Protein AF-A0A7D8YLC1-F1 (afdb_monomer)

Radius of gyration: 34.96 Å; Cα contacts (8 Å, |Δi|>4): 2905; chains: 1; bounding box: 106×107×85 Å

Solvent-accessible surface area (backbone atoms only — not comparable to full-atom values): 69244 Å² total; per-residue (Å²): 142,90,82,91,88,85,88,88,87,90,89,84,85,86,89,87,84,88,88,89,79,92,88,87,88,89,88,84,92,88,88,77,66,65,72,56,51,52,58,51,52,55,52,50,53,54,51,52,61,55,65,75,69,63,95,77,78,96,83,89,79,85,76,82,82,79,85,73,53,68,65,59,48,44,59,45,47,55,48,24,47,54,28,39,76,68,64,38,26,78,64,13,50,56,41,32,52,54,47,31,73,76,38,76,83,39,40,37,52,28,41,40,42,19,37,35,32,47,51,41,39,51,54,58,46,56,52,47,54,56,34,55,78,70,71,56,86,59,79,70,58,55,64,51,51,58,46,34,55,53,55,19,53,53,27,35,54,56,17,45,76,58,44,94,54,70,50,66,38,51,38,53,51,42,50,54,48,51,56,55,23,64,74,59,47,104,36,76,67,21,50,53,44,33,53,49,43,39,56,53,44,50,58,53,52,73,70,54,89,87,52,57,68,52,47,34,48,46,45,26,60,35,50,48,35,46,49,63,49,72,73,43,100,60,89,77,53,70,72,57,42,40,52,50,21,50,52,35,38,54,52,18,69,58,36,76,90,31,45,34,46,13,47,50,16,21,54,41,9,49,74,48,66,44,85,74,22,45,60,28,41,54,48,32,51,62,59,44,47,32,48,36,82,70,42,37,66,64,28,49,76,76,74,36,50,59,70,55,50,48,46,52,26,43,53,20,53,77,72,65,37,53,71,58,19,48,55,45,43,52,53,54,46,57,65,47,70,76,35,65,71,29,51,45,36,43,44,71,19,47,72,56,65,73,64,69,58,56,59,61,61,58,48,54,43,47,60,48,47,39,73,77,56,59,72,88,67,66,80,67,52,46,33,50,46,84,37,65,47,59,81,36,69,67,53,64,49,59,48,74,44,46,57,75,74,81,82,57,62,26,43,41,33,34,21,43,69,19,40,36,41,32,32,38,58,38,100,89,38,85,57,48,66,43,80,57,30,62,41,71,73,82,42,50,30,70,46,74,44,76,42,64,46,57,70,72,55,65,58,50,93,83,56,87,72,66,75,51,86,58,94,85,40,85,91,34,54,80,78,61,54,77,77,58,47,27,36,37,42,28,4,64,83,13,65,44,64,31,46,60,44,47,54,95,87,54,54,43,76,65,24,46,41,70,71,89,76,84,39,66,49,84,87,41,49,35,40,66,36,71,52,71,40,34,67,61,30,51,30,40,35,20,40,42,38,17,16,68,87,42,18,48,41,43,30,48,45,41,56,73,61,31,41,46,75,49,73,74,55,35,59,86,49,88,75,67,89,56,45,46,38,37,27,71,34,66,36,47,69,27,59,70,46,52,48,20,36,46,34,31,17,22,75,73,12,41,45,30,40,37,41,55,68,48,83,87,22,44,45,82,42,74,46,84,90,52,81,61,38,62,51,19,58,43,49,47,72,36,32,62,60,46,81,84,24,60,22,40,40,38,20,28,34,53,39,34,38,43,33,43,43,43,50,69,47,63,70,35,63,44,83,75,48,79,47,78,49,80,49,84,35,61,42,74,50,77,50,50,64,41,18,46,59,46,40,30,40,44,28,42,15,99,89,39,68,48,38,30,38,44,41,56,67,102,45,68,47,79,52,57,68,53,62,80,79,54,76,40,82,64,51,72,48,49,71,80,78,78,79,43,42,19,36,41,30,33,43,94,52,22,39,28,41,31,43,56,66,42,79,59,48,37,38,27,34,36,46,28,49,36,34,52,47,56,78,43,101,34,42,59,54,54,34,53,42,41,50,43,11,43,37,38,40,31,32,87,98,48,53,43,45,45,62,30,82,49,68,61,43,80,43,35,38,56,52,42,95,48,39,56,32,41,32,42,37,37,45,50,56,46,54,49,74,47,69,56,50,70,61,74,36,72,49,76,50,77,66,56,65,53,70,71,54,41,39,35,30,25,28,45,76,86,53,63,42,74,71,44,62,45,49,71,42,6,47,43,18,35,23,67,24,82,96,37,56,55,80,61,42,47,62,47,44,40,76,42,62,34,80,45,51,36,68,73,79,68,26,35,47,40,38,40,33,35,70,39,47,37,37,44,36,38,19,23,59,47,43,31,42,37,31,30,44,69,63,45,52,76,48,33,36,44,28,34,64,59,64,91,80,31,44,100,50,79,48,53,39,43,60,92,28,52,37,61,53,66,43,27,33,41,88,88,71,49,84,48,36,87,29,25,64,53,89,76,66,63,34,38,67,63,59,95,44,61,80,46,64,24,32,29,62,79,32,36,39,42,39,29,48,56,81,67,67,85,92,66,85,85,45,56,28,35,42,36,39,30,23,26,28,49,71,59,53,25,31,51,23,31,47,46,62,66,17,89,92,50,79,80,74,38,58,42,21,38,27,31,74,27,94,87,33,98,86,40,53,37,86,68,37,84,65,61,45,42,36,40,71,34,74,32,53,28,66,35,84,38,55,92,66,63,38,74,91,52,54,39,38,31,47,35,29,13,44,38,51,28,37,16,23,43,37,42,30,52,44,84,58,79,66,77,70,49,78,42,83,34,55,76,74,47,28,36,34,40,84,64,34,31,56,45,79,46,67,86,49,94,63,37,60,75,48,57,42,74,88,45,65,43,74,65,78,69,55,76,60,52,41,61,52,27,43,54,72,40,85,42,46,87,26,28,68,46,86,72,57,30,55,42,36,44,43,63,16,24,31,43,40,40,33,29,40,53,73,96,64,77,64,60,94,72,35,43,52,36,33,35,40,39,43,27,30,35,26,26,41,40,46,66,43,15,56,60,23,59,28,57,50,81,70,85,52,91,86,61,89,54,59,72,73,54,78,93,44,51,67,58,45,54,51,37,51,62,65,39,54,86,46,39,74,33,66,59,54,56,58,76,62,68,69,118

pLDDT: mean 82.77, std 16.19, range [24.94, 98.56]

Foldseek 3Di:
DDDDDDDDDDDDDDDDDDDDDDDDDDDDDDPDPPVVVVVVVVVVVVVVVVVVPDDDDDDDDDDDDDADDLVRLLVLVVVLLVCLLVLVLVVNLVSLVSNCSNVVLDLLSLLSNLLSLLSVLVVLLVVVVVCVVVVHDCPVSVVVNVVSLVSNLVSLVSNVVNDPDPLSSLLSNLSSLQSVLVVVPLDPSSLVSLVVLLVVLLVVLVVDDPDLLSLLQSVLSNVVSVVVVVPHPDDDDLVRLQVSLVSLLVSCVSNLLQLQSLLVSLQSCLVSLHLSSLVSLVSNLVNCLLVQLQVQVQVVVVPDGSVRLSVQLNVCSVVSVSVSNNVSSLSVCLSPCPAVSNVLSSCSSHPRSLLPNDCVSSVVSVVVVCVVPNFLDDQFAWEWDWFDDDFAFQWQFKDWWDALPQPFTWIWTAHQQQKIWTWDADPVGNSRIDTLAIDRQRHGFNDKDWAAQADPQLLDPPDDFFAQPDPVRPVHDSQDDDDGTWMWTADQQWIFIWDAHSPPPDHRHRRIGGDDDAQQRNPGGQWQDKDWDDQQQLAGIWIWTAHQQWGTWTWDRLNHNHTHTDCSSTSPPPPQPARAWQDWDWALQQAQQGIKIWTARQAFQWIWIFDRSHLSRTDIDTDPVADRAHRKRDKDWWDQAQQPHIWIWIYFQFKIKTWDWHRSDRSDIGTDDIDMDTDRAGDWDWDDFQLQQWIKIWGAHPVGIWIWTRYHDPDIDTHRYDDDHFPDWHDWDQNPLPQGTWTWTHHVRGIIIIHTPTNHQAWKEKEAEAQRNLLFLFRLHHHGRLARKWKWWAFDPGITIDGDHDRIDMHRHSHTQWTAWIWIQGSFFAIDIDGTDHISDYDYDYGGHFDDAKWKWWAQPPRTDTFGHDQQQFEFLWALASVHDRDHDQKDKAWFFLNRWDDPPFWIKMKIAFFGQKKWKFQAKWKKKKKFFPQKDWAFLQFHDDCVQRPTDIDIFGVVQWQFFPFKAWPVGDTPSVQAGDQDQSWDFRASRAPGFFFGPKIKMKTASDAFDPPLDQFWKKKKWKWEFSHDTSSNSHSQNSNPVHDRKQEKFKWEADPPDPVRIDTDGSHNGDHYHAIGMHIGTCNVPADNRGRIMMIMIRTRMITRHIIMGRGPDGGDMDMDIWDWPFKWKDQAAHFDWDDDDSRHHIDTDPVHGDSADRGAWAAEFFFDTTTCPVRHHDQDLRTHIDGHRMMMMIITGDDPDDHPVSIGMIMIMITGIHMAGLGSSRVSRRHCPDPDHDPADHPPGRSVCVVVSVVSCVSHVSGRDDGGDNCSNVVD

Mean predicted aligned error: 12.31 Å

Secondary structure (DSSP, 8-state):
-------------------------------SSHHHHHHHHHHHHHHHHHHTT----S----PPP-PPPHHHHHHHHHHHHHHHHTT-HHHHHHHHHHHHHH-TT-HHHHHHHHHHHHHHHHHHHHHHHHHHHTT---HHHHHHHHHHHHHHHHHHHHHHTT-S-HHHHHHHHHHHHHHHHHHT-SSHHHHHHHHHHHHHHHHHHHH-SS-HHHHHHHHHHHHHHHHHHHTSSSPPPHHHHHHHHHHHHHHHHHSTT-HHHHHHHHHHHHHTT-GGGHHHHHHHHHHGGGGHHHHHHHHHTTT--HHHHHHHHHHHHHTT-HHHHHHHHHHHHHHHTTSHHHHHHHHHHS--GGGG---HHHHHHHHHHHHHS------SPEEEEEE-----TTEEEEEEE-SSSSSPPEEEEEETTSEEEEEEEETTEEEEEEEEEEEE-SS--SEEEEE------TT-TTS--PPP--SS-TT--TT---PPPEEEEEETTEEEEEEE---TTS-TTTSEEPPSS--S-TT--SEEEEEEE-SSSSSS-EEEEEETTTEEEEEEE-SSS-EEE-GGG-TT-TT-S-SSEEEEEEE-SSSSSS-EEEEEETTT--EEEEEE-STT-EEEEE-TTS---TT--EEEEE-SSSSSS-EEEEE-SSEEEEEEEEEEETTEEEEEEEEEEE-S-SEEEEE-SSSSSSPEEEEEEBTEEEEEEE-SSS-EEEPPEE----SEEEEEE-SSSSSS-EEEEEETTEEEEEEE----SS-EEEEEEEPPPTTSTT-----TT-TT-EEEEEETTEEEEEE--SS-EEEE-TT-S-EEEEEEE-TTS-EEEEESPPSSSEEEEE------PPEEEEE-SSSEEEEEE--TT-BSS-EEETTEEPPP--EEEEEE-GGG---SSSEEEEEEE--SSB--EEEEEEEEEEEEETTEEEE----BS-TTTS-S--EEEEGGGEEEP-EEE-TTS-B-GGGSSS-SS--EE--S--SBTTEEEEEEEEEE--SPPTT-SS-EEEEEEEEEEPPP-HHHHHHHHH-TTSPP----EEEEE-TTSTTSEEEEES---B--SS-EEEEEE-TTT--TTS--EEEEEEE-EEEEEEEEEEESSPPP-EEEEEPEEEEEEEE--EEEEE-SSTTSPPEEEEEEEE-S--SPPPBS-EEPSEE-GGGSBS-SS--EE--TTEEEEEEEEPPSSPPPTTEEEEEEEEEEEEB-B--TTSTTTTBS-SPP-TT--SSSPPGGGHHHHHHHHHHTTTTEEE---HHHHH--

Sequence (1280 aa):
MPKRSGWPTPSKNRSTVLMFGVRRWKVGFEMKRLTLGIAIGTLVVLALLLVLRTPLGNGWHRFGLIPLSDLEKFELLQRALASTENLETESADRDWEVLYQHLPMDASVALNRALNRTLHLEQAIETAEVALAGGAPLDASAADRTRAVATARQAIEQYQALSHDPVTAAWLASRVDLLEAATLAETEAARAIREQVLERLAQQIDSMSDEPQGIRILAGPWLQAWEEIEASDVETTAAFQERSATTLSELSDRAPDNLYLALRAAKLGVAARSFQSDAPVVRTRELARAIEPTLRPLTEAIGLTPDELAQSIVDAIEERNWALASSQLNLWFNLLNGTDQVKTDRRRIQPHPLDRLSFVTLRELSAKLVKERPAAIGKAPLKFEHWAGGKVPDMVTAATIDIDLDLQPEVISVTSAGRLELWQAAANDPTEWRSVAQLDVGMPATGLLVADLFMVDASDPRRLQILARGEDDAHASASRHSTIPSLLVYGPEGIRLVAVDGRAGVPPEERLSLPDGETGLENVDQVITAAAGDLEGDGDLDLIISTRNHGLRLFINRGNRTFFELESIGPDDPASPLRNVSAIAIVDVDRDLDLDLMVVDGESGRVGWVENLLHLQFRVRELPELPAVRGANRIRVGDFDGNVSWDLLYGGPARVGLVHTQTPEAGRWEIETADEIEHGGTDFLVADWDNDSWQEMLVTSPRGALWQRLLGGTASEPIACELDPVRRLLEAVDFDADGRLDLLVAVEGGWAIRRNTTDPVGHHLGARFRGIDDNHPASGRINHYAVGSVLELRFGPHYRAEVISSPTTHFGLDGFEQASTLRAIFPNGLTQTIRNPPIDSIIEEEQTLKGSCPYLYAWDGEQYSFVTDCLWAAPLGLQVAQNVVAQDRPWEYLKVDGDLVRPRGDHYELRITEELWEIAYIDHVALTAVDHPADVEVWTHEKVGPAEIAGPELHAFLDSDVLPLYAAIDPAGEDVTHLLRDVDGNHYKGFRQRLRQGLCPPHWVDLDFGPWPDGRTENRVLLVLTGWILPTDSSLNIQIDQNPDLEKIEFPSVWVPDSEAPDGWKLAIPYMGFPGGKSKTIVVDVSDVIRRDDPRLRVRTSAEIYWDAAALVVQTRRPEIVTHELKLTAAELVYRGFSEKHRRSETSPEWYDYSQVSREPRWPPLGGKFSIFGDCLPLVRQWDDRMVVMGPGDELRLTFRTPLAAPPTGWKRDFVLHCVGWDKDADLNTLAGQSSEPLPFRSMRSYPPPPDQAEQLRRVEGLNAEQLRRRQSFRHFWSR

Structure (mmCIF, N/CA/C/O backbone):
data_AF-A0A7D8YLC1-F1
#
_entry.id   AF-A0A7D8YLC1-F1
#
loop_
_atom_site.group_PDB
_atom_site.id
_atom_site.type_symbol
_atom_site.label_atom_id
_atom_site.label_alt_id
_atom_site.label_comp_id
_atom_site.label_asym_id
_atom_site.label_entity_id
_atom_site.label_seq_id
_atom_site.pdbx_PDB_ins_code
_atom_site.Cartn_x
_atom_site.Cartn_y
_atom_site.Cartn_z
_atom_site.occupancy
_atom_site.B_iso_or_equiv
_atom_site.auth_seq_id
_atom_site.auth_comp_id
_atom_site.auth_asym_id
_atom_site.auth_atom_id
_atom_site.pdbx_PDB_model_num
ATOM 1 N N . MET A 1 1 ? -63.009 -6.672 4.108 1.00 24.94 1 MET A N 1
ATOM 2 C CA . MET A 1 1 ? -63.984 -7.662 3.566 1.00 24.94 1 MET A CA 1
ATOM 3 C C . MET A 1 1 ? -63.467 -8.182 2.209 1.00 24.94 1 MET A C 1
ATOM 5 O O . MET A 1 1 ? -62.556 -7.547 1.700 1.00 24.94 1 MET A O 1
ATOM 9 N N . PRO A 1 2 ? -63.892 -9.362 1.697 1.00 57.50 2 PRO A N 1
ATOM 10 C CA . PRO A 1 2 ? -62.949 -10.447 1.330 1.00 57.50 2 PRO A CA 1
ATOM 11 C C . PRO A 1 2 ? -63.037 -10.940 -0.145 1.00 57.50 2 PRO A C 1
ATOM 13 O O . PRO A 1 2 ? -63.900 -10.469 -0.880 1.00 57.50 2 PRO A O 1
ATOM 16 N N . LYS A 1 3 ? -62.193 -11.871 -0.648 1.00 31.47 3 LYS A N 1
ATOM 17 C CA . LYS A 1 3 ? -62.199 -13.372 -0.521 1.00 31.47 3 LYS A CA 1
ATOM 18 C C . LYS A 1 3 ? -60.891 -13.951 -1.149 1.00 31.47 3 LYS A C 1
ATOM 20 O O . LYS A 1 3 ? -60.430 -13.359 -2.110 1.00 31.47 3 LYS A O 1
ATOM 25 N N . ARG A 1 4 ? -60.169 -14.959 -0.600 1.00 39.94 4 ARG A N 1
ATOM 26 C CA . ARG A 1 4 ? -60.381 -16.452 -0.571 1.00 39.94 4 ARG A CA 1
ATOM 27 C C . ARG A 1 4 ? -60.561 -17.098 -1.970 1.00 39.94 4 ARG A C 1
ATOM 29 O O . ARG A 1 4 ? -61.335 -16.539 -2.732 1.00 39.94 4 ARG A O 1
ATOM 36 N N . SER A 1 5 ? -60.038 -18.281 -2.361 1.00 34.22 5 SER A N 1
ATOM 37 C CA . SER A 1 5 ? -59.167 -19.370 -1.794 1.00 34.22 5 SER A CA 1
ATOM 38 C C . SER A 1 5 ? -58.926 -20.446 -2.911 1.00 34.22 5 SER A C 1
ATOM 40 O O . SER A 1 5 ? -59.652 -20.376 -3.897 1.00 34.22 5 SER A O 1
ATOM 42 N N . GLY A 1 6 ? -58.055 -21.482 -2.885 1.00 26.47 6 GLY A N 1
ATOM 43 C CA . GLY A 1 6 ? -57.180 -22.120 -1.870 1.00 26.47 6 GLY A CA 1
ATOM 44 C C . GLY A 1 6 ? -56.484 -23.425 -2.395 1.00 26.47 6 GLY A C 1
ATOM 45 O O . GLY A 1 6 ? -56.501 -23.674 -3.594 1.00 26.47 6 GLY A O 1
ATOM 46 N N . TRP A 1 7 ? -55.891 -24.244 -1.504 1.00 27.66 7 TRP A N 1
ATOM 47 C CA . TRP A 1 7 ? -55.101 -25.502 -1.729 1.00 27.66 7 TRP A CA 1
ATOM 48 C C . TRP A 1 7 ? -55.982 -26.794 -1.856 1.00 27.66 7 TRP A C 1
ATOM 50 O O . TRP A 1 7 ? -57.145 -26.686 -1.452 1.00 27.66 7 TRP A O 1
ATOM 60 N N . PRO A 1 8 ? -55.535 -27.996 -2.366 1.00 44.44 8 PRO A N 1
ATOM 61 C CA . PRO A 1 8 ? -54.594 -28.915 -1.657 1.00 44.44 8 PRO A CA 1
ATOM 62 C C . PRO A 1 8 ? -53.726 -29.952 -2.453 1.00 44.44 8 PRO A C 1
ATOM 64 O O . PRO A 1 8 ? -53.896 -30.208 -3.641 1.00 44.44 8 PRO A O 1
ATOM 67 N N . THR A 1 9 ? -52.819 -30.597 -1.701 1.00 31.38 9 THR A N 1
ATOM 68 C CA . THR A 1 9 ? -51.998 -31.824 -1.938 1.00 31.38 9 THR A CA 1
ATOM 69 C C . THR A 1 9 ? -52.856 -33.132 -1.848 1.00 31.38 9 THR A C 1
ATOM 71 O O . THR A 1 9 ? -54.035 -32.973 -1.516 1.00 31.38 9 THR A O 1
ATOM 74 N N . PRO A 1 10 ? -52.407 -34.410 -2.118 1.00 42.06 10 PRO A N 1
ATOM 75 C CA . PRO A 1 10 ? -51.239 -35.113 -1.522 1.00 42.06 10 PRO A CA 1
ATOM 76 C C . PRO A 1 10 ? -50.566 -36.278 -2.324 1.00 42.06 10 PRO A C 1
ATOM 78 O O . PRO A 1 10 ? -50.807 -36.501 -3.505 1.00 42.06 10 PRO A O 1
ATOM 81 N N . SER A 1 11 ? -49.684 -37.026 -1.641 1.00 32.50 11 SER A N 1
ATOM 82 C CA . SER A 1 11 ? -48.800 -38.109 -2.123 1.00 32.50 11 SER A CA 1
ATOM 83 C C . SER A 1 11 ? -49.382 -39.542 -2.068 1.00 32.50 11 SER A C 1
ATOM 85 O O . SER A 1 11 ? -50.316 -39.784 -1.300 1.00 32.50 11 SER A O 1
ATOM 87 N N . LYS A 1 12 ? -48.766 -40.516 -2.791 1.00 28.59 12 LYS A N 1
ATOM 88 C CA . LYS A 1 12 ? -48.448 -41.898 -2.303 1.00 28.59 12 LYS A CA 1
ATOM 89 C C . LYS A 1 12 ? -47.763 -42.869 -3.307 1.00 28.59 12 LYS A C 1
ATOM 91 O O . LYS A 1 12 ? -48.260 -43.116 -4.393 1.00 28.59 12 LYS A O 1
ATOM 96 N N . ASN A 1 13 ? -46.679 -43.494 -2.828 1.00 28.50 13 ASN A N 1
ATOM 97 C CA . ASN A 1 13 ? -46.174 -44.880 -2.999 1.00 28.50 13 ASN A CA 1
ATOM 98 C C . ASN A 1 13 ? -46.452 -45.783 -4.238 1.00 28.50 13 ASN A C 1
ATOM 100 O O . ASN A 1 13 ? -47.558 -46.267 -4.431 1.00 28.50 13 ASN A O 1
ATOM 104 N N . ARG A 1 14 ? -45.327 -46.220 -4.844 1.00 29.75 14 ARG A N 1
ATOM 105 C CA . ARG A 1 14 ? -44.827 -47.605 -5.113 1.00 29.75 14 ARG A CA 1
ATOM 106 C C . ARG A 1 14 ? -45.717 -48.738 -5.688 1.00 29.75 14 ARG A C 1
ATOM 108 O O . ARG A 1 14 ? -46.764 -49.083 -5.157 1.00 29.75 14 ARG A O 1
ATOM 115 N N . SER A 1 15 ? -45.025 -49.525 -6.533 1.00 26.45 15 SER A N 1
ATOM 116 C CA . SER A 1 15 ? -45.199 -50.953 -6.905 1.00 26.45 15 SER A CA 1
ATOM 117 C C . SER A 1 15 ? -46.312 -51.318 -7.893 1.00 26.45 15 SER A C 1
ATOM 119 O O . SER A 1 15 ? -47.347 -50.673 -7.894 1.00 26.45 15 SER A O 1
ATOM 121 N N . THR A 1 16 ? -46.278 -52.383 -8.704 1.00 28.59 16 THR A N 1
ATOM 122 C CA . THR A 1 16 ? -45.305 -53.316 -9.342 1.00 28.59 16 THR A CA 1
ATOM 123 C C . THR A 1 16 ? -46.208 -54.363 -10.040 1.00 28.59 16 THR A C 1
ATOM 125 O O . THR A 1 16 ? -47.249 -54.677 -9.472 1.00 28.59 16 THR A O 1
ATOM 128 N N . VAL A 1 17 ? -45.823 -54.945 -11.193 1.00 26.72 17 VAL A N 1
ATOM 129 C CA . VAL A 1 17 ? -45.991 -56.380 -11.595 1.00 26.72 17 VAL A CA 1
ATOM 130 C C . VAL A 1 17 ? -46.135 -56.601 -13.119 1.00 26.72 17 VAL A C 1
ATOM 132 O O . VAL A 1 17 ? -46.810 -55.879 -13.838 1.00 26.72 17 VAL A O 1
ATOM 135 N N . LEU A 1 18 ? -45.447 -57.663 -13.551 1.00 28.11 18 LEU A N 1
ATOM 136 C CA . LEU A 1 18 ? -45.247 -58.293 -14.860 1.00 28.11 18 LEU A CA 1
ATOM 137 C C . LEU A 1 18 ? -46.494 -58.534 -15.751 1.00 28.11 18 LEU A C 1
ATOM 139 O O . LEU A 1 18 ? -47.548 -58.890 -15.233 1.00 28.11 18 LEU A O 1
ATOM 143 N N . MET A 1 19 ? -46.305 -58.635 -17.084 1.00 25.69 19 MET A N 1
ATOM 144 C CA . MET A 1 19 ? -46.083 -59.939 -17.770 1.00 25.69 19 MET A CA 1
ATOM 145 C C . MET A 1 19 ? -45.932 -59.885 -19.315 1.00 25.69 19 MET A C 1
ATOM 147 O O . MET A 1 19 ? -46.441 -58.992 -19.979 1.00 25.69 19 MET A O 1
ATOM 151 N N . PHE A 1 20 ? -45.335 -60.976 -19.832 1.00 27.05 20 PHE A N 1
ATOM 152 C CA . PHE A 1 20 ? -45.319 -61.527 -21.206 1.00 27.05 20 PHE A CA 1
ATOM 153 C C . PHE A 1 20 ? -44.189 -61.126 -22.177 1.00 27.05 20 PHE A C 1
ATOM 155 O O . PHE A 1 20 ? -43.693 -60.009 -22.195 1.00 27.05 20 PHE A O 1
ATOM 162 N N . GLY A 1 21 ? -43.752 -62.106 -22.983 1.00 25.94 21 GLY A N 1
ATOM 163 C CA . GLY A 1 21 ? -42.647 -62.004 -23.949 1.00 25.94 21 GLY A CA 1
ATOM 164 C C . GLY A 1 21 ? -42.678 -63.145 -24.981 1.00 25.94 21 GLY A C 1
ATOM 165 O O . GLY A 1 21 ? -43.710 -63.799 -25.096 1.00 25.94 21 GLY A O 1
ATOM 166 N N . VAL A 1 22 ? -41.530 -63.438 -25.636 1.00 27.84 22 VAL A N 1
ATOM 167 C CA . VAL A 1 22 ? -41.293 -64.558 -26.605 1.00 27.84 22 VAL A CA 1
ATOM 168 C C . VAL A 1 22 ? -42.003 -64.325 -27.964 1.00 27.84 22 VAL A C 1
ATOM 170 O O . VAL A 1 22 ? -43.208 -64.143 -27.981 1.00 27.84 22 VAL A O 1
ATOM 173 N N . ARG A 1 23 ? -41.420 -64.340 -29.182 1.00 30.28 23 ARG A N 1
ATOM 174 C CA . ARG A 1 23 ? -40.134 -64.713 -29.858 1.00 30.28 23 ARG A CA 1
ATOM 175 C C . ARG A 1 23 ? -40.095 -63.913 -31.200 1.00 30.28 23 ARG A C 1
ATOM 177 O O . ARG A 1 23 ? -41.116 -63.337 -31.542 1.00 30.28 23 ARG A O 1
ATOM 184 N N . ARG A 1 24 ? -39.081 -63.851 -32.082 1.00 27.80 24 ARG A N 1
ATOM 185 C CA . ARG A 1 24 ? -37.805 -64.560 -32.402 1.00 27.80 24 ARG A CA 1
ATOM 186 C C . ARG A 1 24 ? -36.911 -63.527 -33.152 1.00 27.80 24 ARG A C 1
ATOM 188 O O . ARG A 1 24 ? -37.446 -62.527 -33.603 1.00 27.80 24 ARG A O 1
ATOM 195 N N . TRP A 1 25 ? -35.591 -63.679 -33.283 1.00 25.84 25 TRP A N 1
ATOM 196 C CA . TRP A 1 25 ? -34.875 -64.403 -34.365 1.00 25.84 25 TRP A CA 1
ATOM 197 C C . TRP A 1 25 ? -33.457 -64.837 -33.875 1.00 25.84 25 TRP A C 1
ATOM 199 O O . TRP A 1 25 ? -33.009 -64.394 -32.823 1.00 25.84 25 TRP A O 1
ATOM 209 N N . LYS A 1 26 ? -32.774 -65.751 -34.590 1.00 33.28 26 LYS A N 1
ATOM 210 C CA . LYS A 1 26 ? -31.363 -66.198 -34.354 1.00 33.28 26 LYS A CA 1
ATOM 211 C C . LYS A 1 26 ? -30.425 -65.482 -35.371 1.00 33.28 26 LYS A C 1
ATOM 213 O O . LYS A 1 26 ? -30.982 -64.889 -36.284 1.00 33.28 26 LYS A O 1
ATOM 218 N N . VAL A 1 27 ? -29.077 -65.477 -35.384 1.00 30.66 27 VAL A N 1
ATOM 219 C CA . VAL A 1 27 ? -27.925 -66.332 -34.939 1.00 30.66 27 VAL A CA 1
ATOM 220 C C . VAL A 1 27 ? -26.703 -65.375 -34.732 1.00 30.66 27 VAL A C 1
ATOM 222 O O . VAL A 1 27 ? -26.751 -64.292 -35.297 1.00 30.66 27 VAL A O 1
ATOM 225 N N . GLY A 1 28 ? -25.581 -65.622 -34.026 1.00 31.12 28 GLY A N 1
ATOM 226 C CA . GLY A 1 28 ? -25.086 -66.726 -33.172 1.00 31.12 28 GLY A CA 1
ATOM 227 C C . GLY A 1 28 ? -23.595 -67.100 -33.439 1.00 31.12 28 GLY A C 1
ATOM 228 O O . GLY A 1 28 ? -23.120 -66.884 -34.542 1.00 31.12 28 GLY A O 1
ATOM 229 N N . PHE A 1 29 ? -22.913 -67.728 -32.458 1.00 31.33 29 PHE A N 1
ATOM 230 C CA . PHE A 1 29 ? -21.500 -68.221 -32.449 1.00 31.33 29 PHE A CA 1
ATOM 231 C C . PHE A 1 29 ? -20.328 -67.203 -32.384 1.00 31.33 29 PHE A C 1
ATOM 233 O O . PHE A 1 29 ? -19.845 -66.751 -33.409 1.00 31.33 29 PHE A O 1
ATOM 240 N N . GLU A 1 30 ? -19.798 -66.977 -31.168 1.00 32.53 30 GLU A N 1
ATOM 241 C CA . GLU A 1 30 ? -18.354 -66.891 -30.799 1.00 32.53 30 GLU A CA 1
ATOM 242 C C . GLU A 1 30 ? -18.261 -66.540 -29.292 1.00 32.53 30 GLU A C 1
ATOM 244 O O . GLU A 1 30 ? -18.123 -65.386 -28.902 1.00 32.53 30 GLU A O 1
ATOM 249 N N . MET A 1 31 ? -18.429 -67.523 -28.391 1.00 36.19 31 MET A N 1
ATOM 250 C CA . MET A 1 31 ? -18.437 -67.252 -26.936 1.00 36.19 31 MET A CA 1
ATOM 251 C C . MET A 1 31 ? -17.761 -68.358 -26.111 1.00 36.19 31 MET A C 1
ATOM 253 O O . MET A 1 31 ? -18.364 -68.986 -25.242 1.00 36.19 31 MET A O 1
ATOM 257 N N . LYS A 1 32 ? -16.478 -68.613 -26.409 1.00 38.72 32 LYS A N 1
ATOM 258 C CA . LYS A 1 32 ? -15.578 -69.439 -25.571 1.00 38.72 32 LYS A CA 1
ATOM 259 C C . LYS A 1 32 ? -14.169 -68.867 -25.347 1.00 38.72 32 LYS A C 1
ATOM 261 O O . LYS A 1 32 ? -13.399 -69.477 -24.615 1.00 38.72 32 LYS A O 1
ATOM 266 N N . ARG A 1 33 ? -13.829 -67.704 -25.921 1.00 39.41 33 ARG A N 1
ATOM 267 C CA . ARG A 1 33 ? -12.547 -67.012 -25.663 1.00 39.41 33 ARG A CA 1
ATOM 268 C C . ARG A 1 33 ? -12.635 -65.940 -24.568 1.00 39.41 33 ARG A C 1
ATOM 270 O O . ARG A 1 33 ? -11.682 -65.769 -23.817 1.00 39.41 33 ARG A O 1
ATOM 277 N N . LEU A 1 34 ? -13.789 -65.284 -24.416 1.00 44.25 34 LEU A N 1
ATOM 278 C CA . LEU A 1 34 ? -13.953 -64.151 -23.495 1.00 44.25 34 LEU A CA 1
ATOM 279 C C . LEU A 1 34 ? -13.884 -64.548 -22.005 1.00 44.25 34 LEU A C 1
ATOM 281 O O . LEU A 1 34 ? -13.279 -63.848 -21.199 1.00 44.25 34 LEU A O 1
ATOM 285 N N . THR A 1 35 ? -14.442 -65.704 -21.633 1.00 43.88 35 THR A N 1
ATOM 286 C CA . THR A 1 35 ? -14.512 -66.162 -20.233 1.00 43.88 35 THR A CA 1
ATOM 287 C C . THR A 1 35 ? -13.179 -66.630 -19.647 1.00 43.88 35 THR A C 1
ATOM 289 O O . THR A 1 35 ? -13.044 -66.646 -18.428 1.00 43.88 35 THR A O 1
ATOM 292 N N . LEU A 1 36 ? -12.190 -66.985 -20.478 1.00 43.03 36 LEU A N 1
ATOM 293 C CA . LEU A 1 36 ? -10.846 -67.328 -19.996 1.00 43.03 36 LEU A CA 1
ATOM 294 C C . LEU A 1 36 ? -9.981 -66.071 -19.792 1.00 43.03 36 LEU A C 1
ATOM 296 O O . LEU A 1 36 ? -9.227 -66.004 -18.827 1.00 43.03 36 LEU A O 1
ATOM 300 N N . GLY A 1 37 ? -10.139 -65.056 -20.651 1.00 48.31 37 GLY A N 1
ATOM 301 C CA . GLY A 1 37 ? -9.429 -63.778 -20.523 1.00 48.31 37 GLY A CA 1
ATOM 302 C C . GLY A 1 37 ? -9.806 -63.007 -19.255 1.00 48.31 37 GLY A C 1
ATOM 303 O O . GLY A 1 37 ? -8.924 -62.528 -18.549 1.00 48.31 37 GLY A O 1
ATOM 304 N N . ILE A 1 38 ? -11.100 -62.961 -18.915 1.00 57.75 38 ILE A N 1
ATOM 305 C CA . ILE A 1 38 ? -11.579 -62.264 -17.708 1.00 57.75 38 ILE A CA 1
ATOM 306 C C . ILE A 1 38 ? -11.024 -62.923 -16.432 1.00 57.75 38 ILE A C 1
ATOM 308 O O . ILE A 1 38 ? -10.520 -62.223 -15.560 1.00 57.75 38 ILE A O 1
ATOM 312 N N . ALA A 1 39 ? -11.026 -64.259 -16.347 1.00 49.78 39 ALA A N 1
ATOM 313 C CA . ALA A 1 39 ? -10.502 -64.977 -15.180 1.00 49.78 39 ALA A CA 1
ATOM 314 C C . ALA A 1 39 ? -8.987 -64.775 -14.968 1.00 49.78 39 ALA A C 1
ATOM 316 O O . ALA A 1 39 ? -8.534 -64.691 -13.828 1.00 49.78 39 ALA A O 1
ATOM 317 N N . ILE A 1 40 ? -8.208 -64.666 -16.053 1.00 57.16 40 ILE A N 1
ATOM 318 C CA . ILE A 1 40 ? -6.771 -64.359 -15.983 1.00 57.16 40 ILE A CA 1
ATOM 319 C C . ILE A 1 40 ? -6.557 -62.894 -15.574 1.00 57.16 40 ILE A C 1
ATOM 321 O O . ILE A 1 40 ? -5.746 -62.630 -14.690 1.00 57.16 40 ILE A O 1
ATOM 325 N N . GLY A 1 41 ? -7.323 -61.954 -16.140 1.00 58.16 41 GLY A N 1
ATOM 326 C CA . GLY A 1 41 ? -7.251 -60.534 -15.780 1.00 58.16 41 GLY A CA 1
ATOM 327 C C . GLY A 1 41 ? -7.514 -60.280 -14.292 1.00 58.16 41 GLY A C 1
ATOM 328 O O . GLY A 1 41 ? -6.733 -59.592 -13.638 1.00 58.16 41 GLY A O 1
ATOM 329 N N . THR A 1 42 ? -8.552 -60.897 -13.716 1.00 63.22 42 THR A N 1
ATOM 330 C CA . THR A 1 42 ? -8.857 -60.744 -12.282 1.00 63.22 42 THR A CA 1
ATOM 331 C C . THR A 1 42 ? -7.765 -61.335 -11.382 1.00 63.22 42 THR A C 1
ATOM 333 O O . THR A 1 42 ? -7.462 -60.755 -10.342 1.00 63.22 42 THR A O 1
ATOM 336 N N . LEU A 1 43 ? -7.129 -62.445 -11.782 1.00 53.75 43 LEU A N 1
ATOM 337 C CA . LEU A 1 43 ? -6.008 -63.041 -11.042 1.00 53.75 43 LEU A CA 1
ATOM 338 C C . LEU A 1 43 ? -4.733 -62.186 -11.094 1.00 53.75 43 LEU A C 1
ATOM 340 O O . LEU A 1 43 ? -4.043 -62.086 -10.083 1.00 53.75 43 LEU A O 1
ATOM 344 N N . VAL A 1 44 ? -4.439 -61.538 -12.226 1.00 63.69 44 VAL A N 1
ATOM 345 C CA . VAL A 1 44 ? -3.295 -60.615 -12.349 1.00 63.69 44 VAL A CA 1
ATOM 346 C C . VAL A 1 44 ? -3.497 -59.364 -11.488 1.00 63.69 44 VAL A C 1
ATOM 348 O O . VAL A 1 44 ? -2.573 -58.961 -10.786 1.00 63.69 44 VAL A O 1
ATOM 351 N N . VAL A 1 45 ? -4.706 -58.793 -11.460 1.00 63.84 45 VAL A N 1
ATOM 352 C CA . VAL A 1 45 ? -5.020 -57.628 -10.609 1.00 63.84 45 VAL A CA 1
ATOM 353 C C . VAL A 1 45 ? -4.939 -57.978 -9.116 1.00 63.84 45 VAL A C 1
ATOM 355 O O . VAL A 1 45 ? -4.353 -57.223 -8.343 1.00 63.84 45 VAL A O 1
ATOM 358 N N . LEU A 1 46 ? -5.446 -59.144 -8.699 1.00 55.56 46 LEU A N 1
ATOM 359 C CA . LEU A 1 46 ? -5.304 -59.619 -7.313 1.00 55.56 46 LEU A CA 1
ATOM 360 C C . LEU A 1 46 ? -3.850 -59.940 -6.934 1.00 55.56 46 LEU A C 1
ATOM 362 O O . LEU A 1 46 ? -3.469 -59.713 -5.788 1.00 55.56 46 LEU A O 1
ATOM 366 N N . ALA A 1 47 ? -3.030 -60.417 -7.875 1.00 50.53 47 ALA A N 1
ATOM 367 C CA . ALA A 1 47 ? -1.599 -60.608 -7.650 1.00 50.53 47 ALA A CA 1
ATOM 368 C C . ALA A 1 47 ? -0.857 -59.268 -7.488 1.00 50.53 47 ALA A C 1
ATOM 370 O O . ALA A 1 47 ? -0.078 -59.131 -6.547 1.00 50.53 47 ALA A O 1
ATOM 371 N N . LEU A 1 48 ? -1.143 -58.261 -8.328 1.00 50.47 48 LEU A N 1
ATOM 372 C CA . LEU A 1 48 ? -0.585 -56.907 -8.175 1.00 50.47 48 LEU A CA 1
ATOM 373 C C . LEU A 1 48 ? -0.947 -56.296 -6.813 1.00 50.47 48 LEU A C 1
ATOM 375 O O . LEU A 1 48 ? -0.078 -55.781 -6.114 1.00 50.47 48 LEU A O 1
ATOM 379 N N . LEU A 1 49 ? -2.215 -56.401 -6.406 1.00 47.12 49 LEU A N 1
ATOM 380 C CA . LEU A 1 49 ? -2.697 -55.856 -5.133 1.00 47.12 49 LEU A CA 1
ATOM 381 C C . LEU A 1 49 ? -2.141 -56.589 -3.898 1.00 47.12 49 LEU A C 1
ATOM 383 O O . LEU A 1 49 ? -2.082 -55.987 -2.827 1.00 47.12 49 LEU A O 1
ATOM 387 N N . LEU A 1 50 ? -1.709 -57.852 -4.024 1.00 40.44 50 LEU A N 1
ATOM 388 C CA . LEU A 1 50 ? -0.973 -58.542 -2.956 1.00 40.44 50 LEU A CA 1
ATOM 389 C C . LEU A 1 50 ? 0.507 -58.136 -2.895 1.00 40.44 50 LEU A C 1
ATOM 391 O O . LEU A 1 50 ? 1.054 -58.047 -1.799 1.00 40.44 50 LEU A O 1
ATOM 395 N N . VAL A 1 51 ? 1.147 -57.869 -4.039 1.00 44.16 51 VAL A N 1
ATOM 396 C CA . VAL A 1 51 ? 2.545 -57.395 -4.093 1.00 44.16 51 VAL A CA 1
ATOM 397 C C . VAL A 1 51 ? 2.673 -55.970 -3.538 1.00 44.16 51 VAL A C 1
ATOM 399 O O . VAL A 1 51 ? 3.647 -55.663 -2.859 1.00 44.16 51 VAL A O 1
ATOM 402 N N . LEU A 1 52 ? 1.655 -55.125 -3.726 1.00 43.28 52 LEU A N 1
ATOM 403 C CA . LEU A 1 52 ? 1.603 -53.748 -3.211 1.00 43.28 52 LEU A CA 1
ATOM 404 C C . LEU A 1 52 ? 1.320 -53.627 -1.695 1.00 43.28 52 LEU A C 1
ATOM 406 O O . LEU A 1 52 ? 1.108 -52.518 -1.209 1.00 43.28 52 LEU A O 1
ATOM 410 N N . ARG A 1 53 ? 1.274 -54.731 -0.929 1.00 35.53 53 ARG A N 1
ATOM 411 C CA . ARG A 1 53 ? 0.875 -54.705 0.498 1.00 35.53 53 ARG A CA 1
ATOM 412 C C . ARG A 1 53 ? 1.783 -55.445 1.486 1.00 35.53 53 ARG A C 1
ATOM 414 O O . ARG A 1 53 ? 1.384 -55.647 2.632 1.00 35.53 53 ARG A O 1
ATOM 421 N N . THR A 1 54 ? 3.005 -55.800 1.095 1.00 28.83 54 THR A N 1
ATOM 422 C CA . THR A 1 54 ? 4.024 -56.334 2.020 1.00 28.83 54 THR A CA 1
ATOM 423 C C . THR A 1 54 ? 5.150 -55.325 2.262 1.00 28.83 54 THR A C 1
ATOM 425 O O . THR A 1 54 ? 5.836 -54.981 1.299 1.00 28.83 54 THR A O 1
ATOM 428 N N . PRO A 1 55 ? 5.406 -54.886 3.511 1.00 39.78 55 PRO A N 1
ATOM 429 C CA . PRO A 1 55 ? 6.566 -54.058 3.817 1.00 39.78 55 PRO A CA 1
ATOM 430 C C . PRO A 1 55 ? 7.834 -54.919 3.757 1.00 39.78 55 PRO A C 1
ATOM 432 O O . PRO A 1 55 ? 8.006 -55.848 4.549 1.00 39.78 55 PRO A O 1
ATOM 435 N N . LEU A 1 56 ? 8.722 -54.620 2.809 1.00 34.38 56 LEU A N 1
ATOM 436 C CA . LEU A 1 56 ? 10.029 -55.264 2.669 1.00 34.38 56 LEU A CA 1
ATOM 437 C C . LEU A 1 56 ? 11.121 -54.202 2.793 1.00 34.38 56 LEU A C 1
ATOM 439 O O . LEU A 1 56 ? 11.231 -53.314 1.953 1.00 34.38 56 LEU A O 1
ATOM 443 N N . GLY A 1 57 ? 11.902 -54.289 3.869 1.00 29.39 57 GLY A N 1
ATOM 444 C CA . GLY A 1 57 ? 12.993 -53.358 4.143 1.00 29.39 57 GLY A CA 1
ATOM 445 C C . GLY A 1 57 ? 14.263 -53.641 3.335 1.00 29.39 57 GLY A C 1
ATOM 446 O O . GLY A 1 57 ? 14.472 -54.747 2.843 1.00 29.39 57 GLY A O 1
ATOM 447 N N . ASN A 1 58 ? 15.118 -52.617 3.267 1.00 37.97 58 ASN A N 1
ATOM 448 C CA . ASN A 1 58 ? 16.560 -52.636 2.986 1.00 37.97 58 ASN A CA 1
ATOM 449 C C . ASN A 1 58 ? 17.067 -53.732 2.029 1.00 37.97 58 ASN A C 1
ATOM 451 O O . ASN A 1 58 ? 17.609 -54.750 2.462 1.00 37.97 58 ASN A O 1
ATOM 455 N N . GLY A 1 59 ? 16.981 -53.480 0.718 1.00 33.00 59 GLY A N 1
ATOM 456 C CA . GLY A 1 59 ? 17.526 -54.406 -0.279 1.00 33.00 59 GLY A CA 1
ATOM 457 C C . GLY A 1 59 ? 17.371 -54.005 -1.747 1.00 33.00 59 GLY A C 1
ATOM 458 O O . GLY A 1 59 ? 17.006 -54.859 -2.549 1.00 33.00 59 GLY A O 1
ATOM 459 N N . TRP A 1 60 ? 17.647 -52.750 -2.124 1.00 32.41 60 TRP A N 1
ATOM 460 C CA . TRP A 1 60 ? 17.605 -52.319 -3.532 1.00 32.41 60 TRP A CA 1
ATOM 461 C C . TRP A 1 60 ? 18.990 -51.967 -4.083 1.00 32.41 60 TRP A C 1
ATOM 463 O O . TRP A 1 60 ? 19.512 -50.873 -3.889 1.00 32.41 60 TRP A O 1
ATOM 473 N N . HIS A 1 61 ? 19.555 -52.891 -4.860 1.00 33.88 61 HIS A N 1
ATOM 474 C CA . HIS A 1 61 ? 20.603 -52.588 -5.829 1.00 33.88 61 HIS A CA 1
ATOM 475 C C . HIS A 1 61 ? 20.254 -53.222 -7.181 1.00 33.88 61 HIS A C 1
ATOM 477 O O . HIS A 1 61 ? 20.116 -54.438 -7.284 1.00 33.88 61 HIS A O 1
ATOM 483 N N . ARG A 1 62 ? 20.218 -52.376 -8.221 1.00 37.81 62 ARG A N 1
ATOM 484 C CA . ARG A 1 62 ? 20.195 -52.723 -9.657 1.00 37.81 62 ARG A CA 1
ATOM 485 C C . ARG A 1 62 ? 18.935 -53.428 -10.188 1.00 37.81 62 ARG A C 1
ATOM 487 O O . ARG A 1 62 ? 18.998 -54.562 -10.654 1.00 37.81 62 ARG A O 1
ATOM 494 N N . PHE A 1 63 ? 17.852 -52.663 -10.304 1.00 41.38 63 PHE A N 1
ATOM 495 C CA . PHE A 1 63 ? 17.056 -52.685 -11.539 1.00 41.38 63 PHE A CA 1
ATOM 496 C C . PHE A 1 63 ? 17.452 -51.471 -12.392 1.00 41.38 63 PHE A C 1
ATOM 498 O O . PHE A 1 63 ? 17.856 -50.448 -11.844 1.00 41.38 63 PHE A O 1
ATOM 505 N N . GLY A 1 64 ? 17.423 -51.609 -13.720 1.00 46.47 64 GLY A N 1
ATOM 506 C CA . GLY A 1 64 ? 17.705 -50.490 -14.624 1.00 46.47 64 GLY A CA 1
ATOM 507 C C . GLY A 1 64 ? 16.567 -49.472 -14.593 1.00 46.47 64 GLY A C 1
ATOM 508 O O . GLY A 1 64 ? 15.404 -49.871 -14.534 1.00 46.47 64 GLY A O 1
ATOM 509 N N . LEU A 1 65 ? 16.911 -48.184 -14.631 1.00 62.72 65 LEU A N 1
ATOM 510 C CA . LEU A 1 65 ? 15.946 -47.086 -14.682 1.00 62.72 65 LEU A CA 1
ATOM 511 C C . LEU A 1 65 ? 15.055 -47.220 -15.925 1.00 62.72 65 LEU A C 1
ATOM 513 O O . LEU A 1 65 ? 15.546 -47.524 -17.016 1.00 62.72 65 LEU A O 1
ATOM 517 N N . ILE A 1 66 ? 13.749 -47.019 -15.750 1.00 75.94 66 ILE A N 1
ATOM 518 C CA . ILE A 1 66 ? 12.793 -46.959 -16.859 1.00 75.94 66 ILE A CA 1
ATOM 519 C C . ILE A 1 66 ? 12.931 -45.560 -17.468 1.00 75.94 66 ILE A C 1
ATOM 521 O O . ILE A 1 66 ? 12.647 -44.600 -16.762 1.00 75.94 66 ILE A O 1
ATOM 525 N N . PRO A 1 67 ? 13.370 -45.411 -18.730 1.00 79.75 67 PRO A N 1
ATOM 526 C CA . PRO A 1 67 ? 13.628 -44.094 -19.298 1.00 79.75 67 PRO A CA 1
ATOM 527 C C . PRO A 1 67 ? 12.332 -43.285 -19.414 1.00 79.75 67 PRO A C 1
ATOM 529 O O . PRO A 1 67 ? 11.419 -43.689 -20.133 1.00 79.75 67 PRO A O 1
ATOM 532 N N . LEU A 1 68 ? 12.290 -42.138 -18.736 1.00 87.88 68 LEU A N 1
ATOM 533 C CA . LEU A 1 68 ? 11.219 -41.148 -18.855 1.00 87.88 68 LEU A CA 1
ATOM 534 C C . LEU A 1 68 ? 11.306 -40.397 -20.192 1.00 87.88 68 LEU A C 1
ATOM 536 O O . LEU A 1 68 ? 12.398 -40.013 -20.634 1.00 87.88 68 LEU A O 1
ATOM 540 N N . SER A 1 69 ? 10.151 -40.142 -20.804 1.00 87.56 69 SER A N 1
ATOM 541 C CA . SER A 1 69 ? 9.995 -39.143 -21.865 1.00 87.56 69 SER A CA 1
ATOM 542 C C . SER A 1 69 ? 10.174 -37.723 -21.319 1.00 87.56 69 SER A C 1
ATOM 544 O O . SER A 1 69 ? 10.138 -37.498 -20.110 1.00 87.56 69 SER A O 1
ATOM 546 N N . ASP A 1 70 ? 10.370 -36.743 -22.200 1.00 81.88 70 ASP A N 1
ATOM 547 C CA . ASP A 1 70 ? 10.582 -35.359 -21.760 1.00 81.88 70 ASP A CA 1
ATOM 548 C C . ASP A 1 70 ? 9.311 -34.726 -21.166 1.00 81.88 70 ASP A C 1
ATOM 550 O O . ASP A 1 70 ? 9.421 -33.906 -20.261 1.00 81.88 70 ASP A O 1
ATOM 554 N N . LEU A 1 71 ? 8.118 -35.191 -21.566 1.00 79.94 71 LEU A N 1
ATOM 555 C CA . LEU A 1 71 ? 6.849 -34.796 -20.943 1.00 79.94 71 LEU A CA 1
ATOM 556 C C . LEU A 1 71 ? 6.741 -35.334 -19.510 1.00 79.94 71 LEU A C 1
ATOM 558 O O . LEU A 1 71 ? 6.429 -34.581 -18.597 1.00 79.94 71 LEU A O 1
ATOM 562 N N . GLU A 1 72 ? 7.073 -36.610 -19.293 1.00 85.06 72 GLU A N 1
ATOM 563 C CA . GLU A 1 72 ? 7.076 -37.203 -17.947 1.00 85.06 72 GLU A CA 1
ATOM 564 C C . GLU A 1 72 ? 8.121 -36.544 -17.031 1.00 85.06 72 GLU A C 1
ATOM 566 O O . GLU A 1 72 ? 7.886 -36.425 -15.832 1.00 85.06 72 GLU A O 1
ATOM 571 N N . LYS A 1 73 ? 9.261 -36.084 -17.573 1.00 88.94 73 LYS A N 1
ATOM 572 C CA . LYS A 1 73 ? 10.236 -35.279 -16.814 1.00 88.94 73 LYS A CA 1
ATOM 573 C C . LYS A 1 73 ? 9.687 -33.899 -16.472 1.00 88.94 73 LYS A C 1
ATOM 575 O O . LYS A 1 73 ? 9.887 -33.460 -15.350 1.00 88.94 73 LYS A O 1
ATOM 580 N N . PHE A 1 74 ? 9.016 -33.234 -17.410 1.00 79.69 74 PHE A N 1
ATOM 581 C CA . PHE A 1 74 ? 8.434 -31.908 -17.206 1.00 79.69 74 PHE A CA 1
ATOM 582 C C . PHE A 1 74 ? 7.321 -31.929 -16.148 1.00 79.69 74 PHE A C 1
ATOM 584 O O . PHE A 1 74 ? 7.395 -31.178 -15.180 1.00 79.69 74 PHE A O 1
ATOM 591 N N . GLU A 1 75 ? 6.362 -32.856 -16.253 1.00 77.38 75 GLU A N 1
ATOM 592 C CA . GLU A 1 75 ? 5.304 -33.052 -15.247 1.00 77.38 75 GLU A CA 1
ATOM 593 C C . GLU A 1 75 ? 5.886 -33.393 -13.860 1.00 77.38 75 GLU A C 1
ATOM 595 O O . GLU A 1 75 ? 5.412 -32.908 -12.831 1.00 77.38 75 GLU A O 1
ATOM 600 N N . LEU A 1 76 ? 6.942 -34.217 -13.818 1.00 85.88 76 LEU A N 1
ATOM 601 C CA . LEU A 1 76 ? 7.644 -34.559 -12.581 1.00 85.88 76 LEU A CA 1
ATOM 602 C C . LEU A 1 76 ? 8.410 -33.362 -11.996 1.00 85.88 76 LEU A C 1
ATOM 604 O O . LEU A 1 76 ? 8.429 -33.203 -10.780 1.00 85.88 76 LEU A O 1
ATOM 608 N N . LEU A 1 77 ? 9.011 -32.523 -12.842 1.00 81.62 77 LEU A N 1
ATOM 609 C CA . LEU A 1 77 ? 9.757 -31.328 -12.451 1.00 81.62 77 LEU A CA 1
ATOM 610 C C . LEU A 1 77 ? 8.834 -30.236 -11.905 1.00 81.62 77 LEU A C 1
ATOM 612 O O . LEU A 1 77 ? 9.123 -29.697 -10.841 1.00 81.62 77 LEU A O 1
ATOM 616 N N . GLN A 1 78 ? 7.695 -29.980 -12.560 1.00 74.75 78 GLN A N 1
ATOM 617 C CA . GLN A 1 78 ? 6.655 -29.086 -12.037 1.00 74.75 78 GLN A CA 1
ATOM 618 C C . GLN A 1 78 ? 6.163 -29.544 -10.660 1.00 74.75 78 GLN A C 1
ATOM 620 O O . GLN A 1 78 ? 6.051 -28.734 -9.745 1.00 74.75 78 GLN A O 1
ATOM 625 N N . ARG A 1 79 ? 5.919 -30.851 -10.478 1.00 80.69 79 ARG A N 1
ATOM 626 C CA . ARG A 1 79 ? 5.501 -31.397 -9.178 1.00 80.69 79 ARG A CA 1
ATOM 627 C C . ARG A 1 79 ? 6.600 -31.297 -8.116 1.00 80.69 79 ARG A C 1
ATOM 629 O O . ARG A 1 79 ? 6.298 -30.962 -6.975 1.00 80.69 79 ARG A O 1
ATOM 636 N N . ALA A 1 80 ? 7.852 -31.579 -8.476 1.00 79.00 80 ALA A N 1
ATOM 637 C CA . ALA A 1 80 ? 8.987 -31.510 -7.558 1.00 79.00 80 ALA A CA 1
ATOM 638 C C . ALA A 1 80 ? 9.247 -30.074 -7.078 1.00 79.00 80 ALA A C 1
ATOM 640 O O . ALA A 1 80 ? 9.456 -29.872 -5.882 1.00 79.00 80 ALA A O 1
ATOM 641 N N . LEU A 1 81 ? 9.171 -29.095 -7.991 1.00 74.94 81 LEU A N 1
ATOM 642 C CA . LEU A 1 81 ? 9.179 -27.668 -7.668 1.00 74.94 81 LEU A CA 1
ATOM 643 C C . LEU A 1 81 ? 8.014 -27.350 -6.729 1.00 74.94 81 LEU A C 1
ATOM 645 O O . LEU A 1 81 ? 8.267 -27.097 -5.558 1.00 74.94 81 LEU A O 1
ATOM 649 N N . ALA A 1 82 ? 6.762 -27.522 -7.162 1.00 63.75 82 ALA A N 1
ATOM 650 C CA . ALA A 1 82 ? 5.586 -27.174 -6.361 1.00 63.75 82 ALA A CA 1
ATOM 651 C C . ALA A 1 82 ? 5.586 -27.794 -4.945 1.00 63.75 82 ALA A C 1
ATOM 653 O O . ALA A 1 82 ? 5.236 -27.119 -3.978 1.00 63.75 82 ALA A O 1
ATOM 654 N N . SER A 1 83 ? 6.011 -29.054 -4.773 1.00 71.31 83 SER A N 1
ATOM 655 C CA . SER A 1 83 ? 6.148 -29.652 -3.434 1.00 71.31 83 SER A CA 1
ATOM 656 C C . SER A 1 83 ? 7.314 -29.056 -2.627 1.00 71.31 83 SER A C 1
ATOM 658 O O . SER A 1 83 ? 7.142 -28.830 -1.432 1.00 71.31 83 SER A O 1
ATOM 660 N N . THR A 1 84 ? 8.481 -28.757 -3.216 1.00 75.38 84 THR A N 1
ATOM 661 C CA . THR A 1 84 ? 9.559 -28.036 -2.500 1.00 75.38 84 THR A CA 1
ATOM 662 C C . THR A 1 84 ? 9.104 -26.634 -2.098 1.00 75.38 84 THR A C 1
ATOM 664 O O . THR A 1 84 ? 9.315 -26.220 -0.961 1.00 75.38 84 THR A O 1
ATOM 667 N N . GLU A 1 85 ? 8.426 -25.935 -3.001 1.00 60.06 85 GLU A N 1
ATOM 668 C CA . GLU A 1 85 ? 7.901 -24.583 -2.823 1.00 60.06 85 GLU A CA 1
ATOM 669 C C . GLU A 1 85 ? 6.815 -24.485 -1.747 1.00 60.06 85 GLU A C 1
ATOM 671 O O . GLU A 1 85 ? 6.757 -23.493 -1.022 1.00 60.06 85 GLU A O 1
ATOM 676 N N . ASN A 1 86 ? 6.009 -25.538 -1.593 1.00 60.09 86 ASN A N 1
ATOM 677 C CA . ASN A 1 86 ? 5.043 -25.706 -0.505 1.00 60.09 86 ASN A CA 1
ATOM 678 C C . ASN A 1 86 ? 5.666 -26.272 0.788 1.00 60.09 86 ASN A C 1
ATOM 680 O O . ASN A 1 86 ? 4.939 -26.622 1.718 1.00 60.09 86 ASN A O 1
ATOM 684 N N . LEU A 1 87 ? 6.999 -26.378 0.861 1.00 68.38 87 LEU A N 1
ATOM 685 C CA . LEU A 1 87 ? 7.749 -26.950 1.985 1.00 68.38 87 LEU A CA 1
ATOM 686 C C . LEU A 1 87 ? 7.388 -28.421 2.307 1.00 68.38 87 LEU A C 1
ATOM 688 O O . LEU A 1 87 ? 7.650 -28.916 3.404 1.00 68.38 87 LEU A O 1
ATOM 692 N N . GLU A 1 88 ? 6.862 -29.173 1.337 1.00 77.62 88 GLU A N 1
ATOM 693 C CA . GLU A 1 88 ? 6.584 -30.615 1.418 1.00 77.62 88 GLU A CA 1
ATOM 694 C C . GLU A 1 88 ? 7.858 -31.449 1.164 1.00 77.62 88 GLU A C 1
ATOM 696 O O . GLU A 1 88 ? 7.901 -32.326 0.292 1.00 77.62 88 GLU A O 1
ATOM 701 N N . THR A 1 89 ? 8.928 -31.163 1.911 1.00 86.00 89 THR A N 1
ATOM 702 C CA . THR A 1 89 ? 10.307 -31.568 1.570 1.00 86.00 89 THR A CA 1
ATOM 703 C C . THR A 1 89 ? 10.504 -33.078 1.386 1.00 86.00 89 THR A C 1
ATOM 705 O O . THR A 1 89 ? 11.220 -33.494 0.471 1.00 86.00 89 THR A O 1
ATOM 708 N N . GLU A 1 90 ? 9.830 -33.919 2.182 1.00 88.12 90 GLU A N 1
ATOM 709 C CA . GLU A 1 90 ? 9.835 -35.384 2.019 1.00 88.12 90 GLU A CA 1
ATOM 710 C C . GLU A 1 90 ? 9.174 -35.848 0.716 1.00 88.12 90 GLU A C 1
ATOM 712 O O . GLU A 1 90 ? 9.580 -36.853 0.124 1.00 88.12 90 GLU A O 1
ATOM 717 N N . SER A 1 91 ? 8.118 -35.157 0.281 1.00 84.69 91 SER A N 1
ATOM 718 C CA . SER A 1 91 ? 7.427 -35.508 -0.954 1.00 84.69 91 SER A CA 1
ATOM 719 C C . SER A 1 91 ? 8.302 -35.161 -2.148 1.00 84.69 91 SER A C 1
ATOM 721 O O . SER A 1 91 ? 8.563 -36.032 -2.982 1.00 84.69 91 SER A O 1
ATOM 723 N N . ALA A 1 92 ? 8.829 -33.936 -2.143 1.00 87.38 92 ALA A N 1
ATOM 724 C CA . ALA A 1 92 ? 9.705 -33.421 -3.176 1.00 87.38 92 ALA A CA 1
ATOM 725 C C . ALA A 1 92 ? 11.032 -34.187 -3.285 1.00 87.38 92 ALA A C 1
ATOM 727 O O . ALA A 1 92 ? 11.470 -34.440 -4.403 1.00 87.38 92 ALA A O 1
ATOM 728 N N . ASP A 1 93 ? 11.657 -34.635 -2.182 1.00 94.81 93 ASP A N 1
ATOM 729 C CA . ASP A 1 93 ? 12.944 -35.355 -2.264 1.00 94.81 93 ASP A CA 1
ATOM 730 C C . ASP A 1 93 ? 12.844 -36.627 -3.112 1.00 94.81 93 ASP A C 1
ATOM 732 O O . ASP A 1 93 ? 13.765 -36.962 -3.855 1.00 94.81 93 ASP A O 1
ATOM 736 N N . ARG A 1 94 ? 11.696 -37.315 -3.056 1.00 94.44 94 ARG A N 1
ATOM 737 C CA . ARG A 1 94 ? 11.439 -38.513 -3.869 1.00 94.44 94 ARG A CA 1
ATOM 738 C C . ARG A 1 94 ? 11.405 -38.182 -5.357 1.00 94.44 94 ARG A C 1
ATOM 740 O O . ARG A 1 94 ? 11.954 -38.942 -6.153 1.00 94.44 94 ARG A O 1
ATOM 747 N N . ASP A 1 95 ? 10.786 -37.066 -5.723 1.00 93.81 95 ASP A N 1
ATOM 748 C CA . ASP A 1 95 ? 10.668 -36.637 -7.114 1.00 93.81 95 ASP A CA 1
ATOM 749 C C . ASP A 1 95 ? 11.997 -36.065 -7.631 1.00 93.81 95 ASP A C 1
ATOM 751 O O . ASP A 1 95 ? 12.451 -36.465 -8.704 1.00 93.81 95 ASP A O 1
ATOM 755 N N . TRP A 1 96 ? 12.697 -35.254 -6.830 1.00 96.56 96 TRP A N 1
ATOM 756 C CA . TRP A 1 96 ? 14.055 -34.779 -7.114 1.00 96.56 96 TRP A CA 1
ATOM 757 C C . TRP A 1 96 ? 15.070 -35.916 -7.259 1.00 96.56 96 TRP A C 1
ATOM 759 O O . TRP A 1 96 ? 15.935 -35.865 -8.131 1.00 96.56 96 TRP A O 1
ATOM 769 N N . GLU A 1 97 ? 14.976 -36.969 -6.446 1.00 95.38 97 GLU A N 1
ATOM 770 C CA . GLU A 1 97 ? 15.828 -38.154 -6.562 1.00 95.38 97 GLU A CA 1
ATOM 771 C C . GLU A 1 97 ? 15.550 -38.929 -7.864 1.00 95.38 97 GLU A C 1
ATOM 773 O O . GLU A 1 97 ? 16.493 -39.361 -8.529 1.00 95.38 97 GLU A O 1
ATOM 778 N N . VAL A 1 98 ? 14.285 -39.051 -8.290 1.00 95.19 98 VAL A N 1
ATOM 779 C CA . VAL A 1 98 ? 13.938 -39.652 -9.592 1.00 95.19 98 VAL A CA 1
ATOM 780 C C . VAL A 1 98 ? 14.404 -38.771 -10.757 1.00 95.19 98 VAL A C 1
ATOM 782 O O . VAL A 1 98 ? 14.940 -39.306 -11.731 1.00 95.19 98 VAL A O 1
ATOM 785 N N . LEU A 1 99 ? 14.259 -37.446 -10.669 1.00 94.75 99 LEU A N 1
ATOM 786 C CA . LEU A 1 99 ? 14.763 -36.502 -11.673 1.00 94.75 99 LEU A CA 1
ATOM 787 C C . LEU A 1 99 ? 16.285 -36.600 -11.802 1.00 94.75 99 LEU A C 1
ATOM 789 O O . LEU A 1 99 ? 16.783 -36.828 -12.902 1.00 94.75 99 LEU A O 1
ATOM 793 N N . TYR A 1 100 ? 17.021 -36.542 -10.689 1.00 95.62 100 TYR A N 1
ATOM 794 C CA . TYR A 1 100 ? 18.484 -36.640 -10.672 1.00 95.62 100 TYR A CA 1
ATOM 795 C C . TYR A 1 100 ? 18.994 -37.978 -11.231 1.00 95.62 100 TYR A C 1
ATOM 797 O O . TYR A 1 100 ? 20.017 -38.025 -11.909 1.00 95.62 100 TYR A O 1
ATOM 805 N N . GLN A 1 101 ? 18.260 -39.078 -11.038 1.00 94.88 101 GLN A N 1
ATOM 806 C CA . GLN A 1 101 ? 18.599 -40.369 -11.650 1.00 94.88 101 GLN A CA 1
ATOM 807 C C . GLN A 1 101 ? 18.462 -40.375 -13.185 1.00 94.88 101 GLN A C 1
ATOM 809 O O . GLN A 1 101 ? 19.177 -41.127 -13.853 1.00 94.88 101 GLN A O 1
ATOM 814 N N . HIS A 1 102 ? 17.587 -39.542 -13.757 1.00 94.12 102 HIS A N 1
ATOM 815 C CA . HIS A 1 102 ? 17.384 -39.415 -15.208 1.00 94.12 102 HIS A CA 1
ATOM 816 C C . HIS A 1 102 ? 18.171 -38.261 -15.845 1.00 94.12 102 HIS A C 1
ATOM 818 O O . HIS A 1 102 ? 18.481 -38.326 -17.036 1.00 94.12 102 HIS A O 1
ATOM 824 N N . LEU A 1 103 ? 18.515 -37.243 -15.056 1.00 92.88 103 LEU A N 1
ATOM 825 C CA . LEU A 1 103 ? 19.265 -36.046 -15.433 1.00 92.88 103 LEU A CA 1
ATOM 826 C C . LEU A 1 103 ? 20.492 -35.855 -14.501 1.00 92.88 103 LEU A C 1
ATOM 828 O O . LEU A 1 103 ? 20.633 -34.820 -13.860 1.00 92.88 103 LEU A O 1
ATOM 832 N N . PRO A 1 104 ? 21.419 -36.832 -14.398 1.00 92.25 104 PRO A N 1
ATOM 833 C CA . PRO A 1 104 ? 22.499 -36.811 -13.396 1.00 92.25 104 PRO A CA 1
ATOM 834 C C . PRO A 1 104 ? 23.628 -35.811 -13.687 1.00 92.25 104 PRO A C 1
ATOM 836 O O . PRO A 1 104 ? 24.533 -35.666 -12.869 1.00 92.25 104 PRO A O 1
ATOM 839 N N . MET A 1 105 ? 23.609 -35.178 -14.863 1.00 93.88 105 MET A N 1
ATOM 840 C CA . MET A 1 105 ? 24.566 -34.148 -15.291 1.00 93.88 105 MET A CA 1
ATOM 841 C C . MET A 1 105 ? 23.939 -32.745 -15.314 1.00 93.88 105 MET A C 1
ATOM 843 O O . MET A 1 105 ? 24.567 -31.805 -15.789 1.00 93.88 105 MET A O 1
ATOM 847 N N . ASP A 1 106 ? 22.692 -32.620 -14.862 1.00 93.81 106 ASP A N 1
ATOM 848 C CA . ASP A 1 106 ? 21.929 -31.380 -14.869 1.00 93.81 106 ASP A CA 1
ATOM 849 C C . ASP A 1 106 ? 22.171 -30.611 -13.561 1.00 93.81 106 ASP A C 1
ATOM 851 O O . ASP A 1 106 ? 21.895 -31.110 -12.464 1.00 93.81 106 ASP A O 1
ATOM 855 N N . ALA A 1 107 ? 22.728 -29.404 -13.678 1.00 92.00 107 ALA A N 1
ATOM 856 C CA . ALA A 1 107 ? 23.080 -28.574 -12.531 1.00 92.00 107 ALA A CA 1
ATOM 857 C C . ALA A 1 107 ? 21.850 -27.966 -11.831 1.00 92.00 107 ALA A C 1
ATOM 859 O O . ALA A 1 107 ? 21.890 -27.787 -10.616 1.00 92.00 107 ALA A O 1
ATOM 860 N N . SER A 1 108 ? 20.756 -27.704 -12.555 1.00 88.56 108 SER A N 1
ATOM 861 C CA . SER A 1 108 ? 19.504 -27.153 -12.016 1.00 88.56 108 SER A CA 1
ATOM 862 C C . SER A 1 108 ? 18.786 -28.194 -11.149 1.00 88.56 108 SER A C 1
ATOM 864 O O . SER A 1 108 ? 18.460 -27.944 -9.988 1.00 88.56 108 SER A O 1
ATOM 866 N N . VAL A 1 109 ? 18.664 -29.427 -11.655 1.00 94.75 109 VAL A N 1
ATOM 867 C CA . VAL A 1 109 ? 18.115 -30.572 -10.907 1.00 94.75 109 VAL A CA 1
ATOM 868 C C . VAL A 1 109 ? 18.987 -30.916 -9.695 1.00 94.75 109 VAL A C 1
ATOM 870 O O . VAL A 1 109 ? 18.463 -31.230 -8.623 1.00 94.75 109 VAL A O 1
ATOM 873 N N . ALA A 1 110 ? 20.316 -30.850 -9.831 1.00 95.94 110 ALA A N 1
ATOM 874 C CA . ALA A 1 110 ? 21.230 -31.068 -8.711 1.00 95.94 110 ALA A CA 1
ATOM 875 C C . ALA A 1 110 ? 21.108 -29.976 -7.631 1.00 95.94 110 ALA A C 1
ATOM 877 O O . ALA A 1 110 ? 21.092 -30.311 -6.444 1.00 95.94 110 ALA A O 1
ATOM 878 N N . LEU A 1 111 ? 20.969 -28.704 -8.030 1.00 94.00 111 LEU A N 1
ATOM 879 C CA . LEU A 1 111 ? 20.769 -27.567 -7.129 1.00 94.00 111 LEU A CA 1
ATOM 880 C C . LEU A 1 111 ? 19.465 -27.699 -6.344 1.00 94.00 111 LEU A C 1
ATOM 882 O O . LEU A 1 111 ? 19.494 -27.727 -5.116 1.00 94.00 111 LEU A O 1
ATOM 886 N N . ASN A 1 112 ? 18.333 -27.867 -7.029 1.00 91.75 112 ASN A N 1
ATOM 887 C CA . ASN A 1 112 ? 17.020 -27.928 -6.380 1.00 91.75 112 ASN A CA 1
ATOM 888 C C . ASN A 1 112 ? 16.914 -29.113 -5.406 1.00 91.75 112 ASN A C 1
ATOM 890 O O . ASN A 1 112 ? 16.360 -28.982 -4.314 1.00 91.75 112 ASN A O 1
ATOM 894 N N . ARG A 1 113 ? 17.547 -30.249 -5.732 1.00 96.44 113 ARG A N 1
ATOM 895 C CA . ARG A 1 113 ? 17.687 -31.393 -4.815 1.00 96.44 113 ARG A CA 1
ATOM 896 C C . ARG A 1 113 ? 18.547 -31.073 -3.586 1.00 96.44 113 ARG A C 1
ATOM 898 O O . ARG A 1 113 ? 18.233 -31.543 -2.494 1.00 96.44 113 ARG A O 1
ATOM 905 N N . ALA A 1 114 ? 19.621 -30.296 -3.737 1.00 96.56 114 ALA A N 1
ATOM 906 C CA . ALA A 1 114 ? 20.440 -29.843 -2.611 1.00 96.56 114 ALA A CA 1
ATOM 907 C C . ALA A 1 114 ? 19.678 -28.848 -1.715 1.00 96.56 114 ALA A C 1
ATOM 909 O O . ALA A 1 114 ? 19.688 -29.008 -0.496 1.00 96.56 114 ALA A O 1
ATOM 910 N N . LEU A 1 115 ? 18.949 -27.895 -2.306 1.00 92.38 115 LEU A N 1
ATOM 911 C CA . LEU A 1 115 ? 18.092 -26.938 -1.594 1.00 92.38 115 LEU A CA 1
ATOM 912 C C . LEU A 1 115 ? 16.996 -27.652 -0.796 1.00 92.38 115 LEU A C 1
ATOM 914 O O . LEU A 1 115 ? 16.880 -27.445 0.411 1.00 92.38 115 LEU A O 1
ATOM 918 N N . ASN A 1 116 ? 16.260 -28.569 -1.432 1.00 93.19 116 ASN A N 1
ATOM 919 C CA . ASN A 1 116 ? 15.202 -29.340 -0.781 1.00 93.19 116 ASN A CA 1
ATOM 920 C C . ASN A 1 116 ? 15.710 -30.169 0.415 1.00 93.19 116 ASN A C 1
ATOM 922 O O . ASN A 1 116 ? 15.025 -30.279 1.430 1.00 93.19 116 ASN A O 1
ATOM 926 N N . ARG A 1 117 ? 16.923 -30.735 0.330 1.00 95.25 117 ARG A N 1
ATOM 927 C CA . ARG A 1 117 ? 17.531 -31.492 1.441 1.00 95.25 117 ARG A CA 1
ATOM 928 C C . ARG A 1 117 ? 18.026 -30.611 2.581 1.00 95.25 117 ARG A C 1
ATOM 930 O O . ARG A 1 117 ? 17.973 -31.048 3.729 1.00 95.25 117 ARG A O 1
ATOM 937 N N . THR A 1 118 ? 18.466 -29.392 2.285 1.00 93.12 118 THR A N 1
ATOM 938 C CA . THR A 1 118 ? 18.785 -28.389 3.309 1.00 93.12 118 THR A CA 1
ATOM 939 C C . THR A 1 118 ? 17.508 -27.947 4.036 1.00 93.12 118 THR A C 1
ATOM 941 O O . THR A 1 118 ? 17.460 -28.027 5.260 1.00 93.12 118 THR A O 1
ATOM 944 N N . LEU A 1 119 ? 16.421 -27.657 3.308 1.00 87.25 119 LEU A N 1
ATOM 945 C CA . LEU A 1 119 ? 15.099 -27.369 3.894 1.00 87.25 119 LEU A CA 1
ATOM 946 C C . LEU A 1 119 ? 14.556 -28.531 4.744 1.00 87.25 119 LEU A C 1
ATOM 948 O O . LEU A 1 119 ? 14.002 -28.312 5.819 1.00 87.25 119 LEU A O 1
ATOM 952 N N . HIS A 1 120 ? 14.742 -29.779 4.302 1.00 88.88 120 HIS A N 1
ATOM 953 C CA . HIS A 1 120 ? 14.342 -30.955 5.080 1.00 88.88 120 HIS A CA 1
ATOM 954 C C . HIS A 1 120 ? 15.097 -31.055 6.419 1.00 88.88 120 HIS A C 1
ATOM 956 O O . HIS A 1 120 ? 14.511 -31.416 7.440 1.00 88.88 120 HIS A O 1
ATOM 962 N N . LEU A 1 121 ? 16.392 -30.713 6.432 1.00 88.94 121 LEU A N 1
ATOM 963 C CA . LEU A 1 121 ? 17.188 -30.646 7.658 1.00 88.94 121 LEU A CA 1
ATOM 964 C C . LEU A 1 121 ? 16.680 -29.542 8.600 1.00 88.94 121 LEU A C 1
ATOM 966 O O . LEU A 1 121 ? 16.557 -29.799 9.796 1.00 88.94 121 LEU A O 1
ATOM 970 N N . GLU A 1 122 ? 16.348 -28.361 8.074 1.00 85.50 122 GLU A N 1
ATOM 971 C CA . GLU A 1 122 ? 15.782 -27.240 8.844 1.00 85.50 122 GLU A CA 1
ATOM 972 C C . GLU A 1 122 ? 14.482 -27.653 9.547 1.00 85.50 122 GLU A C 1
ATOM 974 O O . GLU A 1 122 ? 14.406 -27.625 10.777 1.00 85.50 122 GLU A O 1
ATOM 979 N N . GLN A 1 123 ? 13.514 -28.186 8.797 1.00 79.88 123 GLN A N 1
ATOM 980 C CA . GLN A 1 123 ? 12.244 -28.679 9.348 1.00 79.88 123 GLN A CA 1
ATOM 981 C C . GLN A 1 123 ? 12.430 -29.782 10.402 1.00 79.88 123 GLN A C 1
ATOM 983 O O . GLN A 1 123 ? 11.703 -29.830 11.400 1.00 79.88 123 GLN A O 1
ATOM 988 N N . ALA A 1 124 ? 13.400 -30.681 10.206 1.00 76.62 124 ALA A N 1
ATOM 989 C CA . ALA A 1 124 ? 13.708 -31.750 11.155 1.00 76.62 124 ALA A CA 1
ATOM 990 C C . ALA A 1 124 ? 14.336 -31.234 12.466 1.00 76.62 124 ALA A C 1
ATOM 992 O O . ALA A 1 124 ? 14.236 -31.906 13.499 1.00 76.62 124 ALA A O 1
ATOM 993 N N . ILE A 1 125 ? 14.975 -30.060 12.440 1.00 75.19 125 ILE A N 1
ATOM 994 C CA . ILE A 1 125 ? 15.515 -29.377 13.621 1.00 75.19 125 ILE A CA 1
ATOM 995 C C . ILE A 1 125 ? 14.398 -28.613 14.337 1.00 75.19 125 ILE A C 1
ATOM 997 O O . ILE A 1 125 ? 14.169 -28.882 15.515 1.00 75.19 125 ILE A O 1
ATOM 1001 N N . GLU A 1 126 ? 13.621 -27.788 13.630 1.00 69.06 126 GLU A N 1
ATOM 1002 C CA . GLU A 1 126 ? 12.470 -27.066 14.200 1.00 69.06 126 GLU A CA 1
ATOM 1003 C C . GLU A 1 126 ? 11.471 -28.024 14.875 1.00 69.06 126 GLU A C 1
ATOM 1005 O O . GLU A 1 126 ? 11.053 -27.827 16.019 1.00 69.06 126 GLU A O 1
ATOM 1010 N N . THR A 1 127 ? 11.144 -29.139 14.212 1.00 66.19 127 THR A N 1
ATOM 1011 C CA . THR A 1 127 ? 10.260 -30.176 14.771 1.00 66.19 127 THR A CA 1
ATOM 1012 C C . THR A 1 127 ? 10.844 -30.797 16.046 1.00 66.19 127 THR A C 1
ATOM 1014 O O . THR A 1 127 ? 10.099 -31.141 16.969 1.00 66.19 127 THR A O 1
ATOM 1017 N N . ALA A 1 128 ? 12.171 -30.931 16.136 1.00 61.31 128 ALA A N 1
ATOM 1018 C CA . ALA A 1 128 ? 12.837 -31.444 17.329 1.00 61.31 128 ALA A CA 1
ATOM 1019 C C . ALA A 1 128 ? 12.815 -30.434 18.489 1.00 61.31 128 ALA A C 1
ATOM 1021 O O . ALA A 1 128 ? 12.627 -30.851 19.631 1.00 61.31 128 ALA A O 1
ATOM 1022 N N . GLU A 1 129 ? 12.933 -29.132 18.222 1.00 59.84 129 GLU A N 1
ATOM 1023 C CA . GLU A 1 129 ? 12.786 -28.070 19.230 1.00 59.84 129 GLU A CA 1
ATOM 1024 C C . GLU A 1 129 ? 11.353 -27.988 19.776 1.00 59.84 129 GLU A C 1
ATOM 1026 O O . GLU A 1 129 ? 11.142 -27.925 20.991 1.00 59.84 129 GLU A O 1
ATOM 1031 N N . VAL A 1 130 ? 10.346 -28.103 18.902 1.00 53.81 130 VAL A N 1
ATOM 1032 C CA . VAL A 1 130 ? 8.935 -28.210 19.310 1.00 53.81 130 VAL A CA 1
ATOM 1033 C C . VAL A 1 130 ? 8.703 -29.462 20.170 1.00 53.81 130 VAL A C 1
ATOM 1035 O O . VAL A 1 130 ? 8.032 -29.393 21.202 1.00 53.81 130 VAL A O 1
ATOM 1038 N N . ALA A 1 131 ? 9.294 -30.603 19.799 1.00 51.31 131 ALA A N 1
ATOM 1039 C CA . ALA A 1 131 ? 9.196 -31.850 20.560 1.00 51.31 131 ALA A CA 1
ATOM 1040 C C . ALA A 1 131 ? 9.936 -31.804 21.915 1.00 51.31 131 ALA A C 1
ATOM 1042 O O . ALA A 1 131 ? 9.468 -32.405 22.887 1.00 51.31 131 ALA A O 1
ATOM 1043 N N . LEU A 1 132 ? 11.053 -31.071 21.994 1.00 50.50 132 LEU A N 1
ATOM 1044 C CA . LEU A 1 132 ? 11.801 -30.785 23.223 1.00 50.50 132 LEU A CA 1
ATOM 1045 C C . LEU A 1 132 ? 10.964 -29.957 24.203 1.00 50.50 132 LEU A C 1
ATOM 1047 O O . LEU A 1 132 ? 10.825 -30.352 25.362 1.00 50.50 132 LEU A O 1
ATOM 1051 N N . ALA A 1 133 ? 10.341 -28.873 23.730 1.00 49.03 133 ALA A N 1
ATOM 1052 C CA . ALA A 1 133 ? 9.412 -28.068 24.527 1.00 49.03 133 ALA A CA 1
ATOM 1053 C C . ALA A 1 133 ? 8.178 -28.878 24.986 1.00 49.03 133 ALA A C 1
ATOM 1055 O O . ALA A 1 133 ? 7.668 -28.672 26.086 1.00 49.03 133 ALA A O 1
ATOM 1056 N N . GLY A 1 134 ? 7.730 -29.845 24.175 1.00 46.03 134 GLY A N 1
ATOM 1057 C CA . GLY A 1 134 ? 6.627 -30.762 24.488 1.00 46.03 134 GLY A CA 1
ATOM 1058 C C . GLY A 1 134 ? 6.980 -31.985 25.354 1.00 46.03 134 GLY A C 1
ATOM 1059 O O . GLY A 1 134 ? 6.084 -32.758 25.695 1.00 46.03 134 GLY A O 1
ATOM 1060 N N . GLY A 1 135 ? 8.253 -32.198 25.713 1.00 43.91 135 GLY A N 1
ATOM 1061 C CA . GLY A 1 135 ? 8.686 -33.298 26.590 1.00 43.91 135 GLY A CA 1
ATOM 1062 C C . GLY A 1 135 ? 8.724 -34.700 25.955 1.00 43.91 135 GLY A C 1
ATOM 1063 O O . GLY A 1 135 ? 8.603 -35.698 26.672 1.00 43.91 135 GLY A O 1
ATOM 1064 N N . ALA A 1 136 ? 8.878 -34.808 24.631 1.00 46.81 136 ALA A N 1
ATOM 1065 C CA . ALA A 1 136 ? 8.961 -36.091 23.922 1.00 46.81 136 ALA A CA 1
ATOM 1066 C C . ALA A 1 136 ? 10.391 -36.702 23.925 1.00 46.81 136 ALA A C 1
ATOM 1068 O O . ALA A 1 136 ? 11.379 -35.970 23.985 1.00 46.81 136 ALA A O 1
ATOM 1069 N N . PRO A 1 137 ? 10.548 -38.044 23.855 1.00 43.41 137 PRO A N 1
ATOM 1070 C CA . PRO A 1 137 ? 11.861 -38.697 23.901 1.00 43.41 137 PRO A CA 1
ATOM 1071 C C . PRO A 1 137 ? 12.674 -38.546 22.599 1.00 43.41 137 PRO A C 1
ATOM 1073 O O . PRO A 1 137 ? 12.175 -38.782 21.500 1.00 43.41 137 PRO A O 1
ATOM 1076 N N . LEU A 1 138 ? 13.963 -38.221 22.745 1.00 49.53 138 LEU A N 1
ATOM 1077 C CA . LEU A 1 138 ? 14.851 -37.752 21.668 1.00 49.53 138 LEU A CA 1
ATOM 1078 C C . LEU A 1 138 ? 15.482 -38.833 20.775 1.00 49.53 138 LEU A C 1
ATOM 1080 O O . LEU A 1 138 ? 15.826 -38.530 19.632 1.00 49.53 138 LEU A O 1
ATOM 1084 N N . ASP A 1 139 ? 15.673 -40.059 21.272 1.00 51.50 139 ASP A N 1
ATOM 1085 C CA . ASP A 1 139 ? 16.682 -40.994 20.732 1.00 51.50 139 ASP A CA 1
ATOM 1086 C C . ASP A 1 139 ? 16.498 -41.387 19.254 1.00 51.50 139 ASP A C 1
ATOM 1088 O O . ASP A 1 139 ? 17.483 -41.607 18.550 1.00 51.50 139 ASP A O 1
ATOM 1092 N N . ALA A 1 140 ? 15.259 -41.447 18.752 1.00 48.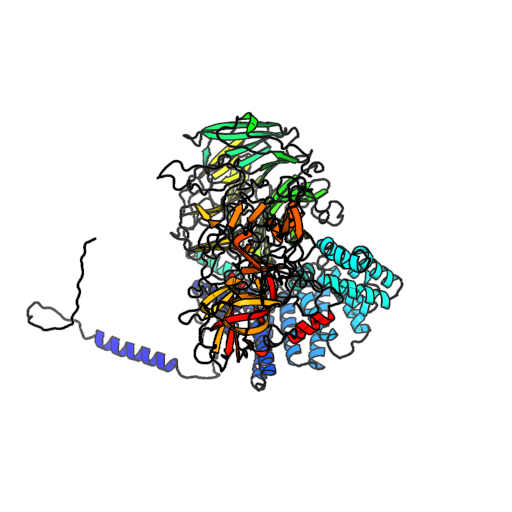16 140 ALA A N 1
ATOM 1093 C CA . ALA A 1 140 ? 15.001 -41.729 17.335 1.00 48.16 140 ALA A CA 1
ATOM 1094 C C . ALA A 1 140 ? 15.388 -40.545 16.426 1.00 48.16 140 ALA A C 1
ATOM 1096 O O . ALA A 1 140 ? 15.965 -40.741 15.359 1.00 48.16 140 ALA A O 1
ATOM 1097 N N . SER A 1 141 ? 15.139 -39.313 16.883 1.00 61.12 141 SER A N 1
ATOM 1098 C CA . SER A 1 141 ? 15.322 -38.092 16.085 1.00 61.12 141 SER A CA 1
ATOM 1099 C C . SER A 1 141 ? 16.787 -37.775 15.761 1.00 61.12 141 SER A C 1
ATOM 1101 O O . SER A 1 141 ? 17.083 -37.203 14.714 1.00 61.12 141 SER A O 1
ATOM 1103 N N . ALA A 1 142 ? 17.722 -38.165 16.633 1.00 65.75 142 ALA A N 1
ATOM 1104 C CA . ALA A 1 142 ? 19.143 -37.876 16.446 1.00 65.75 142 ALA A CA 1
ATOM 1105 C C . ALA A 1 142 ? 19.737 -38.623 15.238 1.00 65.75 142 ALA A C 1
ATOM 1107 O O . ALA A 1 142 ? 20.461 -38.030 14.443 1.00 65.75 142 ALA A O 1
ATOM 1108 N N . ALA A 1 143 ? 19.392 -39.904 15.063 1.00 68.56 143 ALA A N 1
ATOM 1109 C CA . ALA A 1 143 ? 19.899 -40.719 13.957 1.00 68.56 143 ALA A CA 1
ATOM 1110 C C . ALA A 1 143 ? 19.372 -40.260 12.587 1.00 68.56 143 ALA A C 1
ATOM 1112 O O . ALA A 1 143 ? 20.073 -40.395 11.580 1.00 68.56 143 ALA A O 1
ATOM 1113 N N . ASP A 1 144 ? 18.153 -39.718 12.546 1.00 72.69 144 ASP A N 1
ATOM 1114 C CA . ASP A 1 144 ? 17.565 -39.177 11.323 1.00 72.69 144 ASP A CA 1
ATOM 1115 C C . ASP A 1 144 ? 18.122 -37.778 11.001 1.00 72.69 144 ASP A C 1
ATOM 1117 O O . ASP A 1 144 ? 18.475 -37.546 9.846 1.00 72.69 144 ASP A O 1
ATOM 1121 N N . ARG A 1 145 ? 18.382 -36.910 11.998 1.00 77.62 145 ARG A N 1
ATOM 1122 C CA . ARG A 1 145 ? 19.136 -35.652 11.789 1.00 77.62 145 ARG A CA 1
ATOM 1123 C C . ARG A 1 145 ? 20.546 -35.895 11.241 1.00 77.62 145 ARG A C 1
ATOM 1125 O O . ARG A 1 145 ? 20.921 -35.287 10.242 1.00 77.62 145 ARG A O 1
ATOM 1132 N N . THR A 1 146 ? 21.312 -36.834 11.811 1.00 82.38 146 THR A N 1
ATOM 1133 C CA . THR A 1 146 ? 22.643 -37.193 11.273 1.00 82.38 146 THR A CA 1
ATOM 1134 C C . THR A 1 146 ? 22.560 -37.707 9.830 1.00 82.38 146 THR A C 1
ATOM 1136 O O . THR A 1 146 ? 23.455 -37.441 9.027 1.00 82.38 146 THR A O 1
ATOM 1139 N N . ARG A 1 147 ? 21.481 -38.419 9.466 1.00 84.00 147 ARG A N 1
ATOM 1140 C CA . ARG A 1 147 ? 21.251 -38.843 8.078 1.00 84.00 147 ARG A CA 1
ATOM 1141 C C . ARG A 1 147 ? 20.944 -37.650 7.173 1.00 84.00 147 ARG A C 1
ATOM 1143 O O . ARG A 1 147 ? 21.556 -37.570 6.114 1.00 84.00 147 ARG A O 1
ATOM 1150 N N . ALA A 1 148 ? 20.068 -36.738 7.600 1.00 85.81 148 ALA A N 1
ATOM 1151 C CA . ALA A 1 148 ? 19.691 -35.540 6.853 1.00 85.81 148 ALA A CA 1
ATOM 1152 C C . ALA A 1 148 ? 20.913 -34.661 6.526 1.00 85.81 148 ALA A C 1
ATOM 1154 O O . ALA A 1 148 ? 21.140 -34.355 5.354 1.00 85.81 148 ALA A O 1
ATOM 1155 N N . VAL A 1 149 ? 21.769 -34.378 7.520 1.00 90.81 149 VAL A N 1
ATOM 1156 C CA . VAL A 1 149 ? 23.056 -33.671 7.340 1.00 90.81 149 VAL A CA 1
ATOM 1157 C C . VAL A 1 149 ? 23.926 -34.356 6.279 1.00 90.81 149 VAL A C 1
ATOM 1159 O O . VAL A 1 149 ? 24.420 -33.704 5.358 1.00 90.81 149 VAL A O 1
ATOM 1162 N N . ALA A 1 150 ? 24.093 -35.681 6.362 1.00 91.81 150 ALA A N 1
ATOM 1163 C CA . ALA A 1 150 ? 24.905 -36.432 5.405 1.00 91.81 150 ALA A CA 1
ATOM 1164 C C . ALA A 1 150 ? 24.320 -36.405 3.978 1.00 91.81 150 ALA A C 1
ATOM 1166 O O . ALA A 1 150 ? 25.066 -36.251 3.012 1.00 91.81 150 ALA A O 1
ATOM 1167 N N . THR A 1 151 ? 22.995 -36.519 3.828 1.00 93.06 151 THR A N 1
ATOM 1168 C CA . THR A 1 151 ? 22.327 -36.469 2.516 1.00 93.06 151 THR A CA 1
ATOM 1169 C C . THR A 1 151 ? 22.305 -35.073 1.898 1.00 93.06 151 THR A C 1
ATOM 1171 O O . THR A 1 151 ? 22.363 -34.971 0.671 1.00 93.06 151 THR A O 1
ATOM 1174 N N . ALA A 1 152 ? 22.255 -34.017 2.717 1.00 94.75 152 ALA A N 1
ATOM 1175 C CA . ALA A 1 152 ? 22.373 -32.633 2.268 1.00 94.75 152 ALA A CA 1
ATOM 1176 C C . ALA A 1 152 ? 23.800 -32.346 1.776 1.00 94.75 152 ALA A C 1
ATOM 1178 O O . ALA A 1 152 ? 23.968 -31.981 0.613 1.00 94.75 152 ALA A O 1
ATOM 1179 N N . ARG A 1 153 ? 24.834 -32.640 2.586 1.00 96.50 153 ARG A N 1
ATOM 1180 C CA . ARG A 1 153 ? 26.251 -32.516 2.175 1.00 96.50 153 ARG A CA 1
ATOM 1181 C C . ARG A 1 153 ? 26.537 -33.265 0.868 1.00 96.50 153 ARG A C 1
ATOM 1183 O O . ARG A 1 153 ? 27.093 -32.679 -0.054 1.00 96.50 153 ARG A O 1
ATOM 1190 N N . GLN A 1 154 ? 26.069 -34.510 0.734 1.00 96.12 154 GLN A N 1
ATOM 1191 C CA . GLN A 1 154 ? 26.235 -35.285 -0.502 1.00 96.12 154 GLN A CA 1
ATOM 1192 C C . GLN A 1 154 ? 25.564 -34.627 -1.724 1.00 96.12 154 GLN A C 1
ATOM 1194 O O . GLN A 1 154 ? 26.116 -34.675 -2.822 1.00 96.12 154 GLN A O 1
ATOM 1199 N N . ALA A 1 155 ? 24.374 -34.038 -1.568 1.00 96.31 155 ALA A N 1
ATOM 1200 C CA . ALA A 1 155 ? 23.693 -33.354 -2.667 1.00 96.31 155 ALA A CA 1
ATOM 1201 C C . ALA A 1 155 ? 24.407 -32.047 -3.059 1.00 96.31 155 ALA A C 1
ATOM 1203 O O . ALA A 1 155 ? 24.526 -31.759 -4.248 1.00 96.31 155 ALA A O 1
ATOM 1204 N N . ILE A 1 156 ? 24.950 -31.311 -2.084 1.00 96.81 156 ILE A N 1
ATOM 1205 C CA . ILE A 1 156 ? 25.752 -30.098 -2.312 1.00 96.81 156 ILE A CA 1
ATOM 1206 C C . ILE A 1 156 ? 27.054 -30.438 -3.054 1.00 96.81 156 ILE A C 1
ATOM 1208 O O . ILE A 1 156 ? 27.365 -29.792 -4.050 1.00 96.81 156 ILE A O 1
ATOM 1212 N N . GLU A 1 157 ? 27.774 -31.493 -2.651 1.00 95.56 157 GLU A N 1
ATOM 1213 C CA . GLU A 1 157 ? 28.958 -31.993 -3.374 1.00 95.56 157 GLU A CA 1
ATOM 1214 C C . GLU A 1 157 ? 28.622 -32.396 -4.823 1.00 95.56 157 GLU A C 1
ATOM 1216 O O . GLU A 1 157 ? 29.391 -32.132 -5.749 1.00 95.56 157 GLU A O 1
ATOM 1221 N N . GLN A 1 158 ? 27.457 -33.021 -5.037 1.00 95.06 158 GLN A N 1
ATOM 1222 C CA . GLN A 1 158 ? 26.971 -33.408 -6.366 1.00 95.06 158 GLN A CA 1
ATOM 1223 C C . GLN A 1 158 ? 26.632 -32.196 -7.243 1.00 95.06 158 GLN A C 1
ATOM 1225 O O . GLN A 1 158 ? 26.964 -32.210 -8.426 1.00 95.06 158 GLN A O 1
ATOM 1230 N N . TYR A 1 159 ? 26.026 -31.150 -6.678 1.00 95.75 159 TYR A N 1
ATOM 1231 C CA . TYR A 1 159 ? 25.808 -29.876 -7.363 1.00 95.75 159 TYR A CA 1
ATOM 1232 C C . TYR A 1 159 ? 27.136 -29.175 -7.692 1.00 95.75 159 TYR A C 1
ATOM 1234 O O . TYR A 1 159 ? 27.374 -28.811 -8.842 1.00 95.75 159 TYR A O 1
ATOM 1242 N N . GLN A 1 160 ? 28.047 -29.063 -6.721 1.00 94.44 160 GLN A N 1
ATOM 1243 C CA . GLN A 1 160 ? 29.347 -28.406 -6.888 1.00 94.44 160 GLN A CA 1
ATOM 1244 C C . GLN A 1 160 ? 30.228 -29.084 -7.952 1.00 94.44 160 GLN A C 1
ATOM 1246 O O . GLN A 1 160 ? 31.011 -28.420 -8.623 1.00 94.44 160 GLN A O 1
ATOM 1251 N N . ALA A 1 161 ? 30.095 -30.400 -8.143 1.00 93.44 161 ALA A N 1
ATOM 1252 C CA . ALA A 1 161 ? 30.799 -31.136 -9.195 1.00 93.44 161 ALA A CA 1
ATOM 1253 C C . ALA A 1 161 ? 30.257 -30.882 -10.619 1.00 93.44 161 ALA A C 1
ATOM 1255 O O . ALA A 1 161 ? 30.930 -31.233 -11.592 1.00 93.44 161 ALA A O 1
ATOM 1256 N N . LEU A 1 162 ? 29.050 -30.317 -10.744 1.00 92.44 162 LEU A N 1
ATOM 1257 C CA . LEU A 1 162 ? 28.370 -30.019 -12.011 1.00 92.44 162 LEU A CA 1
ATOM 1258 C C . LEU A 1 162 ? 28.322 -28.517 -12.326 1.00 92.44 162 LEU A C 1
ATOM 1260 O O . LEU A 1 162 ? 28.225 -28.146 -13.493 1.00 92.44 162 LEU A O 1
ATOM 1264 N N . SER A 1 163 ? 28.372 -27.670 -11.299 1.00 87.44 163 SER A N 1
ATOM 1265 C CA . SER A 1 163 ? 28.203 -26.222 -11.403 1.00 87.44 163 SER A CA 1
ATOM 1266 C C . SER A 1 163 ? 29.529 -25.464 -11.522 1.00 87.44 163 SER A C 1
ATOM 1268 O O . SER A 1 163 ? 30.574 -25.899 -11.038 1.00 87.44 163 SER A O 1
ATOM 1270 N N . HIS A 1 164 ? 29.468 -24.280 -12.132 1.00 80.88 164 HIS A N 1
ATOM 1271 C CA . HIS A 1 164 ? 30.537 -23.277 -12.100 1.00 80.88 164 HIS A CA 1
ATOM 1272 C C . HIS A 1 164 ? 30.302 -22.186 -11.039 1.00 80.88 164 HIS A C 1
ATOM 1274 O O . HIS A 1 164 ? 31.047 -21.215 -11.000 1.00 80.88 164 HIS A O 1
ATOM 1280 N N . ASP A 1 165 ? 29.309 -22.373 -10.165 1.00 83.06 165 ASP A N 1
ATOM 1281 C CA . ASP A 1 165 ? 28.975 -21.501 -9.035 1.00 83.06 165 ASP A CA 1
ATOM 1282 C C . ASP A 1 165 ? 29.562 -22.060 -7.713 1.00 83.06 165 ASP A C 1
ATOM 1284 O O . ASP A 1 165 ? 28.976 -22.957 -7.090 1.00 83.06 165 ASP A O 1
ATOM 1288 N N . PRO A 1 166 ? 30.733 -21.566 -7.259 1.00 85.69 166 PRO A N 1
ATOM 1289 C CA . PRO A 1 166 ? 31.308 -21.934 -5.966 1.00 85.69 166 PRO A CA 1
ATOM 1290 C C . PRO A 1 166 ? 30.635 -21.222 -4.780 1.00 85.69 166 PRO A C 1
ATOM 1292 O O . PRO A 1 166 ? 30.866 -21.612 -3.633 1.00 85.69 166 PRO A O 1
ATOM 1295 N N . VAL A 1 167 ? 29.835 -20.180 -5.029 1.00 88.56 167 VAL A N 1
ATOM 1296 C CA . VAL A 1 167 ? 29.191 -19.349 -4.006 1.00 88.56 167 VAL A CA 1
ATOM 1297 C C . VAL A 1 167 ? 28.005 -20.096 -3.409 1.00 88.56 167 VAL A C 1
ATOM 1299 O O . VAL A 1 167 ? 28.007 -20.370 -2.208 1.00 88.56 167 VAL A O 1
ATOM 1302 N N . THR A 1 168 ? 27.031 -20.502 -4.229 1.00 87.88 168 THR A N 1
ATOM 1303 C CA . THR A 1 168 ? 25.821 -21.200 -3.758 1.00 87.88 168 THR A CA 1
ATOM 1304 C C . THR A 1 168 ? 26.180 -22.521 -3.068 1.00 87.88 168 THR A C 1
ATOM 1306 O O . THR A 1 168 ? 25.595 -22.863 -2.039 1.00 87.88 168 THR A O 1
ATOM 1309 N N . ALA A 1 169 ? 27.201 -23.236 -3.557 1.00 91.31 169 ALA A N 1
ATOM 1310 C CA . ALA A 1 169 ? 27.700 -24.453 -2.914 1.00 91.31 169 ALA A CA 1
ATOM 1311 C C . ALA A 1 169 ? 28.294 -24.187 -1.513 1.00 91.31 169 ALA A C 1
ATOM 1313 O O . ALA A 1 169 ? 27.984 -24.908 -0.562 1.00 91.31 169 ALA A O 1
ATOM 1314 N N . ALA A 1 170 ? 29.118 -23.144 -1.362 1.00 92.12 170 ALA A N 1
ATOM 1315 C CA . ALA A 1 170 ? 29.724 -22.780 -0.079 1.00 92.12 170 ALA A CA 1
ATOM 1316 C C . ALA A 1 170 ? 28.711 -22.211 0.924 1.00 92.12 170 ALA A C 1
ATOM 1318 O O . ALA A 1 170 ? 28.805 -22.485 2.125 1.00 92.12 170 ALA A O 1
ATOM 1319 N N . TRP A 1 171 ? 27.722 -21.464 0.435 1.00 93.00 171 TRP A N 1
ATOM 1320 C CA . TRP A 1 171 ? 26.588 -20.977 1.213 1.00 93.00 171 TRP A CA 1
ATOM 1321 C C . TRP A 1 171 ? 25.748 -22.137 1.762 1.00 93.00 171 TRP A C 1
ATOM 1323 O O . TRP A 1 171 ? 25.577 -22.234 2.979 1.00 93.00 171 TRP A O 1
ATOM 1333 N N . LEU A 1 172 ? 25.328 -23.084 0.909 1.00 93.88 172 LEU A N 1
ATOM 1334 C CA . LEU A 1 172 ? 24.578 -24.270 1.343 1.00 93.88 172 LEU A CA 1
ATOM 1335 C C . LEU A 1 172 ? 25.364 -25.130 2.335 1.00 93.88 172 LEU A C 1
ATOM 1337 O O . LEU A 1 172 ? 24.814 -25.545 3.355 1.00 93.88 172 LEU A O 1
ATOM 1341 N N . ALA A 1 173 ? 26.655 -25.365 2.078 1.00 94.75 173 ALA A N 1
ATOM 1342 C CA . ALA A 1 173 ? 27.511 -26.106 3.001 1.00 94.75 173 ALA A CA 1
ATOM 1343 C C . ALA A 1 173 ? 27.595 -25.414 4.373 1.00 94.75 173 ALA A C 1
ATOM 1345 O O . ALA A 1 173 ? 27.448 -26.064 5.403 1.00 94.75 173 ALA A O 1
ATOM 1346 N N . SER A 1 174 ? 27.757 -24.088 4.393 1.00 95.62 174 SER A N 1
ATOM 1347 C CA . SER A 1 174 ? 27.814 -23.305 5.635 1.00 95.62 174 SER A CA 1
ATOM 1348 C C . SER A 1 174 ? 26.485 -23.296 6.387 1.00 95.62 174 SER A C 1
ATOM 1350 O O . SER A 1 174 ? 26.488 -23.386 7.611 1.00 95.62 174 SER A O 1
ATOM 1352 N N . ARG A 1 175 ? 25.352 -23.271 5.677 1.00 93.44 175 ARG A N 1
ATOM 1353 C CA . ARG A 1 175 ? 24.019 -23.387 6.282 1.00 93.44 175 ARG A CA 1
ATOM 1354 C C . ARG A 1 175 ? 23.820 -24.757 6.940 1.00 93.44 175 ARG A C 1
ATOM 1356 O O . ARG A 1 175 ? 23.417 -24.813 8.095 1.00 93.44 175 ARG A O 1
ATOM 1363 N N . VAL A 1 176 ? 24.193 -25.850 6.267 1.00 93.88 176 VAL A N 1
ATOM 1364 C CA . VAL A 1 176 ? 24.162 -27.209 6.849 1.00 93.88 176 VAL A CA 1
ATOM 1365 C C . VAL A 1 176 ? 25.098 -27.340 8.058 1.00 93.88 176 VAL A C 1
ATOM 1367 O O . VAL A 1 176 ? 24.726 -27.977 9.043 1.00 93.88 176 VAL A O 1
ATOM 1370 N N . ASP A 1 177 ? 26.280 -26.720 8.019 1.00 93.88 177 ASP A N 1
ATOM 1371 C CA . ASP A 1 177 ? 27.223 -26.715 9.144 1.00 93.88 177 ASP A CA 1
ATOM 1372 C C . ASP A 1 177 ? 26.657 -25.963 10.369 1.00 93.88 177 ASP A C 1
ATOM 1374 O O . ASP A 1 177 ? 26.734 -26.469 11.488 1.00 93.88 177 ASP A O 1
ATOM 1378 N N . LEU A 1 178 ? 26.037 -24.792 10.175 1.00 90.94 178 LEU A N 1
ATOM 1379 C CA . LEU A 1 178 ? 25.401 -24.024 11.258 1.00 90.94 178 LEU A CA 1
ATOM 1380 C C . LEU A 1 178 ? 24.173 -24.740 11.838 1.00 90.94 178 LEU A C 1
ATOM 1382 O O . LEU A 1 178 ? 23.998 -24.780 13.055 1.00 90.94 178 LEU A O 1
ATOM 1386 N N . LEU A 1 179 ? 23.374 -25.394 10.992 1.00 88.12 179 LEU A N 1
ATOM 1387 C CA . LEU A 1 179 ? 22.268 -26.249 11.429 1.00 88.12 179 LEU A CA 1
ATOM 1388 C C . LEU A 1 179 ? 22.760 -27.451 12.250 1.00 88.12 179 LEU A C 1
ATOM 1390 O O . LEU A 1 179 ? 22.167 -27.780 13.276 1.00 88.12 179 LEU A O 1
ATOM 1394 N N . GLU A 1 180 ? 23.872 -28.087 11.862 1.00 88.31 180 GLU A N 1
ATOM 1395 C CA . GLU A 1 180 ? 24.504 -29.126 12.685 1.00 88.31 180 GLU A CA 1
ATOM 1396 C C . GLU A 1 180 ? 24.968 -28.552 14.037 1.00 88.31 180 GLU A C 1
ATOM 1398 O O . GLU A 1 180 ? 24.665 -29.147 15.074 1.00 88.31 180 GLU A O 1
ATOM 1403 N N . ALA A 1 181 ? 25.611 -27.377 14.050 1.00 85.50 181 ALA A N 1
ATOM 1404 C CA . ALA A 1 181 ? 26.049 -26.703 15.274 1.00 85.50 181 ALA A CA 1
ATOM 1405 C C . ALA A 1 181 ? 24.887 -26.405 16.241 1.00 85.50 181 ALA A C 1
ATOM 1407 O O . ALA A 1 181 ? 25.000 -26.720 17.427 1.00 85.50 181 ALA A O 1
ATOM 1408 N N . ALA A 1 182 ? 23.753 -25.900 15.743 1.00 80.38 182 ALA A N 1
ATOM 1409 C CA . ALA A 1 182 ? 22.556 -25.642 16.547 1.00 80.38 182 ALA A CA 1
ATOM 1410 C C . ALA A 1 182 ? 22.051 -26.904 17.280 1.00 80.38 182 ALA A C 1
ATOM 1412 O O . ALA A 1 182 ? 21.667 -26.845 18.449 1.00 80.38 182 ALA A O 1
ATOM 1413 N N . THR A 1 183 ? 22.137 -28.085 16.651 1.00 75.12 183 THR A N 1
ATOM 1414 C CA . THR A 1 183 ? 21.697 -29.348 17.281 1.00 75.12 183 THR A CA 1
ATOM 1415 C C . THR A 1 183 ? 22.598 -29.858 18.408 1.00 75.12 183 THR A C 1
ATOM 1417 O O . THR A 1 183 ? 22.190 -30.760 19.145 1.00 75.12 183 THR A O 1
ATOM 1420 N N . LEU A 1 184 ? 23.813 -29.320 18.552 1.00 73.25 184 LEU A N 1
ATOM 1421 C CA . LEU A 1 184 ? 24.796 -29.764 19.547 1.00 73.25 184 LEU A CA 1
ATOM 1422 C C . LEU A 1 184 ? 24.685 -29.015 20.885 1.00 73.25 184 LEU A C 1
ATOM 1424 O O . LEU A 1 184 ? 25.444 -29.331 21.803 1.00 73.25 184 LEU A O 1
ATOM 1428 N N . ALA A 1 185 ? 23.743 -28.068 21.004 1.00 63.91 185 ALA A N 1
ATOM 1429 C CA . ALA A 1 185 ? 23.651 -27.084 22.087 1.00 63.91 185 ALA A CA 1
ATOM 1430 C C . ALA A 1 185 ? 24.940 -26.246 22.251 1.00 63.91 185 ALA A C 1
ATOM 1432 O O . ALA A 1 185 ? 25.919 -26.430 21.526 1.00 63.91 185 ALA A O 1
ATOM 1433 N N . GLU A 1 186 ? 24.948 -25.326 23.220 1.00 67.50 186 GLU A N 1
ATOM 1434 C CA . GLU A 1 186 ? 26.085 -24.452 23.553 1.00 67.50 186 GLU A CA 1
ATOM 1435 C C . GLU A 1 186 ? 27.290 -25.255 24.092 1.00 67.50 186 GLU A C 1
ATOM 1437 O O . GLU A 1 186 ? 27.541 -25.359 25.294 1.00 67.50 186 GLU A O 1
ATOM 1442 N N . THR A 1 187 ? 28.022 -25.887 23.175 1.00 76.12 187 THR A N 1
ATOM 1443 C CA . THR A 1 187 ? 29.159 -26.776 23.433 1.00 76.12 187 THR A CA 1
ATOM 1444 C C . THR A 1 187 ? 30.397 -26.330 22.659 1.00 76.12 187 THR A C 1
ATOM 1446 O O . THR A 1 187 ? 30.307 -25.690 21.611 1.00 76.12 187 THR A O 1
ATOM 1449 N N . GLU A 1 188 ? 31.583 -26.740 23.125 1.00 79.50 188 GLU A N 1
ATOM 1450 C CA . GLU A 1 188 ? 32.850 -26.500 22.411 1.00 79.50 188 GLU A CA 1
ATOM 1451 C C . GLU A 1 188 ? 32.822 -27.035 20.964 1.00 79.50 188 GLU A C 1
ATOM 1453 O O . GLU A 1 188 ? 33.472 -26.471 20.088 1.00 79.50 188 GLU A O 1
ATOM 1458 N N . ALA A 1 189 ? 32.042 -28.090 20.695 1.00 82.81 189 ALA A N 1
ATOM 1459 C CA . ALA A 1 189 ? 31.869 -28.650 19.357 1.00 82.81 189 ALA A CA 1
ATOM 1460 C C . ALA A 1 189 ? 31.047 -27.731 18.436 1.00 82.81 189 ALA A C 1
ATOM 1462 O O . ALA A 1 189 ? 31.478 -27.473 17.313 1.00 82.81 189 ALA A O 1
ATOM 1463 N N . ALA A 1 190 ? 29.917 -27.190 18.913 1.00 82.69 190 ALA A N 1
ATOM 1464 C CA . ALA A 1 190 ? 29.129 -26.205 18.166 1.00 82.69 190 ALA A CA 1
ATOM 1465 C C . ALA A 1 190 ? 29.965 -24.954 17.850 1.00 82.69 190 ALA A C 1
ATOM 1467 O O . ALA A 1 190 ? 30.032 -24.513 16.701 1.00 82.69 190 ALA A O 1
ATOM 1468 N N . ARG A 1 191 ? 30.694 -24.441 18.852 1.00 84.81 191 ARG A N 1
ATOM 1469 C CA . ARG A 1 191 ? 31.611 -23.306 18.687 1.00 84.81 191 ARG A CA 1
ATOM 1470 C C . ARG A 1 191 ? 32.704 -23.583 17.649 1.00 84.81 191 ARG A C 1
ATOM 1472 O O . ARG A 1 191 ? 32.942 -22.735 16.795 1.00 84.81 191 ARG A O 1
ATOM 1479 N N . ALA A 1 192 ? 33.334 -24.758 17.679 1.00 88.62 192 ALA A N 1
ATOM 1480 C CA . ALA A 1 192 ? 34.378 -25.116 16.716 1.00 88.62 192 ALA A CA 1
ATOM 1481 C C . ALA A 1 192 ? 33.863 -25.180 15.265 1.00 88.62 192 ALA A C 1
ATOM 1483 O O . ALA A 1 192 ? 34.614 -24.857 14.346 1.00 88.62 192 ALA A O 1
ATOM 1484 N N . ILE A 1 193 ? 32.598 -25.562 15.049 1.00 90.69 193 ILE A N 1
ATOM 1485 C CA . ILE A 1 193 ? 31.962 -25.514 13.724 1.00 90.69 193 ILE A CA 1
ATOM 1486 C C . ILE A 1 193 ? 31.740 -24.056 13.293 1.00 90.69 193 ILE A C 1
ATOM 1488 O O . ILE A 1 193 ? 32.155 -23.684 12.197 1.00 90.69 193 ILE A O 1
ATOM 1492 N N . ARG A 1 194 ? 31.168 -23.206 14.162 1.00 91.38 194 ARG A N 1
ATOM 1493 C CA . ARG A 1 194 ? 30.957 -21.769 13.885 1.00 91.38 194 ARG A CA 1
ATOM 1494 C C . ARG A 1 194 ? 32.273 -21.049 13.543 1.00 91.38 194 ARG A C 1
ATOM 1496 O O . ARG A 1 194 ? 32.340 -20.329 12.550 1.00 91.38 194 ARG A O 1
ATOM 1503 N N . GLU A 1 195 ? 33.345 -21.299 14.300 1.00 90.00 195 GLU A N 1
ATOM 1504 C CA . GLU A 1 195 ? 34.683 -20.743 14.028 1.00 90.00 195 GLU A CA 1
ATOM 1505 C C . GLU A 1 195 ? 35.260 -21.232 12.680 1.00 90.00 195 GLU A C 1
ATOM 1507 O O . GLU A 1 195 ? 35.832 -20.436 11.935 1.00 90.00 195 GLU A O 1
ATOM 1512 N N . GLN A 1 196 ? 35.056 -22.503 12.305 1.00 92.38 196 GLN A N 1
ATOM 1513 C CA . GLN A 1 196 ? 35.462 -23.024 10.988 1.00 92.38 196 GLN A CA 1
ATOM 1514 C C . GLN A 1 196 ? 34.665 -22.409 9.830 1.00 92.38 196 GLN A C 1
ATOM 1516 O O . GLN A 1 196 ? 35.242 -22.143 8.775 1.00 92.38 196 GLN A O 1
ATOM 1521 N N . VAL A 1 197 ? 33.362 -22.165 10.013 1.00 93.44 197 VAL A N 1
ATOM 1522 C CA . VAL A 1 197 ? 32.520 -21.469 9.026 1.00 93.44 197 VAL A CA 1
ATOM 1523 C C . VAL A 1 197 ? 33.039 -20.046 8.799 1.00 93.44 197 VAL A C 1
ATOM 1525 O O . VAL A 1 197 ? 33.253 -19.669 7.647 1.00 93.44 197 VAL A O 1
ATOM 1528 N N . LEU A 1 198 ? 33.336 -19.298 9.869 1.00 92.06 198 LEU A N 1
ATOM 1529 C CA . LEU A 1 198 ? 33.917 -17.950 9.786 1.00 92.06 198 LEU A CA 1
ATOM 1530 C C . LEU A 1 198 ? 35.248 -17.928 9.018 1.00 92.06 198 LEU A C 1
ATOM 1532 O O . LEU A 1 198 ? 35.404 -17.130 8.093 1.00 92.06 198 LEU A O 1
ATOM 1536 N N . GLU A 1 199 ? 36.201 -18.803 9.367 1.00 89.75 199 GLU A N 1
ATOM 1537 C CA . GLU A 1 199 ? 37.517 -18.833 8.707 1.00 89.75 199 GLU A CA 1
ATOM 1538 C C . GLU A 1 199 ? 37.435 -19.284 7.240 1.00 89.75 199 GLU A C 1
ATOM 1540 O O . GLU A 1 199 ? 38.132 -18.724 6.391 1.00 89.75 199 GLU A O 1
ATOM 1545 N N . ARG A 1 200 ? 36.579 -20.267 6.921 1.00 93.38 200 ARG A N 1
ATOM 1546 C CA . ARG A 1 200 ? 36.378 -20.759 5.547 1.00 93.38 200 ARG A CA 1
ATOM 1547 C C . ARG A 1 200 ? 35.744 -19.697 4.656 1.00 93.38 200 ARG A C 1
ATOM 1549 O O . ARG A 1 200 ? 36.215 -19.482 3.541 1.00 93.38 200 ARG A O 1
ATOM 1556 N N . LEU A 1 201 ? 34.682 -19.050 5.137 1.00 91.75 201 LEU A N 1
ATOM 1557 C CA . LEU A 1 201 ? 33.969 -18.033 4.372 1.00 91.75 201 LEU A CA 1
ATOM 1558 C C . LEU A 1 201 ? 34.836 -16.792 4.154 1.00 91.75 201 LEU A C 1
ATOM 1560 O O . LEU A 1 201 ? 34.901 -16.326 3.021 1.00 91.75 201 LEU A O 1
ATOM 1564 N N . ALA A 1 202 ? 35.570 -16.322 5.172 1.00 87.62 202 ALA A N 1
ATOM 1565 C CA . ALA A 1 202 ? 36.510 -15.206 5.021 1.00 87.62 202 ALA A CA 1
ATOM 1566 C C . ALA A 1 202 ? 37.537 -15.469 3.902 1.00 87.62 202 ALA A C 1
ATOM 1568 O O . ALA A 1 202 ? 37.648 -14.681 2.970 1.00 87.62 202 ALA A O 1
ATOM 1569 N N . GLN A 1 203 ? 38.196 -16.636 3.910 1.00 88.00 203 GLN A N 1
ATOM 1570 C CA . GLN A 1 203 ? 39.161 -17.011 2.863 1.00 88.00 203 GLN A CA 1
ATOM 1571 C C . GLN A 1 203 ? 38.540 -17.081 1.460 1.00 88.00 203 GLN A C 1
ATOM 1573 O O . GLN A 1 203 ? 39.207 -16.765 0.473 1.00 88.00 203 GLN A O 1
ATOM 1578 N N . GLN A 1 204 ? 37.281 -17.517 1.352 1.00 87.38 204 GLN A N 1
ATOM 1579 C CA . GLN A 1 204 ? 36.580 -17.556 0.072 1.00 87.38 204 GLN A CA 1
ATOM 1580 C C . GLN A 1 204 ? 36.228 -16.145 -0.414 1.00 87.38 204 GLN A C 1
ATOM 1582 O O . GLN A 1 204 ? 36.510 -15.826 -1.568 1.00 87.38 204 GLN A O 1
ATOM 1587 N N . ILE A 1 205 ? 35.703 -15.291 0.469 1.00 84.31 205 ILE A N 1
ATOM 1588 C CA . ILE A 1 205 ? 35.411 -13.879 0.195 1.00 84.31 205 ILE A CA 1
ATOM 1589 C C . ILE A 1 205 ? 36.682 -13.151 -0.276 1.00 84.31 205 ILE A C 1
ATOM 1591 O O . ILE A 1 205 ? 36.651 -12.515 -1.330 1.00 84.31 205 ILE A O 1
ATOM 1595 N N . ASP A 1 206 ? 37.809 -13.309 0.424 1.00 82.75 206 ASP A N 1
ATOM 1596 C CA . ASP A 1 206 ? 39.112 -12.714 0.070 1.00 82.75 206 ASP A CA 1
ATOM 1597 C C . ASP A 1 206 ? 39.612 -13.133 -1.324 1.00 82.75 206 ASP A C 1
ATOM 1599 O O . ASP A 1 206 ? 40.352 -12.397 -1.978 1.00 82.75 206 ASP A O 1
ATOM 1603 N N . SER A 1 207 ? 39.236 -14.333 -1.780 1.00 83.75 207 SER A N 1
ATOM 1604 C CA . SER A 1 207 ? 39.659 -14.877 -3.078 1.00 83.75 207 SER A CA 1
ATOM 1605 C C . SER A 1 207 ? 38.847 -14.356 -4.269 1.00 83.75 207 SER A C 1
ATOM 1607 O O . SER A 1 207 ? 39.305 -14.445 -5.409 1.00 83.75 207 SER A O 1
ATOM 1609 N N . MET A 1 208 ? 37.659 -13.804 -4.015 1.00 80.62 208 MET A N 1
ATOM 1610 C CA . MET A 1 208 ? 36.809 -13.169 -5.021 1.00 80.62 208 MET A CA 1
ATOM 1611 C C . MET A 1 208 ? 37.290 -11.729 -5.215 1.00 80.62 208 MET A C 1
ATOM 1613 O O . MET A 1 208 ? 37.531 -11.046 -4.223 1.00 80.62 208 MET A O 1
ATOM 1617 N N . SER A 1 209 ? 37.374 -11.215 -6.445 1.00 61.75 209 SER A N 1
ATOM 1618 C CA . SER A 1 209 ? 37.655 -9.787 -6.695 1.00 61.75 209 SER A CA 1
ATOM 1619 C C . SER A 1 209 ? 36.400 -9.002 -7.090 1.00 61.75 209 SER A C 1
ATOM 1621 O O . SER A 1 209 ? 36.112 -7.987 -6.458 1.00 61.75 209 SER A O 1
ATOM 1623 N N . ASP A 1 210 ? 35.603 -9.517 -8.033 1.00 63.81 210 ASP A N 1
ATOM 1624 C CA . ASP A 1 210 ? 34.624 -8.722 -8.798 1.00 63.81 210 ASP A CA 1
ATOM 1625 C C . ASP A 1 210 ? 33.181 -9.294 -8.800 1.00 63.81 210 ASP A C 1
ATOM 1627 O O . ASP A 1 210 ? 32.456 -9.136 -9.777 1.00 63.81 210 ASP A O 1
ATOM 1631 N N . GLU A 1 211 ? 32.731 -9.950 -7.719 1.00 68.00 211 GLU A N 1
ATOM 1632 C CA . GLU A 1 211 ? 31.382 -10.566 -7.628 1.00 68.00 211 GLU A CA 1
ATOM 1633 C C . GLU A 1 211 ? 30.530 -10.033 -6.442 1.00 68.00 211 GLU A C 1
ATOM 1635 O O . GLU A 1 211 ? 30.361 -10.734 -5.437 1.00 68.00 211 GLU A O 1
ATOM 1640 N N . PRO A 1 212 ? 29.958 -8.808 -6.527 1.00 68.88 212 PRO A N 1
ATOM 1641 C CA . PRO A 1 212 ? 29.194 -8.165 -5.445 1.00 68.88 212 PRO A CA 1
ATOM 1642 C C . PRO A 1 212 ? 28.058 -9.006 -4.849 1.00 68.88 212 PRO A C 1
ATOM 1644 O O . PRO A 1 212 ? 27.915 -9.057 -3.628 1.00 68.88 212 PRO A O 1
ATOM 1647 N N . GLN A 1 213 ? 27.254 -9.675 -5.682 1.00 69.81 213 GLN A N 1
ATOM 1648 C CA . GLN A 1 213 ? 26.159 -10.528 -5.205 1.00 69.81 213 GLN A CA 1
ATOM 1649 C C . GLN A 1 213 ? 26.685 -11.747 -4.435 1.00 69.81 213 GLN A C 1
ATOM 1651 O O . GLN A 1 213 ? 26.194 -12.057 -3.349 1.00 69.81 213 GLN A O 1
ATOM 1656 N N . GLY A 1 214 ? 27.730 -12.408 -4.943 1.00 78.25 214 GLY A N 1
ATOM 1657 C CA . GLY A 1 214 ? 28.269 -13.603 -4.302 1.00 78.25 214 GLY A CA 1
ATOM 1658 C C . GLY A 1 214 ? 28.849 -13.324 -2.914 1.00 78.25 214 GLY A C 1
ATOM 1659 O O . GLY A 1 214 ? 28.664 -14.109 -1.986 1.00 78.25 214 GLY A O 1
ATOM 1660 N N . ILE A 1 215 ? 29.464 -12.153 -2.734 1.00 82.00 215 ILE A N 1
ATOM 1661 C CA . ILE A 1 215 ? 29.970 -11.695 -1.434 1.00 82.00 215 ILE A CA 1
ATOM 1662 C C . ILE A 1 215 ? 28.823 -11.509 -0.431 1.00 82.00 215 ILE A C 1
ATOM 1664 O O . ILE A 1 215 ? 28.948 -11.954 0.707 1.00 82.00 215 ILE A O 1
ATOM 1668 N N . ARG A 1 216 ? 27.686 -10.922 -0.843 1.00 85.06 216 ARG A N 1
ATOM 1669 C CA . ARG A 1 216 ? 26.492 -10.751 0.015 1.00 85.06 216 ARG A CA 1
ATOM 1670 C C . ARG A 1 216 ? 25.944 -12.090 0.505 1.00 85.06 216 ARG A C 1
ATOM 1672 O O . ARG A 1 216 ? 25.687 -12.238 1.696 1.00 85.06 216 ARG A O 1
ATOM 1679 N N . ILE A 1 217 ? 25.832 -13.069 -0.395 1.00 83.56 217 ILE A N 1
ATOM 1680 C CA . ILE A 1 217 ? 25.332 -14.417 -0.084 1.00 83.56 217 ILE A CA 1
ATOM 1681 C C . ILE A 1 217 ? 26.241 -15.128 0.935 1.00 83.56 217 ILE A C 1
ATOM 1683 O O . ILE A 1 217 ? 25.746 -15.836 1.811 1.00 83.56 217 ILE A O 1
ATOM 1687 N N . LEU A 1 218 ? 27.564 -14.927 0.871 1.00 89.75 218 LEU A N 1
ATOM 1688 C CA . LEU A 1 218 ? 28.508 -15.476 1.857 1.00 89.75 218 LEU A CA 1
ATOM 1689 C C . LEU A 1 218 ? 28.582 -14.647 3.154 1.00 89.75 218 LEU A C 1
ATOM 1691 O O . LEU A 1 218 ? 28.873 -15.206 4.214 1.00 89.75 218 LEU A O 1
ATOM 1695 N N . ALA A 1 219 ? 28.269 -13.349 3.106 1.00 90.50 219 ALA A N 1
ATOM 1696 C CA . ALA A 1 219 ? 28.222 -12.474 4.276 1.00 90.50 219 ALA A CA 1
ATOM 1697 C C . ALA A 1 219 ? 27.128 -12.885 5.276 1.00 90.50 219 ALA A C 1
ATOM 1699 O O . ALA A 1 219 ? 27.353 -12.821 6.482 1.00 90.50 219 ALA A O 1
ATOM 1700 N N . GLY A 1 220 ? 25.970 -13.356 4.797 1.00 90.88 220 GLY A N 1
ATOM 1701 C CA . GLY A 1 220 ? 24.861 -13.834 5.633 1.00 90.88 220 GLY A CA 1
ATOM 1702 C C . GLY A 1 220 ? 25.221 -14.942 6.631 1.00 90.88 220 GLY A C 1
ATOM 1703 O O . GLY A 1 220 ? 25.052 -14.724 7.834 1.00 90.88 220 GLY A O 1
ATOM 1704 N N . PRO A 1 221 ? 25.707 -16.121 6.185 1.00 92.50 221 PRO A N 1
ATOM 1705 C CA . PRO A 1 221 ? 26.121 -17.203 7.078 1.00 92.50 221 PRO A CA 1
ATOM 1706 C C . PRO A 1 221 ? 27.397 -16.870 7.862 1.00 92.50 221 PRO A C 1
ATOM 1708 O O . PRO A 1 221 ? 27.550 -17.358 8.979 1.00 92.50 221 PRO A O 1
ATOM 1711 N N . TRP A 1 222 ? 28.288 -16.015 7.339 1.00 93.81 222 TRP A N 1
ATOM 1712 C CA . TRP A 1 222 ? 29.419 -15.498 8.118 1.00 93.81 222 TRP A CA 1
ATOM 1713 C C . TRP A 1 222 ? 28.913 -14.687 9.322 1.00 93.81 222 TRP A C 1
ATOM 1715 O O . TRP A 1 222 ? 29.286 -14.955 10.462 1.00 93.81 222 TRP A O 1
ATOM 1725 N N . LEU A 1 223 ? 27.990 -13.750 9.093 1.00 92.00 223 LEU A N 1
ATOM 1726 C CA . LEU A 1 223 ? 27.427 -12.905 10.143 1.00 92.00 223 LEU A CA 1
ATOM 1727 C C . LEU A 1 223 ? 26.554 -13.702 11.123 1.00 92.00 223 LEU A C 1
ATOM 1729 O O . LEU A 1 223 ? 26.623 -13.443 12.319 1.00 92.00 223 LEU A O 1
ATOM 1733 N N . GLN A 1 224 ? 25.805 -14.705 10.653 1.00 91.06 224 GLN A N 1
ATOM 1734 C CA . GLN A 1 224 ? 25.076 -15.630 11.528 1.00 91.06 224 GLN A CA 1
ATOM 1735 C C . GLN A 1 224 ? 26.038 -16.401 12.450 1.00 91.06 224 GLN A C 1
ATOM 1737 O O . GLN A 1 224 ? 25.823 -16.461 13.659 1.00 91.06 224 GLN A O 1
ATOM 1742 N N . ALA A 1 225 ? 27.132 -16.948 11.907 1.00 91.38 225 ALA A N 1
ATOM 1743 C CA . ALA A 1 225 ? 28.141 -17.648 12.701 1.00 91.38 225 ALA A CA 1
ATOM 1744 C C . ALA A 1 225 ? 28.778 -16.732 13.763 1.00 91.38 225 ALA A C 1
ATOM 1746 O O . ALA A 1 225 ? 29.040 -17.176 14.881 1.00 91.38 225 ALA A O 1
ATOM 1747 N N . TRP A 1 226 ? 28.993 -15.454 13.428 1.00 90.31 226 TRP A N 1
ATOM 1748 C CA . TRP A 1 226 ? 29.435 -14.435 14.381 1.00 90.31 226 TRP A CA 1
ATOM 1749 C C . TRP A 1 226 ? 28.374 -14.150 15.459 1.00 90.31 226 TRP A C 1
ATOM 1751 O O . TRP A 1 226 ? 28.697 -14.171 16.644 1.00 90.31 226 TRP A O 1
ATOM 1761 N N . GLU A 1 227 ? 27.117 -13.922 15.072 1.00 87.69 227 GLU A N 1
ATOM 1762 C CA . GLU A 1 227 ? 25.993 -13.639 15.978 1.00 87.69 227 GLU A CA 1
ATOM 1763 C C . GLU A 1 227 ? 25.785 -14.733 17.022 1.00 87.69 227 GLU A C 1
ATOM 1765 O O . GLU A 1 227 ? 25.628 -14.439 18.205 1.00 87.69 227 GLU A O 1
ATOM 1770 N N . GLU A 1 228 ? 25.829 -15.995 16.601 1.00 86.50 228 GLU A N 1
ATOM 1771 C CA . GLU A 1 228 ? 25.685 -17.137 17.503 1.00 86.50 228 GLU A CA 1
ATOM 1772 C C . GLU A 1 228 ? 26.889 -17.310 18.449 1.00 86.50 228 GLU A C 1
ATOM 1774 O O . GLU A 1 228 ? 26.746 -17.886 19.526 1.00 86.50 228 GLU A O 1
ATOM 1779 N N . ILE A 1 229 ? 28.078 -16.812 18.084 1.00 86.25 229 ILE A N 1
ATOM 1780 C CA . ILE A 1 229 ? 29.229 -16.737 18.999 1.00 86.25 229 ILE A CA 1
ATOM 1781 C C . ILE A 1 229 ? 29.073 -15.547 19.961 1.00 86.25 229 ILE A C 1
ATOM 1783 O O . ILE A 1 229 ? 29.326 -15.701 21.155 1.00 86.25 229 ILE A O 1
ATOM 1787 N N . GLU A 1 230 ? 28.639 -14.382 19.472 1.00 83.19 230 GLU A N 1
ATOM 1788 C CA . GLU A 1 230 ? 28.407 -13.163 20.266 1.00 83.19 230 GLU A CA 1
ATOM 1789 C C . GLU A 1 230 ? 27.301 -13.359 21.321 1.00 83.19 230 GLU A C 1
ATOM 1791 O O . GLU A 1 230 ? 27.399 -12.812 22.418 1.00 83.19 230 GLU A O 1
ATOM 1796 N N . ALA A 1 231 ? 26.286 -14.173 21.016 1.00 78.94 231 ALA A N 1
ATOM 1797 C CA . ALA A 1 231 ? 25.199 -14.525 21.929 1.00 78.94 231 ALA A CA 1
ATOM 1798 C C . ALA A 1 231 ? 25.552 -15.622 22.958 1.00 78.94 231 ALA A C 1
ATOM 1800 O O . ALA A 1 231 ? 24.757 -15.872 23.865 1.00 78.94 231 ALA A O 1
ATOM 1801 N N . SER A 1 232 ? 26.709 -16.285 22.831 1.00 75.56 232 SER A N 1
ATOM 1802 C CA . SER A 1 232 ? 27.134 -17.341 23.761 1.00 75.56 232 SER A CA 1
ATOM 1803 C C . SER A 1 232 ? 27.689 -16.779 25.077 1.00 75.56 232 SER A C 1
ATOM 1805 O O . SER A 1 232 ? 28.347 -15.740 25.099 1.00 75.56 232 SER A O 1
ATOM 1807 N N . ASP A 1 233 ? 27.534 -17.521 26.179 1.00 66.88 233 ASP A N 1
ATOM 1808 C CA . ASP A 1 233 ? 28.134 -17.193 27.490 1.00 66.88 233 ASP A CA 1
ATOM 1809 C C . ASP A 1 233 ? 29.684 -17.322 27.513 1.00 66.88 233 ASP A C 1
ATOM 1811 O O . ASP A 1 233 ? 30.313 -17.235 28.574 1.00 66.88 233 ASP A O 1
ATOM 1815 N N . VAL A 1 234 ? 30.337 -17.581 26.370 1.00 68.12 234 VAL A N 1
ATOM 1816 C CA . VAL A 1 234 ? 31.761 -17.942 26.294 1.00 68.12 234 VAL A CA 1
ATOM 1817 C C . VAL A 1 234 ? 32.607 -16.781 25.766 1.00 68.12 234 VAL A C 1
ATOM 1819 O O . VAL A 1 234 ? 32.511 -16.406 24.600 1.00 68.12 234 VAL A O 1
ATOM 1822 N N . GLU A 1 235 ? 33.524 -16.265 26.592 1.00 71.00 235 GLU A N 1
ATOM 1823 C CA . GLU A 1 235 ? 34.392 -15.140 26.213 1.00 71.00 235 GLU A CA 1
ATOM 1824 C C . GLU A 1 235 ? 35.139 -15.369 24.876 1.00 71.00 235 GLU A C 1
ATOM 1826 O O . GLU A 1 235 ? 35.741 -16.420 24.608 1.00 71.00 235 GLU A O 1
ATOM 1831 N N . THR A 1 236 ? 35.125 -14.339 24.026 1.00 78.00 236 THR A N 1
ATOM 1832 C CA . THR A 1 236 ? 35.918 -14.252 22.793 1.00 78.00 236 THR A CA 1
ATOM 1833 C C . THR A 1 236 ? 37.231 -13.515 23.058 1.00 78.00 236 THR A C 1
ATOM 1835 O O . THR A 1 236 ? 37.292 -12.572 23.845 1.00 78.00 236 THR A O 1
ATOM 1838 N N . THR A 1 237 ? 38.326 -13.935 22.413 1.00 83.31 237 THR A N 1
ATOM 1839 C CA . THR A 1 237 ? 39.619 -13.248 22.591 1.00 83.31 237 THR A CA 1
ATOM 1840 C C . THR A 1 237 ? 39.654 -11.934 21.809 1.00 83.31 237 THR A C 1
ATOM 1842 O O . THR A 1 237 ? 39.134 -11.866 20.697 1.00 83.31 237 THR A O 1
ATOM 1845 N N . ALA A 1 238 ? 40.337 -10.912 22.334 1.00 82.75 238 ALA A N 1
ATOM 1846 C CA . ALA A 1 238 ? 40.451 -9.610 21.666 1.00 82.75 238 ALA A CA 1
ATOM 1847 C C . ALA A 1 238 ? 41.006 -9.708 20.228 1.00 82.75 238 ALA A C 1
ATOM 1849 O O . ALA A 1 238 ? 40.505 -9.040 19.334 1.00 82.75 238 ALA A O 1
ATOM 1850 N N . ALA A 1 239 ? 41.973 -10.599 19.975 1.00 84.00 239 ALA A N 1
ATOM 1851 C CA . ALA A 1 239 ? 42.532 -10.811 18.634 1.00 84.00 239 ALA A CA 1
ATOM 1852 C C . ALA A 1 239 ? 41.548 -11.492 17.657 1.00 84.00 239 ALA A C 1
ATOM 1854 O O . ALA A 1 239 ? 41.665 -11.330 16.444 1.00 84.00 239 ALA A O 1
ATOM 1855 N N . PHE A 1 240 ? 40.584 -12.264 18.172 1.00 84.44 240 PHE A N 1
ATOM 1856 C CA . PHE A 1 240 ? 39.503 -12.846 17.374 1.00 84.44 240 PHE A CA 1
ATOM 1857 C C . PHE A 1 240 ? 38.423 -11.802 17.059 1.00 84.44 240 PHE A C 1
ATOM 1859 O O . PHE A 1 240 ? 37.966 -11.728 15.921 1.00 84.44 240 PHE A O 1
ATOM 1866 N N . GLN A 1 241 ? 38.081 -10.949 18.033 1.00 84.88 241 GLN A N 1
ATOM 1867 C CA . GLN A 1 241 ? 37.191 -9.799 17.832 1.00 84.88 241 GLN A CA 1
ATOM 1868 C C . GLN A 1 241 ? 37.770 -8.809 16.809 1.00 84.88 241 GLN A C 1
ATOM 1870 O O . GLN A 1 241 ? 37.069 -8.424 15.882 1.00 84.88 241 GLN A O 1
ATOM 1875 N N . GLU A 1 242 ? 39.053 -8.451 16.929 1.00 86.25 242 GLU A N 1
ATOM 1876 C CA . GLU A 1 242 ? 39.759 -7.549 16.006 1.00 86.25 242 GLU A CA 1
ATOM 1877 C C . GLU A 1 242 ? 39.763 -8.093 14.570 1.00 86.25 242 GLU A C 1
ATOM 1879 O O . GLU A 1 242 ? 39.363 -7.383 13.652 1.00 86.25 242 GLU A O 1
ATOM 1884 N N . ARG A 1 243 ? 40.113 -9.375 14.373 1.00 86.31 243 ARG A N 1
ATOM 1885 C CA . ARG A 1 243 ? 40.064 -10.013 13.046 1.00 86.31 243 ARG A CA 1
ATOM 1886 C C . ARG A 1 243 ? 38.647 -10.014 12.464 1.00 86.31 243 ARG A C 1
ATOM 1888 O O . ARG A 1 243 ? 38.470 -9.679 11.299 1.00 86.31 243 ARG A O 1
ATOM 1895 N N . SER A 1 244 ? 37.652 -10.377 13.273 1.00 88.00 244 SER A N 1
ATOM 1896 C CA . SER A 1 244 ? 36.252 -10.435 12.834 1.00 88.00 244 SER A CA 1
ATOM 1897 C C . SER A 1 244 ? 35.717 -9.042 12.484 1.00 88.00 244 SER A C 1
ATOM 1899 O O . SER A 1 244 ? 35.000 -8.891 11.500 1.00 88.00 244 SER A O 1
ATOM 1901 N N . ALA A 1 245 ? 36.122 -8.006 13.228 1.00 88.94 245 ALA A N 1
ATOM 1902 C CA . ALA A 1 245 ? 35.817 -6.615 12.908 1.00 88.94 245 ALA A CA 1
ATOM 1903 C C . ALA A 1 245 ? 36.410 -6.185 11.556 1.00 88.94 245 ALA A C 1
ATOM 1905 O O . ALA A 1 245 ? 35.714 -5.536 10.778 1.00 88.94 245 ALA A O 1
ATOM 1906 N N . THR A 1 246 ? 37.658 -6.568 11.256 1.00 88.44 246 THR A N 1
ATOM 1907 C CA . THR A 1 246 ? 38.292 -6.293 9.955 1.00 88.44 246 THR A CA 1
ATOM 1908 C C . THR A 1 246 ? 37.517 -6.951 8.813 1.00 88.44 246 THR A C 1
ATOM 1910 O O . THR A 1 246 ? 37.067 -6.243 7.916 1.00 88.44 246 THR A O 1
ATOM 1913 N N . THR A 1 247 ? 37.257 -8.262 8.889 1.00 88.19 247 THR A N 1
ATOM 1914 C CA . THR A 1 247 ? 36.515 -8.990 7.842 1.00 88.19 247 THR A CA 1
ATOM 1915 C C . THR A 1 247 ? 35.096 -8.450 7.643 1.00 88.19 247 THR A C 1
ATOM 1917 O O . THR A 1 247 ? 34.634 -8.338 6.510 1.00 88.19 247 THR A O 1
ATOM 1920 N N . LEU A 1 248 ? 34.393 -8.066 8.716 1.00 89.12 248 LEU A N 1
ATOM 1921 C CA . LEU A 1 248 ? 33.052 -7.489 8.593 1.00 89.12 248 LEU A CA 1
ATOM 1922 C C . LEU A 1 248 ? 33.073 -6.068 7.997 1.00 89.12 248 LEU A C 1
ATOM 1924 O O . LEU A 1 248 ? 32.151 -5.700 7.270 1.00 89.12 248 LEU A O 1
ATOM 1928 N N . SER A 1 249 ? 34.133 -5.289 8.247 1.00 89.44 249 SER A N 1
ATOM 1929 C CA . SER A 1 249 ? 34.357 -4.008 7.564 1.00 89.44 249 SER A CA 1
ATOM 1930 C C . SER A 1 249 ? 34.587 -4.214 6.068 1.00 89.44 249 SER A C 1
ATOM 1932 O O . SER A 1 249 ? 33.910 -3.580 5.266 1.00 89.44 249 SER A O 1
ATOM 1934 N N . GLU A 1 250 ? 35.457 -5.153 5.686 1.00 87.94 250 GLU A N 1
ATOM 1935 C CA . GLU A 1 250 ? 35.730 -5.497 4.282 1.00 87.94 250 GLU A CA 1
ATOM 1936 C C . GLU A 1 250 ? 34.468 -6.019 3.569 1.00 87.94 250 GLU A C 1
ATOM 1938 O O . GLU A 1 250 ? 34.197 -5.651 2.427 1.00 87.94 250 GLU A O 1
ATOM 1943 N N . LEU A 1 251 ? 33.636 -6.812 4.254 1.00 88.88 251 LEU A N 1
ATOM 1944 C CA . LEU A 1 251 ? 32.319 -7.225 3.759 1.00 88.88 251 LEU A CA 1
ATOM 1945 C C . LEU A 1 251 ? 31.386 -6.034 3.502 1.00 88.88 251 LEU A C 1
ATOM 1947 O O . LEU A 1 251 ? 30.717 -5.993 2.470 1.00 88.88 251 LEU A O 1
ATOM 1951 N N . SER A 1 252 ? 31.352 -5.055 4.409 1.00 90.19 252 SER A N 1
ATOM 1952 C CA . SER A 1 252 ? 30.564 -3.834 4.222 1.00 90.19 252 SER A CA 1
ATOM 1953 C C . SER A 1 252 ? 31.119 -2.940 3.106 1.00 90.19 252 SER A C 1
ATOM 1955 O O . SER A 1 252 ? 30.339 -2.371 2.347 1.00 90.19 252 SER A O 1
ATOM 1957 N N . ASP A 1 253 ? 32.442 -2.845 2.954 1.00 88.25 253 ASP A N 1
ATOM 1958 C CA . ASP A 1 253 ? 33.084 -2.076 1.879 1.00 88.25 253 ASP A CA 1
ATOM 1959 C C . ASP A 1 253 ? 32.739 -2.637 0.489 1.00 88.25 253 ASP A C 1
ATOM 1961 O O . ASP A 1 253 ? 32.653 -1.893 -0.488 1.00 88.25 253 ASP A O 1
ATOM 1965 N N . ARG A 1 254 ? 32.505 -3.952 0.407 1.00 85.19 254 ARG A N 1
ATOM 1966 C CA . ARG A 1 254 ? 32.169 -4.677 -0.828 1.00 85.19 254 ARG A CA 1
ATOM 1967 C C . ARG A 1 254 ? 30.665 -4.825 -1.083 1.00 85.19 254 ARG A C 1
ATOM 1969 O O . ARG A 1 254 ? 30.275 -5.238 -2.174 1.00 85.19 254 ARG A O 1
ATOM 1976 N N . ALA A 1 255 ? 29.834 -4.441 -0.117 1.00 85.38 255 ALA A N 1
ATOM 1977 C CA . ALA A 1 255 ? 28.385 -4.297 -0.245 1.00 85.38 255 ALA A CA 1
ATOM 1978 C C . ALA A 1 255 ? 27.964 -2.873 0.188 1.00 85.38 255 ALA A C 1
ATOM 1980 O O . ALA A 1 255 ? 27.273 -2.712 1.197 1.00 85.38 255 ALA A O 1
ATOM 1981 N N . PRO A 1 256 ? 28.412 -1.825 -0.537 1.00 85.00 256 PRO A N 1
ATOM 1982 C CA . PRO A 1 256 ? 28.341 -0.438 -0.074 1.00 85.00 256 PRO A CA 1
ATOM 1983 C C . PRO A 1 256 ? 26.919 0.131 0.029 1.00 85.00 256 PRO A C 1
ATOM 1985 O O . PRO A 1 256 ? 26.747 1.148 0.686 1.00 85.00 256 PRO A O 1
ATOM 1988 N N . ASP A 1 257 ? 25.917 -0.511 -0.581 1.00 82.75 257 ASP A N 1
ATOM 1989 C CA . ASP A 1 257 ? 24.483 -0.184 -0.512 1.00 82.75 257 ASP A CA 1
ATOM 1990 C C . ASP A 1 257 ? 23.732 -0.908 0.625 1.00 82.75 257 ASP A C 1
ATOM 1992 O O . ASP A 1 257 ? 22.520 -0.733 0.757 1.00 82.75 257 ASP A O 1
ATOM 1996 N N . ASN A 1 258 ? 24.416 -1.751 1.413 1.00 88.56 258 ASN A N 1
ATOM 1997 C CA . ASN A 1 258 ? 23.804 -2.584 2.447 1.00 88.56 258 ASN A CA 1
ATOM 1998 C C . ASN A 1 258 ? 23.983 -1.977 3.852 1.00 88.56 258 ASN A C 1
ATOM 2000 O O . ASN A 1 258 ? 25.034 -2.110 4.493 1.00 88.56 258 ASN A O 1
ATOM 2004 N N . LEU A 1 259 ? 22.925 -1.334 4.350 1.00 92.38 259 LEU A N 1
ATOM 2005 C CA . LEU A 1 259 ? 22.907 -0.644 5.640 1.00 92.38 259 LEU A CA 1
ATOM 2006 C C . LEU A 1 259 ? 23.079 -1.620 6.809 1.00 92.38 259 LEU A C 1
ATOM 2008 O O . LEU A 1 259 ? 23.757 -1.292 7.783 1.00 92.38 259 LEU A O 1
ATOM 2012 N N . TYR A 1 260 ? 22.533 -2.836 6.710 1.00 93.12 260 TYR A N 1
ATOM 2013 C CA . TYR A 1 260 ? 22.666 -3.843 7.764 1.00 93.12 260 TYR A CA 1
ATOM 2014 C C . TYR A 1 260 ? 24.127 -4.268 7.979 1.00 93.12 260 TYR A C 1
ATOM 2016 O O . TYR A 1 260 ? 24.614 -4.227 9.110 1.00 93.12 260 TYR A O 1
ATOM 2024 N N . LEU A 1 261 ? 24.862 -4.601 6.911 1.00 93.00 261 LEU A N 1
ATOM 2025 C CA . LEU A 1 261 ? 26.290 -4.929 6.995 1.00 93.00 261 LEU A CA 1
ATOM 2026 C C . LEU A 1 261 ? 27.112 -3.753 7.531 1.00 93.00 261 LEU A C 1
ATOM 2028 O O . LEU A 1 261 ? 27.939 -3.961 8.418 1.00 93.00 261 LEU A O 1
ATOM 2032 N N . ALA A 1 262 ? 26.854 -2.527 7.063 1.00 94.56 262 ALA A N 1
ATOM 2033 C CA . ALA A 1 262 ? 27.521 -1.327 7.576 1.00 94.56 262 ALA A CA 1
ATOM 2034 C C . ALA A 1 262 ? 27.281 -1.131 9.083 1.00 94.56 262 ALA A C 1
ATOM 2036 O O . ALA A 1 262 ? 28.218 -0.882 9.845 1.00 94.56 262 ALA A O 1
ATOM 2037 N N . LEU A 1 263 ? 26.042 -1.332 9.535 1.00 94.94 263 LEU A N 1
ATOM 2038 C CA . LEU A 1 263 ? 25.650 -1.179 10.932 1.00 94.94 263 LEU A CA 1
ATOM 2039 C C . LEU A 1 263 ? 26.273 -2.247 11.840 1.00 94.94 263 LEU A C 1
ATOM 2041 O O . LEU A 1 263 ? 26.702 -1.947 12.959 1.00 94.94 263 LEU A O 1
ATOM 2045 N N . ARG A 1 264 ? 26.383 -3.491 11.360 1.00 93.62 264 ARG A N 1
ATOM 2046 C CA . ARG A 1 264 ? 27.063 -4.569 12.094 1.00 93.62 264 ARG A CA 1
ATOM 2047 C C . ARG A 1 264 ? 28.581 -4.404 12.100 1.00 93.62 264 ARG A C 1
ATOM 2049 O O . ARG A 1 264 ? 29.182 -4.603 13.156 1.00 93.62 264 ARG A O 1
ATOM 2056 N N . ALA A 1 265 ? 29.180 -3.955 10.996 1.00 93.62 265 ALA A N 1
ATOM 2057 C CA . ALA A 1 265 ? 30.597 -3.602 10.920 1.00 93.62 265 ALA A CA 1
ATOM 2058 C C . ALA A 1 265 ? 30.958 -2.477 11.903 1.00 93.62 265 ALA A C 1
ATOM 2060 O O . ALA A 1 265 ? 31.901 -2.623 12.681 1.00 93.62 265 ALA A O 1
ATOM 2061 N N . ALA A 1 266 ? 30.162 -1.403 11.950 1.00 94.31 266 ALA A N 1
ATOM 2062 C CA . ALA A 1 266 ? 30.329 -0.315 12.912 1.00 94.31 266 ALA A CA 1
ATOM 2063 C C . ALA A 1 266 ? 30.268 -0.824 14.364 1.00 94.31 266 ALA A C 1
ATOM 2065 O O . ALA A 1 266 ? 31.175 -0.563 15.159 1.00 94.31 266 ALA A O 1
ATOM 2066 N N . LYS A 1 267 ? 29.224 -1.596 14.708 1.00 93.00 267 LYS A N 1
ATOM 2067 C CA . LYS A 1 267 ? 29.008 -2.124 16.067 1.00 93.00 267 LYS A CA 1
ATOM 2068 C C . LYS A 1 267 ? 30.162 -3.007 16.537 1.00 93.00 267 LYS A C 1
ATOM 2070 O O . LYS A 1 267 ? 30.690 -2.791 17.629 1.00 93.00 267 LYS A O 1
ATOM 2075 N N . LEU A 1 268 ? 30.582 -3.960 15.704 1.00 91.62 268 LEU A N 1
ATOM 2076 C CA . LEU A 1 268 ? 31.696 -4.852 16.019 1.00 91.62 268 LEU A CA 1
ATOM 2077 C C . LEU A 1 268 ? 33.032 -4.095 16.065 1.00 91.62 268 LEU A C 1
ATOM 2079 O O . LEU A 1 268 ? 33.831 -4.314 16.973 1.00 91.62 268 LEU A O 1
ATOM 2083 N N . GLY A 1 269 ? 33.253 -3.152 15.148 1.00 92.19 269 GLY A N 1
ATOM 2084 C CA . GLY A 1 269 ? 34.452 -2.319 15.103 1.00 92.19 269 GLY A CA 1
ATOM 2085 C C . GLY A 1 269 ? 34.656 -1.472 16.363 1.00 92.19 269 GLY A C 1
ATOM 2086 O O . GLY A 1 269 ? 35.752 -1.472 16.926 1.00 92.19 269 GLY A O 1
ATOM 2087 N N . VAL A 1 270 ? 33.602 -0.820 16.866 1.00 92.44 270 VAL A N 1
ATOM 2088 C CA . VAL A 1 270 ? 33.658 -0.048 18.122 1.00 92.44 270 VAL A CA 1
ATOM 2089 C C . VAL A 1 270 ? 33.819 -0.960 19.343 1.00 92.44 270 VAL A C 1
ATOM 2091 O O . VAL A 1 270 ? 34.603 -0.634 20.238 1.00 92.44 270 VAL A O 1
ATOM 2094 N N . ALA A 1 271 ? 33.161 -2.125 19.375 1.00 89.25 271 ALA A N 1
ATOM 2095 C CA . ALA A 1 271 ? 33.345 -3.113 20.443 1.00 89.25 271 ALA A CA 1
ATOM 2096 C C . ALA A 1 271 ? 34.795 -3.640 20.503 1.00 89.25 271 ALA A C 1
ATOM 2098 O O . ALA A 1 271 ? 35.397 -3.684 21.580 1.00 89.25 271 ALA A O 1
ATOM 2099 N N . ALA A 1 272 ? 35.384 -3.950 19.343 1.00 89.12 272 ALA A N 1
ATOM 2100 C CA . ALA A 1 272 ? 36.775 -4.380 19.190 1.00 89.12 272 ALA A CA 1
ATOM 2101 C C . ALA A 1 272 ? 37.804 -3.239 19.344 1.00 89.12 272 ALA A C 1
ATOM 2103 O O . ALA A 1 272 ? 39.004 -3.503 19.406 1.00 89.12 272 ALA A O 1
ATOM 2104 N N . ARG A 1 273 ? 37.356 -1.976 19.438 1.00 90.38 273 ARG A N 1
ATOM 2105 C CA . ARG A 1 273 ? 38.196 -0.761 19.484 1.00 90.38 273 ARG A CA 1
ATOM 2106 C C . ARG A 1 273 ? 39.092 -0.587 18.250 1.00 90.38 273 ARG A C 1
ATOM 2108 O O . ARG A 1 273 ? 40.224 -0.109 18.357 1.00 90.38 273 ARG A O 1
ATOM 2115 N N . SER A 1 274 ? 38.588 -0.988 17.083 1.00 83.94 274 SER A N 1
ATOM 2116 C CA . SER A 1 274 ? 39.279 -0.833 15.804 1.00 83.94 274 SER A CA 1
ATOM 2117 C C . SER A 1 274 ? 39.174 0.602 15.293 1.00 83.94 274 SER A C 1
ATOM 2119 O O . SER A 1 274 ? 38.088 1.179 15.234 1.00 83.94 274 SER A O 1
ATOM 2121 N N . PHE A 1 275 ? 40.300 1.164 14.855 1.00 72.06 275 PHE A N 1
ATOM 2122 C CA . PHE A 1 275 ? 40.348 2.481 14.213 1.00 72.06 275 PHE A CA 1
ATOM 2123 C C . PHE A 1 275 ? 39.759 2.499 12.797 1.00 72.06 275 PHE A C 1
ATOM 2125 O O . PHE A 1 275 ? 39.545 3.581 12.278 1.00 72.06 275 PHE A O 1
ATOM 2132 N N . GLN A 1 276 ? 39.485 1.336 12.196 1.00 75.88 276 GLN A N 1
ATOM 2133 C CA . GLN A 1 276 ? 38.821 1.210 10.888 1.00 75.88 276 GLN A CA 1
ATOM 2134 C C . GLN A 1 276 ? 37.283 1.254 10.998 1.00 75.88 276 GLN A C 1
ATOM 2136 O O . GLN A 1 276 ? 36.586 0.979 10.030 1.00 75.88 276 GLN A O 1
ATOM 2141 N N . SER A 1 277 ? 36.739 1.518 12.194 1.00 78.00 277 SER A N 1
ATOM 2142 C CA . SER A 1 277 ? 35.289 1.574 12.435 1.00 78.00 277 SER A CA 1
ATOM 2143 C C . SER A 1 277 ? 34.645 2.913 12.057 1.00 78.00 277 SER A C 1
ATOM 2145 O O . SER A 1 277 ? 33.421 3.009 12.029 1.00 78.00 277 SER A O 1
ATOM 2147 N N . ASP A 1 278 ? 35.452 3.916 11.707 1.00 84.75 278 ASP A N 1
ATOM 2148 C CA . ASP A 1 278 ? 35.022 5.210 11.180 1.00 84.75 278 ASP A CA 1
ATOM 2149 C C . ASP A 1 278 ? 34.287 5.070 9.835 1.00 84.75 278 ASP A C 1
ATOM 2151 O O . ASP A 1 278 ? 33.168 5.562 9.694 1.00 84.75 278 ASP A O 1
ATOM 2155 N N . ALA A 1 279 ? 34.860 4.338 8.874 1.00 90.19 279 ALA A N 1
ATOM 2156 C CA . ALA A 1 279 ? 34.280 4.162 7.544 1.00 90.19 279 ALA A CA 1
ATOM 2157 C C . ALA A 1 279 ? 32.912 3.437 7.561 1.00 90.19 279 ALA A C 1
ATOM 2159 O O . ALA A 1 279 ? 31.976 3.952 6.945 1.00 90.19 279 ALA A O 1
ATOM 2160 N N . PRO A 1 280 ? 32.712 2.327 8.307 1.00 93.25 280 PRO A N 1
ATOM 2161 C CA . PRO A 1 280 ? 31.383 1.760 8.533 1.00 93.25 280 PRO A CA 1
ATOM 2162 C C . PRO A 1 280 ? 30.379 2.734 9.161 1.00 93.25 280 PRO A C 1
ATOM 2164 O O . PRO A 1 280 ? 29.234 2.782 8.717 1.00 93.25 280 PRO A O 1
ATOM 2167 N N . VAL A 1 281 ? 30.776 3.541 10.156 1.00 93.06 281 VAL A N 1
ATOM 2168 C CA . VAL A 1 281 ? 29.875 4.538 10.771 1.00 93.06 281 VAL A CA 1
ATOM 2169 C C . VAL A 1 281 ? 29.468 5.601 9.747 1.00 93.06 281 VAL A C 1
ATOM 2171 O O . VAL A 1 281 ? 28.275 5.868 9.593 1.00 93.06 281 VAL A O 1
ATOM 2174 N N . VAL A 1 282 ? 30.423 6.146 8.987 1.00 92.69 282 VAL A N 1
ATOM 2175 C CA . VAL A 1 282 ? 30.155 7.096 7.893 1.00 92.69 282 VAL A CA 1
ATOM 2176 C C . VAL A 1 282 ? 29.201 6.494 6.856 1.00 92.69 282 VAL A C 1
ATOM 2178 O O . VAL A 1 282 ? 28.216 7.139 6.504 1.00 92.69 282 VAL A O 1
ATOM 2181 N N . ARG A 1 283 ? 29.406 5.233 6.459 1.00 91.88 283 ARG A N 1
ATOM 2182 C CA . ARG A 1 283 ? 28.508 4.518 5.539 1.00 91.88 283 ARG A CA 1
ATOM 2183 C C . ARG A 1 283 ? 27.100 4.338 6.106 1.00 91.88 283 ARG A C 1
ATOM 2185 O O . ARG A 1 283 ? 26.134 4.517 5.372 1.00 91.88 283 ARG A O 1
ATOM 2192 N N . THR A 1 284 ? 26.946 4.025 7.400 1.00 93.88 284 THR A N 1
ATOM 2193 C CA . THR A 1 284 ? 25.599 3.946 8.002 1.00 93.88 284 THR A CA 1
ATOM 2194 C C . THR A 1 284 ? 24.871 5.281 7.961 1.00 93.88 284 THR A C 1
ATOM 2196 O O . THR A 1 284 ? 23.675 5.291 7.704 1.00 93.88 284 THR A O 1
ATOM 2199 N N . ARG A 1 285 ? 25.578 6.400 8.165 1.00 91.25 285 ARG A N 1
ATOM 2200 C CA . ARG A 1 285 ? 25.012 7.747 8.036 1.00 91.25 285 ARG A CA 1
ATOM 2201 C C . ARG A 1 285 ? 24.565 8.029 6.607 1.00 91.25 285 ARG A C 1
ATOM 2203 O O . ARG A 1 285 ? 23.445 8.471 6.405 1.00 91.25 285 ARG A O 1
ATOM 2210 N N . GLU A 1 286 ? 25.427 7.755 5.629 1.00 88.00 286 GLU A N 1
ATOM 2211 C CA . GLU A 1 286 ? 25.140 7.983 4.208 1.00 88.00 286 GLU A CA 1
ATOM 2212 C C . GLU A 1 286 ? 23.926 7.174 3.737 1.00 88.00 286 GLU A C 1
ATOM 2214 O O . GLU A 1 286 ? 23.002 7.741 3.160 1.00 88.00 286 GLU A O 1
ATOM 2219 N N . LEU A 1 287 ? 23.876 5.877 4.055 1.00 88.31 287 LEU A N 1
ATOM 2220 C CA . LEU A 1 287 ? 22.767 4.996 3.677 1.00 88.31 287 LEU A CA 1
ATOM 2221 C C . LEU A 1 287 ? 21.465 5.286 4.435 1.00 88.31 287 LEU A C 1
ATOM 2223 O O . LEU A 1 287 ? 20.391 5.054 3.885 1.00 88.31 287 LEU A O 1
ATOM 2227 N N . ALA A 1 288 ? 21.541 5.796 5.668 1.00 89.56 288 ALA A N 1
ATOM 2228 C CA . ALA A 1 288 ? 20.372 6.173 6.463 1.00 89.56 288 ALA A CA 1
ATOM 2229 C C . ALA A 1 288 ? 19.708 7.488 6.009 1.00 89.56 288 ALA A C 1
ATOM 2231 O O . ALA A 1 288 ? 18.630 7.816 6.497 1.00 89.56 288 ALA A O 1
ATOM 2232 N N . ARG A 1 289 ? 20.300 8.236 5.064 1.00 86.25 289 ARG A N 1
ATOM 2233 C CA . ARG A 1 289 ? 19.678 9.453 4.502 1.00 86.25 289 ARG A CA 1
ATOM 2234 C C . ARG A 1 289 ? 18.362 9.176 3.783 1.00 86.25 289 ARG A C 1
ATOM 2236 O O . ARG A 1 289 ? 17.461 10.002 3.859 1.00 86.25 289 ARG A O 1
ATOM 2243 N N . ALA A 1 290 ? 18.238 8.001 3.163 1.00 84.31 290 ALA A N 1
ATOM 2244 C CA . ALA A 1 290 ? 17.005 7.538 2.524 1.00 84.31 290 ALA A CA 1
ATOM 2245 C C . ALA A 1 290 ? 15.797 7.556 3.481 1.00 84.31 290 ALA A C 1
ATOM 2247 O O . ALA A 1 290 ? 14.680 7.810 3.046 1.00 84.31 290 ALA A O 1
ATOM 2248 N N . ILE A 1 291 ? 16.045 7.339 4.780 1.00 86.12 291 ILE A N 1
ATOM 2249 C CA . ILE A 1 291 ? 15.045 7.254 5.855 1.00 86.12 291 ILE A CA 1
ATOM 2250 C C . ILE A 1 291 ? 15.162 8.395 6.884 1.00 86.12 291 ILE A C 1
ATOM 2252 O O . ILE A 1 291 ? 14.644 8.303 7.999 1.00 86.12 291 ILE A O 1
ATOM 2256 N N . GLU A 1 292 ? 15.853 9.488 6.537 1.00 84.69 292 GLU A N 1
ATOM 2257 C CA . GLU A 1 292 ? 16.065 10.636 7.433 1.00 84.69 292 GLU A CA 1
ATOM 2258 C C . GLU A 1 292 ? 14.762 11.225 8.008 1.00 84.69 292 GLU A C 1
ATOM 2260 O O . GLU A 1 292 ? 14.749 11.478 9.217 1.00 84.69 292 GLU A O 1
ATOM 2265 N N . PRO A 1 293 ? 13.649 11.348 7.246 1.00 80.12 293 PRO A N 1
ATOM 2266 C CA . PRO A 1 293 ? 12.380 11.840 7.783 1.00 80.12 293 PRO A CA 1
ATOM 2267 C C . PRO A 1 293 ? 11.826 11.005 8.948 1.00 80.12 293 PRO A C 1
ATOM 2269 O O . PRO A 1 293 ? 11.280 11.582 9.885 1.00 80.12 293 PRO A O 1
ATOM 2272 N N . THR A 1 294 ? 12.023 9.678 8.948 1.00 80.00 294 THR A N 1
ATOM 2273 C CA . THR A 1 294 ? 11.674 8.797 10.083 1.00 80.00 294 THR A CA 1
ATOM 2274 C C . THR A 1 294 ? 12.628 8.991 11.264 1.00 80.00 294 THR A C 1
ATOM 2276 O O . THR A 1 294 ? 12.221 8.950 12.426 1.00 80.00 294 THR A O 1
ATOM 2279 N N . LEU A 1 295 ? 13.921 9.193 10.994 1.00 84.06 295 LEU A N 1
ATOM 2280 C CA . LEU A 1 295 ? 14.940 9.309 12.041 1.00 84.06 295 LEU A CA 1
ATOM 2281 C C . LEU A 1 295 ? 14.886 10.653 12.771 1.00 84.06 295 LEU A C 1
ATOM 2283 O O . LEU A 1 295 ? 15.112 10.693 13.980 1.00 84.06 295 LEU A O 1
ATOM 2287 N N . ARG A 1 296 ? 14.566 11.740 12.064 1.00 84.50 296 ARG A N 1
ATOM 2288 C CA . ARG A 1 296 ? 14.597 13.112 12.581 1.00 84.50 296 ARG A CA 1
ATOM 2289 C C . ARG A 1 296 ? 13.738 13.319 13.841 1.00 84.50 296 ARG A C 1
ATOM 2291 O O . ARG A 1 296 ? 14.319 13.740 14.842 1.00 84.50 296 ARG A O 1
ATOM 2298 N N . PRO A 1 297 ? 12.433 12.967 13.896 1.00 78.00 297 PRO A N 1
ATOM 2299 C CA . PRO A 1 297 ? 11.642 13.095 15.126 1.00 78.00 297 PRO A CA 1
ATOM 2300 C C . PRO A 1 297 ? 12.216 12.287 16.300 1.00 78.00 297 PRO A C 1
ATOM 2302 O O . PRO A 1 297 ? 12.170 12.720 17.454 1.00 78.00 297 PRO A O 1
ATOM 2305 N N . LEU A 1 298 ? 12.797 11.116 16.013 1.00 79.56 298 LEU A N 1
ATOM 2306 C CA . LEU A 1 298 ? 13.379 10.228 17.021 1.00 79.56 298 LEU A CA 1
ATOM 2307 C C . LEU A 1 298 ? 14.701 10.775 17.586 1.00 79.56 298 LEU A C 1
ATOM 2309 O O . LEU A 1 298 ? 14.970 10.607 18.779 1.00 79.56 298 LEU A O 1
ATOM 2313 N N . THR A 1 299 ? 15.523 11.441 16.769 1.00 83.38 299 THR A N 1
ATOM 2314 C CA . THR A 1 299 ? 16.772 12.072 17.227 1.00 83.38 299 THR A CA 1
ATOM 2315 C C . THR A 1 299 ? 16.531 13.443 17.864 1.00 83.38 299 THR A C 1
ATOM 2317 O O . THR A 1 299 ? 17.173 13.776 18.863 1.00 83.38 299 THR A O 1
ATOM 2320 N N . GLU A 1 300 ? 15.554 14.216 17.381 1.00 83.25 300 GLU A N 1
ATOM 2321 C CA . GLU A 1 300 ? 15.160 15.494 17.992 1.00 83.25 300 GLU A CA 1
ATOM 2322 C C . GLU A 1 300 ? 14.714 15.310 19.452 1.00 83.25 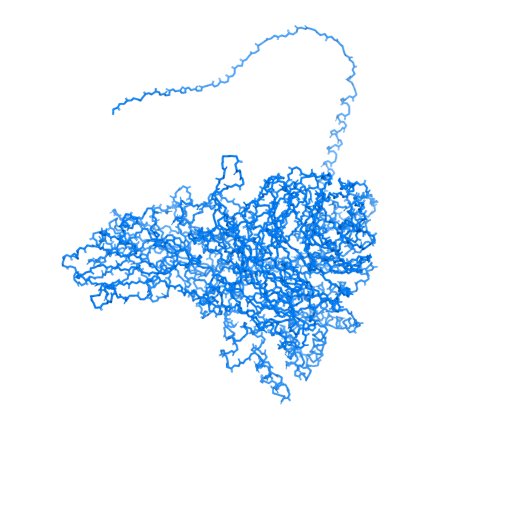300 GLU A C 1
ATOM 2324 O O . GLU A 1 300 ? 15.060 16.124 20.312 1.00 83.25 300 GLU A O 1
ATOM 2329 N N . ALA A 1 301 ? 14.057 14.189 19.773 1.00 76.75 301 ALA A N 1
ATOM 2330 C CA . ALA A 1 301 ? 13.689 13.819 21.142 1.00 76.75 301 ALA A CA 1
ATOM 2331 C C . ALA A 1 301 ? 14.891 13.654 22.103 1.00 76.75 301 ALA A C 1
ATOM 2333 O O . ALA A 1 301 ? 14.725 13.795 23.317 1.00 76.75 301 ALA A O 1
ATOM 2334 N N . ILE A 1 302 ? 16.100 13.394 21.583 1.00 79.88 302 ILE A N 1
ATOM 2335 C CA . ILE A 1 302 ? 17.360 13.371 22.352 1.00 79.88 302 ILE A CA 1
ATOM 2336 C C . ILE A 1 302 ? 18.232 14.622 22.132 1.00 79.88 302 ILE A C 1
ATOM 2338 O O . ILE A 1 302 ? 19.322 14.715 22.699 1.00 79.88 302 ILE A O 1
ATOM 2342 N N . GLY A 1 303 ? 17.743 15.608 21.371 1.00 85.50 303 GLY A N 1
ATOM 2343 C CA . GLY A 1 303 ? 18.393 16.902 21.155 1.00 85.50 303 GLY A CA 1
ATOM 2344 C C . GLY A 1 303 ? 19.534 16.899 20.134 1.00 85.50 303 GLY A C 1
ATOM 2345 O O . GLY A 1 303 ? 20.430 17.733 20.255 1.00 85.50 303 GLY A O 1
ATOM 2346 N N . LEU A 1 304 ? 19.519 15.973 19.169 1.00 89.00 304 LEU A N 1
ATOM 2347 C CA . LEU A 1 304 ? 20.495 15.861 18.077 1.00 89.00 304 LEU A CA 1
ATOM 2348 C C . LEU A 1 304 ? 19.773 15.635 16.739 1.00 89.00 304 LEU A C 1
ATOM 2350 O O . LEU A 1 304 ? 18.679 15.078 16.704 1.00 89.00 304 LEU A O 1
ATOM 2354 N N . THR A 1 305 ? 20.398 15.999 15.625 1.00 90.75 305 THR A N 1
ATOM 2355 C CA . THR A 1 305 ? 20.014 15.501 14.289 1.00 90.75 305 THR A CA 1
ATOM 2356 C C . THR A 1 305 ? 20.610 14.105 14.021 1.00 90.75 305 THR A C 1
ATOM 2358 O O . THR A 1 305 ? 21.559 13.706 14.711 1.00 90.75 305 THR A O 1
ATOM 2361 N N . PRO A 1 306 ? 20.126 13.350 13.012 1.00 89.94 306 PRO A N 1
ATOM 2362 C CA . PRO A 1 306 ? 20.714 12.056 12.647 1.00 89.94 306 PRO A CA 1
ATOM 2363 C C . PRO A 1 306 ? 22.193 12.170 12.242 1.00 89.94 306 PRO A C 1
ATOM 2365 O O . PRO A 1 306 ? 23.026 11.386 12.705 1.00 89.94 306 PRO A O 1
ATOM 2368 N N . ASP A 1 307 ? 22.540 13.198 11.458 1.00 90.50 307 ASP A N 1
ATOM 2369 C CA . ASP A 1 307 ? 23.919 13.477 11.036 1.00 90.50 307 ASP A CA 1
ATOM 2370 C C . ASP A 1 307 ? 24.826 13.855 12.229 1.00 90.50 307 ASP A C 1
ATOM 2372 O O . ASP A 1 307 ? 25.966 13.386 12.291 1.00 90.50 307 ASP A O 1
ATOM 2376 N N . GLU A 1 308 ? 24.342 14.636 13.208 1.00 94.12 308 GLU A N 1
ATOM 2377 C CA . GLU A 1 308 ? 25.095 14.963 14.435 1.00 94.12 308 GLU A CA 1
ATOM 2378 C C . GLU A 1 308 ? 25.311 13.742 15.336 1.00 94.12 308 GLU A C 1
ATOM 2380 O O . GLU A 1 308 ? 26.414 13.553 15.856 1.00 94.12 308 GLU A O 1
ATOM 2385 N N . LEU A 1 309 ? 24.292 12.890 15.511 1.00 93.56 309 LEU A N 1
ATOM 2386 C CA . LEU A 1 309 ? 24.423 11.653 16.282 1.00 93.56 309 LEU A CA 1
ATOM 2387 C C . LEU A 1 309 ? 25.483 10.741 15.653 1.00 93.56 309 LEU A C 1
ATOM 2389 O O . LEU A 1 309 ? 26.405 10.309 16.349 1.00 93.56 309 LEU A O 1
ATOM 2393 N N . ALA A 1 310 ? 25.405 10.508 14.341 1.00 93.06 310 ALA A N 1
ATOM 2394 C CA . ALA A 1 310 ? 26.378 9.690 13.630 1.00 93.06 310 ALA A CA 1
ATOM 2395 C C . ALA A 1 310 ? 27.792 10.304 13.641 1.00 93.06 310 ALA A C 1
ATOM 2397 O O . ALA A 1 310 ? 28.766 9.592 13.897 1.00 93.06 310 ALA A O 1
ATOM 2398 N N . GLN A 1 311 ? 27.927 11.623 13.447 1.00 94.81 311 GLN A N 1
ATOM 2399 C CA . GLN A 1 311 ? 29.223 12.307 13.532 1.00 94.81 311 GLN A CA 1
ATOM 2400 C C . GLN A 1 311 ? 29.826 12.215 14.943 1.00 94.81 311 GLN A C 1
ATOM 2402 O O . GLN A 1 311 ? 31.021 11.963 15.070 1.00 94.81 311 GLN A O 1
ATOM 2407 N N . SER A 1 312 ? 29.015 12.298 16.006 1.00 95.00 312 SER A N 1
ATOM 2408 C CA . SER A 1 312 ? 29.503 12.170 17.390 1.00 95.00 312 SER A CA 1
ATOM 2409 C C . SER A 1 312 ? 30.144 10.807 17.696 1.00 95.00 312 SER A C 1
ATOM 2411 O O . SER A 1 312 ? 31.001 10.708 18.577 1.00 95.00 312 SER A O 1
ATOM 2413 N N . ILE A 1 313 ? 29.764 9.753 16.960 1.00 95.25 313 ILE A N 1
ATOM 2414 C CA . ILE A 1 313 ? 30.391 8.428 17.047 1.00 95.25 313 ILE A CA 1
ATOM 2415 C C . ILE A 1 313 ? 31.778 8.465 16.394 1.00 95.25 313 ILE A C 1
ATOM 2417 O O . ILE A 1 313 ? 32.735 7.982 16.999 1.00 95.25 313 ILE A O 1
ATOM 2421 N N . VAL A 1 314 ? 31.895 9.063 15.201 1.00 95.06 314 VAL A N 1
ATOM 2422 C CA . VAL A 1 314 ? 33.172 9.235 14.481 1.00 95.06 314 VAL A CA 1
ATOM 2423 C C . VAL A 1 314 ? 34.151 10.053 15.325 1.00 95.06 314 VAL A C 1
ATOM 2425 O O . VAL A 1 314 ? 35.249 9.579 15.615 1.00 95.06 314 VAL A O 1
ATOM 2428 N N . ASP A 1 315 ? 33.721 11.215 15.823 1.00 95.31 315 ASP A N 1
ATOM 2429 C CA . ASP A 1 315 ? 34.530 12.087 16.682 1.00 95.31 315 ASP A CA 1
ATOM 2430 C C . ASP A 1 315 ? 35.021 11.332 17.933 1.00 95.31 315 ASP A C 1
ATOM 2432 O O . ASP A 1 315 ? 36.196 11.390 18.300 1.00 95.31 315 ASP A O 1
ATOM 2436 N N . ALA A 1 316 ? 34.148 10.540 18.569 1.00 95.00 316 ALA A N 1
ATOM 2437 C CA . ALA A 1 316 ? 34.512 9.740 19.737 1.00 95.00 316 ALA A CA 1
ATOM 2438 C C . ALA A 1 316 ? 35.501 8.598 19.419 1.00 95.00 316 ALA A C 1
ATOM 2440 O O . ALA A 1 316 ? 36.300 8.236 20.291 1.00 95.00 316 ALA A O 1
ATOM 2441 N N . ILE A 1 317 ? 35.485 8.034 18.205 1.00 93.00 317 ILE A N 1
ATOM 2442 C CA . ILE A 1 317 ? 36.485 7.060 17.731 1.00 93.00 317 ILE A CA 1
ATOM 2443 C C . ILE A 1 317 ? 37.840 7.758 17.534 1.00 93.00 317 ILE A C 1
ATOM 2445 O O . ILE A 1 317 ? 38.853 7.282 18.062 1.00 93.00 317 ILE A O 1
ATOM 2449 N N . GLU A 1 318 ? 37.866 8.913 16.859 1.00 93.25 318 GLU A N 1
ATOM 2450 C CA . GLU A 1 318 ? 39.082 9.713 16.642 1.00 93.25 318 GLU A CA 1
ATOM 2451 C C . GLU A 1 318 ? 39.730 10.155 17.969 1.00 93.25 318 GLU A C 1
ATOM 2453 O O . GLU A 1 318 ? 40.940 9.989 18.176 1.00 93.25 318 GLU A O 1
ATOM 2458 N N . GLU A 1 319 ? 38.919 10.629 18.922 1.00 94.56 319 GLU A N 1
ATOM 2459 C CA . GLU A 1 319 ? 39.341 11.004 20.279 1.00 94.56 319 GLU A CA 1
ATOM 2460 C C . GLU A 1 319 ? 39.719 9.806 21.173 1.00 94.56 319 GLU A C 1
ATOM 2462 O O . GLU A 1 319 ? 40.273 9.990 22.262 1.00 94.56 319 GLU A O 1
ATOM 2467 N N . ARG A 1 320 ? 39.474 8.564 20.722 1.00 92.75 320 ARG A N 1
ATOM 2468 C CA . ARG A 1 320 ? 39.680 7.305 21.474 1.00 92.75 320 ARG A CA 1
ATOM 2469 C C . ARG A 1 320 ? 38.771 7.157 22.696 1.00 92.75 320 ARG A C 1
ATOM 2471 O O . ARG A 1 320 ? 39.077 6.399 23.625 1.00 92.75 320 ARG A O 1
ATOM 2478 N N . ASN A 1 321 ? 37.642 7.856 22.702 1.00 95.56 321 ASN A N 1
ATOM 2479 C CA . ASN A 1 321 ? 36.622 7.803 23.737 1.00 95.56 321 ASN A CA 1
ATOM 2480 C C . ASN A 1 321 ? 35.635 6.651 23.475 1.00 95.56 321 ASN A C 1
ATOM 2482 O O . ASN A 1 321 ? 34.442 6.850 23.254 1.00 95.56 321 ASN A O 1
ATOM 2486 N N . TRP A 1 322 ? 36.140 5.415 23.532 1.00 92.50 322 TRP A N 1
ATOM 2487 C CA . TRP A 1 322 ? 35.375 4.195 23.229 1.00 92.50 322 TRP A CA 1
ATOM 2488 C C . TRP A 1 322 ? 34.096 4.022 24.062 1.00 92.50 322 TRP A C 1
ATOM 2490 O O . TRP A 1 322 ? 33.149 3.393 23.601 1.00 92.50 322 TRP A O 1
ATOM 2500 N N . ALA A 1 323 ? 34.049 4.581 25.276 1.00 92.50 323 ALA A N 1
ATOM 2501 C CA . ALA A 1 323 ? 32.849 4.561 26.110 1.00 92.50 323 ALA A CA 1
ATOM 2502 C C . ALA A 1 323 ? 31.736 5.452 25.530 1.00 92.50 323 ALA A C 1
ATOM 2504 O O . ALA A 1 323 ? 30.583 5.029 25.479 1.00 92.50 323 ALA A O 1
ATOM 2505 N N . LEU A 1 324 ? 32.084 6.653 25.050 1.00 92.31 324 LEU A N 1
ATOM 2506 C CA . LEU A 1 324 ? 31.145 7.538 24.362 1.00 92.31 324 LEU A CA 1
ATOM 2507 C C . LEU A 1 324 ? 30.747 6.963 22.999 1.00 92.31 324 LEU A C 1
ATOM 2509 O O . LEU A 1 324 ? 29.555 6.873 22.725 1.00 92.31 324 LEU A O 1
ATOM 2513 N N . ALA A 1 325 ? 31.716 6.496 22.201 1.00 92.75 325 ALA A N 1
ATOM 2514 C CA . ALA A 1 325 ? 31.455 5.881 20.899 1.00 92.75 325 ALA A CA 1
ATOM 2515 C C . ALA A 1 325 ? 30.484 4.695 21.019 1.00 92.75 325 ALA A C 1
ATOM 2517 O O . ALA A 1 325 ? 29.502 4.627 20.290 1.00 92.75 325 ALA A O 1
ATOM 2518 N N . SER A 1 326 ? 30.697 3.800 21.993 1.00 92.75 326 SER A N 1
ATOM 2519 C CA . SER A 1 326 ? 29.787 2.678 22.257 1.00 92.75 326 SER A CA 1
ATOM 2520 C C . SER A 1 326 ? 28.407 3.140 22.739 1.00 92.75 326 SER A C 1
ATOM 2522 O O . SER A 1 326 ? 27.400 2.584 22.307 1.00 92.75 326 SER A O 1
ATOM 2524 N N . SER A 1 327 ? 28.331 4.169 23.591 1.00 91.19 327 SER A N 1
ATOM 2525 C CA . SER A 1 327 ? 27.049 4.713 24.057 1.00 91.19 327 SER A CA 1
ATOM 2526 C C . SER A 1 327 ? 26.229 5.322 22.916 1.00 91.19 327 SER A C 1
ATOM 2528 O O . SER A 1 327 ? 25.044 5.020 22.803 1.00 91.19 327 SER A O 1
ATOM 2530 N N . GLN A 1 328 ? 26.849 6.147 22.067 1.00 92.25 328 GLN A N 1
ATOM 2531 C CA . GLN A 1 328 ? 26.173 6.800 20.942 1.00 92.25 328 GLN A CA 1
ATOM 2532 C C . GLN A 1 328 ? 25.826 5.799 19.835 1.00 92.25 328 GLN A C 1
ATOM 2534 O O . GLN A 1 328 ? 24.716 5.817 19.307 1.00 92.25 328 GLN A O 1
ATOM 2539 N N . LEU A 1 329 ? 26.717 4.846 19.544 1.00 92.94 329 LEU A N 1
ATOM 2540 C CA . LEU A 1 329 ? 26.448 3.802 18.558 1.00 92.94 329 LEU A CA 1
ATOM 2541 C C . LEU A 1 329 ? 25.337 2.845 18.999 1.00 92.94 329 LEU A C 1
ATOM 2543 O O . LEU A 1 329 ? 24.609 2.353 18.148 1.00 92.94 329 LEU A O 1
ATOM 2547 N N . ASN A 1 330 ? 25.141 2.610 20.299 1.00 89.81 330 ASN A N 1
ATOM 2548 C CA . ASN A 1 330 ? 23.976 1.857 20.772 1.00 89.81 330 ASN A CA 1
ATOM 2549 C C . ASN A 1 330 ? 22.656 2.619 20.548 1.00 89.81 330 ASN A C 1
ATOM 2551 O O . A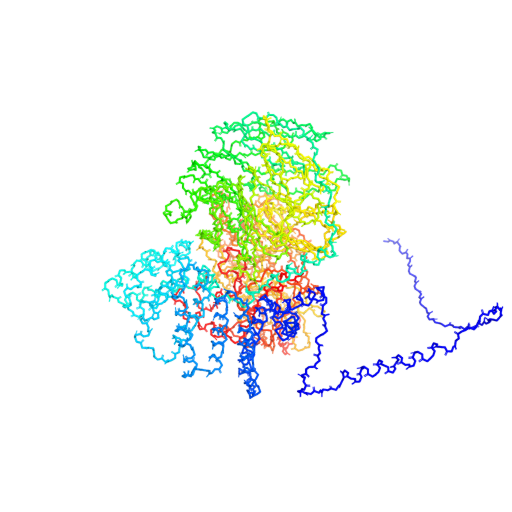SN A 1 330 ? 21.653 1.984 20.232 1.00 89.81 330 ASN A O 1
ATOM 2555 N N . LEU A 1 331 ? 22.642 3.955 20.662 1.00 86.75 331 LEU A N 1
ATOM 2556 C CA . LEU A 1 331 ? 21.468 4.761 20.297 1.00 86.75 331 LEU A CA 1
ATOM 2557 C C . LEU A 1 331 ? 21.205 4.676 18.788 1.00 86.75 331 LEU A C 1
ATOM 2559 O O . LEU A 1 331 ? 20.105 4.310 18.384 1.00 86.75 331 LEU A O 1
ATOM 2563 N N . TRP A 1 332 ? 22.232 4.911 17.968 1.00 90.88 332 TRP A N 1
ATOM 2564 C CA . TRP A 1 332 ? 22.156 4.811 16.506 1.00 90.88 332 TRP A CA 1
ATOM 2565 C C . TRP A 1 332 ? 21.717 3.417 16.028 1.00 90.88 332 TRP A C 1
ATOM 2567 O O . TRP A 1 332 ? 20.832 3.288 15.187 1.00 90.88 332 TRP A O 1
ATOM 2577 N N . PHE A 1 333 ? 22.258 2.359 16.637 1.00 89.88 333 PHE A N 1
ATOM 2578 C CA . PHE A 1 333 ? 21.864 0.977 16.374 1.00 89.88 333 PHE A CA 1
ATOM 2579 C C . PHE A 1 333 ? 20.398 0.713 16.720 1.00 89.88 333 PHE A C 1
ATOM 2581 O O . PHE A 1 333 ? 19.702 0.084 15.932 1.00 89.88 333 PHE A O 1
ATOM 2588 N N . ASN A 1 334 ? 19.913 1.189 17.870 1.00 82.88 334 ASN A N 1
ATOM 2589 C CA . ASN A 1 334 ? 18.521 0.978 18.270 1.00 82.88 334 ASN A CA 1
ATOM 2590 C C . ASN A 1 334 ? 17.529 1.742 17.379 1.00 82.88 334 ASN A C 1
ATOM 2592 O O . ASN A 1 334 ? 16.427 1.247 17.170 1.00 82.88 334 ASN A O 1
ATOM 2596 N N . LEU A 1 335 ? 17.919 2.907 16.847 1.00 83.69 335 LEU A N 1
ATOM 2597 C CA . LEU A 1 335 ? 17.124 3.664 15.875 1.00 83.69 335 LEU A CA 1
ATOM 2598 C C . LEU A 1 335 ? 17.038 2.933 14.527 1.00 83.69 335 LEU A C 1
ATOM 2600 O O . LEU A 1 335 ? 15.947 2.744 14.003 1.00 83.69 335 LEU A O 1
ATOM 2604 N N . LEU A 1 336 ? 18.175 2.482 13.985 1.00 87.56 336 LEU A N 1
ATOM 2605 C CA . LEU A 1 336 ? 18.230 1.870 12.654 1.00 87.56 336 LEU A CA 1
ATOM 2606 C C . LEU A 1 336 ? 17.776 0.404 12.615 1.00 87.56 336 LEU A C 1
ATOM 2608 O O . LEU A 1 336 ? 17.164 -0.020 11.645 1.00 87.56 336 LEU A O 1
ATOM 2612 N N . ASN A 1 337 ? 18.069 -0.408 13.634 1.00 83.88 337 ASN A N 1
ATOM 2613 C CA . ASN A 1 337 ? 17.870 -1.864 13.557 1.00 83.88 337 ASN A CA 1
ATOM 2614 C C . ASN A 1 337 ? 16.390 -2.286 13.415 1.00 83.88 337 ASN A C 1
ATOM 2616 O O . ASN A 1 337 ? 16.119 -3.428 13.049 1.00 83.88 337 ASN A O 1
ATOM 2620 N N . GLY A 1 338 ? 15.443 -1.393 13.723 1.00 74.06 338 GLY A N 1
ATOM 2621 C CA . GLY A 1 338 ? 14.007 -1.618 13.548 1.00 74.06 338 GLY A CA 1
ATOM 2622 C C . GLY A 1 338 ? 13.432 -1.174 12.197 1.00 74.06 338 GLY A C 1
ATOM 2623 O O . GLY A 1 338 ? 12.262 -1.458 11.948 1.00 74.06 338 GLY A O 1
ATOM 2624 N N . THR A 1 339 ? 14.203 -0.495 11.340 1.00 79.19 339 THR A N 1
ATOM 2625 C CA . THR A 1 339 ? 13.691 0.094 10.090 1.00 79.19 339 THR A CA 1
ATOM 2626 C C . THR A 1 339 ? 13.625 -0.930 8.962 1.00 79.19 339 THR A C 1
ATOM 2628 O O . THR A 1 339 ? 14.418 -1.876 8.903 1.00 79.19 339 THR A O 1
ATOM 2631 N N . ASP A 1 340 ? 12.676 -0.754 8.047 1.00 74.31 340 ASP A N 1
ATOM 2632 C CA . ASP A 1 340 ? 12.438 -1.712 6.966 1.00 74.31 340 ASP A CA 1
ATOM 2633 C C . ASP A 1 340 ? 13.593 -1.759 5.961 1.00 74.31 340 ASP A C 1
ATOM 2635 O O . ASP A 1 340 ? 14.002 -2.851 5.571 1.00 74.31 340 ASP A O 1
ATOM 2639 N N . GLN A 1 341 ? 14.280 -0.635 5.718 1.00 84.00 341 GLN A N 1
ATOM 2640 C CA . GLN A 1 341 ? 15.552 -0.608 4.984 1.00 84.00 341 GLN A CA 1
ATOM 2641 C C . GLN A 1 341 ? 16.581 -1.609 5.554 1.00 84.00 341 GLN A C 1
ATOM 2643 O O . GLN A 1 341 ? 17.225 -2.341 4.796 1.00 84.00 341 GLN A O 1
ATOM 2648 N N . VAL A 1 342 ? 16.720 -1.689 6.887 1.00 86.69 342 VAL A N 1
ATOM 2649 C CA . VAL A 1 342 ? 17.629 -2.642 7.549 1.00 86.69 342 VAL A CA 1
ATOM 2650 C C . VAL A 1 342 ? 17.109 -4.079 7.468 1.00 86.69 342 VAL A C 1
ATOM 2652 O O . VAL A 1 342 ? 17.906 -4.999 7.263 1.00 86.69 342 VAL A O 1
ATOM 2655 N N . LYS A 1 343 ? 15.794 -4.302 7.589 1.00 79.81 343 LYS A N 1
ATOM 2656 C CA . LYS A 1 343 ? 15.185 -5.638 7.439 1.00 79.81 343 LYS A CA 1
ATOM 2657 C C . LYS A 1 343 ? 15.364 -6.174 6.014 1.00 79.81 343 LYS A C 1
ATOM 2659 O O . LYS A 1 343 ? 15.785 -7.319 5.851 1.00 79.81 343 LYS A O 1
ATOM 2664 N N . THR A 1 344 ? 15.120 -5.356 4.992 1.00 78.19 344 THR A N 1
ATOM 2665 C CA . THR A 1 344 ? 15.337 -5.678 3.572 1.00 78.19 344 THR A CA 1
ATOM 2666 C C . THR A 1 344 ? 16.814 -5.942 3.284 1.00 78.19 344 THR A C 1
ATOM 2668 O O . THR A 1 344 ? 17.157 -6.987 2.732 1.00 78.19 344 THR A O 1
ATOM 2671 N N . ASP A 1 345 ? 17.734 -5.103 3.765 1.00 86.31 345 ASP A N 1
ATOM 2672 C CA . ASP A 1 345 ? 19.170 -5.355 3.588 1.00 86.31 345 ASP A CA 1
ATOM 2673 C C . ASP A 1 345 ? 19.678 -6.603 4.320 1.00 86.31 345 ASP A C 1
ATOM 2675 O O . ASP A 1 345 ? 20.598 -7.267 3.831 1.00 86.31 345 ASP A O 1
ATOM 2679 N N . ARG A 1 346 ? 19.058 -6.975 5.446 1.00 86.25 346 ARG A N 1
ATOM 2680 C CA . ARG A 1 346 ? 19.288 -8.268 6.098 1.00 86.25 346 ARG A CA 1
ATOM 2681 C C . ARG A 1 346 ? 18.765 -9.431 5.250 1.00 86.25 346 ARG A C 1
ATOM 2683 O O . ARG A 1 346 ? 19.509 -10.391 5.049 1.00 86.25 346 ARG A O 1
ATOM 2690 N N . ARG A 1 347 ? 17.534 -9.348 4.720 1.00 78.12 347 ARG A N 1
ATOM 2691 C CA . ARG A 1 347 ? 16.956 -10.356 3.803 1.00 78.12 347 ARG A CA 1
ATOM 2692 C C . ARG A 1 347 ? 17.888 -10.601 2.606 1.00 78.12 347 ARG A C 1
ATOM 2694 O O . ARG A 1 347 ? 18.212 -11.754 2.321 1.00 78.12 347 ARG A O 1
ATOM 2701 N N . ARG A 1 348 ? 18.408 -9.533 1.987 1.00 79.19 348 ARG A N 1
ATOM 2702 C CA . ARG A 1 348 ? 19.317 -9.570 0.817 1.00 79.19 348 ARG A CA 1
ATOM 2703 C C . ARG A 1 348 ? 20.655 -10.290 1.058 1.00 79.19 348 ARG A C 1
ATOM 2705 O O . ARG A 1 348 ? 21.248 -10.773 0.099 1.00 79.19 348 ARG A O 1
ATOM 2712 N N . ILE A 1 349 ? 21.148 -10.381 2.300 1.00 86.62 349 ILE A N 1
ATOM 2713 C CA . ILE A 1 349 ? 22.365 -11.161 2.627 1.00 86.62 349 ILE A CA 1
ATOM 2714 C C . ILE A 1 349 ? 22.056 -12.555 3.191 1.00 86.62 349 ILE A C 1
ATOM 2716 O O . ILE A 1 349 ? 22.914 -13.432 3.163 1.00 86.62 349 ILE A O 1
ATOM 2720 N N . GLN A 1 350 ? 20.841 -12.773 3.700 1.00 82.88 350 GLN A N 1
ATOM 2721 C CA . GLN A 1 350 ? 20.354 -14.047 4.237 1.00 82.88 350 GLN A CA 1
ATOM 2722 C C . GLN A 1 350 ? 19.191 -14.568 3.363 1.00 82.88 350 GLN A C 1
ATOM 2724 O O . GLN A 1 350 ? 18.034 -14.539 3.801 1.00 82.88 350 GLN A O 1
ATOM 2729 N N . PRO A 1 351 ? 19.463 -15.033 2.122 1.00 75.44 351 PRO A N 1
ATOM 2730 C CA . PRO A 1 351 ? 18.441 -15.665 1.298 1.00 75.44 351 PRO A CA 1
ATOM 2731 C C . PRO A 1 351 ? 17.892 -16.930 1.961 1.00 75.44 351 PRO A C 1
ATOM 2733 O O . PRO A 1 351 ? 18.586 -17.633 2.706 1.00 75.44 351 PRO A O 1
ATOM 2736 N N . HIS A 1 352 ? 16.626 -17.212 1.695 1.00 79.56 352 HIS A N 1
ATOM 2737 C CA . HIS A 1 352 ? 15.989 -18.476 2.014 1.00 79.56 352 HIS A CA 1
ATOM 2738 C C . HIS A 1 352 ? 16.326 -19.506 0.914 1.00 79.56 352 HIS A C 1
ATOM 2740 O O . HIS A 1 352 ? 16.498 -19.129 -0.244 1.00 79.56 352 HIS A O 1
ATOM 2746 N N . PRO A 1 353 ? 16.420 -20.822 1.197 1.00 81.06 353 PRO A N 1
ATOM 2747 C CA . PRO A 1 353 ? 16.705 -21.816 0.155 1.00 81.06 353 PRO A CA 1
ATOM 2748 C C . PRO A 1 353 ? 15.696 -21.852 -1.003 1.00 81.06 353 PRO A C 1
ATOM 2750 O O . PRO A 1 353 ? 16.059 -22.260 -2.102 1.00 81.06 353 PRO A O 1
ATOM 2753 N N . LEU A 1 354 ? 14.454 -21.404 -0.787 1.00 71.50 354 LEU A N 1
ATOM 2754 C CA . LEU A 1 354 ? 13.465 -21.274 -1.866 1.00 71.50 354 LEU A CA 1
ATOM 2755 C C . LEU A 1 354 ? 13.763 -20.121 -2.836 1.00 71.50 354 LEU A C 1
ATOM 2757 O O . LEU A 1 354 ? 13.275 -20.162 -3.961 1.00 71.50 354 LEU A O 1
ATOM 2761 N N . ASP A 1 355 ? 14.591 -19.152 -2.437 1.00 67.69 355 ASP A N 1
ATOM 2762 C CA . ASP A 1 355 ? 14.977 -18.008 -3.273 1.00 67.69 355 ASP A CA 1
ATOM 2763 C C . ASP A 1 355 ? 15.962 -18.403 -4.373 1.00 67.69 355 ASP A C 1
ATOM 2765 O O . ASP A 1 355 ? 16.151 -17.697 -5.353 1.00 67.69 355 ASP A O 1
ATOM 2769 N N . ARG A 1 356 ? 16.609 -19.559 -4.213 1.00 78.31 356 ARG A N 1
ATOM 2770 C CA . ARG A 1 356 ? 17.696 -20.030 -5.077 1.00 78.31 356 ARG A CA 1
ATOM 2771 C C . ARG A 1 356 ? 17.283 -21.214 -5.953 1.00 78.31 356 ARG A C 1
ATOM 2773 O O . ARG A 1 356 ? 18.151 -21.875 -6.525 1.00 78.31 356 ARG A O 1
ATOM 2780 N N . LEU A 1 357 ? 15.980 -21.503 -6.038 1.00 77.12 357 LEU A N 1
ATOM 2781 C CA . LEU A 1 357 ? 15.445 -22.524 -6.937 1.00 77.12 357 LEU A CA 1
ATOM 2782 C C . LEU A 1 357 ? 15.758 -22.158 -8.389 1.00 77.12 357 LEU A C 1
ATOM 2784 O O . LEU A 1 357 ? 15.533 -21.043 -8.833 1.00 77.12 357 LEU A O 1
ATOM 2788 N N . SER A 1 358 ? 16.276 -23.121 -9.142 1.00 80.50 358 SER A N 1
ATOM 2789 C CA . SER A 1 358 ? 16.586 -22.942 -10.554 1.00 80.50 358 SER A CA 1
ATOM 2790 C C . SER A 1 358 ? 15.446 -23.463 -11.424 1.00 80.50 358 SER A C 1
ATOM 2792 O O . SER A 1 358 ? 15.063 -24.631 -11.324 1.00 80.50 358 SER A O 1
ATOM 2794 N N . PHE A 1 359 ? 14.959 -22.613 -12.327 1.00 72.50 359 PHE A N 1
ATOM 2795 C CA . PHE A 1 359 ? 13.909 -22.944 -13.295 1.00 72.50 359 PHE A CA 1
ATOM 2796 C C . PHE A 1 359 ? 14.462 -23.250 -14.700 1.00 72.50 359 PHE A C 1
ATOM 2798 O O . PHE A 1 359 ? 13.704 -23.614 -15.600 1.00 72.50 359 PHE A O 1
ATOM 2805 N N . VAL A 1 360 ? 15.788 -23.196 -14.889 1.00 77.50 360 VAL A N 1
ATOM 2806 C CA . VAL A 1 360 ? 16.482 -23.418 -16.174 1.00 77.50 360 VAL A CA 1
ATOM 2807 C C . VAL A 1 360 ? 16.015 -24.697 -16.878 1.00 77.50 360 VAL A C 1
ATOM 2809 O O . VAL A 1 360 ? 15.528 -24.629 -18.006 1.00 77.50 360 VAL A O 1
ATOM 2812 N N . THR A 1 361 ? 16.065 -25.857 -16.216 1.00 81.56 361 THR A N 1
ATOM 2813 C CA . THR A 1 361 ? 15.640 -27.132 -16.831 1.00 81.56 361 THR A CA 1
ATOM 2814 C C . THR A 1 361 ? 14.137 -27.183 -17.102 1.00 81.56 361 THR A C 1
ATOM 2816 O O . THR A 1 361 ? 13.707 -27.856 -18.041 1.00 81.56 361 THR A O 1
ATOM 2819 N N . LEU A 1 362 ? 13.321 -26.450 -16.335 1.00 74.00 362 LEU A N 1
ATOM 2820 C CA . LEU A 1 362 ? 11.889 -26.328 -16.606 1.00 74.00 362 LEU A CA 1
ATOM 2821 C C . LEU A 1 362 ? 11.664 -25.559 -17.913 1.00 74.00 362 LEU A C 1
ATOM 2823 O O . LEU A 1 362 ? 10.908 -26.037 -18.760 1.00 74.00 362 LEU A O 1
ATOM 2827 N N . ARG A 1 363 ? 12.378 -24.443 -18.124 1.00 67.12 363 ARG A N 1
ATOM 2828 C CA . ARG A 1 363 ? 12.350 -23.691 -19.389 1.00 67.12 363 ARG A CA 1
ATOM 2829 C C . ARG A 1 363 ? 12.909 -24.506 -20.554 1.00 67.12 363 ARG A C 1
ATOM 2831 O O . ARG A 1 363 ? 12.268 -24.565 -21.599 1.00 67.12 363 ARG A O 1
ATOM 2838 N N . GLU A 1 364 ? 14.039 -25.197 -20.391 1.00 72.94 364 GLU A N 1
ATOM 2839 C CA . GLU A 1 364 ? 14.620 -26.033 -21.454 1.00 72.94 364 GLU A CA 1
ATOM 2840 C C . GLU A 1 364 ? 13.686 -27.178 -21.879 1.00 72.94 364 GLU A C 1
ATOM 2842 O O . GLU A 1 364 ? 13.482 -27.405 -23.078 1.00 72.94 364 GLU A O 1
ATOM 2847 N N . LEU A 1 365 ? 13.087 -27.889 -20.915 1.00 69.75 365 LEU A N 1
ATOM 2848 C CA . LEU A 1 365 ? 12.107 -28.941 -21.195 1.00 69.75 365 LEU A CA 1
ATOM 2849 C C . LEU A 1 365 ? 10.821 -28.365 -21.793 1.00 69.75 365 LEU A C 1
ATOM 2851 O O . LEU A 1 365 ? 10.320 -28.939 -22.758 1.00 69.75 365 LEU A O 1
ATOM 2855 N N . SER A 1 366 ? 10.327 -27.227 -21.294 1.00 62.72 366 SER A N 1
ATOM 2856 C CA . SER A 1 366 ? 9.174 -26.518 -21.865 1.00 62.72 366 SER A CA 1
ATOM 2857 C C . SER A 1 366 ? 9.426 -26.147 -23.328 1.00 62.72 366 SER A C 1
ATOM 2859 O O . SER A 1 366 ? 8.725 -26.621 -24.221 1.00 62.72 366 SER A O 1
ATOM 2861 N N . ALA A 1 367 ? 10.510 -25.422 -23.616 1.00 61.56 367 ALA A N 1
ATOM 2862 C CA . ALA A 1 367 ? 10.892 -25.010 -24.964 1.00 61.56 367 ALA A CA 1
ATOM 2863 C C . ALA A 1 367 ? 11.126 -26.202 -25.909 1.00 61.56 367 ALA A C 1
ATOM 2865 O O . ALA A 1 367 ? 10.895 -26.103 -27.118 1.00 61.56 367 ALA A O 1
ATOM 2866 N N . LYS A 1 368 ? 11.575 -27.351 -25.387 1.00 69.44 368 LYS A N 1
ATOM 2867 C CA . LYS A 1 368 ? 11.679 -28.594 -26.161 1.00 69.44 368 LYS A CA 1
ATOM 2868 C C . LYS A 1 368 ? 10.310 -29.225 -26.430 1.00 69.44 368 LYS A C 1
ATOM 2870 O O . LYS A 1 368 ? 10.047 -29.619 -27.565 1.00 69.44 368 LYS A O 1
ATOM 2875 N N . LEU A 1 369 ? 9.434 -29.294 -25.432 1.00 65.06 369 LEU A N 1
ATOM 2876 C CA . LEU A 1 369 ? 8.083 -29.838 -25.574 1.00 65.06 369 LEU A CA 1
ATOM 2877 C C . LEU A 1 369 ? 7.216 -28.981 -26.498 1.00 65.06 369 LEU A C 1
ATOM 2879 O O . LEU A 1 369 ? 6.525 -29.543 -27.341 1.00 65.06 369 LEU A O 1
ATOM 2883 N N . VAL A 1 370 ? 7.338 -27.654 -26.441 1.00 58.38 370 VAL A N 1
ATOM 2884 C CA . VAL A 1 370 ? 6.723 -26.717 -27.395 1.00 58.38 370 VAL A CA 1
ATOM 2885 C C . VAL A 1 370 ? 7.241 -26.959 -28.821 1.00 58.38 370 VAL A C 1
ATOM 2887 O O . VAL A 1 370 ? 6.469 -26.908 -29.772 1.00 58.38 370 VAL A O 1
ATOM 2890 N N . LYS A 1 371 ? 8.515 -27.327 -29.018 1.00 63.38 371 LYS A N 1
ATOM 2891 C CA . LYS A 1 371 ? 9.022 -27.725 -30.351 1.00 63.38 371 LYS A CA 1
ATOM 2892 C C . LYS A 1 371 ? 8.454 -29.066 -30.840 1.00 63.38 371 LYS A C 1
ATOM 2894 O O . LYS A 1 371 ? 8.312 -29.257 -32.047 1.00 63.38 371 LYS A O 1
ATOM 2899 N N . GLU A 1 372 ? 8.131 -29.993 -29.938 1.00 67.88 372 GLU A N 1
ATOM 2900 C CA . GLU A 1 372 ? 7.540 -31.301 -30.272 1.00 67.88 372 GLU A CA 1
ATOM 2901 C C . GLU A 1 372 ? 6.007 -31.257 -30.429 1.00 67.88 372 GLU A C 1
ATOM 2903 O O . GLU A 1 372 ? 5.436 -32.026 -31.209 1.00 67.88 372 GLU A O 1
ATOM 2908 N N . ARG A 1 373 ? 5.341 -30.366 -29.689 1.00 60.25 373 ARG A N 1
ATOM 2909 C CA . ARG A 1 373 ? 3.892 -30.136 -29.642 1.00 60.25 373 ARG A CA 1
ATOM 2910 C C . ARG A 1 373 ? 3.628 -28.641 -29.408 1.00 60.25 373 ARG A C 1
ATOM 2912 O O . ARG A 1 373 ? 3.335 -28.255 -28.277 1.00 60.25 373 ARG A O 1
ATOM 2919 N N . PRO A 1 374 ? 3.749 -27.796 -30.441 1.00 54.38 374 PRO A N 1
ATOM 2920 C CA . PRO A 1 374 ? 3.529 -26.367 -30.273 1.00 54.38 374 PRO A CA 1
ATOM 2921 C C . PRO A 1 374 ? 2.081 -26.091 -29.870 1.00 54.38 374 PRO A C 1
ATOM 2923 O O . PRO A 1 374 ? 1.159 -26.726 -30.395 1.00 54.38 374 PRO A O 1
ATOM 2926 N N . ALA A 1 375 ? 1.904 -25.114 -28.978 1.00 52.97 375 ALA A N 1
ATOM 2927 C CA . ALA A 1 375 ? 0.641 -24.400 -28.828 1.00 52.97 375 ALA A CA 1
ATOM 2928 C C . ALA A 1 375 ? 0.224 -23.782 -30.177 1.00 52.97 375 ALA A C 1
ATOM 2930 O O . ALA A 1 375 ? 1.009 -23.749 -31.137 1.00 52.97 375 ALA A O 1
ATOM 2931 N N . ALA A 1 376 ? -1.011 -23.297 -30.273 1.00 52.91 376 ALA A N 1
ATOM 2932 C CA . ALA A 1 376 ? -1.558 -22.739 -31.507 1.00 52.91 376 ALA A CA 1
ATOM 2933 C C . ALA A 1 376 ? -1.069 -21.301 -31.788 1.00 52.91 376 ALA A C 1
ATOM 2935 O O . ALA A 1 376 ? -1.838 -20.494 -32.292 1.00 52.91 376 ALA A O 1
ATOM 2936 N N . ILE A 1 377 ? 0.222 -21.041 -31.534 1.00 58.91 377 ILE A N 1
ATOM 2937 C CA . ILE A 1 377 ? 0.932 -19.766 -31.717 1.00 58.91 377 ILE A CA 1
ATOM 2938 C C . ILE A 1 377 ? 0.506 -19.090 -33.021 1.00 58.91 377 ILE A C 1
ATOM 2940 O O . ILE A 1 377 ? 0.497 -19.730 -34.087 1.00 58.91 377 ILE A O 1
ATOM 2944 N N . GLY A 1 378 ? 0.240 -17.788 -32.941 1.00 62.03 378 GLY A N 1
ATOM 2945 C CA . GLY A 1 378 ? -0.094 -16.958 -34.083 1.00 62.03 378 GLY A CA 1
ATOM 2946 C C . GLY A 1 378 ? 1.018 -16.951 -35.121 1.00 62.03 378 GLY A C 1
ATOM 2947 O O . GLY A 1 378 ? 2.094 -16.397 -34.926 1.00 62.03 378 GLY A O 1
ATOM 2948 N N . LYS A 1 379 ? 0.765 -17.617 -36.251 1.00 63.75 379 LYS A N 1
ATOM 2949 C CA . LYS A 1 379 ? 1.668 -17.653 -37.422 1.00 63.75 379 LYS A CA 1
ATOM 2950 C C . LYS A 1 379 ? 1.142 -16.823 -38.585 1.00 63.75 379 LYS A C 1
ATOM 2952 O O . LYS A 1 379 ? 1.698 -16.879 -39.685 1.00 63.75 379 LYS A O 1
ATOM 2957 N N . ALA A 1 380 ? 0.048 -16.098 -38.362 1.00 71.56 380 ALA A N 1
ATOM 2958 C CA . ALA A 1 380 ? -0.382 -15.057 -39.272 1.00 71.56 380 ALA A CA 1
ATOM 2959 C C . ALA A 1 380 ? 0.695 -13.958 -39.278 1.00 71.56 380 ALA A C 1
ATOM 2961 O O . ALA A 1 380 ? 1.208 -13.613 -38.217 1.00 71.56 380 ALA A O 1
ATOM 2962 N N . PRO A 1 381 ? 1.079 -13.414 -40.443 1.00 81.06 381 PRO A N 1
ATOM 2963 C CA . PRO A 1 381 ? 1.856 -12.191 -40.438 1.00 81.06 381 PRO A CA 1
ATOM 2964 C C . PRO A 1 381 ? 0.995 -11.073 -39.847 1.00 81.06 381 PRO A C 1
ATOM 2966 O O . PRO A 1 381 ? -0.188 -10.982 -40.190 1.00 81.06 381 PRO A O 1
ATOM 2969 N N . LEU A 1 382 ? 1.585 -10.223 -39.008 1.00 86.00 382 LEU A N 1
ATOM 2970 C CA . LEU A 1 382 ? 0.896 -9.045 -38.484 1.00 86.00 382 LEU A CA 1
ATOM 2971 C C . LEU A 1 382 ? 0.623 -8.067 -39.637 1.00 86.00 382 LEU A C 1
ATOM 2973 O O . LEU A 1 382 ? 1.511 -7.796 -40.456 1.00 86.00 382 LEU A O 1
ATOM 2977 N N . LYS A 1 383 ? -0.615 -7.573 -39.738 1.00 89.75 383 LYS A N 1
ATOM 2978 C CA . LYS A 1 383 ? -1.080 -6.739 -40.860 1.00 89.75 383 LYS A CA 1
ATOM 2979 C C . LYS A 1 383 ? -1.658 -5.432 -40.357 1.00 89.75 383 LYS A C 1
ATOM 2981 O O . LYS A 1 383 ? -2.594 -5.441 -39.559 1.00 89.75 383 LYS A O 1
ATOM 2986 N N . PHE A 1 384 ? -1.195 -4.322 -40.923 1.00 90.56 384 PHE A N 1
ATOM 2987 C CA . PHE A 1 384 ? -1.676 -3.001 -40.545 1.00 90.56 384 PHE A CA 1
ATOM 2988 C C . PHE A 1 384 ? -2.259 -2.215 -41.726 1.00 90.56 384 PHE A C 1
ATOM 2990 O O . PHE A 1 384 ? -1.587 -1.987 -42.731 1.00 90.56 384 PHE A O 1
ATOM 2997 N N . GLU A 1 385 ? -3.499 -1.746 -41.586 1.00 92.50 385 GLU A N 1
ATOM 2998 C CA . GLU A 1 385 ? -4.122 -0.787 -42.499 1.00 92.50 385 GLU A CA 1
ATOM 2999 C C . GLU A 1 385 ? -3.708 0.648 -42.129 1.00 92.50 385 GLU A C 1
ATOM 3001 O O . GLU A 1 385 ? -3.608 1.014 -40.958 1.00 92.50 385 GLU A O 1
ATOM 3006 N N . HIS A 1 386 ? -3.449 1.495 -43.129 1.00 91.25 386 HIS A N 1
ATOM 3007 C CA . HIS A 1 386 ? -3.111 2.897 -42.890 1.00 91.25 386 HIS A CA 1
ATOM 3008 C C . HIS A 1 386 ? -4.368 3.756 -42.717 1.00 91.25 386 HIS A C 1
ATOM 3010 O O . HIS A 1 386 ? -5.099 3.991 -43.679 1.00 91.25 386 HIS A O 1
ATOM 3016 N N . TRP A 1 387 ? -4.550 4.306 -41.517 1.00 92.62 387 TRP A N 1
ATOM 3017 C CA . TRP A 1 387 ? -5.547 5.336 -41.234 1.00 92.62 387 TRP A CA 1
ATOM 3018 C C . TRP A 1 387 ? -4.880 6.718 -41.184 1.00 92.62 387 TRP A C 1
ATOM 3020 O O . TRP A 1 387 ? -3.817 6.908 -40.581 1.00 92.62 387 TRP A O 1
ATOM 3030 N N . ALA A 1 388 ? -5.482 7.693 -41.868 1.00 90.44 388 ALA A N 1
ATOM 3031 C CA . ALA A 1 388 ? -4.926 9.034 -42.005 1.00 90.44 388 ALA A CA 1
ATOM 3032 C C . ALA A 1 388 ? -5.122 9.848 -40.714 1.00 90.44 388 ALA A C 1
ATOM 3034 O O . ALA A 1 388 ? -6.241 9.983 -40.235 1.00 90.44 388 ALA A O 1
ATOM 3035 N N . GLY A 1 389 ? -4.038 10.420 -40.181 1.00 91.81 389 GLY A N 1
ATOM 3036 C CA . GLY A 1 389 ? -4.071 11.244 -38.968 1.00 91.81 389 GLY A CA 1
ATOM 3037 C C . GLY A 1 389 ? -3.846 12.740 -39.203 1.00 91.81 389 GLY A C 1
ATOM 3038 O O . GLY A 1 389 ? -3.812 13.239 -40.336 1.00 91.81 389 GLY A O 1
ATOM 3039 N N . GLY A 1 390 ? -3.687 13.463 -38.095 1.00 92.38 390 GLY A N 1
ATOM 3040 C CA . GLY A 1 390 ? -3.504 14.912 -38.052 1.00 92.38 390 GLY A CA 1
ATOM 3041 C C . GLY A 1 390 ? -2.181 15.397 -38.658 1.00 92.38 390 GLY A C 1
ATOM 3042 O O . GLY A 1 390 ? -1.109 14.823 -38.447 1.00 92.38 390 GLY A O 1
ATOM 3043 N N . LYS A 1 391 ? -2.248 16.512 -39.396 1.00 94.62 391 LYS A N 1
ATOM 3044 C CA . LYS A 1 391 ? -1.084 17.177 -40.006 1.00 94.62 391 LYS A CA 1
ATOM 3045 C C . LYS A 1 391 ? -0.560 18.273 -39.091 1.00 94.62 391 LYS A C 1
ATOM 3047 O O . LYS A 1 391 ? -1.087 19.382 -39.093 1.00 94.62 391 LYS A O 1
ATOM 3052 N N . VAL A 1 392 ? 0.505 17.954 -38.367 1.00 95.06 392 VAL A N 1
ATOM 3053 C CA . VAL A 1 392 ? 1.147 18.818 -37.374 1.00 95.06 392 VAL A CA 1
ATOM 3054 C C . VAL A 1 392 ? 2.627 18.973 -37.758 1.00 95.06 392 VAL A C 1
ATOM 3056 O O . VAL A 1 392 ? 3.449 18.108 -37.441 1.00 95.06 392 VAL A O 1
ATOM 3059 N N . PRO A 1 393 ? 2.995 20.037 -38.500 1.00 92.44 393 PRO A N 1
ATOM 3060 C CA . PRO A 1 393 ? 4.393 20.358 -38.776 1.00 92.44 393 PRO A CA 1
ATOM 3061 C C . PRO A 1 393 ? 5.183 20.532 -37.475 1.00 92.44 393 PRO A C 1
ATOM 3063 O O . PRO A 1 393 ? 4.659 21.042 -36.489 1.00 92.44 393 PRO A O 1
ATOM 3066 N N . ASP A 1 394 ? 6.442 20.096 -37.471 1.00 93.12 394 ASP A N 1
ATOM 3067 C CA . ASP A 1 394 ? 7.347 20.181 -36.314 1.00 93.12 394 ASP A CA 1
ATOM 3068 C C . ASP A 1 394 ? 6.813 19.538 -35.011 1.00 93.12 394 ASP A C 1
ATOM 3070 O O . ASP A 1 394 ? 7.229 19.907 -33.906 1.00 93.12 394 ASP A O 1
ATOM 3074 N N . MET A 1 395 ? 5.932 18.533 -35.143 1.00 96.06 395 MET A N 1
ATOM 3075 C CA . MET A 1 395 ? 5.485 17.660 -34.052 1.00 96.06 395 MET A CA 1
ATOM 3076 C C . MET A 1 395 ? 6.666 16.954 -33.368 1.00 96.06 395 MET A C 1
ATOM 3078 O O . MET A 1 395 ? 7.544 16.377 -34.027 1.00 96.06 395 MET A O 1
ATOM 3082 N N . VAL A 1 396 ? 6.644 16.972 -32.036 1.00 94.56 396 VAL A N 1
ATOM 3083 C CA . VAL A 1 396 ? 7.619 16.323 -31.148 1.00 94.56 396 VAL A CA 1
ATOM 3084 C C . VAL A 1 396 ? 7.120 14.956 -30.694 1.00 94.56 396 VAL A C 1
ATOM 3086 O O . VAL A 1 396 ? 7.866 13.976 -30.785 1.00 94.56 396 VAL A O 1
ATOM 3089 N N . THR A 1 397 ? 5.865 14.894 -30.244 1.00 95.75 397 THR A N 1
ATOM 3090 C CA . THR A 1 397 ? 5.164 13.667 -29.853 1.00 95.75 397 THR A CA 1
ATOM 3091 C C . THR A 1 397 ? 3.643 13.856 -29.945 1.00 95.75 397 THR A C 1
ATOM 3093 O O . THR A 1 397 ? 3.161 14.983 -30.100 1.00 95.75 397 THR A O 1
ATOM 3096 N N . ALA A 1 398 ? 2.907 12.753 -29.855 1.00 96.75 398 ALA A N 1
ATOM 3097 C CA . ALA A 1 398 ? 1.467 12.712 -29.632 1.00 96.75 398 ALA A CA 1
ATOM 3098 C C . ALA A 1 398 ? 1.142 11.542 -28.689 1.00 96.75 398 ALA A C 1
ATOM 3100 O O . ALA A 1 398 ? 1.955 10.622 -28.590 1.00 96.75 398 ALA A O 1
ATOM 3101 N N . ALA A 1 399 ? -0.004 11.616 -28.020 1.00 95.69 399 ALA A N 1
ATOM 3102 C CA . ALA A 1 399 ? -0.503 10.640 -27.054 1.00 95.69 399 ALA A CA 1
ATOM 3103 C C . ALA A 1 399 ? -2.027 10.488 -27.188 1.00 95.69 399 ALA A C 1
ATOM 3105 O O . ALA A 1 399 ? -2.678 11.354 -27.788 1.00 95.69 399 ALA A O 1
ATOM 3106 N N . THR A 1 400 ? -2.591 9.417 -26.636 1.00 94.50 400 THR A N 1
ATOM 3107 C CA . THR A 1 400 ? -4.044 9.221 -26.541 1.00 94.50 400 THR A CA 1
ATOM 3108 C C . THR A 1 400 ? -4.647 9.842 -25.279 1.00 94.50 400 THR A C 1
ATOM 3110 O O . THR A 1 400 ? -3.983 10.008 -24.256 1.00 94.50 400 THR A O 1
ATOM 3113 N N . ILE A 1 401 ? -5.915 10.245 -25.362 1.00 90.56 401 ILE A N 1
ATOM 3114 C CA . ILE A 1 401 ? -6.725 10.736 -24.238 1.00 90.56 401 ILE A CA 1
ATOM 3115 C C . ILE A 1 401 ? -8.206 10.517 -24.570 1.00 90.56 401 ILE A C 1
ATOM 3117 O O . ILE A 1 401 ? -8.582 10.674 -25.719 1.00 90.56 401 ILE A O 1
ATOM 3121 N N . ASP A 1 402 ? -9.041 10.178 -23.593 1.00 86.44 402 ASP A N 1
ATOM 3122 C CA . ASP A 1 402 ? -10.504 10.129 -23.738 1.00 86.44 402 ASP A CA 1
ATOM 3123 C C . ASP A 1 402 ? -11.083 11.403 -23.091 1.00 86.44 402 ASP A C 1
ATOM 3125 O O . ASP A 1 402 ? -10.985 11.576 -21.871 1.00 86.44 402 ASP A O 1
ATOM 3129 N N . ILE A 1 403 ? -11.569 12.359 -23.899 1.00 82.12 403 ILE A N 1
ATOM 3130 C CA . ILE A 1 403 ? -11.988 13.687 -23.404 1.00 82.12 403 ILE A CA 1
ATOM 3131 C C . ILE A 1 403 ? -13.483 13.783 -23.115 1.00 82.12 403 ILE A C 1
ATOM 3133 O O . ILE A 1 403 ? -13.877 14.609 -22.288 1.00 82.12 403 ILE A O 1
ATOM 3137 N N . ASP A 1 404 ? -14.326 13.025 -23.818 1.00 78.31 404 ASP A N 1
ATOM 3138 C CA . ASP A 1 404 ? -15.781 13.051 -23.626 1.00 78.31 404 ASP A CA 1
ATOM 3139 C C . ASP A 1 404 ? -16.366 11.761 -23.025 1.00 78.31 404 ASP A C 1
ATOM 3141 O O . ASP A 1 404 ? -17.565 11.721 -22.730 1.00 78.31 404 ASP A O 1
ATOM 3145 N N . LEU A 1 405 ? -15.476 10.837 -22.636 1.00 76.88 405 LEU A N 1
ATOM 3146 C CA . LEU A 1 405 ? -15.686 9.668 -21.777 1.00 76.88 405 LEU A CA 1
ATOM 3147 C C . LEU A 1 405 ? -16.552 8.580 -22.436 1.00 76.88 405 LEU A C 1
ATOM 3149 O O . LEU A 1 405 ? -17.259 7.827 -21.754 1.00 76.88 405 LEU A O 1
ATOM 3153 N N . ASP A 1 406 ? -16.495 8.500 -23.770 1.00 77.56 406 ASP A N 1
ATOM 3154 C CA . ASP A 1 406 ? -17.246 7.548 -24.597 1.00 77.56 406 ASP A CA 1
ATOM 3155 C C . ASP A 1 406 ? -16.498 6.228 -24.888 1.00 77.56 406 ASP A C 1
ATOM 3157 O O . ASP A 1 406 ? -17.092 5.302 -25.449 1.00 77.56 406 ASP A O 1
ATOM 3161 N N . LEU A 1 407 ? -15.261 6.099 -24.382 1.00 77.56 407 LEU A N 1
ATOM 3162 C CA . LEU A 1 407 ? -14.309 4.998 -24.592 1.00 77.56 407 LEU A CA 1
ATOM 3163 C C . LEU A 1 407 ? -13.638 4.952 -25.980 1.00 77.56 407 LEU A C 1
ATOM 3165 O O . LEU A 1 407 ? -12.919 3.989 -26.251 1.00 77.56 407 LEU A O 1
ATOM 3169 N N . GLN A 1 408 ? -13.803 5.965 -26.836 1.00 83.69 408 GLN A N 1
ATOM 3170 C CA . GLN A 1 408 ? -13.001 6.136 -28.052 1.00 83.69 408 GLN A CA 1
ATOM 3171 C C . GLN A 1 408 ? -11.833 7.103 -27.779 1.00 83.69 408 GLN A C 1
ATOM 3173 O O . GLN A 1 408 ? -12.055 8.235 -27.360 1.00 83.69 408 GLN A O 1
ATOM 3178 N N . PRO A 1 409 ? -10.569 6.704 -28.002 1.00 88.81 409 PRO A N 1
ATOM 3179 C CA . PRO A 1 409 ? -9.428 7.567 -27.704 1.00 88.81 409 PRO A CA 1
ATOM 3180 C C . PRO A 1 409 ? -9.265 8.700 -28.734 1.00 88.81 409 PRO A C 1
ATOM 3182 O O . PRO A 1 409 ? -9.011 8.458 -29.916 1.00 88.81 409 PRO A O 1
ATOM 3185 N N . GLU A 1 410 ? -9.300 9.954 -28.282 1.00 93.25 410 GLU A N 1
ATOM 3186 C CA . GLU A 1 410 ? -8.754 11.097 -29.015 1.00 93.25 410 GLU A CA 1
ATOM 3187 C C . GLU A 1 410 ? -7.221 11.076 -29.084 1.00 93.25 410 GLU A C 1
ATOM 3189 O O . GLU A 1 410 ? -6.534 10.391 -28.326 1.00 93.25 410 GLU A O 1
ATOM 3194 N N . VAL A 1 411 ? -6.664 11.907 -29.974 1.00 96.25 411 VAL A N 1
ATOM 3195 C CA . VAL A 1 411 ? -5.217 12.132 -30.079 1.00 96.25 411 VAL A CA 1
ATOM 3196 C C . VAL A 1 411 ? -4.873 13.574 -29.713 1.00 96.25 411 VAL A C 1
ATOM 3198 O O . VAL A 1 411 ? -5.304 14.528 -30.367 1.00 96.25 411 VAL A O 1
ATOM 3201 N N . ILE A 1 412 ? -4.021 13.746 -28.705 1.00 97.06 412 ILE A N 1
ATOM 3202 C CA . ILE A 1 412 ? -3.411 15.025 -28.338 1.00 97.06 412 ILE A CA 1
ATOM 3203 C C . ILE A 1 412 ? -1.974 15.081 -28.870 1.00 97.06 412 ILE A C 1
ATOM 3205 O O . ILE A 1 412 ? -1.199 14.138 -28.739 1.00 97.06 412 ILE A O 1
ATOM 3209 N N . SER A 1 413 ? -1.596 16.187 -29.511 1.00 97.50 413 SER A N 1
ATOM 3210 C CA . SER A 1 413 ? -0.292 16.338 -30.176 1.00 97.50 413 SER A CA 1
ATOM 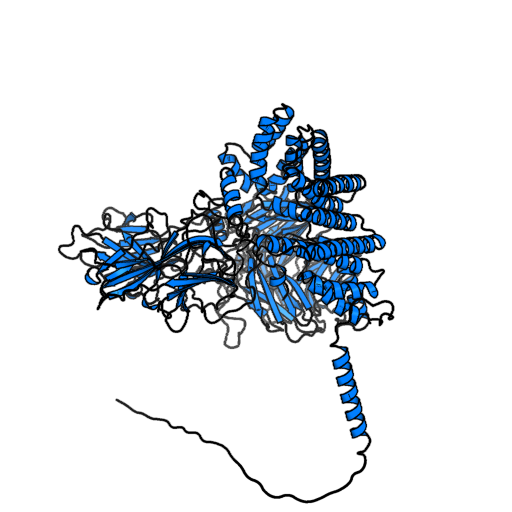3211 C C . SER A 1 413 ? 0.406 17.634 -29.779 1.00 97.50 413 SER A C 1
ATOM 3213 O O . SER A 1 413 ? -0.263 18.649 -29.584 1.00 97.50 413 SER A O 1
ATOM 3215 N N . VAL A 1 414 ? 1.743 17.620 -29.677 1.00 97.81 414 VAL A N 1
ATOM 3216 C CA . VAL A 1 414 ? 2.542 18.803 -29.305 1.00 97.81 414 VAL A CA 1
ATOM 3217 C C . VAL A 1 414 ? 3.663 19.099 -30.308 1.00 97.81 414 VAL A C 1
ATOM 3219 O O . VAL A 1 414 ? 4.385 18.209 -30.769 1.00 97.81 414 VAL A O 1
ATOM 3222 N N . THR A 1 415 ? 3.815 20.377 -30.656 1.00 97.81 415 THR A N 1
ATOM 3223 C CA . THR A 1 415 ? 4.895 20.899 -31.513 1.00 97.81 415 THR A CA 1
ATOM 3224 C C . THR A 1 415 ? 6.115 21.327 -30.701 1.00 97.81 415 THR A C 1
ATOM 3226 O O . THR A 1 415 ? 6.005 21.663 -29.525 1.00 97.81 415 THR A O 1
ATOM 3229 N N . SER A 1 416 ? 7.280 21.421 -31.347 1.00 96.50 416 SER A N 1
ATOM 3230 C CA . SER A 1 416 ? 8.513 21.911 -30.699 1.00 96.50 416 SER A CA 1
ATOM 3231 C C . SER A 1 416 ? 8.420 23.345 -30.158 1.00 96.50 416 SER A C 1
ATOM 3233 O O . SER A 1 416 ? 9.193 23.717 -29.278 1.00 96.50 416 SER A O 1
ATOM 3235 N N . ALA A 1 417 ? 7.451 24.134 -30.633 1.00 96.62 417 ALA A N 1
ATOM 3236 C CA . ALA A 1 417 ? 7.176 25.489 -30.163 1.00 96.62 417 ALA A CA 1
ATOM 3237 C C . ALA A 1 417 ? 6.215 25.566 -28.957 1.00 96.62 417 ALA A C 1
ATOM 3239 O O . ALA A 1 417 ? 5.940 26.670 -28.506 1.00 96.62 417 ALA A O 1
ATOM 3240 N N . GLY A 1 418 ? 5.684 24.440 -28.458 1.00 96.44 418 GLY A N 1
ATOM 3241 C CA . GLY A 1 418 ? 4.719 24.434 -27.345 1.00 96.44 418 GLY A CA 1
ATOM 3242 C C . GLY A 1 418 ? 3.249 24.551 -27.753 1.00 96.44 418 GLY A C 1
ATOM 3243 O O . GLY A 1 418 ? 2.373 24.676 -26.900 1.00 96.44 418 GLY A O 1
ATOM 3244 N N . ARG A 1 419 ? 2.938 24.487 -29.051 1.00 97.19 419 ARG A N 1
ATOM 3245 C CA . ARG A 1 419 ? 1.546 24.412 -29.506 1.00 97.19 419 ARG A CA 1
ATOM 3246 C C . ARG A 1 419 ? 1.004 22.997 -29.322 1.00 97.19 419 ARG A C 1
ATOM 3248 O O . ARG A 1 419 ? 1.545 22.073 -29.936 1.00 97.19 419 ARG A O 1
ATOM 3255 N N . LEU A 1 420 ? -0.053 22.867 -28.528 1.00 97.31 420 LEU A N 1
ATOM 3256 C CA . LEU A 1 420 ? -0.919 21.698 -28.425 1.00 97.31 420 LEU A CA 1
ATOM 3257 C C . LEU A 1 420 ? -2.029 21.760 -29.477 1.00 97.31 420 LEU A C 1
ATOM 3259 O O . LEU A 1 420 ? -2.654 22.806 -29.668 1.00 97.31 420 LEU A O 1
ATOM 3263 N N . GLU A 1 421 ? -2.316 20.625 -30.107 1.00 96.75 421 GLU A N 1
ATOM 3264 C CA . GLU A 1 421 ? -3.487 20.430 -30.966 1.00 96.75 421 GLU A CA 1
ATOM 3265 C C . GLU A 1 421 ? -4.173 19.108 -30.594 1.00 96.75 421 GLU A C 1
ATOM 3267 O O . GLU A 1 421 ? -3.562 18.039 -30.688 1.00 96.75 421 GLU A O 1
ATOM 3272 N N . LEU A 1 422 ? -5.432 19.203 -30.157 1.00 95.81 422 LEU A N 1
ATOM 3273 C CA . LEU A 1 422 ? -6.305 18.086 -29.789 1.00 95.81 422 LEU A CA 1
ATOM 3274 C C . LEU A 1 422 ? -7.158 17.686 -30.993 1.00 95.81 422 LEU A C 1
ATOM 3276 O O . LEU A 1 422 ? -7.749 18.558 -31.642 1.00 95.81 422 LEU A O 1
ATOM 3280 N N . TRP A 1 423 ? -7.230 16.389 -31.276 1.00 95.12 423 TRP A N 1
ATOM 3281 C CA . TRP A 1 423 ? -7.880 15.819 -32.450 1.00 95.12 423 TRP A CA 1
ATOM 3282 C C . TRP A 1 423 ? -8.916 14.776 -32.050 1.00 95.12 423 TRP A C 1
ATOM 3284 O O . TRP A 1 423 ? -8.609 13.871 -31.285 1.00 95.12 423 TRP A O 1
ATOM 3294 N N . GLN A 1 424 ? -10.108 14.881 -32.632 1.00 92.12 424 GLN A N 1
ATOM 3295 C CA . GLN A 1 424 ? -11.211 13.943 -32.438 1.00 92.12 424 GLN A CA 1
ATOM 3296 C C . GLN A 1 424 ? -11.658 13.380 -33.789 1.00 92.12 424 GLN A C 1
ATOM 3298 O O . GLN A 1 424 ? -11.663 14.106 -34.795 1.00 92.12 424 GLN A O 1
ATOM 3303 N N . ALA A 1 425 ? -12.025 12.101 -33.809 1.00 88.88 425 ALA A N 1
ATOM 3304 C CA . ALA A 1 425 ? -12.600 11.443 -34.972 1.00 88.88 425 ALA A CA 1
ATOM 3305 C C . ALA A 1 425 ? -14.006 11.989 -35.299 1.00 88.88 425 ALA A C 1
ATOM 3307 O O . ALA A 1 425 ? -14.658 12.675 -34.502 1.00 88.88 425 ALA A O 1
ATOM 3308 N N . ALA A 1 426 ? -14.503 11.720 -36.503 1.00 83.94 426 ALA A N 1
ATOM 3309 C CA . ALA A 1 426 ? -15.878 12.021 -36.856 1.00 83.94 426 ALA A CA 1
ATOM 3310 C C . ALA A 1 426 ? -16.793 10.909 -36.328 1.00 83.94 426 ALA A C 1
ATOM 3312 O O . ALA A 1 426 ? -16.610 9.744 -36.655 1.00 83.94 426 ALA A O 1
ATOM 3313 N N . ALA A 1 427 ? -17.865 11.268 -35.616 1.00 76.44 427 ALA A N 1
ATOM 3314 C CA . ALA A 1 427 ? -18.812 10.317 -35.008 1.00 76.44 427 ALA A CA 1
ATOM 3315 C C . ALA A 1 427 ? -19.553 9.360 -35.984 1.00 76.44 427 ALA A C 1
ATOM 3317 O O . ALA A 1 427 ? -20.428 8.612 -35.563 1.00 76.44 427 ALA A O 1
ATOM 3318 N N . ASN A 1 428 ? -19.272 9.416 -37.293 1.00 78.75 428 ASN A N 1
ATOM 3319 C CA . ASN A 1 428 ? -19.773 8.470 -38.300 1.00 78.75 428 ASN A CA 1
ATOM 3320 C C . ASN A 1 428 ? -18.648 7.849 -39.161 1.00 78.75 428 ASN A C 1
ATOM 3322 O O . ASN A 1 428 ? -18.957 7.081 -40.070 1.00 78.75 428 ASN A O 1
ATOM 3326 N N . ASP A 1 429 ? -17.382 8.219 -38.938 1.00 81.44 429 ASP A N 1
ATOM 3327 C CA . ASP A 1 429 ? -16.211 7.743 -39.683 1.00 81.44 429 ASP A CA 1
ATOM 3328 C C . ASP A 1 429 ? -14.942 7.867 -38.802 1.00 81.44 429 ASP A C 1
ATOM 3330 O O . ASP A 1 429 ? -14.398 8.971 -38.674 1.00 81.44 429 ASP A O 1
ATOM 3334 N N . PRO A 1 430 ? -14.442 6.765 -38.202 1.00 76.94 430 PRO A N 1
ATOM 3335 C CA . PRO A 1 430 ? -13.250 6.789 -37.345 1.00 76.94 430 PRO A CA 1
ATOM 3336 C C . PRO A 1 430 ? -11.954 7.119 -38.112 1.00 76.94 430 PRO A C 1
ATOM 3338 O O . PRO A 1 430 ? -10.902 7.334 -37.510 1.00 76.94 430 PRO A O 1
ATOM 3341 N N . THR A 1 431 ? -12.007 7.201 -39.448 1.00 82.62 431 THR A N 1
ATOM 3342 C CA . THR A 1 431 ? -10.867 7.586 -40.289 1.00 82.62 431 THR A CA 1
ATOM 3343 C C . THR A 1 431 ? -10.802 9.093 -40.579 1.00 82.62 431 THR A C 1
ATOM 3345 O O . THR A 1 431 ? -9.764 9.577 -41.038 1.00 82.62 431 THR A O 1
ATOM 3348 N N . GLU A 1 432 ? -11.861 9.868 -40.292 1.00 88.75 432 GLU A N 1
ATOM 3349 C CA . GLU A 1 432 ? -11.893 11.323 -40.507 1.00 88.75 432 GLU A CA 1
ATOM 3350 C C . GLU A 1 432 ? -11.590 12.095 -39.210 1.00 88.75 432 GLU A C 1
ATOM 3352 O O . GLU A 1 432 ? -12.457 12.307 -38.367 1.00 88.75 432 GLU A O 1
ATOM 3357 N N . TRP A 1 433 ? -10.354 12.581 -39.075 1.00 92.75 433 TRP A N 1
ATOM 3358 C CA . TRP A 1 433 ? -9.891 13.317 -37.893 1.00 92.75 433 TRP A CA 1
ATOM 3359 C C . TRP A 1 433 ? -9.925 14.838 -38.074 1.00 92.75 433 TRP A C 1
ATOM 3361 O O . TRP A 1 433 ? -9.472 15.380 -39.087 1.00 92.75 433 TRP A O 1
ATOM 3371 N N . ARG A 1 434 ? -10.394 15.554 -37.046 1.00 92.69 434 ARG A N 1
ATOM 3372 C CA . ARG A 1 434 ? -10.461 17.027 -37.005 1.00 92.69 434 ARG A CA 1
ATOM 3373 C C . ARG A 1 434 ? -9.849 17.580 -35.720 1.00 92.69 434 ARG A C 1
ATOM 3375 O O . ARG A 1 434 ? -10.047 17.019 -34.648 1.00 92.69 434 ARG A O 1
ATOM 3382 N N . SER A 1 435 ? -9.150 18.713 -35.811 1.00 93.06 435 SER A N 1
ATOM 3383 C CA . SER A 1 435 ? -8.696 19.430 -34.614 1.00 93.06 435 SER A CA 1
ATOM 3384 C C . SER A 1 435 ? -9.894 20.106 -33.937 1.00 93.06 435 SER A C 1
ATOM 3386 O O . SER A 1 435 ? -10.643 20.835 -34.592 1.00 93.06 435 SER A O 1
ATOM 3388 N N . VAL A 1 436 ? -10.091 19.829 -32.645 1.00 93.12 436 VAL A N 1
ATOM 3389 C CA . VAL A 1 436 ? -11.224 20.312 -31.832 1.00 93.12 436 VAL A CA 1
ATOM 3390 C C . VAL A 1 436 ? -10.817 21.271 -30.715 1.00 93.12 436 VAL A C 1
ATOM 3392 O O . VAL A 1 436 ? -11.693 21.907 -30.141 1.00 93.12 436 VAL A O 1
ATOM 3395 N N . ALA A 1 437 ? -9.521 21.404 -30.423 1.00 94.81 437 ALA A N 1
ATOM 3396 C CA . ALA A 1 437 ? -8.970 22.431 -29.540 1.00 94.81 437 ALA A CA 1
ATOM 3397 C C . ALA A 1 437 ? -7.494 22.693 -29.872 1.00 94.81 437 ALA A C 1
ATOM 3399 O O . ALA A 1 437 ? -6.796 21.798 -30.359 1.00 94.81 437 ALA A O 1
ATOM 3400 N N . GLN A 1 438 ? -7.015 23.909 -29.605 1.00 95.81 438 GLN A N 1
ATOM 3401 C CA . GLN A 1 438 ? -5.608 24.291 -29.769 1.00 95.81 438 GLN A CA 1
ATOM 3402 C C . GLN A 1 438 ? -5.196 25.257 -28.656 1.00 95.81 438 GLN A C 1
ATOM 3404 O O . GLN A 1 438 ? -5.926 26.204 -28.374 1.00 95.81 438 GLN A O 1
ATOM 3409 N N . LEU A 1 439 ? -4.014 25.054 -28.073 1.00 97.06 439 LEU A N 1
ATOM 3410 C CA . LEU A 1 439 ? -3.449 25.913 -27.027 1.00 97.06 439 LEU A CA 1
ATOM 3411 C C . LEU A 1 439 ? -1.960 26.150 -27.302 1.00 97.06 439 LEU A C 1
ATOM 3413 O O . LEU A 1 439 ? -1.256 25.245 -27.737 1.00 97.06 439 LEU A O 1
ATOM 3417 N N . ASP A 1 440 ? -1.473 27.360 -27.051 1.00 96.56 440 ASP A N 1
ATOM 3418 C CA . ASP A 1 440 ? -0.039 27.659 -27.003 1.00 96.56 440 ASP A CA 1
ATOM 3419 C C . ASP A 1 440 ? 0.368 27.718 -25.526 1.00 96.56 440 ASP A C 1
ATOM 3421 O O . ASP A 1 440 ? -0.141 28.568 -24.793 1.00 96.56 440 ASP A O 1
ATOM 3425 N N . VAL A 1 441 ? 1.229 26.799 -25.066 1.00 95.25 441 VAL A N 1
ATOM 3426 C CA . VAL A 1 441 ? 1.652 26.771 -23.651 1.00 95.25 441 VAL A CA 1
ATOM 3427 C C . VAL A 1 441 ? 2.723 27.818 -23.318 1.00 95.25 441 VAL A C 1
ATOM 3429 O O . VAL A 1 441 ? 3.118 27.947 -22.159 1.00 95.25 441 VAL A O 1
ATOM 3432 N N . GLY A 1 442 ? 3.206 28.570 -24.314 1.00 95.06 442 GLY A N 1
ATOM 3433 C CA . GLY A 1 442 ? 4.147 29.670 -24.119 1.00 95.06 442 GLY A CA 1
ATOM 3434 C C . GLY A 1 442 ? 5.580 29.249 -23.781 1.00 95.06 442 GLY A C 1
ATOM 3435 O O . GLY A 1 442 ? 6.320 30.068 -23.239 1.00 95.06 442 GLY A O 1
ATOM 3436 N N . MET A 1 443 ? 5.976 28.005 -24.077 1.00 95.88 443 MET A N 1
ATOM 3437 C CA . MET A 1 443 ? 7.354 27.516 -23.933 1.00 95.88 443 MET A CA 1
ATOM 3438 C C . MET A 1 443 ? 7.683 26.397 -24.945 1.00 95.88 443 MET A C 1
ATOM 3440 O O . MET A 1 443 ? 6.781 25.648 -25.321 1.00 95.88 443 MET A O 1
ATOM 3444 N N . PRO A 1 444 ? 8.950 26.209 -25.364 1.00 97.06 444 PRO A N 1
ATOM 3445 C CA . PRO A 1 444 ? 9.348 25.094 -26.225 1.00 97.06 444 PRO A CA 1
ATOM 3446 C C . PRO A 1 444 ? 9.144 23.733 -25.545 1.00 97.06 444 PRO A C 1
ATOM 3448 O O . PRO A 1 444 ? 9.513 23.562 -24.384 1.00 97.06 444 PRO A O 1
ATOM 3451 N N . ALA A 1 445 ? 8.636 22.744 -26.284 1.00 97.06 445 ALA A N 1
ATOM 3452 C CA . ALA A 1 445 ? 8.336 21.408 -25.760 1.00 97.06 445 ALA A CA 1
ATOM 3453 C C . ALA A 1 445 ? 9.316 20.333 -26.264 1.00 97.06 445 ALA A C 1
ATOM 3455 O O . ALA A 1 445 ? 9.700 20.320 -27.437 1.00 97.06 445 ALA A O 1
ATOM 3456 N N . THR A 1 446 ? 9.673 19.390 -25.388 1.00 96.12 446 THR A N 1
ATOM 3457 C CA . THR A 1 446 ? 10.400 18.145 -25.708 1.00 96.12 446 THR A CA 1
ATOM 3458 C C . THR A 1 446 ? 9.572 16.886 -25.451 1.00 96.12 446 THR A C 1
ATOM 3460 O O . THR A 1 446 ? 9.909 15.839 -26.005 1.00 96.12 446 THR A O 1
ATOM 3463 N N . GLY A 1 447 ? 8.468 16.982 -24.706 1.00 95.75 447 GLY A N 1
ATOM 3464 C CA . GLY A 1 447 ? 7.527 15.882 -24.518 1.00 95.75 447 GLY A CA 1
ATOM 3465 C C . GLY A 1 447 ? 6.171 16.309 -23.954 1.00 95.75 447 GLY A C 1
ATOM 3466 O O . GLY A 1 447 ? 5.885 17.497 -23.787 1.00 95.75 447 GLY A O 1
ATOM 3467 N N . LEU A 1 448 ? 5.332 15.300 -23.731 1.00 96.75 448 LEU A N 1
ATOM 3468 C CA . LEU A 1 448 ? 3.957 15.388 -23.253 1.00 96.75 448 LEU A CA 1
ATOM 3469 C C . LEU A 1 448 ? 3.694 14.170 -22.362 1.00 96.75 448 LEU A C 1
ATOM 3471 O O . LEU A 1 448 ? 4.067 13.063 -22.744 1.00 96.75 448 LEU A O 1
ATOM 3475 N N . LEU A 1 449 ? 3.042 14.379 -21.222 1.00 95.50 449 LEU A N 1
ATOM 3476 C CA . LEU A 1 449 ? 2.501 13.333 -20.355 1.00 95.50 449 LEU A CA 1
ATOM 3477 C C . LEU A 1 449 ? 0.986 13.540 -20.221 1.00 95.50 449 LEU A C 1
ATOM 3479 O O . LEU A 1 449 ? 0.528 14.677 -20.089 1.00 95.50 449 LEU A O 1
ATOM 3483 N N . VAL A 1 450 ? 0.226 12.447 -20.258 1.00 92.88 450 VAL A N 1
ATOM 3484 C CA . VAL A 1 450 ? -1.211 12.402 -19.960 1.00 92.88 450 VAL A CA 1
ATOM 3485 C C . VAL A 1 450 ? -1.351 11.687 -18.619 1.00 92.88 450 VAL A C 1
ATOM 3487 O O . VAL A 1 450 ? -0.882 10.560 -18.489 1.00 92.88 450 VAL A O 1
ATOM 3490 N N . ALA A 1 451 ? -1.920 12.346 -17.611 1.00 89.56 451 ALA A N 1
ATOM 3491 C CA . ALA A 1 451 ? -2.012 11.798 -16.257 1.00 89.56 451 ALA A CA 1
ATOM 3492 C C . ALA A 1 451 ? -3.235 12.352 -15.521 1.00 89.56 451 ALA A C 1
ATOM 3494 O O . ALA A 1 451 ? -3.553 13.539 -15.635 1.00 89.56 451 ALA A O 1
ATOM 3495 N N . ASP A 1 452 ? -3.909 11.517 -14.731 1.00 83.81 452 ASP A N 1
ATOM 3496 C CA . ASP A 1 452 ? -4.992 11.984 -13.865 1.00 83.81 452 ASP A CA 1
ATOM 3497 C C . ASP A 1 452 ? -4.444 12.650 -12.595 1.00 83.81 452 ASP A C 1
ATOM 3499 O O . ASP A 1 452 ? -4.373 12.062 -11.522 1.00 83.81 452 ASP A O 1
ATOM 3503 N N . LEU A 1 453 ? -4.013 13.900 -12.751 1.00 81.06 453 LEU A N 1
ATOM 3504 C CA . LEU A 1 453 ? -3.533 14.749 -11.660 1.00 81.06 453 LEU A CA 1
ATOM 3505 C C . LEU A 1 453 ? -4.659 15.553 -10.997 1.00 81.06 453 LEU A C 1
ATOM 3507 O O . LEU A 1 453 ? -4.366 16.478 -10.232 1.00 81.06 453 LEU A O 1
ATOM 3511 N N . PHE A 1 454 ? -5.929 15.309 -11.349 1.00 68.75 454 PHE A N 1
ATOM 3512 C CA . PHE A 1 454 ? -7.027 16.145 -10.881 1.00 68.75 454 PHE A CA 1
ATOM 3513 C C . PHE A 1 454 ? -8.188 15.351 -10.302 1.00 68.75 454 PHE A C 1
ATOM 3515 O O . PHE A 1 454 ? -9.092 14.914 -11.009 1.00 68.75 454 PHE 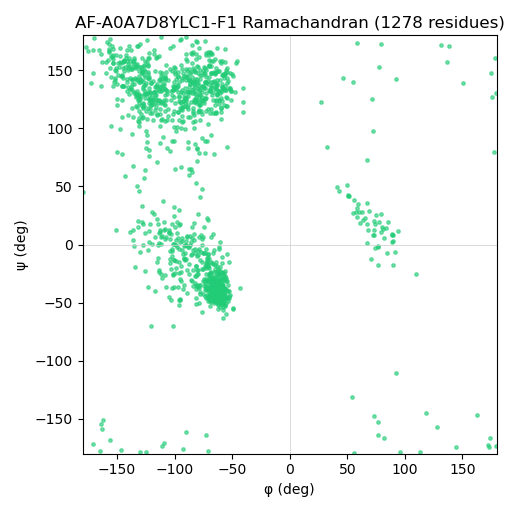A O 1
ATOM 3522 N N . MET A 1 455 ? -8.216 15.346 -8.971 1.00 53.69 455 MET A N 1
ATOM 3523 C CA . MET A 1 455 ? -9.377 15.042 -8.145 1.00 53.69 455 MET A CA 1
ATOM 3524 C C . MET A 1 455 ? -10.586 15.919 -8.497 1.00 53.69 455 MET A C 1
ATOM 3526 O O . MET A 1 455 ? -10.875 16.934 -7.856 1.00 53.69 455 MET A O 1
ATOM 3530 N N . VAL A 1 456 ? -11.333 15.501 -9.519 1.00 50.50 456 VAL A N 1
ATOM 3531 C CA . VAL A 1 456 ? -12.710 15.939 -9.735 1.00 50.50 456 VAL A CA 1
ATOM 3532 C C . VAL A 1 456 ? -13.564 15.237 -8.692 1.00 50.50 456 VAL A C 1
ATOM 3534 O O . VAL A 1 456 ? -14.099 14.163 -8.956 1.00 50.50 456 VAL A O 1
ATOM 3537 N N . ASP A 1 457 ? -13.689 15.881 -7.529 1.00 47.44 457 ASP A N 1
ATOM 3538 C CA . ASP A 1 457 ? -14.568 15.462 -6.438 1.00 47.44 457 ASP A CA 1
ATOM 3539 C C . ASP A 1 457 ? -15.905 14.972 -7.008 1.00 47.44 457 ASP A C 1
ATOM 3541 O O . ASP A 1 457 ? -16.692 15.740 -7.585 1.00 47.44 457 ASP A O 1
ATOM 3545 N N . ALA A 1 458 ? -16.158 13.674 -6.836 1.00 39.50 458 ALA A N 1
ATOM 3546 C CA . ALA A 1 458 ? -17.374 13.028 -7.295 1.00 39.50 458 ALA A CA 1
ATOM 3547 C C . ALA A 1 458 ? -18.644 13.610 -6.641 1.00 39.50 458 ALA A C 1
ATOM 3549 O O . ALA A 1 458 ? -19.755 13.247 -7.015 1.00 39.50 458 ALA A O 1
ATOM 3550 N N . SER A 1 459 ? -18.527 14.549 -5.700 1.00 39.34 459 SER A N 1
ATOM 3551 C CA . SER A 1 459 ? -19.634 15.294 -5.115 1.00 39.34 459 SER A CA 1
ATOM 3552 C C . SER A 1 459 ? -20.008 16.563 -5.889 1.00 39.34 459 SER A C 1
ATOM 3554 O O . SER A 1 459 ? -21.173 16.969 -5.828 1.00 39.34 459 SER A O 1
ATOM 3556 N N . ASP A 1 460 ? -19.080 17.176 -6.643 1.00 47.81 460 ASP A N 1
ATOM 3557 C CA . ASP A 1 460 ? -19.302 18.502 -7.231 1.00 47.81 460 ASP A CA 1
ATOM 3558 C C . ASP A 1 460 ? -20.499 18.442 -8.200 1.00 47.81 460 ASP A C 1
ATOM 3560 O O . ASP A 1 460 ? -20.473 17.689 -9.183 1.00 47.81 460 ASP A O 1
ATOM 3564 N N . PRO A 1 461 ? -21.570 19.234 -7.984 1.00 49.81 461 PRO A N 1
ATOM 3565 C CA . PRO A 1 461 ? -22.727 19.261 -8.878 1.00 49.81 461 PRO A CA 1
ATOM 3566 C C . PRO A 1 461 ? -22.409 19.814 -10.282 1.00 49.81 461 PRO A C 1
ATOM 3568 O O . PRO A 1 461 ? -23.285 19.820 -11.146 1.00 49.81 461 PRO A O 1
ATOM 3571 N N . ARG A 1 462 ? -21.180 20.291 -10.522 1.00 50.56 462 ARG A N 1
ATOM 3572 C CA . ARG A 1 462 ? -20.651 20.745 -11.819 1.00 50.56 462 ARG A CA 1
ATOM 3573 C C . ARG A 1 462 ? -19.809 19.679 -12.539 1.00 50.56 462 ARG A C 1
ATOM 3575 O O . ARG A 1 462 ? -19.337 19.965 -13.647 1.00 50.56 462 ARG A O 1
ATOM 3582 N N . ARG A 1 463 ? -19.595 18.502 -11.930 1.00 54.66 463 ARG A N 1
ATOM 3583 C CA . ARG A 1 463 ? -18.814 17.399 -12.516 1.00 54.66 463 ARG A CA 1
ATOM 3584 C C . ARG A 1 463 ? -19.409 16.917 -13.839 1.00 54.66 463 ARG A C 1
ATOM 3586 O O . ARG A 1 463 ? -20.608 17.054 -14.090 1.00 54.66 463 ARG A O 1
ATOM 3593 N N . LEU A 1 464 ? -18.569 16.315 -14.675 1.00 50.72 464 LEU A N 1
ATOM 3594 C CA . LEU A 1 464 ? -19.024 15.579 -15.851 1.00 50.72 464 LEU A CA 1
ATOM 3595 C C . LEU A 1 464 ? -19.873 14.374 -15.425 1.00 50.72 464 LEU A C 1
ATOM 3597 O O . LEU A 1 464 ? -19.471 13.587 -14.573 1.00 50.72 464 LEU A O 1
ATOM 3601 N N . GLN A 1 465 ? -21.056 14.244 -16.024 1.00 48.59 465 GLN A N 1
ATOM 3602 C CA . GLN A 1 465 ? -21.941 13.093 -15.863 1.00 48.59 465 GLN A CA 1
ATOM 3603 C C . GLN A 1 465 ? -22.427 12.664 -17.247 1.00 48.59 465 GLN A C 1
ATOM 3605 O O . GLN A 1 465 ? -23.099 13.439 -17.934 1.00 48.59 465 GLN A O 1
ATOM 3610 N N . ILE A 1 466 ? -22.116 11.431 -17.653 1.00 51.19 466 ILE A N 1
ATOM 3611 C CA . ILE A 1 466 ? -22.735 10.825 -18.834 1.00 51.19 466 ILE A CA 1
ATOM 3612 C C . ILE A 1 466 ? -24.099 10.268 -18.430 1.00 51.19 466 ILE A C 1
ATOM 3614 O O . ILE A 1 466 ? -24.217 9.408 -17.559 1.00 51.19 466 ILE A O 1
ATOM 3618 N N . LEU A 1 467 ? -25.143 10.757 -19.095 1.00 43.00 467 LEU A N 1
ATOM 3619 C CA . LEU A 1 467 ? -26.489 10.202 -19.006 1.00 43.00 467 LEU A CA 1
ATOM 3620 C C . LEU A 1 467 ? -26.668 9.132 -20.090 1.00 43.00 467 LEU A C 1
ATOM 3622 O O . LEU A 1 467 ? -26.392 9.396 -21.261 1.00 43.00 467 LEU A O 1
ATOM 3626 N N . ALA A 1 468 ? -27.181 7.965 -19.694 1.00 43.38 468 ALA A N 1
ATOM 3627 C CA . ALA A 1 468 ? -27.482 6.828 -20.567 1.00 43.38 468 ALA A CA 1
ATOM 3628 C C . ALA A 1 468 ? -28.256 7.227 -21.839 1.00 43.38 468 ALA A C 1
ATOM 3630 O O . ALA A 1 468 ? -29.291 7.896 -21.736 1.00 43.38 468 ALA A O 1
ATOM 3631 N N . ARG A 1 469 ? -27.822 6.785 -23.032 1.00 39.88 469 ARG A N 1
ATOM 3632 C CA . ARG A 1 469 ? -28.495 7.088 -24.311 1.00 39.88 469 ARG A CA 1
ATOM 3633 C C . ARG A 1 469 ? -29.380 5.950 -24.843 1.00 39.88 469 ARG A C 1
ATOM 3635 O O . ARG A 1 469 ? -29.617 5.871 -26.046 1.00 39.88 469 ARG A O 1
ATOM 3642 N N . GLY A 1 470 ? -29.996 5.151 -23.972 1.00 43.22 470 GLY A N 1
ATOM 3643 C CA . GLY A 1 470 ? -31.105 4.262 -24.353 1.00 43.22 470 GLY A CA 1
ATOM 3644 C C . GLY A 1 470 ? -31.130 2.922 -23.621 1.00 43.22 470 GLY A C 1
ATOM 3645 O O . GLY A 1 470 ? -30.347 2.693 -22.709 1.00 43.22 470 GLY A O 1
ATOM 3646 N N . GLU A 1 471 ? -32.053 2.040 -24.023 1.00 37.91 471 GLU A N 1
ATOM 3647 C CA . GLU A 1 471 ? -32.189 0.685 -23.453 1.00 37.91 471 GLU A CA 1
ATOM 3648 C C . GLU A 1 471 ? -31.164 -0.322 -24.017 1.00 37.91 471 GLU A C 1
ATOM 3650 O O . GLU A 1 471 ? -30.873 -1.308 -23.347 1.00 37.91 471 GLU A O 1
ATOM 3655 N N . ASP A 1 472 ? -30.595 -0.068 -25.203 1.00 37.00 472 ASP A N 1
ATOM 3656 C CA . ASP A 1 472 ? -29.542 -0.901 -25.820 1.00 37.00 472 ASP A CA 1
ATOM 3657 C C . ASP A 1 472 ? -28.114 -0.475 -25.400 1.00 37.00 472 ASP A C 1
ATOM 3659 O O . ASP A 1 472 ? -27.126 -1.094 -25.790 1.00 37.00 472 ASP A O 1
ATOM 3663 N N . ASP A 1 473 ? -27.995 0.587 -24.598 1.00 42.75 473 ASP A N 1
ATOM 3664 C CA . ASP A 1 473 ? -26.735 1.254 -24.259 1.00 42.75 473 ASP A CA 1
ATOM 3665 C C . ASP A 1 473 ? -26.073 0.589 -23.035 1.00 42.75 473 ASP A C 1
ATOM 3667 O O . ASP A 1 473 ? -25.953 1.167 -21.953 1.00 42.75 473 ASP A O 1
ATOM 3671 N N . ALA A 1 474 ? -25.658 -0.675 -23.194 1.00 38.88 474 ALA A N 1
ATOM 3672 C CA . ALA A 1 474 ? -24.996 -1.461 -22.142 1.00 38.88 474 ALA A CA 1
ATOM 3673 C C . ALA A 1 474 ? -23.727 -0.778 -21.582 1.00 38.88 474 ALA A C 1
ATOM 3675 O O . ALA A 1 474 ? -23.341 -1.020 -20.439 1.00 38.88 474 ALA A O 1
ATOM 3676 N N . HIS A 1 475 ? -23.126 0.120 -22.367 1.00 41.78 475 HIS A N 1
ATOM 3677 C CA . HIS A 1 475 ? -21.957 0.926 -22.021 1.00 41.78 475 HIS A CA 1
ATOM 3678 C C . HIS A 1 475 ? -22.308 2.324 -21.481 1.00 41.78 475 HIS A C 1
ATOM 3680 O O . HIS A 1 475 ? -21.448 3.194 -21.436 1.00 41.78 475 HIS A O 1
ATOM 3686 N N . ALA A 1 476 ? -23.539 2.576 -21.034 1.00 38.16 476 ALA A N 1
ATOM 3687 C CA . ALA A 1 476 ? -23.891 3.854 -20.422 1.00 38.16 476 ALA A CA 1
ATOM 3688 C C . ALA A 1 476 ? -24.744 3.666 -19.161 1.00 38.16 476 ALA A C 1
ATOM 3690 O O . ALA A 1 476 ? -25.914 4.043 -19.106 1.00 38.16 476 ALA A O 1
ATOM 3691 N N . SER A 1 477 ? -24.152 3.107 -18.099 1.00 39.19 477 SER A N 1
ATOM 3692 C CA . SER A 1 477 ? -24.782 3.179 -16.779 1.00 39.19 477 SER A CA 1
ATOM 3693 C C . SER A 1 477 ? -24.714 4.616 -16.249 1.00 39.19 477 SER A C 1
ATOM 3695 O O . SER A 1 477 ? -23.668 5.259 -16.298 1.00 39.19 477 SER A O 1
ATOM 3697 N N . ALA A 1 478 ? -25.801 5.101 -15.641 1.00 35.69 478 ALA A N 1
ATOM 3698 C CA . ALA A 1 478 ? -25.824 6.384 -14.920 1.00 35.69 478 ALA A CA 1
ATOM 3699 C C . ALA A 1 478 ? -24.951 6.390 -13.635 1.00 35.69 478 ALA A C 1
ATOM 3701 O O . ALA A 1 478 ? -25.022 7.319 -12.838 1.00 35.69 478 ALA A O 1
ATOM 3702 N N . SER A 1 479 ? -24.153 5.335 -13.438 1.00 40.28 479 SER A N 1
ATOM 3703 C CA . SER A 1 479 ? -23.157 5.133 -12.381 1.00 40.28 479 SER A CA 1
ATOM 3704 C C . SER A 1 479 ? -21.714 5.117 -12.917 1.00 40.28 479 SER A C 1
ATOM 3706 O O . SER A 1 479 ? -20.798 4.703 -12.210 1.00 40.28 479 SER A O 1
ATOM 3708 N N . ARG A 1 480 ? -21.481 5.536 -14.171 1.00 51.62 480 ARG A N 1
ATOM 3709 C CA . ARG A 1 480 ? -20.131 5.803 -14.691 1.00 51.62 480 ARG A CA 1
ATOM 3710 C C . ARG A 1 480 ? -19.562 7.069 -14.047 1.00 51.62 480 ARG A C 1
ATOM 3712 O O . ARG A 1 480 ? -19.937 8.179 -14.416 1.00 51.62 480 ARG A O 1
ATOM 3719 N N . HIS A 1 481 ? -18.645 6.891 -13.101 1.00 54.41 481 HIS A N 1
ATOM 3720 C CA . HIS A 1 481 ? -17.694 7.922 -12.700 1.00 54.41 481 HIS A CA 1
ATOM 3721 C C . HIS A 1 481 ? -16.439 7.764 -13.571 1.00 54.41 481 HIS A C 1
ATOM 3723 O O . HIS A 1 481 ? -15.926 6.654 -13.713 1.00 54.41 481 HIS A O 1
ATOM 3729 N N . SER A 1 482 ? -15.998 8.837 -14.229 1.00 61.59 482 SER A N 1
ATOM 3730 C CA . SER A 1 482 ? -14.733 8.890 -14.971 1.00 61.59 482 SER A CA 1
ATOM 3731 C C . SER A 1 482 ? -14.179 10.314 -14.963 1.00 61.59 482 SER A C 1
ATOM 3733 O O . SER A 1 482 ? -14.941 11.277 -15.083 1.00 61.59 482 SER A O 1
ATOM 3735 N N . THR A 1 483 ? -12.870 10.438 -14.765 1.00 68.75 483 THR A N 1
ATOM 3736 C CA . THR A 1 483 ? -12.119 11.701 -14.712 1.00 68.75 483 THR A CA 1
ATOM 3737 C C . THR A 1 483 ? -11.486 11.997 -16.072 1.00 68.75 483 THR A C 1
ATOM 3739 O O . THR A 1 483 ? -11.068 11.081 -16.779 1.00 68.75 483 THR A O 1
ATOM 3742 N N . ILE A 1 484 ? -11.405 13.272 -16.466 1.00 76.31 484 ILE A N 1
ATOM 3743 C CA . ILE A 1 484 ? -10.622 13.653 -17.652 1.00 76.31 484 ILE A CA 1
ATOM 3744 C C . ILE A 1 484 ? -9.169 13.866 -17.206 1.00 76.31 484 ILE A C 1
ATOM 3746 O O . ILE A 1 484 ? -8.942 14.733 -16.355 1.00 76.31 484 ILE A O 1
ATOM 3750 N N . PRO A 1 485 ? -8.184 13.152 -17.785 1.00 82.12 485 PRO A N 1
ATOM 3751 C CA . PRO A 1 485 ? -6.778 13.362 -17.470 1.00 82.12 485 PRO A CA 1
ATOM 3752 C C . PRO A 1 485 ? -6.314 14.801 -17.726 1.00 82.12 485 PRO A C 1
ATOM 3754 O O . PRO A 1 485 ? -6.726 15.466 -18.680 1.00 82.12 485 PRO A O 1
ATOM 3757 N N . SER A 1 486 ? -5.381 15.266 -16.900 1.00 87.06 486 SER A N 1
ATOM 3758 C CA . SER A 1 486 ? -4.622 16.486 -17.167 1.00 87.06 486 SER A CA 1
ATOM 3759 C C . SER A 1 486 ? -3.459 16.207 -18.125 1.00 87.06 486 SER A C 1
ATOM 3761 O O . SER A 1 486 ? -2.990 15.076 -18.269 1.00 87.06 486 SER A O 1
ATOM 3763 N N . LEU A 1 487 ? -2.967 17.261 -18.774 1.00 93.25 487 LEU A N 1
ATOM 3764 C CA . LEU A 1 487 ? -1.822 17.197 -19.681 1.00 93.25 487 LEU A CA 1
ATOM 3765 C C . LEU A 1 487 ? -0.635 17.947 -19.077 1.00 93.25 487 LEU A C 1
ATOM 3767 O O . LEU A 1 487 ? -0.791 19.077 -18.616 1.00 93.25 487 LEU A O 1
ATOM 3771 N N . LEU A 1 488 ? 0.567 17.378 -19.151 1.00 95.25 488 LEU A N 1
ATOM 3772 C CA . LEU A 1 488 ? 1.809 18.075 -18.816 1.00 95.25 488 LEU A CA 1
ATOM 3773 C C . LEU A 1 488 ? 2.667 18.207 -20.060 1.00 95.25 488 LEU A C 1
ATOM 3775 O O . LEU A 1 488 ? 3.212 17.224 -20.561 1.00 95.25 488 LEU A O 1
ATOM 3779 N N . VAL A 1 489 ? 2.825 19.435 -20.540 1.00 97.19 489 VAL A N 1
ATOM 3780 C CA . VAL A 1 489 ? 3.841 19.749 -21.545 1.00 97.19 489 VAL A CA 1
ATOM 3781 C C . VAL A 1 489 ? 5.131 20.068 -20.811 1.00 97.19 489 VAL A C 1
ATOM 3783 O O . VAL A 1 489 ? 5.123 20.868 -19.876 1.00 97.19 489 VAL A O 1
ATOM 3786 N N . TYR A 1 490 ? 6.242 19.470 -21.232 1.00 97.50 490 TYR A N 1
ATOM 3787 C CA . TYR A 1 490 ? 7.544 19.690 -20.606 1.00 97.50 490 TYR A CA 1
ATOM 3788 C C . TYR A 1 490 ? 8.642 19.969 -21.632 1.00 97.50 490 TYR A C 1
ATOM 3790 O O . TYR A 1 490 ? 8.547 19.580 -22.801 1.00 97.50 490 TYR A O 1
ATOM 3798 N N . GLY A 1 491 ? 9.673 20.692 -21.197 1.00 96.62 491 GLY A N 1
ATOM 3799 C CA . GLY A 1 491 ? 10.717 21.210 -22.071 1.00 96.62 491 GLY A CA 1
ATOM 3800 C C . GLY A 1 491 ? 11.917 21.827 -21.347 1.00 96.62 491 GLY A C 1
ATOM 3801 O O . GLY A 1 491 ? 12.029 21.769 -20.120 1.00 96.62 491 GLY A O 1
ATOM 3802 N N . PRO A 1 492 ? 12.832 22.467 -22.101 1.00 95.19 492 PRO A N 1
ATOM 3803 C CA . PRO A 1 492 ? 14.021 23.113 -21.545 1.00 95.19 492 PRO A CA 1
ATOM 3804 C C . PRO A 1 492 ? 13.698 24.250 -20.563 1.00 95.19 492 PRO A C 1
ATOM 3806 O O . PRO A 1 492 ? 14.484 24.522 -19.659 1.00 95.19 492 PRO A O 1
ATOM 3809 N N . GLU A 1 493 ? 12.548 24.904 -20.738 1.00 95.56 493 GLU A N 1
ATOM 3810 C CA . GLU A 1 493 ? 12.070 26.023 -19.912 1.00 95.56 493 GLU A CA 1
ATOM 3811 C C . GLU A 1 493 ? 11.150 25.580 -18.754 1.00 95.56 493 GLU A C 1
ATOM 3813 O O . GLU A 1 493 ? 10.610 26.433 -18.052 1.00 95.56 493 GLU A O 1
ATOM 3818 N N . GLY A 1 494 ? 10.975 24.266 -18.547 1.00 95.00 494 GLY A N 1
ATOM 3819 C CA . GLY A 1 494 ? 10.233 23.699 -17.419 1.00 95.00 494 GLY A CA 1
ATOM 3820 C C . GLY A 1 494 ? 9.012 22.874 -17.809 1.00 95.00 494 GLY A C 1
ATOM 3821 O O . GLY A 1 494 ? 9.030 22.158 -18.812 1.00 95.00 494 GLY A O 1
ATOM 3822 N N . ILE A 1 495 ? 7.965 22.954 -16.983 1.00 95.25 495 ILE A N 1
ATOM 3823 C CA . ILE A 1 495 ? 6.696 22.222 -17.133 1.00 95.25 495 ILE A CA 1
ATOM 3824 C C . ILE A 1 495 ? 5.523 23.207 -17.194 1.00 95.25 495 ILE A C 1
ATOM 3826 O O . ILE A 1 495 ? 5.537 24.260 -16.552 1.00 95.25 495 ILE A O 1
ATOM 3830 N N . ARG A 1 496 ? 4.489 22.869 -17.968 1.00 94.44 496 ARG A N 1
ATOM 3831 C CA . ARG A 1 496 ? 3.173 23.515 -17.938 1.00 94.44 496 ARG A CA 1
ATOM 3832 C C . ARG A 1 496 ? 2.093 22.453 -17.809 1.00 94.44 496 ARG A C 1
ATOM 3834 O O . ARG A 1 496 ? 1.960 21.596 -18.683 1.00 94.44 496 ARG A O 1
ATOM 3841 N N . LEU A 1 497 ? 1.319 22.553 -16.735 1.00 92.94 497 LEU A N 1
ATOM 3842 C CA . LEU A 1 497 ? 0.077 21.814 -16.571 1.00 92.94 497 LEU A CA 1
ATOM 3843 C C . LEU A 1 497 ? -1.007 22.458 -17.445 1.00 92.94 497 LEU A C 1
ATOM 3845 O O . LEU A 1 497 ? -1.137 23.681 -17.475 1.00 92.94 497 LEU A O 1
ATOM 3849 N N . VAL A 1 498 ? -1.779 21.641 -18.152 1.00 92.00 498 VAL A N 1
ATOM 3850 C CA . VAL A 1 498 ? -2.906 22.054 -18.990 1.00 92.00 498 VAL A CA 1
ATOM 3851 C C . VAL A 1 498 ? -4.126 21.238 -18.573 1.00 92.00 498 VAL A C 1
ATOM 3853 O O . VAL A 1 498 ? -4.113 20.007 -18.609 1.00 92.00 498 VAL A O 1
ATOM 3856 N N . ALA A 1 499 ? -5.181 21.940 -18.170 1.00 86.81 499 ALA A N 1
ATOM 3857 C CA . ALA A 1 499 ? -6.480 21.362 -17.873 1.00 86.81 499 ALA A CA 1
ATOM 3858 C C . ALA A 1 499 ? -7.266 21.121 -19.171 1.00 86.81 499 ALA A C 1
ATOM 3860 O O . ALA A 1 499 ? -7.219 21.939 -20.097 1.00 86.81 499 ALA A O 1
ATOM 3861 N N . VAL A 1 500 ? -8.007 20.013 -19.205 1.00 86.56 500 VAL A N 1
ATOM 3862 C CA . VAL A 1 500 ? -8.829 19.577 -20.341 1.00 86.56 500 VAL A CA 1
ATOM 3863 C C . VAL A 1 500 ? -10.305 19.596 -19.941 1.00 86.56 500 VAL A C 1
ATOM 3865 O O . VAL A 1 500 ? -10.661 19.182 -18.840 1.00 86.56 500 VAL A O 1
ATOM 3868 N N . ASP A 1 501 ? -11.171 20.070 -20.835 1.00 81.25 501 ASP A N 1
ATOM 3869 C CA . ASP A 1 501 ? -12.624 20.082 -20.644 1.00 81.25 501 ASP A CA 1
ATOM 3870 C C . ASP A 1 501 ? -13.341 19.644 -21.929 1.00 81.25 501 ASP A C 1
ATOM 3872 O O . ASP A 1 501 ? -13.579 20.438 -22.840 1.00 81.25 501 ASP A O 1
ATOM 3876 N N . GLY A 1 502 ? -13.676 18.356 -22.021 1.00 76.06 502 GLY A N 1
ATOM 3877 C CA . GLY A 1 502 ? -14.361 17.781 -23.181 1.00 76.06 502 GLY A CA 1
ATOM 3878 C C . GLY A 1 502 ? -15.882 17.953 -23.190 1.00 76.06 502 GLY A C 1
ATOM 3879 O O . GLY A 1 502 ? -16.535 17.457 -24.110 1.00 76.06 502 GLY A O 1
ATOM 3880 N N . ARG A 1 503 ? -16.484 18.664 -22.218 1.00 74.88 503 ARG A N 1
ATOM 3881 C CA . ARG A 1 503 ? -17.949 18.820 -22.128 1.00 74.88 503 ARG A CA 1
ATOM 3882 C C . ARG A 1 503 ? -18.543 19.284 -23.462 1.00 74.88 503 ARG A C 1
ATOM 3884 O O . ARG A 1 503 ? -18.127 20.285 -24.040 1.00 74.88 503 ARG A O 1
ATOM 3891 N N . ALA A 1 504 ? -19.611 18.623 -23.912 1.00 71.88 504 ALA A N 1
ATOM 3892 C CA . ALA A 1 504 ? -20.250 18.896 -25.208 1.00 71.88 504 ALA A CA 1
ATOM 3893 C C . ALA A 1 504 ? -20.770 20.344 -25.399 1.00 71.88 504 ALA A C 1
ATOM 3895 O O . ALA A 1 504 ? -21.070 20.745 -26.523 1.00 71.88 504 ALA A O 1
ATOM 3896 N N . GLY A 1 505 ? -20.897 21.124 -24.317 1.00 76.25 505 GLY A N 1
ATOM 3897 C CA . GLY A 1 505 ? -21.259 22.546 -24.349 1.00 76.25 505 GLY A CA 1
ATOM 3898 C C . GLY A 1 505 ? -20.080 23.529 -24.357 1.00 76.25 505 GLY A C 1
ATOM 3899 O O . GLY A 1 505 ? -20.328 24.728 -24.456 1.00 76.25 505 GLY A O 1
ATOM 3900 N N . VAL A 1 506 ? -18.835 23.055 -24.233 1.00 81.56 506 VAL A N 1
ATOM 3901 C CA . VAL A 1 506 ? -17.634 23.894 -24.094 1.00 81.56 506 VAL A CA 1
ATOM 3902 C C . VAL A 1 506 ? -17.040 24.226 -25.472 1.00 81.56 506 VAL A C 1
ATOM 3904 O O . VAL A 1 506 ? -16.782 23.306 -26.263 1.00 81.56 506 VAL A O 1
ATOM 3907 N N . PRO A 1 507 ? -16.842 25.523 -25.795 1.00 87.00 507 PRO A N 1
ATOM 3908 C CA . PRO A 1 507 ? -16.232 25.957 -27.050 1.00 87.00 507 PRO A CA 1
ATOM 3909 C C . PRO A 1 507 ? -14.818 25.385 -27.259 1.00 87.00 507 PRO A C 1
ATOM 3911 O O . PRO A 1 507 ? -14.075 25.268 -26.286 1.00 87.00 507 PRO A O 1
ATOM 3914 N N . PRO A 1 508 ? -14.401 25.080 -28.505 1.00 87.00 508 PRO A N 1
ATOM 3915 C CA . PRO A 1 508 ? -13.043 24.634 -28.853 1.00 87.00 508 PRO A CA 1
ATOM 3916 C C . PRO A 1 508 ? -11.892 25.399 -28.183 1.00 87.00 508 PRO A C 1
ATOM 3918 O O . PRO A 1 508 ? -10.875 24.809 -27.827 1.00 87.00 508 PRO A O 1
ATOM 3921 N N . GLU A 1 509 ? -12.052 26.710 -28.020 1.00 88.69 509 GLU A N 1
ATOM 3922 C CA . GLU A 1 509 ? -11.096 27.629 -27.400 1.00 88.69 509 GLU A CA 1
ATOM 3923 C C . GLU A 1 509 ? -11.033 27.559 -25.862 1.00 88.69 509 GLU A C 1
ATOM 3925 O O . GLU A 1 509 ? -10.076 28.058 -25.279 1.00 88.69 509 GLU A O 1
ATOM 3930 N N . GLU A 1 510 ? -12.021 26.940 -25.211 1.00 86.88 510 GLU A N 1
ATOM 3931 C CA . GLU A 1 510 ? -12.101 26.755 -23.752 1.00 86.88 510 GLU A CA 1
ATOM 3932 C C . GLU A 1 510 ? -11.763 25.311 -23.323 1.00 86.88 510 GLU A C 1
ATOM 3934 O O . GLU A 1 510 ? -11.502 25.064 -22.148 1.00 86.88 510 GLU A O 1
ATOM 3939 N N . ARG A 1 511 ? -11.702 24.356 -24.268 1.00 87.94 511 ARG A N 1
ATOM 3940 C CA . ARG A 1 511 ? -11.410 22.929 -24.006 1.00 87.94 511 ARG A CA 1
ATOM 3941 C C . ARG A 1 511 ? -10.005 22.641 -23.470 1.00 87.94 511 ARG A C 1
ATOM 3943 O O . ARG A 1 511 ? -9.784 21.562 -22.929 1.00 87.94 511 ARG A O 1
ATOM 3950 N N . LEU A 1 512 ? -9.052 23.551 -23.675 1.00 91.88 512 LEU A N 1
ATOM 3951 C CA . LEU A 1 512 ? -7.672 23.454 -23.192 1.00 91.88 512 LEU A CA 1
ATOM 3952 C C . LEU A 1 512 ? -7.297 24.774 -22.518 1.00 91.88 512 LEU A C 1
ATOM 3954 O O . LEU A 1 512 ? -7.371 25.827 -23.148 1.00 91.88 512 LEU A O 1
ATOM 3958 N N . SER A 1 513 ? -6.859 24.726 -21.261 1.00 90.00 513 SER A N 1
ATOM 3959 C CA . SER A 1 513 ? -6.505 25.927 -20.492 1.00 90.00 513 SER A CA 1
ATOM 3960 C C . SER A 1 513 ? -5.312 25.694 -19.569 1.00 90.00 513 SER A C 1
ATOM 3962 O O . SER A 1 513 ? -5.099 24.590 -19.075 1.00 90.00 513 SER A O 1
ATOM 3964 N N . LEU A 1 514 ? -4.527 26.744 -19.322 1.00 89.38 514 LEU A N 1
ATOM 3965 C CA . LEU A 1 514 ? -3.557 26.754 -18.225 1.00 89.38 514 LEU A CA 1
ATOM 3966 C C . LEU A 1 514 ? -4.315 27.059 -16.917 1.00 89.38 514 LEU A C 1
ATOM 3968 O O . LEU A 1 514 ? -5.153 27.964 -16.931 1.00 89.38 514 LEU A O 1
ATOM 3972 N N . PRO A 1 515 ? -4.062 26.338 -15.809 1.00 82.25 515 PRO A N 1
ATOM 3973 C CA . PRO A 1 515 ? -4.679 26.640 -14.522 1.00 82.25 515 PRO A CA 1
ATOM 3974 C C . PRO A 1 515 ? -4.155 27.969 -13.950 1.00 82.25 515 PRO A C 1
ATOM 3976 O O . PRO A 1 515 ? -2.994 28.327 -14.144 1.00 82.25 515 PRO A O 1
ATOM 3979 N N . ASP A 1 516 ? -5.014 28.684 -13.222 1.00 77.56 516 ASP A N 1
ATOM 3980 C CA . ASP A 1 516 ? -4.637 29.886 -12.472 1.00 77.56 516 ASP A CA 1
ATOM 3981 C C . ASP A 1 516 ? -3.939 29.514 -11.150 1.00 77.56 516 ASP A C 1
ATOM 3983 O O . ASP A 1 516 ? -4.435 28.666 -10.409 1.00 77.56 516 ASP A O 1
ATOM 3987 N N . GLY A 1 517 ? -2.849 30.211 -10.807 1.00 82.94 517 GLY A N 1
ATOM 3988 C CA . GLY A 1 517 ? -2.143 30.071 -9.524 1.00 82.94 517 GLY A CA 1
ATOM 3989 C C . GLY A 1 517 ? -0.732 29.485 -9.637 1.00 82.94 517 GLY A C 1
ATOM 3990 O O . GLY A 1 517 ? -0.241 29.230 -10.733 1.00 82.94 517 GLY A O 1
ATOM 3991 N N . GLU A 1 518 ? -0.072 29.315 -8.490 1.00 89.19 518 GLU A N 1
ATOM 3992 C CA . GLU A 1 518 ? 1.200 28.588 -8.386 1.00 89.19 518 GLU A CA 1
ATOM 3993 C C . GLU A 1 518 ? 0.914 27.093 -8.187 1.00 89.19 518 GLU A C 1
ATOM 3995 O O . GLU A 1 518 ? 0.098 26.704 -7.352 1.00 89.19 518 GLU A O 1
ATOM 4000 N N . THR A 1 519 ? 1.589 26.260 -8.971 1.00 89.88 519 THR A N 1
ATOM 4001 C CA . THR A 1 519 ? 1.467 24.796 -8.982 1.00 89.88 519 THR A CA 1
ATOM 4002 C C . THR A 1 519 ? 2.532 24.107 -8.131 1.00 89.88 519 THR A C 1
ATOM 4004 O O . THR A 1 519 ? 2.404 22.923 -7.851 1.00 89.88 519 THR A O 1
ATOM 4007 N N . GLY A 1 520 ? 3.598 24.799 -7.726 1.00 92.88 520 GLY A N 1
ATOM 4008 C CA . GLY A 1 520 ? 4.787 24.197 -7.113 1.00 92.88 520 GLY A CA 1
ATOM 4009 C C . GLY A 1 520 ? 5.814 23.681 -8.132 1.00 92.88 520 GLY A C 1
ATOM 4010 O O . GLY A 1 520 ? 6.924 23.317 -7.747 1.00 92.88 520 GLY A O 1
ATOM 4011 N N . LEU A 1 521 ? 5.489 23.689 -9.432 1.00 93.50 521 LEU A N 1
ATOM 4012 C CA . LEU A 1 521 ? 6.366 23.245 -10.524 1.00 93.50 521 LEU A CA 1
ATOM 4013 C C . LEU A 1 521 ? 7.153 24.401 -11.177 1.00 93.50 521 LEU A C 1
ATOM 4015 O O . LEU A 1 521 ? 7.913 24.184 -12.121 1.00 93.50 521 LEU A O 1
ATOM 4019 N N . GLU A 1 522 ? 7.004 25.638 -10.692 1.00 92.31 522 GLU A N 1
ATOM 4020 C CA . GLU A 1 522 ? 7.571 26.854 -11.304 1.00 92.31 522 GLU A CA 1
ATOM 4021 C C . GLU A 1 522 ? 9.109 26.863 -11.331 1.00 92.31 522 GLU A C 1
ATOM 4023 O O . GLU A 1 522 ? 9.708 27.504 -12.194 1.00 92.31 522 GLU A O 1
ATOM 4028 N N . ASN A 1 523 ? 9.744 26.137 -10.404 1.00 90.56 523 ASN A N 1
ATOM 4029 C CA . ASN A 1 523 ? 11.201 26.005 -10.274 1.00 90.56 523 ASN A CA 1
ATOM 4030 C C . ASN A 1 523 ? 11.754 24.731 -10.953 1.00 90.56 523 ASN A C 1
ATOM 4032 O O . ASN A 1 523 ? 12.869 24.283 -10.659 1.00 90.56 523 ASN A O 1
ATOM 4036 N N . VAL A 1 524 ? 10.975 24.104 -11.837 1.00 93.12 524 VAL A N 1
ATOM 4037 C CA . VAL A 1 524 ? 11.429 22.991 -12.676 1.00 93.12 524 VAL A CA 1
ATOM 4038 C C . VAL A 1 524 ? 11.951 23.539 -14.002 1.00 93.12 524 VAL A C 1
ATOM 4040 O O . VAL A 1 524 ? 11.235 24.252 -14.696 1.00 93.12 524 VAL A O 1
ATOM 4043 N N . ASP A 1 525 ? 13.181 23.180 -14.379 1.00 92.94 525 ASP A N 1
ATOM 4044 C CA . ASP A 1 525 ? 13.781 23.503 -15.679 1.00 92.94 525 ASP A CA 1
ATOM 4045 C C . ASP A 1 525 ? 14.451 22.277 -16.328 1.00 92.94 525 ASP A C 1
ATOM 4047 O O . ASP A 1 525 ? 14.561 21.211 -15.722 1.00 92.94 525 ASP A O 1
ATOM 4051 N N . GLN A 1 526 ? 14.864 22.417 -17.595 1.00 93.44 526 GLN A N 1
ATOM 4052 C CA . GLN A 1 526 ? 15.678 21.429 -18.319 1.00 93.44 526 GLN A CA 1
ATOM 4053 C C . GLN A 1 526 ? 15.148 19.980 -18.278 1.00 93.44 526 GLN A C 1
ATOM 4055 O O . GLN A 1 526 ? 15.929 19.031 -18.138 1.00 93.44 526 GLN A O 1
ATOM 4060 N N . VAL A 1 527 ? 13.831 19.804 -18.424 1.00 95.38 527 VAL A N 1
ATOM 4061 C CA . VAL A 1 527 ? 13.167 18.499 -18.296 1.00 95.38 527 VAL A CA 1
ATOM 4062 C C . VAL A 1 527 ? 13.525 17.568 -19.455 1.00 95.38 527 VAL A C 1
ATOM 4064 O O . VAL A 1 527 ? 13.467 17.943 -20.631 1.00 95.38 527 VAL A O 1
ATOM 4067 N N . ILE A 1 528 ? 13.891 16.336 -19.106 1.00 94.06 528 ILE A N 1
ATOM 4068 C CA . ILE A 1 528 ? 14.229 15.248 -20.029 1.00 94.06 528 ILE A CA 1
ATOM 4069 C C . ILE A 1 528 ? 13.004 14.356 -20.241 1.00 94.06 528 ILE A C 1
ATOM 4071 O O . ILE A 1 528 ? 12.609 14.113 -21.381 1.00 94.06 528 ILE A O 1
ATOM 4075 N N . THR A 1 529 ? 12.403 13.891 -19.145 1.00 95.25 529 THR A N 1
ATOM 4076 C CA . THR A 1 529 ? 11.232 13.011 -19.137 1.00 95.25 529 THR A CA 1
ATOM 4077 C C . THR A 1 529 ? 10.427 13.197 -17.850 1.00 95.25 529 THR A C 1
ATOM 4079 O O . THR A 1 529 ? 10.962 13.695 -16.855 1.00 95.25 529 THR A O 1
ATOM 4082 N N . ALA A 1 530 ? 9.159 12.792 -17.877 1.00 95.38 530 ALA A N 1
ATOM 4083 C CA . ALA A 1 530 ? 8.275 12.763 -16.720 1.00 95.38 530 ALA A CA 1
ATOM 4084 C C . ALA A 1 530 ? 7.403 11.495 -16.739 1.00 95.38 530 ALA A C 1
ATOM 4086 O O . ALA A 1 530 ? 7.067 10.995 -17.812 1.00 95.38 530 ALA A O 1
ATOM 4087 N N . ALA A 1 531 ? 7.022 11.012 -15.559 1.00 95.19 531 ALA A N 1
ATOM 4088 C CA . ALA A 1 531 ? 6.045 9.946 -15.341 1.00 95.19 531 ALA A CA 1
ATOM 4089 C C . ALA A 1 531 ? 5.133 10.312 -14.156 1.00 95.19 531 ALA A C 1
ATOM 4091 O O . ALA A 1 531 ? 5.438 11.255 -13.421 1.00 95.19 531 ALA A O 1
ATOM 4092 N N . ALA A 1 532 ? 4.031 9.581 -13.976 1.00 94.19 532 ALA A N 1
ATOM 4093 C CA . ALA A 1 532 ? 3.094 9.786 -12.873 1.00 94.19 532 ALA A CA 1
ATOM 4094 C C . ALA A 1 532 ? 2.677 8.456 -12.232 1.00 94.19 532 ALA A C 1
ATOM 4096 O O . ALA A 1 532 ? 2.430 7.485 -12.949 1.00 94.19 532 ALA A O 1
ATOM 4097 N N . GLY A 1 533 ? 2.601 8.432 -10.903 1.00 91.94 533 GLY A N 1
ATOM 4098 C CA . GLY A 1 533 ? 2.295 7.262 -10.074 1.00 91.94 533 GLY A CA 1
ATOM 4099 C C . GLY A 1 533 ? 1.896 7.701 -8.667 1.00 91.94 533 GLY A C 1
ATOM 4100 O O . GLY A 1 533 ? 2.237 8.803 -8.268 1.00 91.94 533 GLY A O 1
ATOM 4101 N N . ASP A 1 534 ? 1.162 6.861 -7.951 1.00 89.19 534 ASP A N 1
ATOM 4102 C CA . ASP A 1 534 ? 0.694 7.094 -6.576 1.00 89.19 534 ASP A CA 1
ATOM 4103 C C . ASP A 1 534 ? 1.778 6.582 -5.612 1.00 89.19 534 ASP A C 1
ATOM 4105 O O . ASP A 1 534 ? 1.827 5.388 -5.317 1.00 89.19 534 ASP A O 1
ATOM 4109 N N . LEU A 1 535 ? 2.754 7.430 -5.262 1.00 88.88 535 LEU A N 1
ATOM 4110 C CA . LEU A 1 535 ? 4.003 6.979 -4.625 1.00 88.88 535 LEU A CA 1
ATOM 4111 C C . LEU A 1 535 ? 3.866 6.754 -3.117 1.00 88.88 535 LEU A C 1
ATOM 4113 O O . LEU A 1 535 ? 4.709 6.079 -2.523 1.00 88.88 535 LEU A O 1
ATOM 4117 N N . GLU A 1 536 ? 2.832 7.322 -2.501 1.00 85.19 536 GLU A N 1
ATOM 4118 C CA . GLU A 1 536 ? 2.536 7.163 -1.076 1.00 85.19 536 GLU A CA 1
ATOM 4119 C C . GLU A 1 536 ? 1.222 6.423 -0.780 1.00 85.19 536 GLU A C 1
ATOM 4121 O O . GLU A 1 536 ? 0.935 6.168 0.386 1.00 85.19 536 GLU A O 1
ATOM 4126 N N . GLY A 1 537 ? 0.459 6.004 -1.795 1.00 82.62 537 GLY A N 1
ATOM 4127 C CA . GLY A 1 537 ? -0.743 5.175 -1.642 1.00 82.62 537 GLY A CA 1
ATOM 4128 C C . GLY A 1 537 ? -2.007 5.943 -1.229 1.00 82.62 537 GLY A C 1
ATOM 4129 O O . GLY A 1 537 ? -2.983 5.320 -0.795 1.00 82.62 537 GLY A O 1
ATOM 4130 N N . ASP A 1 538 ? -2.005 7.274 -1.344 1.00 80.62 538 ASP A N 1
ATOM 4131 C CA . ASP A 1 538 ? -3.076 8.171 -0.883 1.00 80.62 538 ASP A CA 1
ATOM 4132 C C . ASP A 1 538 ? -4.227 8.358 -1.896 1.00 80.62 538 ASP A C 1
ATOM 4134 O O . ASP A 1 538 ? -5.283 8.934 -1.579 1.00 80.62 538 ASP A O 1
ATOM 4138 N N . GLY A 1 539 ? -4.043 7.830 -3.108 1.00 80.25 539 GLY A N 1
ATOM 4139 C CA . GLY A 1 539 ? -5.006 7.883 -4.195 1.00 80.25 539 GLY A CA 1
ATOM 4140 C C . GLY A 1 539 ? -4.897 9.110 -5.101 1.00 80.25 539 GLY A C 1
ATOM 4141 O O . GLY A 1 539 ? -5.800 9.307 -5.921 1.00 80.25 539 GLY A O 1
ATOM 4142 N N . ASP A 1 540 ? -3.862 9.940 -4.973 1.00 83.44 540 ASP A N 1
ATOM 4143 C CA . ASP A 1 540 ? -3.476 10.965 -5.945 1.00 83.44 540 ASP A CA 1
ATOM 4144 C C . ASP A 1 540 ? -2.269 10.501 -6.787 1.00 83.44 540 ASP A C 1
ATOM 4146 O O . ASP A 1 540 ? -1.444 9.701 -6.361 1.00 83.44 540 ASP A O 1
ATOM 4150 N N . LEU A 1 541 ? -2.176 10.954 -8.045 1.00 89.38 541 LEU A N 1
ATOM 4151 C CA . LEU A 1 541 ? -0.986 10.700 -8.866 1.00 89.38 541 LEU A CA 1
ATOM 4152 C C . LEU A 1 541 ? 0.049 11.808 -8.658 1.00 89.38 541 LEU A C 1
ATOM 4154 O O . LEU A 1 541 ? -0.208 12.974 -8.981 1.00 89.38 541 LEU A O 1
ATOM 4158 N N . ASP A 1 542 ? 1.228 11.412 -8.193 1.00 93.50 542 ASP A N 1
ATOM 4159 C CA . ASP A 1 542 ? 2.429 12.229 -8.059 1.00 93.50 542 ASP A CA 1
ATOM 4160 C C . ASP A 1 542 ? 3.175 12.365 -9.386 1.00 93.50 542 ASP A C 1
ATOM 4162 O O . ASP A 1 542 ? 2.843 11.740 -10.398 1.00 93.50 542 ASP A O 1
ATOM 4166 N N . LEU A 1 543 ? 4.227 13.186 -9.387 1.00 95.38 543 LEU A N 1
ATOM 4167 C CA . LEU A 1 543 ? 5.067 13.438 -10.549 1.00 95.38 543 LEU A CA 1
ATOM 4168 C C . LEU A 1 543 ? 6.527 13.063 -10.304 1.00 95.38 543 LEU A C 1
ATOM 4170 O O . LEU A 1 543 ? 7.217 13.620 -9.451 1.00 95.38 543 LEU A O 1
ATOM 4174 N N . ILE A 1 544 ? 7.023 12.171 -11.157 1.00 94.75 544 ILE A N 1
ATOM 4175 C CA . ILE A 1 544 ? 8.422 11.770 -11.229 1.00 94.75 544 ILE A CA 1
ATOM 4176 C C . ILE A 1 544 ? 9.044 12.516 -12.408 1.00 94.75 544 ILE A C 1
ATOM 4178 O O . ILE A 1 544 ? 8.698 12.255 -13.560 1.00 94.75 544 ILE A O 1
ATOM 4182 N N . ILE A 1 545 ? 9.960 13.449 -12.151 1.00 94.19 545 ILE A N 1
ATOM 4183 C CA . ILE A 1 545 ? 10.507 14.354 -13.171 1.00 94.19 545 ILE A CA 1
ATOM 4184 C C . ILE A 1 545 ? 12.026 14.206 -13.236 1.00 94.19 545 ILE A C 1
ATOM 4186 O O . ILE A 1 545 ? 12.716 14.413 -12.243 1.00 94.19 545 ILE A O 1
ATOM 4190 N N . SER A 1 546 ? 12.581 13.917 -14.418 1.00 92.94 546 SER A N 1
ATOM 4191 C CA . SER A 1 546 ? 14.032 13.992 -14.632 1.00 92.94 546 SER A CA 1
ATOM 4192 C C . SER A 1 546 ? 14.437 15.280 -15.340 1.00 92.94 546 SER A C 1
ATOM 4194 O O . SER A 1 546 ? 13.857 15.666 -16.357 1.00 92.94 546 SER A O 1
ATOM 4196 N N . THR A 1 547 ? 15.480 15.926 -14.825 1.00 91.62 547 THR A N 1
ATOM 4197 C CA . THR A 1 547 ? 16.038 17.183 -15.331 1.00 91.62 547 THR A CA 1
ATOM 4198 C C . THR A 1 547 ? 17.544 17.062 -15.553 1.00 91.62 547 THR A C 1
ATOM 4200 O O . THR A 1 547 ? 18.249 16.376 -14.814 1.00 91.62 547 THR A O 1
ATOM 4203 N N . ARG A 1 548 ? 18.075 17.789 -16.540 1.00 86.81 548 ARG A N 1
ATOM 4204 C CA . ARG A 1 548 ? 19.517 17.774 -16.862 1.00 86.81 548 ARG A CA 1
ATOM 4205 C C . ARG A 1 548 ? 20.410 18.323 -15.745 1.00 86.81 548 ARG A C 1
ATOM 4207 O O . ARG A 1 548 ? 21.571 17.937 -15.655 1.00 86.81 548 ARG A O 1
ATOM 4214 N N . ASN A 1 549 ? 19.891 19.266 -14.961 1.00 82.94 549 ASN A N 1
ATOM 4215 C CA . ASN A 1 549 ? 20.653 19.988 -13.941 1.00 82.94 549 ASN A CA 1
ATOM 4216 C C . ASN A 1 549 ? 20.579 19.308 -12.569 1.00 82.94 549 ASN A C 1
ATOM 4218 O O . ASN A 1 549 ? 21.555 19.338 -11.824 1.00 82.94 549 ASN A O 1
ATOM 4222 N N . HIS A 1 550 ? 19.426 18.714 -12.249 1.00 81.06 550 HIS A N 1
ATOM 4223 C CA . HIS A 1 550 ? 19.081 18.277 -10.898 1.00 81.06 550 HIS A CA 1
ATOM 4224 C C . HIS A 1 550 ? 18.814 16.767 -10.791 1.00 81.06 550 HIS A C 1
ATOM 4226 O O . HIS A 1 550 ? 18.558 16.282 -9.699 1.00 81.06 550 HIS A O 1
ATOM 4232 N N . GLY A 1 551 ? 18.929 16.008 -11.889 1.00 86.12 551 GLY A N 1
ATOM 4233 C CA . GLY A 1 551 ? 18.688 14.565 -11.892 1.00 86.12 551 GLY A CA 1
ATOM 4234 C C . GLY A 1 551 ? 17.200 14.235 -11.779 1.00 86.12 551 GLY A C 1
ATOM 4235 O O . GLY A 1 551 ? 16.361 14.958 -12.324 1.00 86.12 551 GLY A O 1
ATOM 4236 N N . LEU A 1 552 ? 16.884 13.119 -11.122 1.00 88.12 552 LEU A N 1
ATOM 4237 C CA . LEU A 1 552 ? 15.515 12.737 -10.773 1.00 88.12 552 LEU A CA 1
ATOM 4238 C C . LEU A 1 552 ? 15.001 13.608 -9.616 1.00 88.12 552 LEU A C 1
ATOM 4240 O O . LEU A 1 552 ? 15.749 13.881 -8.688 1.00 88.12 552 LEU A O 1
ATOM 4244 N N . ARG A 1 553 ? 13.738 14.029 -9.677 1.00 90.06 553 ARG A N 1
ATOM 4245 C CA . ARG A 1 553 ? 13.037 14.832 -8.666 1.00 90.06 553 ARG A CA 1
ATOM 4246 C C . ARG A 1 553 ? 11.636 14.249 -8.485 1.00 90.06 553 ARG A C 1
ATOM 4248 O O . ARG A 1 553 ? 11.000 13.903 -9.485 1.00 90.06 553 ARG A O 1
ATOM 4255 N N . LEU A 1 554 ? 11.159 14.154 -7.246 1.00 92.12 554 LEU A N 1
ATOM 4256 C CA . LEU A 1 554 ? 9.811 13.673 -6.924 1.00 92.12 554 LEU A CA 1
ATOM 4257 C C . LEU A 1 554 ? 8.948 14.831 -6.430 1.00 92.12 554 LEU A C 1
ATOM 4259 O O . LEU A 1 554 ? 9.398 15.627 -5.606 1.00 92.12 554 LEU A O 1
ATOM 4263 N N . PHE A 1 555 ? 7.724 14.915 -6.944 1.00 94.25 555 PHE A N 1
ATOM 4264 C CA . PHE A 1 555 ? 6.768 15.978 -6.662 1.00 94.25 555 PHE A CA 1
ATOM 4265 C C . PHE A 1 555 ? 5.429 15.380 -6.241 1.00 94.25 555 PHE A C 1
ATOM 4267 O O . PHE A 1 555 ? 4.716 14.830 -7.079 1.00 94.25 555 PHE A O 1
ATOM 4274 N N . ILE A 1 556 ? 5.099 15.522 -4.962 1.00 93.06 556 ILE A N 1
ATOM 4275 C CA . ILE A 1 556 ? 3.909 14.936 -4.345 1.00 93.06 556 ILE A CA 1
ATOM 4276 C C . ILE A 1 556 ? 2.692 15.825 -4.572 1.00 93.06 556 ILE A C 1
ATOM 4278 O O . ILE A 1 556 ? 2.786 17.050 -4.426 1.00 93.06 556 ILE A O 1
ATOM 4282 N N . ASN A 1 557 ? 1.575 15.226 -4.979 1.00 90.75 557 ASN A N 1
ATOM 4283 C CA . ASN A 1 557 ? 0.354 15.914 -5.383 1.00 90.75 557 ASN A CA 1
ATOM 4284 C C . ASN A 1 557 ? -0.590 16.121 -4.197 1.00 90.75 557 ASN A C 1
ATOM 4286 O O . ASN A 1 557 ? -1.150 15.179 -3.661 1.00 90.75 557 ASN A O 1
ATOM 4290 N N . ARG A 1 558 ? -0.904 17.373 -3.855 1.00 87.00 558 ARG A N 1
ATOM 4291 C CA . ARG A 1 558 ? -1.833 17.681 -2.749 1.00 87.00 558 ARG A CA 1
ATOM 4292 C C . ARG A 1 558 ? -3.315 17.413 -3.075 1.00 87.00 558 ARG A C 1
ATOM 4294 O O . ARG A 1 558 ? -4.200 17.980 -2.432 1.00 87.00 558 ARG A O 1
ATOM 4301 N N . GLY A 1 559 ? -3.629 16.680 -4.141 1.00 80.50 559 GLY A N 1
ATOM 4302 C CA . GLY A 1 559 ? -5.001 16.453 -4.608 1.00 80.50 559 GLY A CA 1
ATOM 4303 C C . GLY A 1 559 ? -5.751 17.710 -5.062 1.00 80.50 559 GLY A C 1
ATOM 4304 O O . GLY A 1 559 ? -6.985 17.732 -5.058 1.00 80.50 559 GLY A O 1
ATOM 4305 N N . ASN A 1 560 ? -5.031 18.783 -5.418 1.00 78.69 560 ASN A N 1
ATOM 4306 C CA . ASN A 1 560 ? -5.589 20.047 -5.925 1.00 78.69 560 ASN A CA 1
ATOM 4307 C C . ASN A 1 560 ? -4.829 20.624 -7.145 1.00 78.69 560 ASN A C 1
ATOM 4309 O O . ASN A 1 560 ? -5.088 21.764 -7.540 1.00 78.69 560 ASN A O 1
ATOM 4313 N N . ARG A 1 561 ? -3.935 19.839 -7.776 1.00 80.19 561 ARG A N 1
ATOM 4314 C CA . ARG A 1 561 ? -2.958 20.257 -8.817 1.00 80.19 561 ARG A CA 1
ATOM 4315 C C . ARG A 1 561 ? -1.854 21.200 -8.330 1.00 80.19 561 ARG A C 1
ATOM 4317 O O . ARG A 1 561 ? -1.198 21.847 -9.149 1.00 80.19 561 ARG A O 1
ATOM 4324 N N . THR A 1 562 ? -1.634 21.278 -7.022 1.00 88.62 562 THR A N 1
ATOM 4325 C CA . THR A 1 562 ? -0.413 21.862 -6.466 1.00 88.62 562 THR A CA 1
ATOM 4326 C C . THR A 1 562 ? 0.459 20.763 -5.882 1.00 88.62 562 THR A C 1
ATOM 4328 O O . THR A 1 562 ? -0.042 19.790 -5.321 1.00 88.62 562 THR A O 1
ATOM 4331 N N . PHE A 1 563 ? 1.767 20.944 -6.001 1.00 92.94 563 PHE A N 1
ATOM 4332 C CA . PHE A 1 563 ? 2.766 19.947 -5.661 1.00 92.94 563 PHE A CA 1
ATOM 4333 C C . PHE A 1 563 ? 3.744 20.482 -4.608 1.00 92.94 563 PHE A C 1
ATOM 4335 O O . PHE A 1 563 ? 3.881 21.700 -4.421 1.00 92.94 563 PHE A O 1
ATOM 4342 N N . PHE A 1 564 ? 4.444 19.580 -3.925 1.00 92.12 564 PHE A N 1
ATOM 4343 C CA . PHE A 1 564 ? 5.698 19.887 -3.232 1.00 92.12 564 PHE A CA 1
ATOM 4344 C C . PHE A 1 564 ? 6.789 18.902 -3.633 1.00 92.12 564 PHE A C 1
ATOM 4346 O O . PHE A 1 564 ? 6.514 17.748 -3.928 1.00 92.12 564 PHE A O 1
ATOM 4353 N N . GLU A 1 565 ? 8.029 19.375 -3.657 1.00 91.25 565 GLU A N 1
ATOM 4354 C CA . GLU A 1 565 ? 9.191 18.551 -3.977 1.00 91.25 565 GLU A CA 1
ATOM 4355 C C . GLU A 1 565 ? 9.690 17.798 -2.737 1.00 91.25 565 GLU A C 1
ATOM 4357 O O . GLU A 1 565 ? 9.756 18.376 -1.649 1.00 91.25 565 GLU A O 1
ATOM 4362 N N . LEU A 1 566 ? 10.083 16.532 -2.901 1.00 86.00 566 LEU A N 1
ATOM 4363 C CA . LEU A 1 566 ? 10.801 15.788 -1.866 1.00 86.00 566 LEU A CA 1
ATOM 4364 C C . LEU A 1 566 ? 12.295 16.118 -1.887 1.00 86.00 566 LEU A C 1
ATOM 4366 O O . LEU A 1 566 ? 12.988 15.878 -2.875 1.00 86.00 566 LEU A O 1
ATOM 4370 N N . GLU A 1 567 ? 12.819 16.579 -0.753 1.00 69.94 567 GLU A N 1
ATOM 4371 C CA . GLU A 1 567 ? 14.248 16.885 -0.591 1.00 69.94 567 GLU A CA 1
ATOM 4372 C C . GLU A 1 567 ? 15.138 15.618 -0.552 1.00 69.94 567 GLU A C 1
ATOM 4374 O O . GLU A 1 567 ? 16.346 15.701 -0.781 1.00 69.94 567 GLU A O 1
ATOM 4379 N N . SER A 1 568 ? 14.560 14.435 -0.291 1.00 59.38 568 SER A N 1
ATOM 4380 C CA . SER A 1 568 ? 15.273 13.165 -0.051 1.00 59.38 568 SER A CA 1
ATOM 4381 C C . SER A 1 568 ? 15.918 12.535 -1.295 1.00 59.38 568 SER A C 1
ATOM 4383 O O . SER A 1 568 ? 16.923 11.839 -1.157 1.00 59.38 568 SER A O 1
ATOM 4385 N N . ILE A 1 569 ? 15.411 12.821 -2.502 1.00 62.03 569 ILE A N 1
ATOM 4386 C CA . ILE A 1 569 ? 16.078 12.505 -3.786 1.00 62.03 569 ILE A CA 1
ATOM 4387 C C . ILE A 1 569 ? 16.559 13.801 -4.464 1.00 62.03 569 ILE A C 1
ATOM 4389 O O . ILE A 1 569 ? 16.452 13.982 -5.674 1.00 62.03 569 ILE A O 1
ATOM 4393 N N . GLY A 1 570 ? 17.032 14.760 -3.667 1.00 49.69 570 GLY A N 1
ATOM 4394 C CA . GLY A 1 570 ? 17.374 16.093 -4.148 1.00 49.69 570 GLY A CA 1
ATOM 4395 C C . GLY A 1 570 ? 18.631 16.165 -5.038 1.00 49.69 570 GLY A C 1
ATOM 4396 O O . GLY A 1 570 ? 19.501 15.289 -5.004 1.00 49.69 570 GLY A O 1
ATOM 4397 N N . PRO A 1 571 ? 18.799 17.276 -5.784 1.00 38.12 571 PRO A N 1
ATOM 4398 C CA . PRO A 1 571 ? 19.970 17.525 -6.637 1.00 38.12 571 PRO A CA 1
ATOM 4399 C C . PRO A 1 571 ? 21.319 17.528 -5.917 1.00 38.12 571 PRO A C 1
ATOM 4401 O O . PRO A 1 571 ? 22.358 17.325 -6.553 1.00 38.12 571 PRO A O 1
ATOM 4404 N N . ASP A 1 572 ? 21.298 17.791 -4.612 1.00 46.91 572 ASP A N 1
ATOM 4405 C CA . ASP A 1 572 ? 22.476 17.887 -3.756 1.00 46.91 572 ASP A CA 1
ATOM 4406 C C . ASP A 1 572 ? 22.949 16.522 -3.225 1.00 46.91 572 ASP A C 1
ATOM 4408 O O . ASP A 1 572 ? 23.794 16.480 -2.329 1.00 46.91 572 ASP A O 1
ATOM 4412 N N . ASP A 1 573 ? 22.485 15.403 -3.802 1.00 56.12 573 ASP A N 1
ATOM 4413 C CA . ASP A 1 573 ? 23.196 14.128 -3.698 1.00 56.12 573 ASP A CA 1
ATOM 4414 C C . ASP A 1 573 ? 24.326 14.022 -4.758 1.00 56.12 573 ASP A C 1
ATOM 4416 O O . ASP A 1 573 ? 24.086 13.692 -5.933 1.00 56.12 573 ASP A O 1
ATOM 4420 N N . PRO A 1 574 ? 25.603 14.261 -4.388 1.00 45.31 574 PRO A N 1
ATOM 4421 C CA . PRO A 1 574 ? 26.735 14.047 -5.284 1.00 45.31 574 PRO A CA 1
ATOM 4422 C C . PRO A 1 574 ? 26.984 12.561 -5.595 1.00 45.31 574 PRO A C 1
ATOM 4424 O O . PRO A 1 574 ? 27.712 12.277 -6.550 1.00 45.31 574 PRO A O 1
ATOM 4427 N N . ALA A 1 575 ? 26.400 11.623 -4.839 1.00 45.00 575 ALA A N 1
ATOM 4428 C CA . ALA A 1 575 ? 26.574 10.185 -5.025 1.00 45.00 575 ALA A CA 1
ATOM 4429 C C . ALA A 1 575 ? 25.552 9.553 -5.989 1.00 45.00 575 ALA A C 1
ATOM 4431 O O . ALA A 1 575 ? 25.875 8.518 -6.572 1.00 45.00 575 ALA A O 1
ATOM 4432 N N . SER A 1 576 ? 24.387 10.175 -6.225 1.00 63.94 576 SER A N 1
ATOM 4433 C CA . SER A 1 576 ? 23.366 9.635 -7.135 1.00 63.94 576 SER A CA 1
ATOM 4434 C C . SER A 1 576 ? 23.945 9.347 -8.537 1.00 63.94 576 SER A C 1
ATOM 4436 O O . SER A 1 576 ? 24.442 10.270 -9.205 1.00 63.94 576 SER A O 1
ATOM 4438 N N . PRO A 1 577 ? 23.914 8.079 -9.002 1.00 65.38 577 PRO A N 1
ATOM 4439 C CA . PRO A 1 577 ? 24.555 7.675 -10.255 1.00 65.38 577 PRO A CA 1
ATOM 4440 C C . PRO A 1 577 ? 23.727 8.007 -11.510 1.00 65.38 577 PRO A C 1
ATOM 4442 O O . PRO A 1 577 ? 24.239 7.902 -12.624 1.00 65.38 577 PRO A O 1
ATOM 4445 N N . LEU A 1 578 ? 22.466 8.423 -11.348 1.00 74.50 578 LEU A N 1
ATOM 4446 C CA . LEU A 1 578 ? 21.462 8.509 -12.414 1.00 74.50 578 LEU A CA 1
ATOM 4447 C C . LEU A 1 578 ? 21.103 9.978 -12.676 1.00 74.50 578 LEU A C 1
ATOM 4449 O O . LEU A 1 578 ? 20.181 10.532 -12.079 1.00 74.50 578 LEU A O 1
ATOM 4453 N N . ARG A 1 579 ? 21.869 10.641 -13.550 1.00 78.69 579 ARG A N 1
ATOM 4454 C CA . ARG A 1 579 ? 21.790 12.106 -13.748 1.00 78.69 579 ARG A CA 1
ATOM 4455 C C . ARG A 1 579 ? 21.067 12.524 -15.025 1.00 78.69 579 ARG A C 1
ATOM 4457 O O . ARG A 1 579 ? 20.683 13.681 -15.152 1.00 78.69 579 ARG A O 1
ATOM 4464 N N . ASN A 1 580 ? 20.880 11.603 -15.964 1.00 87.94 580 ASN A N 1
ATOM 4465 C CA . ASN A 1 580 ? 20.293 11.839 -17.281 1.00 87.94 580 ASN A CA 1
ATOM 4466 C C . ASN A 1 580 ? 19.233 10.754 -17.568 1.00 87.94 580 ASN A C 1
ATOM 4468 O O . ASN A 1 580 ? 19.269 10.078 -18.600 1.00 87.94 580 ASN A O 1
ATOM 4472 N N . VAL A 1 581 ? 18.318 10.543 -16.608 1.00 92.88 581 VAL A N 1
ATOM 4473 C CA . VAL A 1 581 ? 17.230 9.557 -16.715 1.00 92.88 581 VAL A CA 1
ATOM 4474 C C . VAL A 1 581 ? 16.331 9.918 -17.896 1.00 92.88 581 VAL A C 1
ATOM 4476 O O . VAL A 1 581 ? 15.825 11.031 -18.017 1.00 92.88 581 VAL A O 1
ATOM 4479 N N . SER A 1 582 ? 16.171 8.953 -18.795 1.00 93.88 582 SER A N 1
ATOM 4480 C CA . SER A 1 582 ? 15.583 9.137 -20.125 1.00 93.88 582 SER A CA 1
ATOM 4481 C C . SER A 1 582 ? 14.253 8.406 -20.306 1.00 93.88 582 SER A C 1
ATOM 4483 O O . SER A 1 582 ? 13.431 8.823 -21.121 1.00 93.88 582 SER A O 1
ATOM 4485 N N . ALA A 1 583 ? 14.024 7.352 -19.522 1.00 94.25 583 ALA A N 1
ATOM 4486 C CA . ALA A 1 583 ? 12.755 6.651 -19.399 1.00 94.25 583 ALA A CA 1
ATOM 4487 C C . ALA A 1 583 ? 12.599 6.089 -17.977 1.00 94.25 583 ALA A C 1
ATOM 4489 O O . ALA A 1 583 ? 13.593 5.842 -17.287 1.00 94.25 583 ALA A O 1
ATOM 4490 N N . ILE A 1 584 ? 11.342 5.937 -17.564 1.00 95.50 584 ILE A N 1
ATOM 4491 C CA . ILE A 1 584 ? 10.892 5.573 -16.218 1.00 95.50 584 ILE A CA 1
ATOM 4492 C C . ILE A 1 584 ? 9.737 4.580 -16.398 1.00 95.50 584 ILE A C 1
ATOM 4494 O O . ILE A 1 584 ? 8.851 4.835 -17.213 1.00 95.50 584 ILE A O 1
ATOM 4498 N N . ALA A 1 585 ? 9.747 3.478 -15.655 1.00 95.06 585 ALA A N 1
ATOM 4499 C CA . ALA A 1 585 ? 8.618 2.574 -15.472 1.00 95.06 585 ALA A CA 1
ATOM 4500 C C . ALA A 1 585 ? 8.303 2.482 -13.975 1.00 95.06 585 ALA A C 1
ATOM 4502 O O . ALA A 1 585 ? 9.220 2.499 -13.155 1.00 95.06 585 ALA A O 1
ATOM 4503 N N . ILE A 1 586 ? 7.017 2.403 -13.644 1.00 94.12 586 ILE A N 1
ATOM 4504 C CA . ILE A 1 586 ? 6.501 2.320 -12.273 1.00 94.12 586 ILE A CA 1
ATOM 4505 C C . ILE A 1 586 ? 5.900 0.930 -12.099 1.00 94.12 586 ILE A C 1
ATOM 4507 O O . ILE A 1 586 ? 5.170 0.482 -12.986 1.00 94.12 586 ILE A O 1
ATOM 4511 N N . VAL A 1 587 ? 6.243 0.245 -11.012 1.00 92.31 587 VAL A N 1
ATOM 4512 C CA . VAL A 1 587 ? 5.823 -1.134 -10.718 1.00 92.31 587 VAL A CA 1
ATOM 4513 C C . VAL A 1 587 ? 6.220 -1.483 -9.281 1.00 92.31 587 VAL A C 1
ATOM 4515 O O . VAL A 1 587 ? 7.251 -1.025 -8.817 1.00 92.31 587 VAL A O 1
ATOM 4518 N N . ASP A 1 588 ? 5.448 -2.318 -8.593 1.00 89.56 588 ASP A N 1
ATOM 4519 C CA . ASP A 1 588 ? 5.881 -3.030 -7.378 1.00 89.56 588 ASP A CA 1
ATOM 4520 C C . ASP A 1 588 ? 6.890 -4.129 -7.782 1.00 89.56 588 ASP A C 1
ATOM 4522 O O . ASP A 1 588 ? 6.484 -5.227 -8.179 1.00 89.56 588 ASP A O 1
ATOM 4526 N N . VAL A 1 589 ? 8.196 -3.803 -7.833 1.00 90.31 589 VAL A N 1
ATOM 4527 C CA . VAL A 1 589 ? 9.240 -4.648 -8.468 1.00 90.31 589 VAL A CA 1
ATOM 4528 C C . VAL A 1 589 ? 9.463 -5.945 -7.699 1.00 90.31 589 VAL A C 1
ATOM 4530 O O . VAL A 1 589 ? 9.661 -7.001 -8.311 1.00 90.31 589 VAL A O 1
ATOM 4533 N N . ASP A 1 590 ? 9.444 -5.888 -6.369 1.00 83.62 590 ASP A N 1
ATOM 4534 C CA . ASP A 1 590 ? 9.799 -7.025 -5.522 1.00 83.62 590 ASP A CA 1
ATOM 4535 C C . ASP A 1 590 ? 8.630 -7.647 -4.730 1.00 83.62 590 ASP A C 1
ATOM 4537 O O . ASP A 1 590 ? 8.822 -8.638 -4.013 1.00 83.62 590 ASP A O 1
ATOM 4541 N N . ARG A 1 591 ? 7.402 -7.185 -5.015 1.00 80.69 591 ARG A N 1
ATOM 4542 C CA . ARG A 1 591 ? 6.108 -7.710 -4.550 1.00 80.69 591 ARG A CA 1
ATOM 4543 C C . ARG A 1 591 ? 5.857 -7.542 -3.050 1.00 80.69 591 ARG A C 1
ATOM 4545 O O . ARG A 1 591 ? 5.242 -8.429 -2.444 1.00 80.69 591 ARG A O 1
ATOM 4552 N N . ASP A 1 592 ? 6.308 -6.438 -2.452 1.00 77.19 592 ASP A N 1
ATOM 4553 C CA . ASP A 1 592 ? 5.945 -6.031 -1.084 1.00 77.19 592 ASP A CA 1
ATOM 4554 C C . ASP A 1 592 ? 4.930 -4.872 -0.973 1.00 77.19 592 ASP A C 1
ATOM 4556 O O . ASP A 1 592 ? 4.533 -4.536 0.146 1.00 77.19 592 ASP A O 1
ATOM 4560 N N . LEU A 1 593 ? 4.331 -4.487 -2.113 1.00 78.62 593 LEU A N 1
ATOM 4561 C CA . LEU A 1 593 ? 3.145 -3.626 -2.312 1.00 78.62 593 LEU A CA 1
ATOM 4562 C C . LEU A 1 593 ? 3.402 -2.125 -2.486 1.00 78.62 593 LEU A C 1
ATOM 4564 O O . LEU A 1 593 ? 2.441 -1.417 -2.801 1.00 78.62 593 LEU A O 1
ATOM 4568 N N . ASP A 1 594 ? 4.630 -1.635 -2.325 1.00 85.88 594 ASP A N 1
ATOM 4569 C CA . ASP A 1 594 ? 4.952 -0.240 -2.634 1.00 85.88 594 ASP A CA 1
ATOM 4570 C C . ASP A 1 594 ? 5.418 -0.033 -4.088 1.00 85.88 594 ASP A C 1
ATOM 4572 O O . ASP A 1 594 ? 5.871 -0.949 -4.774 1.00 85.88 594 ASP A O 1
ATOM 4576 N N . LEU A 1 595 ? 5.168 1.166 -4.631 1.00 90.12 595 LEU A N 1
ATOM 4577 C CA . LEU A 1 595 ? 5.476 1.466 -6.032 1.00 90.12 595 LEU A CA 1
ATOM 4578 C C . LEU A 1 595 ? 6.918 1.951 -6.183 1.00 90.12 595 LEU A C 1
ATOM 4580 O O . LEU A 1 595 ? 7.240 3.092 -5.838 1.00 90.12 595 LEU A O 1
ATOM 4584 N N . ASP A 1 596 ? 7.742 1.106 -6.794 1.00 93.00 596 ASP A N 1
ATOM 4585 C CA . ASP A 1 596 ? 9.114 1.403 -7.189 1.00 93.00 596 ASP A CA 1
ATOM 4586 C C . ASP A 1 596 ? 9.210 2.084 -8.557 1.00 93.00 596 ASP A C 1
ATOM 4588 O O . ASP A 1 596 ? 8.303 2.028 -9.398 1.00 93.00 596 ASP A O 1
ATOM 4592 N N . LEU A 1 597 ? 10.389 2.660 -8.829 1.00 94.12 597 LEU A N 1
ATOM 4593 C CA . LEU A 1 597 ? 10.752 3.184 -10.146 1.00 94.12 597 LEU A CA 1
ATOM 4594 C C . LEU A 1 597 ? 11.929 2.412 -10.751 1.00 94.12 597 LEU A C 1
ATOM 4596 O O . LEU A 1 597 ? 13.063 2.494 -10.270 1.00 94.12 597 LEU A O 1
ATOM 4600 N N . MET A 1 598 ? 11.695 1.770 -11.892 1.00 95.19 598 MET A N 1
ATOM 4601 C CA . MET A 1 598 ? 12.754 1.266 -12.766 1.00 95.19 598 MET A CA 1
ATOM 4602 C C . MET A 1 598 ? 13.110 2.345 -13.789 1.00 95.19 598 MET A C 1
ATOM 4604 O O . MET A 1 598 ? 12.262 2.809 -14.553 1.00 95.19 598 MET A O 1
ATOM 4608 N N . VAL A 1 599 ? 14.372 2.771 -13.815 1.00 94.81 599 VAL A N 1
ATOM 4609 C CA . VAL A 1 599 ? 14.826 3.926 -14.607 1.00 94.81 599 VAL A CA 1
ATOM 4610 C C . VAL A 1 599 ? 16.050 3.598 -15.455 1.00 94.81 599 VAL A C 1
ATOM 4612 O O . VAL A 1 599 ? 16.859 2.748 -15.091 1.00 94.81 599 VAL A O 1
ATOM 4615 N N . VAL A 1 600 ? 16.230 4.299 -16.580 1.00 94.00 600 VAL A N 1
ATOM 4616 C CA . VAL A 1 600 ? 17.438 4.168 -17.416 1.00 94.00 600 VAL A CA 1
ATOM 4617 C C . VAL A 1 600 ? 18.062 5.522 -17.757 1.00 94.00 600 VAL A C 1
ATOM 4619 O O . VAL A 1 600 ? 17.414 6.419 -18.311 1.00 94.00 600 VAL A O 1
ATOM 4622 N N . ASP A 1 601 ? 19.347 5.674 -17.438 1.00 92.19 601 ASP A N 1
ATOM 4623 C CA . ASP A 1 601 ? 20.144 6.848 -17.799 1.00 92.19 601 ASP A CA 1
ATOM 4624 C C . ASP A 1 601 ? 20.566 6.762 -19.274 1.00 92.19 601 ASP A C 1
ATOM 4626 O O . ASP A 1 601 ? 21.230 5.814 -19.700 1.00 92.19 601 ASP A O 1
ATOM 4630 N N . GLY A 1 602 ? 20.168 7.752 -20.074 1.00 90.50 602 GLY A N 1
ATOM 4631 C CA . GLY A 1 602 ? 20.368 7.728 -21.525 1.00 90.50 602 GLY A CA 1
ATOM 4632 C C . GLY A 1 602 ? 21.821 7.949 -21.966 1.00 90.50 602 GLY A C 1
ATOM 4633 O O . GLY A 1 602 ? 22.177 7.618 -23.100 1.00 90.50 602 GLY A O 1
ATOM 4634 N N . GLU A 1 603 ? 22.684 8.492 -21.102 1.00 89.69 603 GLU A N 1
ATOM 4635 C CA . GLU A 1 603 ? 24.084 8.790 -21.422 1.00 89.69 603 GLU A CA 1
ATOM 4636 C C . GLU A 1 603 ? 25.027 7.670 -20.980 1.00 89.69 603 GLU A C 1
ATOM 4638 O O . GLU A 1 603 ? 25.864 7.216 -21.771 1.00 89.69 603 GLU A O 1
ATOM 4643 N N . SER A 1 604 ? 24.874 7.183 -19.746 1.00 90.12 604 SER A N 1
ATOM 4644 C CA . SER A 1 604 ? 25.640 6.037 -19.251 1.00 90.12 604 SER A CA 1
ATOM 4645 C C . SER A 1 604 ? 25.127 4.715 -19.836 1.00 90.12 604 SER A C 1
ATOM 4647 O O . SER A 1 604 ? 25.929 3.811 -20.089 1.00 90.12 604 SER A O 1
ATOM 4649 N N . GLY A 1 605 ? 23.821 4.629 -20.116 1.00 91.25 605 GLY A N 1
ATOM 4650 C CA . GLY A 1 605 ? 23.114 3.411 -20.509 1.00 91.25 605 GLY A CA 1
ATOM 4651 C C . GLY A 1 605 ? 22.778 2.484 -19.339 1.00 91.25 605 GLY A C 1
ATOM 4652 O O . GLY A 1 605 ? 22.453 1.322 -19.570 1.00 91.25 605 GLY A O 1
ATOM 4653 N N . ARG A 1 606 ? 22.939 2.951 -18.096 1.00 92.06 606 ARG A N 1
ATOM 4654 C CA . ARG A 1 606 ? 22.780 2.148 -16.876 1.00 92.06 606 ARG A CA 1
ATOM 4655 C C . ARG A 1 606 ? 21.329 2.151 -16.414 1.00 92.06 606 ARG A C 1
ATOM 4657 O O . ARG A 1 606 ? 20.654 3.178 -16.484 1.00 92.06 606 ARG A O 1
ATOM 4664 N N . VAL A 1 607 ? 20.884 0.997 -15.927 1.00 93.31 607 VAL A N 1
ATOM 4665 C CA . VAL A 1 607 ? 19.590 0.838 -15.261 1.00 93.31 607 VAL A CA 1
ATOM 4666 C C . VAL A 1 607 ? 19.762 1.139 -13.776 1.00 93.31 607 VAL A C 1
ATOM 4668 O O . VAL A 1 607 ? 20.770 0.766 -13.167 1.00 93.31 607 VAL A O 1
ATOM 4671 N N . GLY A 1 608 ? 18.770 1.803 -13.200 1.00 91.38 608 GLY A N 1
ATOM 4672 C CA . GLY A 1 608 ? 18.642 1.991 -11.767 1.00 91.38 608 GLY A CA 1
ATOM 4673 C C . GLY A 1 608 ? 17.268 1.586 -11.258 1.00 91.38 608 GLY A C 1
ATOM 4674 O O . GLY A 1 608 ? 16.302 1.522 -12.016 1.00 91.38 608 GLY A O 1
ATOM 4675 N N . TRP A 1 609 ? 17.223 1.343 -9.956 1.00 91.12 609 TRP A N 1
ATOM 4676 C CA . TRP A 1 609 ? 16.028 1.049 -9.178 1.00 91.12 609 TRP A CA 1
ATOM 4677 C C . TRP A 1 609 ? 15.942 2.125 -8.099 1.00 91.12 609 TRP A C 1
ATOM 4679 O O . TRP A 1 609 ? 16.863 2.268 -7.291 1.00 91.12 609 TRP A O 1
ATOM 4689 N N . VAL A 1 610 ? 14.889 2.934 -8.134 1.00 91.19 610 VAL A N 1
ATOM 4690 C CA . VAL A 1 610 ? 14.510 3.787 -7.007 1.00 91.19 610 VAL A CA 1
ATOM 4691 C C . VAL A 1 610 ? 13.541 2.965 -6.185 1.00 91.19 610 VAL A C 1
ATOM 4693 O O . VAL A 1 610 ? 12.387 2.813 -6.575 1.00 91.19 610 VAL A O 1
ATOM 4696 N N . GLU A 1 611 ? 14.075 2.384 -5.118 1.00 88.50 611 GLU A N 1
ATOM 4697 C CA . GLU A 1 611 ? 13.322 1.590 -4.158 1.00 88.50 611 GLU A CA 1
ATOM 4698 C C . GLU A 1 611 ? 12.481 2.540 -3.302 1.00 88.50 611 GLU A C 1
ATOM 4700 O O . GLU A 1 611 ? 13.038 3.486 -2.727 1.00 88.50 611 GLU A O 1
ATOM 4705 N N . ASN A 1 612 ? 11.175 2.323 -3.240 1.00 88.62 612 ASN A N 1
ATOM 4706 C CA . ASN A 1 612 ? 10.294 2.978 -2.286 1.00 88.62 612 ASN A CA 1
ATOM 4707 C C . ASN A 1 612 ? 10.457 2.287 -0.916 1.00 88.62 612 ASN A C 1
ATOM 4709 O O . ASN A 1 612 ? 10.855 1.133 -0.807 1.00 88.62 612 ASN A O 1
ATOM 4713 N N . LEU A 1 613 ? 10.351 3.055 0.164 1.00 83.56 613 LEU A N 1
ATOM 4714 C CA . LEU A 1 613 ? 10.534 2.578 1.542 1.00 83.56 613 LEU A CA 1
ATOM 4715 C C . LEU A 1 613 ? 9.337 2.977 2.416 1.00 83.56 613 LEU A C 1
ATOM 4717 O O . LEU A 1 613 ? 9.457 3.015 3.645 1.00 83.56 613 LEU A O 1
ATOM 4721 N N . LEU A 1 614 ? 8.214 3.299 1.761 1.00 84.12 614 LEU A N 1
ATOM 4722 C CA . LEU A 1 614 ? 7.011 3.923 2.304 1.00 84.12 614 LEU A CA 1
ATOM 4723 C C . LEU A 1 614 ? 7.269 5.291 2.954 1.00 84.12 614 LEU A C 1
ATOM 4725 O O . LEU A 1 614 ? 8.396 5.772 3.071 1.00 84.12 614 LEU A O 1
ATOM 4729 N N . HIS A 1 615 ? 6.191 5.973 3.352 1.00 83.75 615 HIS A N 1
ATOM 4730 C CA . HIS A 1 615 ? 6.243 7.229 4.114 1.00 83.75 615 HIS A CA 1
ATOM 4731 C C . HIS A 1 615 ? 7.156 8.312 3.486 1.00 83.75 615 HIS A C 1
ATOM 4733 O O . HIS A 1 615 ? 7.913 8.994 4.193 1.00 83.75 615 HIS A O 1
ATOM 4739 N N . LEU A 1 616 ? 7.096 8.450 2.153 1.00 85.56 616 LEU A N 1
ATOM 4740 C CA . LEU A 1 616 ? 7.885 9.382 1.330 1.00 85.56 616 LEU A CA 1
ATOM 4741 C C . LEU A 1 616 ? 9.416 9.194 1.417 1.00 85.56 616 LEU A C 1
ATOM 4743 O O . LEU A 1 616 ? 10.193 10.140 1.234 1.00 85.56 616 LEU A O 1
ATOM 4747 N N . GLN A 1 617 ? 9.864 7.970 1.698 1.00 85.88 617 GLN A N 1
ATOM 4748 C CA . GLN A 1 617 ? 11.274 7.593 1.789 1.00 85.88 617 GLN A CA 1
ATOM 4749 C C . GLN A 1 617 ? 11.666 6.711 0.610 1.00 85.88 617 GLN A C 1
ATOM 4751 O O . GLN A 1 617 ? 10.922 5.831 0.200 1.00 85.88 617 GLN A O 1
ATOM 4756 N N . PHE A 1 618 ? 12.847 6.968 0.050 1.00 86.25 618 PHE A N 1
ATOM 4757 C CA . PHE A 1 618 ? 13.284 6.342 -1.193 1.00 86.25 618 PHE A CA 1
ATOM 4758 C C . PHE A 1 618 ? 14.789 6.103 -1.188 1.00 86.25 618 PHE A C 1
ATOM 4760 O O . PHE A 1 618 ? 15.567 6.923 -0.691 1.00 86.25 618 PHE A O 1
ATOM 4767 N N . ARG A 1 619 ? 15.218 5.005 -1.810 1.00 85.00 619 ARG A N 1
ATOM 4768 C CA . ARG A 1 619 ? 16.627 4.654 -1.990 1.00 85.00 619 ARG A CA 1
ATOM 4769 C C . ARG A 1 619 ? 16.949 4.424 -3.461 1.00 85.00 619 ARG A C 1
ATOM 4771 O O . ARG A 1 619 ? 16.538 3.442 -4.067 1.00 85.00 619 ARG A O 1
ATOM 4778 N N . VAL A 1 620 ? 17.794 5.289 -4.016 1.00 84.06 620 VAL A N 1
ATOM 4779 C CA . VAL A 1 620 ? 18.324 5.122 -5.374 1.00 84.06 620 VAL A CA 1
ATOM 4780 C C . VAL A 1 620 ? 19.443 4.078 -5.387 1.00 84.06 620 VAL A C 1
ATOM 4782 O O . VAL A 1 620 ? 20.415 4.174 -4.636 1.00 84.06 620 VAL A O 1
ATOM 4785 N N . ARG A 1 621 ? 19.334 3.100 -6.286 1.00 81.94 621 ARG A N 1
ATOM 4786 C CA . ARG A 1 621 ? 20.349 2.084 -6.585 1.00 81.94 621 ARG A CA 1
ATOM 4787 C C . ARG A 1 621 ? 20.658 2.073 -8.078 1.00 81.94 621 ARG A C 1
ATOM 4789 O O . ARG A 1 621 ? 19.790 2.310 -8.912 1.00 81.94 621 ARG A O 1
ATOM 4796 N N . GLU A 1 622 ? 21.890 1.722 -8.421 1.00 85.19 622 GLU A N 1
ATOM 4797 C CA . GLU A 1 622 ? 22.263 1.315 -9.778 1.00 85.19 622 GLU A CA 1
ATOM 4798 C C . GLU A 1 622 ? 22.320 -0.218 -9.839 1.00 85.19 622 GLU A C 1
ATOM 4800 O O . GLU A 1 622 ? 22.669 -0.845 -8.838 1.00 85.19 622 GLU A O 1
ATOM 4805 N N . LEU A 1 623 ? 22.013 -0.813 -10.996 1.00 87.06 623 LEU A N 1
ATOM 4806 C CA . LEU A 1 623 ? 22.108 -2.259 -11.239 1.00 87.06 623 LEU A CA 1
ATOM 4807 C C . LEU A 1 623 ? 23.363 -2.574 -12.084 1.00 87.06 623 LEU A C 1
ATOM 4809 O O . LEU A 1 623 ? 23.271 -2.693 -13.311 1.00 87.06 623 LEU A O 1
ATOM 4813 N N . PRO A 1 624 ? 24.571 -2.638 -11.479 1.00 82.31 624 PRO A N 1
ATOM 4814 C CA . PRO A 1 624 ? 25.828 -2.852 -12.195 1.00 82.31 624 PRO A CA 1
ATOM 4815 C C . PRO A 1 624 ? 25.936 -4.185 -12.943 1.00 82.31 624 PRO A C 1
ATOM 4817 O O . PRO A 1 624 ? 26.771 -4.278 -13.844 1.00 82.31 624 PRO A O 1
ATOM 4820 N N . GLU A 1 625 ? 25.140 -5.185 -12.564 1.00 81.75 625 GLU A N 1
ATOM 4821 C CA . GLU A 1 625 ? 25.045 -6.496 -13.209 1.00 81.75 625 GLU A CA 1
ATOM 4822 C C . GLU A 1 625 ? 24.358 -6.455 -14.584 1.00 81.75 625 GLU A C 1
ATOM 4824 O O . GLU A 1 625 ? 24.569 -7.360 -15.392 1.00 81.75 625 GLU A O 1
ATOM 4829 N N . LEU A 1 626 ? 23.591 -5.401 -14.887 1.00 89.81 626 LEU A N 1
ATOM 4830 C CA . LEU A 1 626 ? 22.915 -5.245 -16.174 1.00 89.81 626 LEU A CA 1
ATOM 4831 C C . LEU A 1 626 ? 23.825 -4.579 -17.232 1.00 89.81 626 LEU A C 1
ATOM 4833 O O . LEU A 1 626 ? 24.527 -3.603 -16.932 1.00 89.81 626 LEU A O 1
ATOM 4837 N N . PRO A 1 627 ? 23.831 -5.062 -18.494 1.00 88.38 627 PRO A N 1
ATOM 4838 C CA . PRO A 1 627 ? 24.657 -4.490 -19.555 1.00 88.38 627 PRO A CA 1
ATOM 4839 C C . PRO A 1 627 ? 24.241 -3.050 -19.893 1.00 88.38 627 PRO A C 1
ATOM 4841 O O . PRO A 1 627 ? 23.063 -2.738 -20.049 1.00 88.38 627 PRO A O 1
ATOM 4844 N N . ALA A 1 628 ? 25.213 -2.146 -20.033 1.00 91.00 628 ALA A N 1
ATOM 4845 C CA . ALA A 1 628 ? 24.930 -0.728 -20.253 1.00 91.00 628 ALA A CA 1
ATOM 4846 C C . ALA A 1 628 ? 24.570 -0.414 -21.721 1.00 91.00 628 ALA A C 1
ATOM 4848 O O . ALA A 1 628 ? 25.427 -0.468 -22.609 1.00 91.00 628 ALA A O 1
ATOM 4849 N N . VAL A 1 629 ? 23.324 -0.002 -21.973 1.00 90.69 629 VAL A N 1
ATOM 4850 C CA . VAL A 1 629 ? 22.788 0.300 -23.312 1.00 90.69 629 VAL A CA 1
ATOM 4851 C C . VAL A 1 629 ? 22.770 1.814 -23.551 1.00 90.69 629 VAL A C 1
ATOM 4853 O O . VAL A 1 629 ? 21.806 2.514 -23.251 1.00 90.69 629 VAL A O 1
ATOM 4856 N N . ARG A 1 630 ? 23.872 2.361 -24.078 1.00 89.75 630 ARG A N 1
ATOM 4857 C CA . ARG A 1 630 ? 24.000 3.813 -24.319 1.00 89.75 630 ARG A CA 1
ATOM 4858 C C . ARG A 1 630 ? 22.990 4.334 -25.337 1.00 89.75 630 ARG A C 1
ATOM 4860 O O . ARG A 1 630 ? 22.830 3.754 -26.410 1.00 89.75 630 ARG A O 1
ATOM 4867 N N . GLY A 1 631 ? 22.403 5.493 -25.046 1.00 89.06 631 GLY A N 1
ATOM 4868 C CA . GLY A 1 631 ? 21.340 6.071 -25.864 1.00 89.06 631 GLY A CA 1
ATOM 4869 C C . GLY A 1 631 ? 20.003 5.348 -25.709 1.00 89.06 631 GLY A C 1
ATOM 4870 O O . GLY A 1 631 ? 19.151 5.505 -26.583 1.00 89.06 631 GLY A O 1
ATOM 4871 N N . ALA A 1 632 ? 19.828 4.560 -24.641 1.00 90.56 632 ALA A N 1
ATOM 4872 C CA . ALA A 1 632 ? 18.517 4.081 -24.240 1.00 90.56 632 ALA A CA 1
ATOM 4873 C C . ALA A 1 632 ? 17.558 5.258 -24.004 1.00 90.56 632 ALA A C 1
ATOM 4875 O O . ALA A 1 632 ? 17.969 6.345 -23.599 1.00 90.56 632 ALA A O 1
ATOM 4876 N N . ASN A 1 633 ? 16.288 5.037 -24.329 1.00 90.81 633 ASN A N 1
ATOM 4877 C CA . ASN A 1 633 ? 15.201 6.016 -24.242 1.00 90.81 633 ASN A CA 1
ATOM 4878 C C . ASN A 1 633 ? 13.835 5.347 -23.979 1.00 90.81 633 ASN A C 1
ATOM 4880 O O . ASN A 1 633 ? 12.784 5.974 -24.150 1.00 90.81 633 ASN A O 1
ATOM 4884 N N . ARG A 1 634 ? 13.861 4.061 -23.613 1.00 91.81 634 ARG A N 1
ATOM 4885 C CA . ARG A 1 634 ? 12.717 3.201 -23.309 1.00 91.81 634 ARG A CA 1
ATOM 4886 C C . ARG A 1 634 ? 13.086 2.234 -22.197 1.00 91.81 634 ARG A C 1
ATOM 4888 O O . ARG A 1 634 ? 14.203 1.713 -22.172 1.00 91.81 634 ARG A O 1
ATOM 4895 N N . ILE A 1 635 ? 12.111 1.977 -21.338 1.00 93.56 635 ILE A N 1
ATOM 4896 C CA . ILE A 1 635 ? 12.118 0.928 -20.327 1.00 93.56 635 ILE A CA 1
ATOM 4897 C C . ILE A 1 635 ? 10.680 0.405 -20.210 1.00 93.56 635 ILE A C 1
ATOM 4899 O O . ILE A 1 635 ? 9.738 1.195 -20.260 1.00 93.56 635 ILE A O 1
ATOM 4903 N N . ARG A 1 636 ? 10.506 -0.913 -20.143 1.00 92.56 636 ARG A N 1
ATOM 4904 C CA . ARG A 1 636 ? 9.219 -1.603 -20.016 1.00 92.56 636 ARG A CA 1
ATOM 4905 C C . ARG A 1 636 ? 9.412 -2.784 -19.076 1.00 92.56 636 ARG A C 1
ATOM 4907 O O . ARG A 1 636 ? 10.359 -3.549 -19.241 1.00 92.56 636 ARG A O 1
ATOM 4914 N N . VAL A 1 637 ? 8.503 -2.904 -18.121 1.00 93.25 637 VAL A N 1
ATOM 4915 C CA . VAL A 1 637 ? 8.396 -4.033 -17.197 1.00 93.25 637 VAL A CA 1
ATOM 4916 C C . VAL A 1 637 ? 7.153 -4.842 -17.570 1.00 93.25 637 VAL A C 1
ATOM 4918 O O . VAL A 1 637 ? 6.154 -4.245 -17.983 1.00 93.25 637 VAL A O 1
ATOM 4921 N N . GLY A 1 638 ? 7.224 -6.168 -17.457 1.00 89.94 638 GLY A N 1
ATOM 4922 C CA . GLY A 1 638 ? 6.105 -7.082 -17.703 1.00 89.94 638 GLY A CA 1
ATOM 4923 C C . GLY A 1 638 ? 6.461 -8.534 -17.373 1.00 89.94 638 GLY A C 1
ATOM 4924 O O . GLY A 1 638 ? 7.629 -8.863 -17.194 1.00 89.94 638 GLY A O 1
ATOM 4925 N N . ASP A 1 639 ? 5.463 -9.410 -17.288 1.00 86.31 639 ASP A N 1
ATOM 4926 C CA . ASP A 1 639 ? 5.659 -10.857 -17.110 1.00 86.31 639 ASP A CA 1
ATOM 4927 C C . ASP A 1 639 ? 5.788 -11.534 -18.489 1.00 86.31 639 ASP A C 1
ATOM 4929 O O . ASP A 1 639 ? 4.802 -12.000 -19.070 1.00 86.31 639 ASP A O 1
ATOM 4933 N N . PHE A 1 640 ? 6.996 -11.505 -19.070 1.00 83.06 640 PHE A N 1
ATOM 4934 C CA . PHE A 1 640 ? 7.229 -11.965 -20.448 1.00 83.06 640 PHE A CA 1
ATOM 4935 C C . PHE A 1 640 ? 7.378 -13.491 -20.571 1.00 83.06 640 PHE A C 1
ATOM 4937 O O . PHE A 1 640 ? 7.070 -14.040 -21.633 1.00 83.06 640 PHE A O 1
ATOM 4944 N N . ASP A 1 641 ? 7.829 -14.195 -19.524 1.00 75.44 641 ASP A N 1
ATOM 4945 C CA . ASP A 1 641 ? 7.954 -15.661 -19.532 1.00 75.44 641 ASP A CA 1
ATOM 4946 C C . ASP A 1 641 ? 6.804 -16.413 -18.824 1.00 75.44 641 ASP A C 1
ATOM 4948 O O . ASP A 1 641 ? 6.626 -17.612 -19.073 1.00 75.44 641 ASP A O 1
ATOM 4952 N N . GLY A 1 642 ? 5.961 -15.724 -18.045 1.00 73.62 642 GLY A N 1
ATOM 4953 C CA . GLY A 1 642 ? 4.857 -16.306 -17.278 1.00 73.62 642 GLY A CA 1
ATOM 4954 C C . GLY A 1 642 ? 5.263 -16.846 -15.903 1.00 73.62 642 GLY A C 1
ATOM 4955 O O . GLY A 1 642 ? 4.557 -17.713 -15.379 1.00 73.62 642 GLY A O 1
ATOM 4956 N N . ASN A 1 643 ? 6.405 -16.423 -15.346 1.00 71.12 643 ASN A N 1
ATOM 4957 C CA . ASN A 1 643 ? 6.958 -16.952 -14.093 1.00 71.12 643 ASN A CA 1
ATOM 4958 C C . ASN A 1 643 ? 6.508 -16.217 -12.813 1.00 71.12 643 ASN A C 1
ATOM 4960 O O . ASN A 1 643 ? 6.932 -16.608 -11.725 1.00 71.12 643 ASN A O 1
ATOM 4964 N N . VAL A 1 644 ? 5.614 -15.222 -12.921 1.00 74.31 644 VAL A N 1
ATOM 4965 C CA . VAL A 1 644 ? 5.105 -14.380 -11.810 1.00 74.31 644 VAL A CA 1
ATOM 4966 C C . VAL A 1 644 ? 6.096 -13.291 -11.336 1.00 74.31 644 VAL A C 1
ATOM 4968 O O . VAL A 1 644 ? 5.739 -12.458 -10.506 1.00 74.31 644 VAL A O 1
ATOM 4971 N N . SER A 1 645 ? 7.308 -13.205 -11.884 1.00 82.06 645 SER A N 1
ATOM 4972 C CA . SER A 1 645 ? 8.236 -12.084 -11.662 1.00 82.06 645 SER A CA 1
ATOM 4973 C C . SER A 1 645 ? 8.056 -10.956 -12.690 1.00 82.06 645 SER A C 1
ATOM 4975 O O . SER A 1 645 ? 7.200 -11.018 -13.572 1.00 82.06 645 SER A O 1
ATOM 4977 N N . TRP A 1 646 ? 8.849 -9.898 -12.532 1.00 90.44 646 TRP A N 1
ATOM 4978 C CA . TRP A 1 646 ? 8.837 -8.701 -13.366 1.00 90.44 646 TRP A CA 1
ATOM 4979 C C . TRP A 1 646 ? 10.100 -8.612 -14.219 1.00 90.44 646 TRP A C 1
ATOM 4981 O O . TRP A 1 646 ? 11.114 -8.047 -13.796 1.00 90.44 646 TRP A O 1
ATOM 4991 N N . ASP A 1 647 ? 10.008 -9.144 -15.436 1.00 90.50 647 ASP A N 1
ATOM 4992 C CA . ASP A 1 647 ? 11.069 -9.076 -16.432 1.00 90.50 647 ASP A CA 1
ATOM 4993 C C . ASP A 1 647 ? 11.231 -7.639 -16.968 1.00 90.50 647 ASP A C 1
ATOM 4995 O O . ASP A 1 647 ? 10.292 -6.833 -16.982 1.00 90.50 647 ASP A O 1
ATOM 4999 N N . LEU A 1 648 ? 12.434 -7.312 -17.454 1.00 92.81 648 LEU A N 1
ATOM 5000 C CA . LEU A 1 648 ? 12.789 -5.964 -17.907 1.00 92.81 648 LEU A CA 1
ATOM 5001 C C . LEU A 1 648 ? 13.232 -5.938 -19.373 1.00 92.81 648 LEU A C 1
ATOM 5003 O O . LEU A 1 648 ? 14.148 -6.654 -19.777 1.00 92.81 648 LEU A O 1
ATOM 5007 N N . LEU A 1 649 ? 12.666 -5.006 -20.139 1.00 91.94 649 LEU A N 1
ATOM 5008 C CA . LEU A 1 649 ? 13.184 -4.569 -21.434 1.00 91.94 649 LEU A CA 1
ATOM 5009 C C . LEU A 1 649 ? 13.613 -3.106 -21.355 1.00 91.94 649 LEU A C 1
ATOM 5011 O O . LEU A 1 649 ? 12.809 -2.234 -21.032 1.00 91.94 649 LEU A O 1
ATOM 5015 N N . TYR A 1 650 ? 14.863 -2.805 -21.694 1.00 93.00 650 TYR A N 1
ATOM 5016 C CA . TYR A 1 650 ? 15.373 -1.429 -21.729 1.00 93.00 650 TYR A CA 1
ATOM 5017 C C . TYR A 1 650 ? 16.309 -1.228 -22.916 1.00 93.00 650 TYR A C 1
ATOM 5019 O O . TYR A 1 650 ? 17.101 -2.102 -23.261 1.00 93.00 650 TYR A O 1
ATOM 5027 N N . GLY A 1 651 ? 16.231 -0.080 -23.583 1.00 89.12 651 GLY A N 1
ATOM 5028 C CA . GLY A 1 651 ? 16.987 0.085 -24.819 1.00 89.12 651 GLY A CA 1
ATOM 5029 C C . GLY A 1 651 ? 16.700 1.347 -25.605 1.00 89.12 651 GLY A C 1
ATOM 5030 O O . GLY A 1 651 ? 16.018 2.263 -25.142 1.00 89.12 651 GLY A O 1
ATOM 5031 N N . GLY A 1 652 ? 17.285 1.392 -26.799 1.00 83.88 652 GLY A N 1
ATOM 5032 C CA . GLY A 1 652 ? 17.236 2.537 -27.702 1.00 83.88 652 GLY A CA 1
ATOM 5033 C C . GLY A 1 652 ? 17.606 2.144 -29.132 1.00 83.88 652 GLY A C 1
ATOM 5034 O O . GLY A 1 652 ? 17.393 1.002 -29.511 1.00 83.88 652 GLY A O 1
ATOM 5035 N N . PRO A 1 653 ? 18.171 3.031 -29.970 1.00 78.62 653 PRO A N 1
ATOM 5036 C CA . PRO A 1 653 ? 18.276 2.796 -31.417 1.00 78.62 653 PRO A CA 1
ATOM 5037 C C . PRO A 1 653 ? 19.027 1.534 -31.885 1.00 78.62 653 PRO A C 1
ATOM 5039 O O . PRO A 1 653 ? 18.740 1.034 -32.971 1.00 78.62 653 PRO A O 1
ATOM 5042 N N . ALA A 1 654 ? 20.004 1.037 -31.122 1.00 81.88 654 ALA A N 1
ATOM 5043 C CA . ALA A 1 654 ? 20.913 -0.024 -31.576 1.00 81.88 654 ALA A CA 1
ATOM 5044 C C . ALA A 1 654 ? 20.750 -1.372 -30.855 1.00 81.88 654 ALA A C 1
ATOM 5046 O O . ALA A 1 654 ? 21.158 -2.406 -31.392 1.00 81.88 654 ALA A O 1
ATOM 5047 N N . ARG A 1 655 ? 20.247 -1.352 -29.619 1.00 87.44 655 ARG A N 1
ATOM 5048 C CA . ARG A 1 655 ? 20.186 -2.508 -28.723 1.00 87.44 655 ARG A CA 1
ATOM 5049 C C . ARG A 1 655 ? 19.022 -2.378 -27.748 1.00 87.44 655 ARG A C 1
ATOM 5051 O O . ARG A 1 655 ? 18.706 -1.268 -27.310 1.00 87.44 655 ARG A O 1
ATOM 5058 N N . VAL A 1 656 ? 18.490 -3.531 -27.357 1.00 88.06 656 VAL A N 1
ATOM 5059 C CA . VAL A 1 656 ? 17.606 -3.712 -26.201 1.00 88.06 656 VAL A CA 1
ATOM 5060 C C . VAL A 1 656 ? 18.230 -4.771 -25.294 1.00 88.06 656 VAL A C 1
ATOM 5062 O O . VAL A 1 656 ? 18.636 -5.824 -25.782 1.00 88.06 656 VAL A O 1
ATOM 5065 N N . GLY A 1 657 ? 18.348 -4.483 -24.001 1.00 89.50 657 GLY A N 1
ATOM 5066 C CA . GLY A 1 657 ? 18.622 -5.483 -22.975 1.00 89.50 657 GLY A CA 1
ATOM 5067 C C . GLY A 1 657 ? 17.320 -6.174 -22.576 1.00 89.50 657 GLY A C 1
ATOM 5068 O O . GLY A 1 657 ? 16.327 -5.486 -22.337 1.00 89.50 657 GLY A O 1
ATOM 5069 N N . LEU A 1 658 ? 17.333 -7.506 -22.529 1.00 88.12 658 LEU A N 1
ATOM 5070 C CA . LEU A 1 658 ? 16.250 -8.355 -22.028 1.00 88.12 658 LEU A CA 1
ATOM 5071 C C . LEU A 1 658 ? 16.734 -9.023 -20.742 1.00 88.12 658 LEU A C 1
ATOM 5073 O O . LEU A 1 658 ? 17.754 -9.712 -20.747 1.00 88.12 658 LEU A O 1
ATOM 5077 N N . VAL A 1 659 ? 16.017 -8.805 -19.647 1.00 89.19 659 VAL A N 1
ATOM 5078 C CA . VAL A 1 659 ? 16.346 -9.343 -18.326 1.00 89.19 659 VAL A CA 1
ATOM 5079 C C . VAL A 1 659 ? 15.204 -10.229 -17.865 1.00 89.19 659 VAL A C 1
ATOM 5081 O O . VAL A 1 659 ? 14.077 -9.747 -17.783 1.00 89.19 659 VAL A O 1
ATOM 5084 N N . HIS A 1 660 ? 15.511 -11.483 -17.537 1.00 85.31 660 HIS A N 1
ATOM 5085 C CA . HIS A 1 660 ? 14.576 -12.375 -16.857 1.00 85.31 660 HIS A CA 1
ATOM 5086 C C . HIS A 1 660 ? 14.890 -12.457 -15.371 1.00 85.31 660 HIS A C 1
ATOM 5088 O O . HIS A 1 660 ? 16.065 -12.508 -14.979 1.00 85.31 660 HIS A O 1
ATOM 5094 N N . THR A 1 661 ? 13.844 -12.472 -14.553 1.00 85.38 661 THR A N 1
ATOM 5095 C CA . THR A 1 661 ? 13.954 -12.341 -13.096 1.00 85.38 661 THR A CA 1
ATOM 5096 C C . THR A 1 661 ? 13.138 -13.401 -12.366 1.00 85.38 661 THR A C 1
ATOM 5098 O O . THR A 1 661 ? 12.352 -14.139 -12.960 1.00 85.38 661 THR A O 1
ATOM 5101 N N . GLN A 1 662 ? 13.334 -13.482 -11.051 1.00 78.44 662 GLN A N 1
ATOM 5102 C CA . GLN A 1 662 ? 12.520 -14.283 -10.143 1.00 78.44 662 GLN A CA 1
ATOM 5103 C C . GLN A 1 662 ? 12.144 -13.471 -8.893 1.00 78.44 662 GLN A C 1
ATOM 5105 O O . GLN A 1 662 ? 12.967 -12.727 -8.356 1.00 78.44 662 GLN A O 1
ATOM 5110 N N . THR A 1 663 ? 10.914 -13.659 -8.401 1.00 74.69 663 THR A N 1
ATOM 5111 C CA . THR A 1 663 ? 10.405 -13.034 -7.164 1.00 74.69 663 THR A CA 1
ATOM 5112 C C . THR A 1 663 ? 9.960 -14.124 -6.176 1.00 74.69 663 THR A C 1
ATOM 5114 O O . THR A 1 663 ? 8.785 -14.497 -6.144 1.00 74.69 663 THR A O 1
ATOM 5117 N N . PRO A 1 664 ? 10.889 -14.735 -5.415 1.00 61.72 664 PRO A N 1
ATOM 5118 C CA . PRO A 1 664 ? 10.599 -15.925 -4.607 1.00 61.72 664 PRO A CA 1
ATOM 5119 C C . PRO A 1 664 ? 9.821 -15.665 -3.302 1.00 61.72 664 PRO A C 1
ATOM 5121 O O . PRO A 1 664 ? 9.202 -16.597 -2.769 1.00 61.72 664 PRO A O 1
ATOM 5124 N N . GLU A 1 665 ? 9.860 -14.431 -2.797 1.00 62.12 665 GLU A N 1
ATOM 5125 C CA . GLU A 1 665 ? 9.175 -13.893 -1.611 1.00 62.12 665 GLU A CA 1
ATOM 5126 C C . GLU A 1 665 ? 9.001 -12.373 -1.823 1.00 62.12 665 GLU A C 1
ATOM 5128 O O . GLU A 1 665 ? 9.786 -11.782 -2.560 1.00 62.12 665 GLU A O 1
ATOM 5133 N N . ALA A 1 666 ? 8.020 -11.742 -1.171 1.00 66.75 666 ALA A N 1
ATOM 5134 C CA . ALA A 1 666 ? 7.908 -10.279 -1.089 1.00 66.75 666 ALA A CA 1
ATOM 5135 C C . ALA A 1 666 ? 9.203 -9.630 -0.554 1.00 66.75 666 ALA A C 1
ATOM 5137 O O . ALA A 1 666 ? 9.799 -10.146 0.406 1.00 66.75 666 ALA A O 1
ATOM 5138 N N . GLY A 1 667 ? 9.618 -8.485 -1.100 1.00 71.75 667 GLY A N 1
ATOM 5139 C CA . GLY A 1 667 ? 10.864 -7.819 -0.704 1.00 71.75 667 GLY A CA 1
ATOM 5140 C C . GLY A 1 667 ? 12.115 -8.474 -1.299 1.00 71.75 667 GLY A C 1
ATOM 5141 O O . GLY A 1 667 ? 13.198 -8.392 -0.700 1.00 71.75 667 GLY A O 1
ATOM 5142 N N . ARG A 1 668 ? 11.962 -9.270 -2.374 1.00 74.88 668 ARG A N 1
ATOM 5143 C CA . ARG A 1 668 ? 13.047 -10.020 -3.033 1.00 74.88 668 ARG A CA 1
ATOM 5144 C C . ARG A 1 668 ? 12.830 -10.162 -4.542 1.00 74.88 668 ARG A C 1
ATOM 5146 O O . ARG A 1 668 ? 12.174 -11.094 -4.996 1.00 74.88 668 ARG A O 1
ATOM 5153 N N . TRP A 1 669 ? 13.499 -9.325 -5.326 1.00 84.56 669 TRP A N 1
ATOM 5154 C CA . TRP A 1 669 ? 13.625 -9.471 -6.779 1.00 84.56 669 TRP A CA 1
ATOM 5155 C C . TRP A 1 669 ? 15.074 -9.834 -7.132 1.00 84.56 669 TRP A C 1
ATOM 5157 O O . TRP A 1 669 ? 16.008 -9.118 -6.759 1.00 84.56 669 TRP A O 1
ATOM 5167 N N . GLU A 1 670 ? 15.282 -10.968 -7.810 1.00 80.88 670 GLU A N 1
ATOM 5168 C CA . GLU A 1 670 ? 16.603 -11.413 -8.276 1.00 80.88 670 GLU A CA 1
ATOM 5169 C C . GLU A 1 670 ? 16.651 -11.496 -9.809 1.00 80.88 670 GLU A C 1
ATOM 5171 O O . GLU A 1 670 ? 15.765 -12.066 -10.445 1.00 80.88 670 GLU A O 1
ATOM 5176 N N . ILE A 1 671 ? 17.734 -10.991 -10.402 1.00 84.88 671 ILE A N 1
ATOM 5177 C CA . ILE A 1 671 ? 18.044 -11.157 -11.827 1.00 84.88 671 ILE A CA 1
ATOM 5178 C C . ILE A 1 671 ? 18.577 -12.576 -12.058 1.00 84.88 671 ILE A C 1
ATOM 5180 O O . ILE A 1 671 ? 19.573 -12.967 -11.447 1.00 84.88 671 ILE A O 1
ATOM 5184 N N . GLU A 1 672 ? 17.957 -13.333 -12.966 1.00 78.12 672 GLU A N 1
ATOM 5185 C CA . GLU A 1 672 ? 18.412 -14.678 -13.344 1.00 78.12 672 GLU A CA 1
ATOM 5186 C C . GLU A 1 672 ? 19.292 -14.648 -14.601 1.00 78.12 672 GLU A C 1
ATOM 5188 O O . GLU A 1 672 ? 20.375 -15.237 -14.618 1.00 78.12 672 GLU A O 1
ATOM 5193 N N . THR A 1 673 ? 18.855 -13.944 -15.651 1.00 78.88 673 THR A N 1
ATOM 5194 C CA . THR A 1 673 ? 19.615 -13.782 -16.903 1.00 78.88 673 THR A CA 1
ATOM 5195 C C . THR A 1 673 ? 19.467 -12.372 -17.458 1.00 78.88 673 THR A C 1
ATOM 5197 O O . THR A 1 673 ? 18.371 -11.821 -17.437 1.00 78.88 673 THR A O 1
ATOM 5200 N N . ALA A 1 674 ? 20.542 -11.817 -18.020 1.00 86.81 674 ALA A N 1
ATOM 5201 C CA . ALA A 1 674 ? 20.526 -10.547 -18.742 1.00 86.81 674 ALA A CA 1
ATOM 5202 C C . ALA A 1 674 ? 21.205 -10.718 -20.111 1.00 86.81 674 ALA A C 1
ATOM 5204 O O . ALA A 1 674 ? 22.415 -10.941 -20.185 1.00 86.81 674 ALA A O 1
ATOM 5205 N N . ASP A 1 675 ? 20.419 -10.612 -21.180 1.00 82.50 675 ASP A N 1
ATOM 5206 C CA . ASP A 1 675 ? 20.832 -10.769 -22.576 1.00 82.50 675 ASP A CA 1
ATOM 5207 C C . ASP A 1 675 ? 20.724 -9.439 -23.348 1.00 82.50 675 ASP A C 1
ATOM 5209 O O . ASP A 1 675 ? 20.024 -8.511 -22.944 1.00 82.50 675 ASP A O 1
ATOM 5213 N N . GLU A 1 676 ? 21.404 -9.339 -24.496 1.00 84.69 676 GLU A N 1
ATOM 5214 C CA . GLU A 1 676 ? 21.325 -8.182 -25.400 1.00 84.69 676 GLU A CA 1
ATOM 5215 C C . GLU A 1 676 ? 20.830 -8.583 -26.798 1.00 84.69 676 GLU A C 1
ATOM 5217 O O . GLU A 1 676 ? 21.396 -9.462 -27.453 1.00 84.69 676 GLU A O 1
ATOM 5222 N N . ILE A 1 677 ? 19.837 -7.855 -27.309 1.00 81.25 677 ILE A N 1
ATOM 5223 C CA . ILE A 1 677 ? 19.288 -8.002 -28.658 1.00 81.25 677 ILE A CA 1
ATOM 5224 C C . ILE A 1 677 ? 19.779 -6.831 -29.520 1.00 81.25 677 ILE A C 1
ATOM 5226 O O . ILE A 1 677 ? 19.363 -5.686 -29.334 1.00 81.25 677 ILE A O 1
ATOM 5230 N N . GLU A 1 678 ? 20.660 -7.097 -30.491 1.00 82.19 678 GLU A N 1
ATOM 5231 C CA . GLU A 1 678 ? 21.079 -6.091 -31.480 1.00 82.19 678 GLU A CA 1
ATOM 5232 C C . GLU A 1 678 ? 20.007 -5.861 -32.553 1.00 82.19 678 GLU A C 1
ATOM 5234 O O . GLU A 1 678 ? 19.466 -6.805 -33.133 1.00 82.19 678 GLU A O 1
ATOM 5239 N N . HIS A 1 679 ? 19.757 -4.596 -32.900 1.00 75.50 679 HIS A N 1
ATOM 5240 C CA . HIS A 1 679 ? 18.846 -4.230 -33.983 1.00 75.50 679 HIS A CA 1
ATOM 5241 C C . HIS A 1 679 ? 19.289 -2.951 -34.711 1.00 75.50 679 HIS A C 1
ATOM 5243 O O . HIS A 1 679 ? 20.102 -2.164 -34.237 1.00 75.50 679 HIS A O 1
ATOM 5249 N N . GLY A 1 680 ? 18.758 -2.735 -35.917 1.00 65.50 680 GLY A N 1
ATOM 5250 C CA . GLY A 1 680 ? 19.067 -1.560 -36.746 1.00 65.50 680 GLY A CA 1
ATOM 5251 C C . GLY A 1 680 ? 18.054 -0.421 -36.618 1.00 65.50 680 GLY A C 1
ATOM 5252 O O . GLY A 1 680 ? 17.788 0.236 -37.623 1.00 65.50 680 GLY A O 1
ATOM 5253 N N . GLY A 1 681 ? 17.412 -0.277 -35.457 1.00 70.19 681 GLY A N 1
ATOM 5254 C CA . GLY A 1 681 ? 16.198 0.523 -35.272 1.00 70.19 681 GLY A CA 1
ATOM 5255 C C . GLY A 1 681 ? 16.425 1.988 -34.894 1.00 70.19 681 GLY A C 1
ATOM 5256 O O . GLY A 1 681 ? 17.494 2.564 -35.091 1.00 70.19 681 GLY A O 1
ATOM 5257 N N . THR A 1 682 ? 15.373 2.598 -34.357 1.00 69.31 682 THR A N 1
ATOM 5258 C CA . THR A 1 682 ? 15.418 3.905 -33.677 1.00 69.31 682 THR A CA 1
ATOM 5259 C C . THR A 1 682 ? 14.645 3.931 -32.361 1.00 69.31 682 THR A C 1
ATOM 5261 O O . THR A 1 682 ? 14.851 4.849 -31.576 1.00 69.31 682 THR A O 1
ATOM 5264 N N . ASP A 1 683 ? 13.733 2.981 -32.159 1.00 75.62 683 ASP A N 1
ATOM 5265 C CA . ASP A 1 683 ? 12.809 2.897 -31.028 1.00 75.62 683 ASP A CA 1
ATOM 5266 C C . ASP A 1 683 ? 12.215 1.474 -30.965 1.00 75.62 683 ASP A C 1
ATOM 5268 O O . ASP A 1 683 ? 12.277 0.759 -31.978 1.00 75.62 683 ASP A O 1
ATOM 5272 N N . PHE A 1 684 ? 11.615 1.095 -29.833 1.00 87.19 684 PHE A N 1
ATOM 5273 C CA . PHE A 1 684 ? 10.832 -0.139 -29.694 1.00 87.19 684 PHE A CA 1
ATOM 5274 C C . PHE A 1 684 ? 9.524 0.082 -28.920 1.00 87.19 684 PHE A C 1
ATOM 5276 O O . PHE A 1 684 ? 9.407 1.029 -28.144 1.00 87.19 684 PHE A O 1
ATOM 5283 N N . LEU A 1 685 ? 8.543 -0.794 -29.144 1.00 89.12 685 LEU A N 1
ATOM 5284 C CA . LEU A 1 685 ? 7.290 -0.875 -28.389 1.00 89.12 685 LEU A CA 1
ATOM 5285 C C . LEU A 1 685 ? 6.916 -2.350 -28.188 1.00 89.12 685 LEU A C 1
ATOM 5287 O O . LEU A 1 685 ? 7.315 -3.188 -28.999 1.00 89.12 685 LEU A O 1
ATOM 5291 N N . VAL A 1 686 ? 6.197 -2.665 -27.110 1.00 90.00 686 VAL A N 1
ATOM 5292 C CA . VAL A 1 686 ? 5.870 -4.042 -26.711 1.00 90.00 686 VAL A CA 1
ATOM 5293 C C . VAL A 1 686 ? 4.374 -4.160 -26.424 1.00 90.00 686 VAL A C 1
ATOM 5295 O O . VAL A 1 686 ? 3.853 -3.322 -25.689 1.00 90.00 686 VAL A O 1
ATOM 5298 N N . ALA A 1 687 ? 3.704 -5.152 -27.016 1.00 90.06 687 ALA A N 1
ATOM 5299 C CA . ALA A 1 687 ? 2.286 -5.468 -26.809 1.00 90.06 687 ALA A CA 1
ATOM 5300 C C . ALA A 1 687 ? 1.946 -6.869 -27.368 1.00 90.06 687 ALA A C 1
ATOM 5302 O O . ALA A 1 687 ? 2.741 -7.443 -28.106 1.00 90.06 687 ALA A O 1
ATOM 5303 N N . ASP A 1 688 ? 0.768 -7.401 -27.038 1.00 89.25 688 ASP A N 1
ATOM 5304 C CA . ASP A 1 688 ? 0.175 -8.602 -27.656 1.00 89.25 688 ASP A CA 1
ATOM 5305 C C . ASP A 1 688 ? -0.736 -8.160 -28.821 1.00 89.25 688 ASP A C 1
ATOM 5307 O O . ASP A 1 688 ? -1.791 -7.561 -28.590 1.00 89.25 688 ASP A O 1
ATOM 5311 N N . TRP A 1 689 ? -0.303 -8.366 -30.073 1.00 89.31 689 TRP A N 1
ATOM 5312 C CA . TRP A 1 689 ? -1.019 -7.871 -31.263 1.00 89.31 689 TRP A CA 1
ATOM 5313 C C . TRP A 1 689 ? -1.869 -8.920 -31.993 1.00 89.31 689 TRP A C 1
ATOM 5315 O O . TRP A 1 689 ? -2.671 -8.533 -32.849 1.00 89.31 689 TRP A O 1
ATOM 5325 N N . ASP A 1 690 ? -1.723 -10.217 -31.717 1.00 87.12 690 ASP A N 1
ATOM 5326 C CA . ASP A 1 690 ? -2.559 -11.269 -32.326 1.00 87.12 690 ASP A CA 1
ATOM 5327 C C . ASP A 1 690 ? -3.421 -12.060 -31.327 1.00 87.12 690 ASP A C 1
ATOM 5329 O O . ASP A 1 690 ? -4.164 -12.967 -31.727 1.00 87.12 690 ASP A O 1
ATOM 5333 N N . ASN A 1 691 ? -3.425 -11.623 -30.065 1.00 89.06 691 ASN A N 1
ATOM 5334 C CA . ASN A 1 691 ? -4.154 -12.181 -28.931 1.00 89.06 691 ASN A CA 1
ATOM 5335 C C . ASN A 1 691 ? -3.722 -13.618 -28.575 1.00 89.06 691 ASN A C 1
ATOM 5337 O O . ASN A 1 691 ? -4.521 -14.391 -28.031 1.00 89.06 691 ASN A O 1
ATOM 5341 N N . ASP A 1 692 ? -2.467 -13.989 -28.869 1.00 81.81 692 ASP A N 1
ATOM 5342 C CA . ASP A 1 692 ? -1.881 -15.294 -28.520 1.00 81.81 692 ASP A CA 1
ATOM 5343 C C . ASP A 1 692 ? -1.255 -15.344 -27.112 1.00 81.81 692 ASP A C 1
ATOM 5345 O O . ASP A 1 692 ? -0.709 -16.369 -26.697 1.00 81.81 692 ASP A O 1
ATOM 5349 N N . SER A 1 693 ? -1.439 -14.276 -26.323 1.00 82.00 693 SER A N 1
ATOM 5350 C CA . SER A 1 693 ? -0.959 -14.086 -24.947 1.00 82.00 693 SER A CA 1
ATOM 5351 C C . SER A 1 693 ? 0.555 -13.966 -24.779 1.00 82.00 693 SER A C 1
ATOM 5353 O O . SER A 1 693 ? 1.034 -13.847 -23.647 1.00 82.00 693 SER A O 1
ATOM 5355 N N . TRP A 1 694 ? 1.334 -14.007 -25.857 1.00 81.75 694 TRP A N 1
ATOM 5356 C CA . TRP A 1 694 ? 2.744 -13.632 -25.831 1.00 81.75 694 TRP A CA 1
ATOM 5357 C C . TRP A 1 694 ? 2.881 -12.187 -26.300 1.00 81.75 694 TRP A C 1
ATOM 5359 O O . TRP A 1 694 ? 2.079 -11.695 -27.085 1.00 81.75 694 TRP A O 1
ATOM 5369 N N . GLN A 1 695 ? 3.879 -11.475 -25.779 1.00 85.75 695 GLN A N 1
ATOM 5370 C CA . GLN A 1 695 ? 4.115 -10.098 -26.199 1.00 85.75 695 GLN A CA 1
ATOM 5371 C C . GLN A 1 695 ? 5.101 -10.080 -27.366 1.00 85.75 695 GLN A C 1
ATOM 5373 O O . GLN A 1 695 ? 6.155 -10.721 -27.324 1.00 85.75 695 GLN A O 1
ATOM 5378 N N . GLU A 1 696 ? 4.812 -9.303 -28.401 1.00 86.75 696 GLU A N 1
ATOM 5379 C CA . GLU A 1 696 ? 5.795 -8.961 -29.416 1.00 86.75 696 GLU A CA 1
ATOM 5380 C C . GLU A 1 696 ? 6.557 -7.705 -29.020 1.00 86.75 696 GLU A C 1
ATOM 5382 O O . GLU A 1 696 ? 5.996 -6.742 -28.511 1.00 86.75 696 GLU A O 1
ATOM 5387 N N . MET A 1 697 ? 7.837 -7.666 -29.373 1.00 88.00 697 MET A N 1
ATOM 5388 C CA . MET A 1 697 ? 8.614 -6.442 -29.471 1.00 88.00 697 MET A CA 1
ATOM 5389 C C . MET A 1 697 ? 8.655 -5.978 -30.934 1.00 88.00 697 MET A C 1
ATOM 5391 O O . MET A 1 697 ? 9.271 -6.615 -31.799 1.00 88.00 697 MET A O 1
ATOM 5395 N N . LEU A 1 698 ? 8.039 -4.827 -31.200 1.00 86.94 698 LEU A N 1
ATOM 5396 C CA . LEU A 1 698 ? 8.119 -4.101 -32.464 1.00 86.94 698 LEU A CA 1
ATOM 5397 C C . LEU A 1 698 ? 9.289 -3.115 -32.435 1.00 86.94 698 LEU A C 1
ATOM 5399 O O . LEU A 1 698 ? 9.328 -2.201 -31.617 1.00 86.94 698 LEU A O 1
ATOM 5403 N N . VAL A 1 699 ? 10.205 -3.239 -33.395 1.00 82.56 699 VAL A N 1
ATOM 5404 C CA . VAL A 1 699 ? 11.342 -2.336 -33.606 1.00 82.56 699 VAL A CA 1
ATOM 5405 C C . VAL A 1 699 ? 11.238 -1.687 -34.985 1.00 82.56 699 VAL A C 1
ATOM 5407 O O . VAL A 1 699 ? 11.281 -2.365 -36.012 1.00 82.56 699 VAL A O 1
ATOM 5410 N N . THR A 1 700 ? 11.182 -0.357 -35.057 1.00 74.88 700 THR A N 1
ATOM 5411 C CA . THR A 1 700 ? 11.136 0.358 -36.351 1.00 74.88 700 THR A CA 1
ATOM 5412 C C . THR A 1 700 ? 12.500 0.884 -36.781 1.00 74.88 700 THR A C 1
ATOM 5414 O O . THR A 1 700 ? 13.253 1.401 -35.957 1.00 74.88 700 THR A O 1
ATOM 5417 N N . SER A 1 701 ? 12.797 0.824 -38.084 1.00 67.12 701 SER A N 1
ATOM 5418 C CA . SER A 1 701 ? 13.965 1.471 -38.696 1.00 67.12 701 SER A CA 1
ATOM 5419 C C . SER A 1 701 ? 13.617 2.192 -40.008 1.00 67.12 701 SER A C 1
ATOM 5421 O O . SER A 1 701 ? 12.672 1.796 -40.697 1.00 67.12 701 SER A O 1
ATOM 5423 N N . PRO A 1 702 ? 14.457 3.138 -40.476 1.00 56.38 702 PRO A N 1
ATOM 5424 C CA . PRO A 1 702 ? 14.358 3.716 -41.822 1.00 56.38 702 PRO A CA 1
ATOM 5425 C C . PRO A 1 702 ? 14.531 2.719 -42.987 1.00 56.38 702 PRO A C 1
ATOM 5427 O O . PRO A 1 702 ? 14.494 3.127 -44.147 1.00 56.38 702 PRO A O 1
ATOM 5430 N N . ARG A 1 703 ? 14.789 1.431 -42.710 1.00 55.12 703 ARG A N 1
ATOM 5431 C CA . ARG A 1 703 ? 14.932 0.350 -43.703 1.00 55.12 703 ARG A CA 1
ATOM 5432 C C . ARG A 1 703 ? 13.818 -0.707 -43.619 1.00 55.12 703 ARG A C 1
ATOM 5434 O O . ARG A 1 703 ? 13.869 -1.664 -44.386 1.00 55.12 703 ARG A O 1
ATOM 5441 N N . GLY A 1 704 ? 12.847 -0.540 -42.718 1.00 60.03 704 GLY A N 1
ATOM 5442 C CA . GLY A 1 704 ? 11.768 -1.495 -42.434 1.00 60.03 704 GLY A CA 1
ATOM 5443 C C . GLY A 1 704 ? 11.598 -1.759 -40.934 1.00 60.03 704 GLY A C 1
ATOM 5444 O O . GLY A 1 704 ? 12.424 -1.324 -40.126 1.00 60.03 704 GLY A O 1
ATOM 5445 N N . ALA A 1 705 ? 10.536 -2.469 -40.561 1.00 64.38 705 ALA A N 1
ATOM 5446 C CA . ALA A 1 705 ? 10.325 -2.943 -39.195 1.00 64.38 705 ALA A CA 1
ATOM 5447 C C . ALA A 1 705 ? 10.967 -4.325 -38.973 1.00 64.38 705 ALA A C 1
ATOM 5449 O O . ALA A 1 705 ? 11.052 -5.140 -39.892 1.00 64.38 705 ALA A O 1
ATOM 5450 N N . LEU A 1 706 ? 11.400 -4.580 -37.742 1.00 65.75 706 LEU A N 1
ATOM 5451 C CA . LEU A 1 706 ? 11.788 -5.885 -37.224 1.00 65.75 706 LEU A CA 1
ATOM 5452 C C . LEU A 1 706 ? 10.842 -6.207 -36.068 1.00 65.75 706 LEU A C 1
ATOM 5454 O O . LEU A 1 706 ? 10.621 -5.368 -35.202 1.00 65.75 706 LEU A O 1
ATOM 5458 N N . TRP A 1 707 ? 10.284 -7.409 -36.080 1.00 70.38 707 TRP A N 1
ATOM 5459 C CA . TRP A 1 707 ? 9.352 -7.891 -35.069 1.00 70.38 707 TRP A CA 1
ATOM 5460 C C . TRP A 1 707 ? 9.916 -9.159 -34.459 1.00 70.38 707 TRP A C 1
ATOM 5462 O O . TRP A 1 707 ? 10.388 -10.031 -35.195 1.00 70.38 707 TRP A O 1
ATOM 5472 N N . GLN A 1 708 ? 9.877 -9.259 -33.138 1.00 70.19 708 GLN A N 1
ATOM 5473 C CA . GLN A 1 708 ? 10.252 -10.463 -32.408 1.00 70.19 708 GLN A CA 1
ATOM 5474 C C . GLN A 1 708 ? 9.138 -10.821 -31.434 1.00 70.19 708 GLN A C 1
ATOM 5476 O O . GLN A 1 708 ? 8.758 -9.970 -30.638 1.00 70.19 708 GLN A O 1
ATOM 5481 N N . ARG A 1 709 ? 8.652 -12.066 -31.454 1.00 68.75 709 ARG A N 1
ATOM 5482 C CA . ARG A 1 709 ? 7.891 -12.595 -30.319 1.00 68.75 709 ARG A CA 1
ATOM 5483 C C . ARG A 1 709 ? 8.843 -12.771 -29.148 1.00 68.75 709 ARG A C 1
ATOM 5485 O O . ARG A 1 709 ? 9.920 -13.349 -29.331 1.00 68.75 709 ARG A O 1
ATOM 5492 N N . LEU A 1 710 ? 8.449 -12.293 -27.979 1.00 67.38 710 LEU A N 1
ATOM 5493 C CA . LEU A 1 710 ? 9.092 -12.613 -26.715 1.00 67.38 710 LEU A CA 1
ATOM 5494 C C . LEU A 1 710 ? 8.486 -13.942 -26.251 1.00 67.38 710 LEU A C 1
ATOM 5496 O O . LEU A 1 710 ? 7.287 -14.030 -25.995 1.00 67.38 710 LEU A O 1
ATOM 5500 N N . LEU A 1 711 ? 9.296 -14.999 -26.229 1.00 59.84 711 LEU A N 1
ATOM 5501 C CA . LEU A 1 711 ? 8.911 -16.298 -25.682 1.00 59.84 711 LEU A CA 1
ATOM 5502 C C . LEU A 1 711 ? 9.657 -16.495 -24.364 1.00 59.84 711 LEU A C 1
ATOM 5504 O O . LEU A 1 711 ? 10.739 -15.949 -24.178 1.00 59.84 711 LEU A O 1
ATOM 5508 N N . GLY A 1 712 ? 9.109 -17.308 -23.462 1.00 52.19 712 GLY A N 1
ATOM 5509 C CA . GLY A 1 712 ? 9.721 -17.493 -22.149 1.00 52.19 712 GLY A CA 1
ATOM 5510 C C . GLY A 1 712 ? 11.151 -18.058 -22.180 1.00 52.19 712 GLY A C 1
ATOM 5511 O O . GLY A 1 712 ? 11.425 -19.071 -22.835 1.00 52.19 712 GLY A O 1
ATOM 5512 N N . GLY A 1 713 ? 12.050 -17.426 -21.417 1.00 51.94 713 GLY A N 1
ATOM 5513 C CA . GLY A 1 713 ? 13.495 -17.673 -21.431 1.00 51.94 713 GLY A CA 1
ATOM 5514 C C . GLY A 1 713 ? 14.219 -16.940 -22.570 1.00 51.94 713 GLY A C 1
ATOM 5515 O O . GLY A 1 713 ? 13.655 -16.093 -23.243 1.00 51.94 713 GLY A O 1
ATOM 5516 N N . THR A 1 714 ? 15.475 -17.304 -22.847 1.00 47.75 714 THR A N 1
ATOM 5517 C CA . THR A 1 714 ? 16.369 -16.581 -23.785 1.00 47.75 714 THR A CA 1
ATOM 5518 C C . THR A 1 714 ? 16.002 -16.696 -25.281 1.00 47.75 714 THR A C 1
ATOM 5520 O O . THR A 1 714 ? 16.847 -16.538 -26.168 1.00 47.75 714 THR A O 1
ATOM 5523 N N . ALA A 1 715 ? 14.750 -17.029 -25.599 1.00 54.94 715 ALA A N 1
ATOM 5524 C CA . ALA A 1 715 ? 14.267 -17.290 -26.945 1.00 54.94 715 ALA A CA 1
ATOM 5525 C C . ALA A 1 715 ? 13.357 -16.160 -27.441 1.00 54.94 715 ALA A C 1
ATOM 5527 O O . ALA A 1 715 ? 12.231 -16.010 -26.983 1.00 54.94 715 ALA A O 1
ATOM 5528 N N . SER A 1 716 ? 13.791 -15.450 -28.479 1.00 66.25 716 SER A N 1
ATOM 5529 C CA . SER A 1 716 ? 12.888 -14.667 -29.323 1.00 66.25 716 SER A CA 1
ATOM 5530 C C . SER A 1 716 ? 12.818 -15.261 -30.730 1.00 66.25 716 SER A C 1
ATOM 5532 O O . SER A 1 716 ? 13.791 -15.850 -31.220 1.00 66.25 716 SER A O 1
ATOM 5534 N N . GLU A 1 717 ? 11.665 -15.141 -31.397 1.00 71.12 717 GLU A N 1
ATOM 5535 C CA . GLU A 1 717 ? 11.519 -15.563 -32.797 1.00 71.12 717 GLU A CA 1
ATOM 5536 C C . GLU A 1 717 ? 10.999 -14.439 -33.704 1.00 71.12 717 GLU A C 1
ATOM 5538 O O . GLU A 1 717 ? 10.129 -13.669 -33.299 1.00 71.12 717 GLU A O 1
ATOM 5543 N N . PRO A 1 718 ? 11.535 -14.291 -34.932 1.00 74.38 718 PRO A N 1
ATOM 5544 C CA . PRO A 1 718 ? 11.138 -13.210 -35.820 1.00 74.38 718 PRO A CA 1
ATOM 5545 C C . PRO A 1 718 ? 9.762 -13.469 -36.445 1.00 74.38 718 PRO A C 1
ATOM 5547 O O . PRO A 1 718 ? 9.580 -14.453 -37.166 1.00 74.38 718 PRO A O 1
ATOM 5550 N N . ILE A 1 719 ? 8.829 -12.537 -36.252 1.00 76.56 719 ILE A N 1
ATOM 5551 C CA . ILE A 1 719 ? 7.513 -12.554 -36.906 1.00 76.56 719 ILE A CA 1
ATOM 5552 C C . ILE A 1 719 ? 7.583 -11.782 -38.233 1.00 76.56 719 ILE A C 1
ATOM 5554 O O . ILE A 1 719 ? 8.276 -10.771 -38.363 1.00 76.56 719 ILE A O 1
ATOM 5558 N N . ALA A 1 720 ? 6.855 -12.254 -39.247 1.00 77.75 720 ALA A N 1
ATOM 5559 C CA . ALA A 1 720 ? 6.642 -11.497 -40.477 1.00 77.75 720 ALA A CA 1
ATOM 5560 C C . ALA A 1 720 ? 5.565 -10.422 -40.260 1.00 77.75 720 ALA A C 1
ATOM 5562 O O . ALA A 1 720 ? 4.470 -10.737 -39.810 1.00 77.75 720 ALA A O 1
ATOM 5563 N N . CYS A 1 721 ? 5.837 -9.171 -40.624 1.00 79.94 721 CYS A N 1
ATOM 5564 C CA . CYS A 1 721 ? 4.863 -8.087 -40.510 1.00 79.94 721 CYS A CA 1
ATOM 5565 C C . CYS A 1 721 ? 4.871 -7.193 -41.752 1.00 79.94 721 CYS A C 1
ATOM 5567 O O . CYS A 1 721 ? 5.928 -6.907 -42.324 1.00 79.94 721 CYS A O 1
ATOM 5569 N N . GLU A 1 722 ? 3.684 -6.738 -42.141 1.00 81.12 722 GLU A N 1
ATOM 5570 C CA . GLU A 1 722 ? 3.462 -5.760 -43.199 1.00 81.12 722 GLU A CA 1
ATOM 5571 C C . GLU A 1 722 ? 3.170 -4.388 -42.567 1.00 81.12 722 GLU A C 1
ATOM 5573 O O . GLU A 1 722 ? 2.024 -4.035 -42.291 1.00 81.12 722 GLU A O 1
ATOM 5578 N N . LEU A 1 723 ? 4.238 -3.615 -42.323 1.00 81.69 723 LEU A N 1
ATOM 5579 C CA . LEU A 1 723 ? 4.180 -2.251 -41.790 1.00 81.69 723 LEU A CA 1
ATOM 5580 C C . LEU A 1 723 ? 5.045 -1.299 -42.633 1.00 81.69 723 LEU A C 1
ATOM 5582 O O . LEU A 1 723 ? 6.260 -1.484 -42.756 1.00 81.69 723 LEU A O 1
ATOM 5586 N N . ASP A 1 724 ? 4.420 -0.255 -43.184 1.00 78.06 724 ASP A N 1
ATOM 5587 C CA . ASP A 1 724 ? 5.115 0.823 -43.899 1.00 78.06 724 ASP A CA 1
ATOM 5588 C C . ASP A 1 724 ? 6.089 1.594 -42.982 1.00 78.06 724 ASP A C 1
ATOM 5590 O O . ASP A 1 724 ? 5.801 1.764 -41.794 1.00 78.06 724 ASP A O 1
ATOM 5594 N N . PRO A 1 725 ? 7.207 2.141 -43.504 1.00 76.88 725 PRO A N 1
ATOM 5595 C CA . PRO A 1 725 ? 8.154 2.918 -42.706 1.00 76.88 725 PRO A CA 1
ATOM 5596 C C . PRO A 1 725 ? 7.502 4.095 -41.961 1.00 76.88 725 PRO A C 1
ATOM 5598 O O . PRO A 1 725 ? 6.870 4.966 -42.562 1.00 76.88 725 PRO A O 1
ATOM 5601 N N . VAL A 1 726 ? 7.723 4.149 -40.648 1.00 84.25 726 VAL A N 1
ATOM 5602 C CA . VAL A 1 726 ? 7.298 5.237 -39.750 1.00 84.25 726 VAL A CA 1
ATOM 5603 C C . VAL A 1 726 ? 8.515 5.949 -39.156 1.00 84.25 726 VAL A C 1
ATOM 5605 O O . VAL A 1 726 ? 9.626 5.419 -39.172 1.00 84.25 726 VAL A O 1
ATOM 5608 N N . ARG A 1 727 ? 8.326 7.172 -38.644 1.00 85.12 727 ARG A N 1
ATOM 5609 C CA . ARG A 1 727 ? 9.409 7.973 -38.044 1.00 85.12 727 ARG A CA 1
ATOM 5610 C C . ARG A 1 727 ? 9.696 7.568 -36.597 1.00 85.12 727 ARG A C 1
ATOM 5612 O O . ARG A 1 727 ? 10.852 7.613 -36.184 1.00 85.12 727 ARG A O 1
ATOM 5619 N N . ARG A 1 728 ? 8.649 7.250 -35.832 1.00 87.19 728 ARG A N 1
ATOM 5620 C CA . ARG A 1 728 ? 8.713 6.794 -34.437 1.00 87.19 728 ARG A CA 1
ATOM 5621 C C . ARG A 1 728 ? 7.414 6.065 -34.078 1.00 87.19 728 ARG A C 1
ATOM 5623 O O . ARG A 1 728 ? 6.354 6.441 -34.582 1.00 87.19 728 ARG A O 1
ATOM 5630 N N . LEU A 1 729 ? 7.512 5.070 -33.204 1.00 89.75 729 LEU A N 1
ATOM 5631 C CA . LEU A 1 729 ? 6.384 4.485 -32.478 1.00 89.75 729 LEU A CA 1
ATOM 5632 C C . LEU A 1 729 ? 5.945 5.450 -31.367 1.00 89.75 729 LEU A C 1
ATOM 5634 O O . LEU A 1 729 ? 6.785 6.186 -30.844 1.00 89.75 729 LEU A O 1
ATOM 5638 N N . LEU A 1 730 ? 4.654 5.486 -31.043 1.00 92.38 730 LEU A N 1
ATOM 5639 C CA . LEU A 1 730 ? 4.138 6.294 -29.936 1.00 92.38 730 LEU A CA 1
ATOM 5640 C C . LEU A 1 730 ? 3.452 5.390 -28.909 1.00 92.38 730 LEU A C 1
ATOM 5642 O O . LEU A 1 730 ? 4.021 5.171 -27.847 1.00 92.38 730 LEU A O 1
ATOM 5646 N N . GLU A 1 731 ? 2.296 4.820 -29.251 1.00 93.75 731 GLU A N 1
ATOM 5647 C CA . GLU A 1 731 ? 1.450 4.034 -28.337 1.00 93.75 731 GLU A CA 1
ATOM 5648 C C . GLU A 1 731 ? 0.780 2.867 -29.083 1.00 93.75 731 GLU A C 1
ATOM 5650 O O . GLU A 1 731 ? 0.646 2.916 -30.312 1.00 93.75 731 GLU A O 1
ATOM 5655 N N . ALA A 1 732 ? 0.348 1.839 -28.344 1.00 93.56 732 ALA A N 1
ATOM 5656 C CA . ALA A 1 732 ? -0.530 0.778 -28.839 1.00 93.56 732 ALA A CA 1
ATOM 5657 C C . ALA A 1 732 ? -1.856 0.813 -28.071 1.00 93.56 732 ALA A C 1
ATOM 5659 O O . ALA A 1 732 ? -1.857 0.741 -26.845 1.00 93.56 732 ALA A O 1
ATOM 5660 N N . VAL A 1 733 ? -2.962 0.981 -28.797 1.00 92.44 733 VAL A N 1
ATOM 5661 C CA . VAL A 1 733 ? -4.314 1.226 -28.264 1.00 92.44 733 VAL A CA 1
ATOM 5662 C C . VAL A 1 733 ? -5.320 0.671 -29.271 1.00 92.44 733 VAL A C 1
ATOM 5664 O O . VAL A 1 733 ? -5.076 0.771 -30.469 1.00 92.44 733 VAL A O 1
ATOM 5667 N N . ASP A 1 734 ? -6.428 0.092 -28.818 1.00 91.25 734 ASP A N 1
ATOM 5668 C CA . ASP A 1 734 ? -7.563 -0.281 -29.676 1.00 91.25 734 ASP A CA 1
ATOM 5669 C C . ASP A 1 734 ? -8.384 0.988 -29.999 1.00 91.25 734 ASP A C 1
ATOM 5671 O O . ASP A 1 734 ? -9.021 1.550 -29.105 1.00 91.25 734 ASP A O 1
ATOM 5675 N N . PHE A 1 735 ? -8.308 1.508 -31.235 1.00 90.38 735 PHE A N 1
ATOM 5676 C CA . PHE A 1 735 ? -8.993 2.759 -31.612 1.00 90.38 735 PHE A CA 1
ATOM 5677 C C . PHE A 1 735 ? -10.437 2.553 -32.089 1.00 90.38 735 PHE A C 1
ATOM 5679 O O . PHE A 1 735 ? -11.178 3.536 -32.171 1.00 90.38 735 PHE A O 1
ATOM 5686 N N . ASP A 1 736 ? -10.844 1.331 -32.447 1.00 87.94 736 ASP A N 1
ATOM 5687 C CA . ASP A 1 736 ? -12.194 1.047 -32.957 1.00 87.94 736 ASP A CA 1
ATOM 5688 C C . ASP A 1 736 ? -12.989 0.009 -32.150 1.00 87.94 736 ASP A C 1
ATOM 5690 O O . ASP A 1 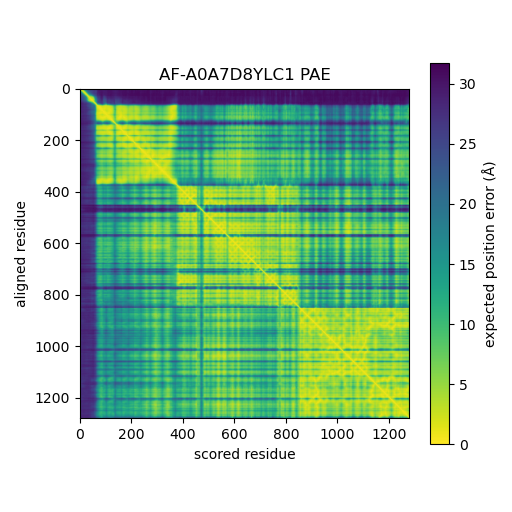736 ? -14.087 -0.381 -32.560 1.00 87.94 736 ASP A O 1
ATOM 5694 N N . ALA A 1 737 ? -12.481 -0.335 -30.963 1.00 86.06 737 ALA A N 1
ATOM 5695 C CA . ALA A 1 737 ? -13.047 -1.270 -29.995 1.00 86.06 737 ALA A CA 1
ATOM 5696 C C . ALA A 1 737 ? -13.299 -2.666 -30.596 1.00 86.06 737 ALA A C 1
ATOM 5698 O O . ALA A 1 737 ? -14.321 -3.304 -30.317 1.00 86.06 737 ALA A O 1
ATOM 5699 N N . ASP A 1 738 ? -12.385 -3.127 -31.459 1.00 88.00 738 ASP A N 1
ATOM 5700 C CA . ASP A 1 738 ? -12.510 -4.391 -32.194 1.00 88.00 738 ASP A CA 1
ATOM 5701 C C . ASP A 1 738 ? -11.740 -5.578 -31.574 1.00 88.00 738 ASP A C 1
ATOM 5703 O O . ASP A 1 738 ? -11.763 -6.697 -32.116 1.00 88.00 738 ASP A O 1
ATOM 5707 N N . GLY A 1 739 ? -11.127 -5.347 -30.407 1.00 87.88 739 GLY A N 1
ATOM 5708 C CA . GLY A 1 739 ? -10.415 -6.332 -29.596 1.00 87.88 739 GLY A CA 1
ATOM 5709 C C . GLY A 1 739 ? -8.970 -6.565 -30.031 1.00 87.88 739 GLY A C 1
ATOM 5710 O O . GLY A 1 739 ? -8.371 -7.575 -29.649 1.00 87.88 739 GLY A O 1
ATOM 5711 N N . ARG A 1 740 ? -8.414 -5.680 -30.864 1.00 90.62 740 ARG A N 1
ATOM 5712 C CA . ARG A 1 740 ? -7.020 -5.705 -31.319 1.00 90.62 740 ARG A CA 1
ATOM 5713 C C . ARG A 1 740 ? -6.369 -4.358 -31.050 1.00 90.62 740 ARG A C 1
ATOM 5715 O O . ARG A 1 740 ? -6.929 -3.311 -31.337 1.00 90.62 740 ARG A O 1
ATOM 5722 N N . LEU A 1 741 ? -5.138 -4.391 -30.552 1.00 93.25 741 LEU A N 1
ATOM 5723 C CA . LEU A 1 741 ? -4.346 -3.178 -30.383 1.00 93.25 741 LEU A CA 1
ATOM 5724 C C . LEU A 1 741 ? -3.874 -2.666 -31.751 1.00 93.25 741 LEU A C 1
ATOM 5726 O O . LEU A 1 741 ? -3.291 -3.422 -32.530 1.00 93.25 741 LEU A O 1
ATOM 5730 N N . ASP A 1 742 ? -4.076 -1.382 -32.026 1.00 94.19 742 ASP A N 1
ATOM 5731 C CA . ASP A 1 742 ? -3.525 -0.667 -33.179 1.00 94.19 742 ASP A CA 1
ATOM 5732 C C . ASP A 1 742 ? -2.185 -0.002 -32.819 1.00 94.19 742 ASP A C 1
ATOM 5734 O O . ASP A 1 742 ? -1.676 -0.156 -31.709 1.00 94.19 742 ASP A O 1
ATOM 5738 N N . LEU A 1 743 ? -1.593 0.768 -33.744 1.00 94.00 743 LEU A N 1
ATOM 5739 C CA . LEU A 1 743 ? -0.439 1.632 -33.447 1.00 94.00 743 LEU A CA 1
ATOM 5740 C C . LEU A 1 743 ? -0.744 3.105 -33.731 1.00 94.00 743 LEU A C 1
ATOM 5742 O O . LEU A 1 743 ? -1.036 3.475 -34.874 1.00 94.00 743 LEU A O 1
ATOM 5746 N N . LEU A 1 744 ? -0.515 3.966 -32.740 1.00 95.44 744 LEU A N 1
ATOM 5747 C CA . LEU A 1 744 ? -0.305 5.395 -32.957 1.00 95.44 744 LEU A CA 1
ATOM 5748 C C . LEU A 1 744 ? 1.163 5.622 -33.358 1.00 95.44 744 LEU A C 1
ATOM 5750 O O . LEU A 1 744 ? 2.092 5.201 -32.664 1.00 95.44 744 LEU A O 1
ATOM 5754 N N . VAL A 1 745 ? 1.398 6.282 -34.497 1.00 93.44 745 VAL A N 1
ATOM 5755 C CA . VAL A 1 745 ? 2.750 6.454 -35.061 1.00 93.44 745 VAL A CA 1
ATOM 5756 C C . VAL A 1 745 ? 3.028 7.877 -35.537 1.00 93.44 745 VAL A C 1
ATOM 5758 O O . VAL A 1 745 ? 2.189 8.543 -36.148 1.00 93.44 745 VAL A O 1
ATOM 5761 N N . ALA A 1 746 ? 4.266 8.330 -35.335 1.00 92.25 746 ALA A N 1
ATOM 5762 C CA . ALA A 1 746 ? 4.761 9.564 -35.931 1.00 92.25 746 ALA A CA 1
ATOM 5763 C C . ALA A 1 746 ? 5.152 9.330 -37.400 1.00 92.25 746 ALA A C 1
ATOM 5765 O O . ALA A 1 746 ? 5.884 8.389 -37.728 1.00 92.25 746 ALA A O 1
ATOM 5766 N N . VAL A 1 747 ? 4.719 10.224 -38.288 1.00 91.12 747 VAL A N 1
ATOM 5767 C CA . VAL A 1 747 ? 4.999 10.188 -39.733 1.00 91.12 747 VAL A CA 1
ATOM 5768 C C . VAL A 1 747 ? 5.633 11.506 -40.201 1.00 91.12 747 VAL A C 1
ATOM 5770 O O . VAL A 1 747 ? 5.917 12.405 -39.406 1.00 91.12 747 VAL A O 1
ATOM 5773 N N . GLU A 1 748 ? 5.920 11.632 -41.497 1.00 88.19 748 GLU A N 1
ATOM 5774 C CA . GLU A 1 748 ? 6.383 12.902 -42.060 1.00 88.19 748 GLU A CA 1
ATOM 5775 C C . GLU A 1 748 ? 5.248 13.943 -42.024 1.00 88.19 748 GLU A C 1
ATOM 5777 O O . GLU A 1 748 ? 4.208 13.772 -42.658 1.00 88.19 748 GLU A O 1
ATOM 5782 N N . GLY A 1 749 ? 5.447 15.029 -41.268 1.00 89.19 749 GLY A N 1
ATOM 5783 C CA . GLY A 1 749 ? 4.496 16.145 -41.173 1.00 89.19 749 GLY A CA 1
ATOM 5784 C C . GLY A 1 749 ? 3.310 15.953 -40.217 1.00 89.19 749 GLY A C 1
ATOM 5785 O O . GLY A 1 749 ? 2.365 16.736 -40.301 1.00 89.19 749 GLY A O 1
ATOM 5786 N N . GLY A 1 750 ? 3.332 14.950 -39.332 1.00 94.94 750 GLY A N 1
ATOM 5787 C CA . GLY A 1 750 ? 2.284 14.746 -38.326 1.00 94.94 750 GLY A CA 1
ATOM 5788 C C . GLY A 1 750 ? 2.276 13.343 -37.717 1.00 94.94 750 GLY A C 1
ATOM 5789 O O . GLY A 1 750 ? 3.324 12.703 -37.589 1.00 94.94 750 GLY A O 1
ATOM 5790 N N . TRP A 1 751 ? 1.084 12.862 -37.374 1.00 95.94 751 TRP A N 1
ATOM 5791 C CA . TRP A 1 751 ? 0.830 11.522 -36.839 1.00 95.94 751 TRP A CA 1
ATOM 5792 C C . TRP A 1 751 ? -0.165 10.752 -37.724 1.00 95.94 751 TRP A C 1
ATOM 5794 O O . TRP A 1 751 ? -0.812 11.320 -38.605 1.00 95.94 751 TRP A O 1
ATOM 5804 N N . ALA A 1 752 ? -0.247 9.438 -37.534 1.00 94.62 752 ALA A N 1
ATOM 5805 C CA . ALA A 1 752 ? -1.200 8.557 -38.205 1.00 94.62 752 ALA A CA 1
ATOM 5806 C C . ALA A 1 752 ? -1.481 7.317 -37.347 1.00 94.62 752 ALA A C 1
ATOM 5808 O O . ALA A 1 752 ? -0.680 6.988 -36.473 1.00 94.62 752 ALA A O 1
ATOM 5809 N N . ILE A 1 753 ? -2.566 6.606 -37.652 1.00 95.12 753 ILE A N 1
ATOM 5810 C CA . ILE A 1 753 ? -2.895 5.318 -37.029 1.00 95.12 753 ILE A CA 1
ATOM 5811 C C . ILE A 1 753 ? -2.505 4.178 -37.988 1.00 95.12 753 ILE A C 1
ATOM 5813 O O . ILE A 1 753 ? -2.381 4.353 -39.213 1.00 95.12 753 ILE A O 1
ATOM 5817 N N . ARG A 1 754 ? -2.205 3.012 -37.426 1.00 93.25 754 ARG A N 1
ATOM 5818 C CA . ARG A 1 754 ? -1.993 1.745 -38.130 1.00 93.25 754 ARG A CA 1
ATOM 5819 C C . ARG A 1 754 ? -2.948 0.736 -37.524 1.00 93.25 754 ARG A C 1
ATOM 5821 O O . ARG A 1 754 ? -2.643 0.197 -36.465 1.00 93.25 754 ARG A O 1
ATOM 5828 N N . ARG A 1 755 ? -4.087 0.524 -38.178 1.00 94.06 755 ARG A N 1
ATOM 5829 C CA . ARG A 1 755 ? -5.127 -0.361 -37.666 1.00 94.06 755 ARG A CA 1
ATOM 5830 C C . ARG A 1 755 ? -4.757 -1.821 -37.857 1.00 94.06 755 ARG A C 1
ATOM 5832 O O . ARG A 1 755 ? -4.386 -2.215 -38.962 1.00 94.06 755 ARG A O 1
ATOM 5839 N N . ASN A 1 756 ? -4.884 -2.621 -36.816 1.00 92.94 756 ASN A N 1
ATOM 5840 C CA . ASN A 1 756 ? -4.547 -4.026 -36.805 1.00 92.94 756 ASN A CA 1
ATOM 5841 C C . ASN A 1 756 ? -5.641 -4.872 -37.474 1.00 92.94 756 ASN A C 1
ATOM 5843 O O . ASN A 1 756 ? -6.778 -4.993 -37.022 1.00 92.94 756 ASN A O 1
ATOM 5847 N N . THR A 1 757 ? -5.265 -5.489 -38.589 1.00 92.19 757 THR A N 1
ATOM 5848 C CA . THR A 1 757 ? -6.126 -6.345 -39.422 1.00 92.19 757 THR A CA 1
ATOM 5849 C C . THR A 1 757 ? -5.634 -7.794 -39.435 1.00 92.19 757 THR A C 1
ATOM 5851 O O . THR A 1 757 ? -5.904 -8.564 -40.364 1.00 92.19 757 THR A O 1
ATOM 5854 N N . THR A 1 758 ? -4.864 -8.167 -38.412 1.00 87.94 758 THR A N 1
ATOM 5855 C CA . THR A 1 758 ? -4.433 -9.543 -38.178 1.00 87.94 758 THR A CA 1
ATOM 5856 C C . THR A 1 758 ? -5.643 -10.391 -37.792 1.00 87.94 758 THR A C 1
ATOM 5858 O O . THR A 1 758 ? -6.474 -9.972 -36.993 1.00 87.94 758 THR A O 1
ATOM 5861 N N . ASP A 1 759 ? -5.756 -11.585 -38.376 1.00 82.06 759 ASP A N 1
ATOM 5862 C CA . ASP A 1 759 ? -6.767 -12.564 -37.978 1.00 82.06 759 ASP A CA 1
ATOM 5863 C C . ASP A 1 759 ? -6.391 -13.075 -36.565 1.00 82.06 759 ASP A C 1
ATOM 5865 O O . ASP A 1 759 ? -5.330 -13.698 -36.451 1.00 82.06 759 ASP A O 1
ATOM 5869 N N . PRO A 1 760 ? -7.175 -12.803 -35.499 1.00 73.94 760 PRO A N 1
ATOM 5870 C CA . PRO A 1 760 ? -6.759 -13.103 -34.128 1.00 73.94 760 PRO A CA 1
ATOM 5871 C C . PRO A 1 760 ? -6.696 -14.612 -33.871 1.00 73.94 760 PRO A C 1
ATOM 5873 O O . PRO A 1 760 ? -7.477 -15.392 -34.426 1.00 73.94 760 PRO A O 1
ATOM 5876 N N . VAL A 1 761 ? -5.771 -15.022 -33.003 1.00 71.81 761 VAL A N 1
ATOM 5877 C CA . VAL A 1 761 ? -5.562 -16.430 -32.619 1.00 71.81 761 VAL A CA 1
ATOM 5878 C C . VAL A 1 761 ? -6.657 -16.919 -31.672 1.00 71.81 761 VAL A C 1
ATOM 5880 O O . VAL A 1 761 ? -7.038 -18.092 -31.703 1.00 71.81 761 VAL A O 1
ATOM 5883 N N . GLY A 1 762 ? -7.210 -16.009 -30.871 1.00 78.19 762 GLY A N 1
ATOM 5884 C CA . GLY A 1 762 ? -8.288 -16.295 -29.941 1.00 78.19 762 GLY A CA 1
ATOM 5885 C C . GLY A 1 762 ? -9.000 -15.051 -29.432 1.00 78.19 762 GLY A C 1
ATOM 5886 O O . GLY A 1 762 ? -9.048 -14.015 -30.093 1.00 78.19 762 GLY A O 1
ATOM 5887 N N . HIS A 1 763 ? -9.572 -15.208 -28.245 1.00 88.56 763 HIS A N 1
ATOM 5888 C CA . HIS A 1 763 ? -10.331 -14.183 -27.545 1.00 88.56 763 HIS A CA 1
ATOM 5889 C C . HIS A 1 763 ? -9.422 -13.170 -26.848 1.00 88.56 763 HIS A C 1
ATOM 5891 O O . HIS A 1 763 ? -8.218 -13.391 -26.699 1.00 88.56 763 HIS A O 1
ATOM 5897 N N . HIS A 1 764 ? -10.025 -12.081 -26.387 1.00 90.81 764 HIS A N 1
ATOM 5898 C CA . HIS A 1 764 ? -9.345 -11.033 -25.632 1.00 90.81 764 HIS A CA 1
ATOM 5899 C C . HIS A 1 764 ? -10.093 -10.675 -24.345 1.00 90.81 764 HIS A C 1
ATOM 5901 O O . HIS A 1 764 ? -11.218 -11.127 -24.101 1.00 90.81 764 HIS A O 1
ATOM 5907 N N . LEU A 1 765 ? -9.464 -9.842 -23.520 1.00 90.31 765 LEU A N 1
ATOM 5908 C CA . LEU A 1 765 ? -10.065 -9.247 -22.339 1.00 90.31 765 LEU A CA 1
ATOM 5909 C C . LEU A 1 765 ? -9.530 -7.829 -22.120 1.00 90.31 765 LEU A C 1
ATOM 5911 O O . LEU A 1 765 ? -8.325 -7.639 -21.964 1.00 90.31 765 LEU A O 1
ATOM 5915 N N . GLY A 1 766 ? -10.435 -6.852 -22.045 1.00 89.00 766 GLY A N 1
ATOM 5916 C CA . GLY A 1 766 ? -10.128 -5.515 -21.547 1.00 89.00 766 GLY A CA 1
ATOM 5917 C C . GLY A 1 766 ? -10.415 -5.425 -20.048 1.00 89.00 766 GLY A C 1
ATOM 5918 O O . GLY A 1 766 ? -11.502 -5.781 -19.594 1.00 89.00 766 GLY A O 1
ATOM 5919 N N . ALA A 1 767 ? -9.467 -4.927 -19.265 1.00 86.75 767 ALA A N 1
ATOM 5920 C CA . ALA A 1 767 ? -9.647 -4.632 -17.848 1.00 86.75 767 ALA A CA 1
ATOM 5921 C C . ALA A 1 767 ? -9.585 -3.115 -17.624 1.00 86.75 767 ALA A C 1
ATOM 5923 O O . ALA A 1 767 ? -8.545 -2.496 -17.857 1.00 86.75 767 ALA A O 1
ATOM 5924 N N . ARG A 1 768 ? -10.688 -2.519 -17.158 1.00 82.69 768 ARG A N 1
ATOM 5925 C CA . ARG A 1 768 ? -10.767 -1.109 -16.757 1.00 82.69 768 ARG A CA 1
ATOM 5926 C C . ARG A 1 768 ? -11.223 -1.019 -15.308 1.00 82.69 768 ARG A C 1
ATOM 5928 O O . ARG A 1 768 ? -12.235 -1.598 -14.923 1.00 82.69 768 ARG A O 1
ATOM 5935 N N . PHE A 1 769 ? -10.512 -0.235 -14.513 1.00 74.06 769 PHE A N 1
ATOM 5936 C CA . PHE A 1 769 ? -10.971 0.121 -13.178 1.00 74.06 769 PHE A CA 1
ATOM 5937 C C . PHE A 1 769 ? -11.721 1.433 -13.264 1.00 74.06 769 PHE A C 1
ATOM 5939 O O . PHE A 1 769 ? -11.370 2.324 -14.040 1.00 74.06 769 PHE A O 1
ATOM 5946 N N . ARG A 1 770 ? -12.798 1.520 -12.493 1.00 66.06 770 ARG A N 1
ATOM 5947 C CA . ARG A 1 770 ? -13.451 2.786 -12.214 1.00 66.06 770 ARG A CA 1
ATOM 5948 C C . ARG A 1 770 ? -13.105 3.129 -10.779 1.00 66.06 770 ARG A C 1
ATOM 5950 O O . ARG A 1 770 ? -13.335 2.307 -9.889 1.00 66.06 770 ARG A O 1
ATOM 5957 N N . GLY A 1 771 ? -12.621 4.344 -10.551 1.00 53.03 771 GLY A N 1
ATOM 5958 C CA . GLY A 1 771 ? -12.717 4.936 -9.229 1.00 53.03 771 GLY A CA 1
ATOM 5959 C C . GLY A 1 771 ? -14.170 4.824 -8.775 1.00 53.03 771 GLY A C 1
ATOM 5960 O O . GLY A 1 771 ? -15.099 5.120 -9.540 1.00 53.03 771 GLY A O 1
ATOM 5961 N N . ILE A 1 772 ? -14.367 4.349 -7.549 1.00 49.56 772 ILE A N 1
ATOM 5962 C CA . ILE A 1 772 ? -15.666 4.457 -6.895 1.00 49.56 772 ILE A CA 1
ATOM 5963 C C . ILE A 1 772 ? -16.061 5.946 -6.917 1.00 49.56 772 ILE A C 1
ATOM 5965 O O . ILE A 1 772 ? -15.189 6.812 -6.924 1.00 49.56 772 ILE A O 1
ATOM 5969 N N . ASP A 1 773 ? -17.355 6.280 -6.923 1.00 48.56 773 ASP A N 1
ATOM 5970 C CA . ASP A 1 773 ? -17.754 7.640 -6.534 1.00 48.56 773 ASP A CA 1
ATOM 5971 C C . ASP A 1 773 ? -17.084 7.925 -5.175 1.00 48.56 773 ASP A C 1
ATOM 5973 O O . ASP A 1 773 ? -17.298 7.154 -4.241 1.00 48.56 773 ASP A O 1
ATOM 5977 N N . ASP A 1 774 ? -16.299 8.998 -5.024 1.00 47.53 774 ASP A N 1
ATOM 5978 C CA . ASP A 1 774 ? -15.723 9.394 -3.720 1.00 47.53 774 ASP A CA 1
ATOM 5979 C C . ASP A 1 774 ? -16.807 9.508 -2.621 1.00 47.53 774 ASP A C 1
ATOM 5981 O O . ASP A 1 774 ? -16.522 9.548 -1.421 1.00 47.53 774 ASP A O 1
ATOM 5985 N N . ASN A 1 775 ? -18.082 9.548 -3.035 1.00 42.16 775 ASN A N 1
ATOM 5986 C CA . ASN A 1 775 ? -19.274 9.516 -2.212 1.00 42.16 775 ASN A CA 1
ATOM 5987 C C . ASN A 1 775 ? -19.990 8.162 -2.091 1.00 42.16 775 ASN A C 1
ATOM 5989 O O . ASN A 1 775 ? -21.110 8.147 -1.566 1.00 42.16 775 ASN A O 1
ATOM 5993 N N . HIS A 1 776 ? -19.384 7.034 -2.451 1.00 46.62 776 HIS A N 1
ATOM 5994 C CA . HIS A 1 776 ? -19.792 5.740 -1.906 1.00 46.62 776 HIS A CA 1
ATOM 5995 C C . HIS A 1 776 ? -19.071 5.526 -0.562 1.00 46.62 776 HIS A C 1
ATOM 5997 O O . HIS A 1 776 ? -17.875 5.805 -0.466 1.00 46.62 776 HIS A O 1
ATOM 6003 N N . PRO A 1 777 ? -19.728 4.978 0.480 1.00 43.84 777 PRO A N 1
ATOM 6004 C CA . PRO A 1 777 ? -19.068 4.629 1.735 1.00 43.84 777 PRO A CA 1
ATOM 6005 C C . PRO A 1 777 ? -18.240 3.333 1.589 1.00 43.84 777 PRO A C 1
ATOM 6007 O O . PRO A 1 777 ? -18.390 2.387 2.358 1.00 43.84 777 PRO A O 1
ATOM 6010 N N . ALA A 1 778 ? -17.436 3.252 0.530 1.00 46.00 778 ALA A N 1
ATOM 6011 C CA . ALA A 1 778 ? -16.553 2.144 0.191 1.00 46.00 778 ALA A CA 1
ATOM 6012 C C . ALA A 1 778 ? -15.157 2.622 -0.271 1.00 46.00 778 ALA A C 1
ATOM 6014 O O . ALA A 1 778 ? -14.367 1.782 -0.697 1.00 46.00 778 ALA A O 1
ATOM 6015 N N . SER A 1 779 ? -14.886 3.941 -0.242 1.00 48.94 779 SER A N 1
ATOM 6016 C CA . SER A 1 779 ? -14.001 4.590 -1.222 1.00 48.94 779 SER A CA 1
ATOM 6017 C C . SER A 1 779 ? -12.563 4.078 -1.224 1.00 48.94 779 SER A C 1
ATOM 6019 O O . SER A 1 779 ? -12.005 3.988 -2.308 1.00 48.94 779 SER A O 1
ATOM 6021 N N . GLY A 1 780 ? -11.981 3.730 -0.063 1.00 52.25 780 GLY A N 1
ATOM 6022 C CA . GLY A 1 780 ? -10.706 2.995 0.050 1.00 52.25 780 GLY A CA 1
ATOM 6023 C C . GLY A 1 780 ? -9.649 3.458 -0.960 1.00 52.25 780 GLY A C 1
ATOM 6024 O O . GLY A 1 780 ? -9.146 2.639 -1.732 1.00 52.25 780 GLY A O 1
ATOM 6025 N N . ARG A 1 781 ? -9.439 4.776 -1.034 1.00 66.12 781 ARG A N 1
ATOM 6026 C CA . ARG A 1 781 ? -9.218 5.475 -2.307 1.00 66.12 781 ARG A CA 1
ATOM 6027 C C . ARG A 1 781 ? -7.945 5.047 -3.023 1.00 66.12 781 ARG A C 1
ATOM 6029 O O . ARG A 1 781 ? -6.889 4.963 -2.423 1.00 66.12 781 ARG A O 1
ATOM 6036 N N . ILE A 1 782 ? -8.065 4.804 -4.320 1.00 71.75 782 ILE A N 1
ATOM 6037 C CA . ILE A 1 782 ? -6.962 4.602 -5.261 1.00 71.75 782 ILE A CA 1
ATOM 6038 C C . ILE A 1 782 ? -7.146 5.648 -6.364 1.00 71.75 782 ILE A C 1
ATOM 6040 O O . ILE A 1 782 ? -8.285 6.050 -6.628 1.00 71.75 782 ILE A O 1
ATOM 6044 N N . ASN A 1 783 ? -6.069 6.065 -7.033 1.00 78.19 783 ASN A N 1
ATOM 6045 C CA . ASN A 1 783 ? -6.182 6.925 -8.212 1.00 78.19 783 ASN A CA 1
ATOM 6046 C C . ASN A 1 783 ? -7.198 6.358 -9.231 1.00 78.19 783 ASN A C 1
ATOM 6048 O O . ASN A 1 783 ? -7.366 5.140 -9.355 1.00 78.19 783 ASN A O 1
ATOM 6052 N N . HIS A 1 784 ? -7.908 7.235 -9.948 1.00 75.81 784 HIS A N 1
ATOM 6053 C CA . HIS A 1 784 ? -9.170 6.880 -10.611 1.00 75.81 784 HIS A CA 1
ATOM 6054 C C . HIS A 1 784 ? -9.066 5.689 -11.582 1.00 75.81 784 HIS A C 1
ATOM 6056 O O . HIS A 1 784 ? -9.968 4.853 -11.653 1.00 75.81 784 HIS A O 1
ATOM 6062 N N . TYR A 1 785 ? -7.961 5.608 -12.323 1.00 79.50 785 TYR A N 1
ATOM 6063 C CA . TYR A 1 785 ? -7.707 4.556 -13.310 1.00 79.50 785 TYR A CA 1
ATOM 6064 C C . TYR A 1 785 ? -6.915 3.368 -12.758 1.00 79.50 785 TYR A C 1
ATOM 6066 O O . TYR A 1 785 ? -6.622 2.444 -13.510 1.00 79.50 785 TYR A O 1
ATOM 6074 N N . ALA A 1 786 ? -6.603 3.370 -11.459 1.00 82.94 786 ALA A N 1
ATOM 6075 C CA . ALA A 1 786 ? -5.795 2.362 -10.785 1.00 82.94 786 ALA A CA 1
ATOM 6076 C C . ALA A 1 786 ? -4.375 2.210 -11.374 1.00 82.94 786 ALA A C 1
ATOM 6078 O O . ALA A 1 786 ? -3.790 1.129 -11.328 1.00 82.94 786 ALA A O 1
ATOM 6079 N N . VAL A 1 787 ? -3.799 3.292 -11.906 1.00 87.94 787 VAL A N 1
ATOM 6080 C CA . VAL A 1 787 ? -2.421 3.341 -12.418 1.00 87.94 787 VAL A CA 1
ATOM 6081 C C . VAL A 1 787 ? -1.437 2.905 -11.328 1.00 87.94 787 VAL A C 1
ATOM 6083 O O . VAL A 1 787 ? -1.587 3.286 -10.169 1.00 87.94 787 VAL A O 1
ATOM 6086 N N . GLY A 1 788 ? -0.461 2.078 -11.703 1.00 88.75 788 GLY A N 1
ATOM 6087 C CA . GLY A 1 788 ? 0.484 1.412 -10.802 1.00 88.75 788 GLY A CA 1
ATOM 6088 C C . GLY A 1 788 ? 0.015 0.043 -10.291 1.00 88.75 788 GLY A C 1
ATOM 6089 O O . GLY A 1 788 ? 0.845 -0.748 -9.857 1.00 88.75 788 GLY A O 1
ATOM 6090 N N . SER A 1 789 ? -1.280 -0.287 -10.382 1.00 87.50 789 SER A N 1
ATOM 6091 C CA . SER A 1 789 ? -1.787 -1.588 -9.912 1.00 87.50 789 SER A CA 1
ATOM 6092 C C . SER A 1 789 ? -1.252 -2.756 -10.732 1.00 87.50 789 SER A C 1
ATOM 6094 O O . SER A 1 789 ? -1.110 -2.660 -11.952 1.00 87.50 789 SER A O 1
ATOM 6096 N N . VAL A 1 790 ? -1.096 -3.902 -10.078 1.00 88.56 790 VAL A N 1
ATOM 6097 C CA . VAL A 1 790 ? -0.818 -5.184 -10.729 1.00 88.56 790 VAL A CA 1
ATOM 6098 C C . VAL A 1 790 ? -2.132 -5.866 -11.105 1.00 88.56 790 VAL A C 1
ATOM 6100 O O . VAL A 1 790 ? -3.007 -6.065 -10.257 1.00 88.56 790 VAL A O 1
ATOM 6103 N N . LEU A 1 791 ? -2.262 -6.265 -12.369 1.00 88.81 791 LEU A N 1
ATOM 6104 C CA . LEU A 1 791 ? -3.325 -7.136 -12.862 1.00 88.81 791 LEU A CA 1
ATOM 6105 C C . LEU A 1 791 ? -2.783 -8.511 -13.198 1.00 88.81 791 LEU A C 1
ATOM 6107 O O . LEU A 1 791 ? -1.779 -8.630 -13.885 1.00 88.81 791 LEU A O 1
ATOM 6111 N N . GLU A 1 792 ? -3.487 -9.549 -12.760 1.00 86.44 792 GLU A N 1
ATOM 6112 C CA . GLU A 1 792 ? -3.070 -10.939 -12.907 1.00 86.44 792 GLU A CA 1
ATOM 6113 C C . GLU A 1 792 ? -4.208 -11.777 -13.479 1.00 86.44 792 GLU A C 1
ATOM 6115 O O . GLU A 1 792 ? -5.244 -11.980 -12.833 1.00 86.44 792 GLU A O 1
ATOM 6120 N N . LEU A 1 793 ? -4.014 -12.293 -14.688 1.00 85.81 793 LEU A N 1
ATOM 6121 C CA . LEU A 1 793 ? -4.995 -13.102 -15.389 1.00 85.81 793 LEU A CA 1
ATOM 6122 C C . LEU A 1 793 ? -4.570 -14.572 -15.422 1.00 85.81 793 LEU A C 1
ATOM 6124 O O . LEU A 1 793 ? -3.443 -14.908 -15.782 1.00 85.81 793 LEU A O 1
ATOM 6128 N N . ARG A 1 794 ? -5.510 -15.464 -15.093 1.00 79.38 794 ARG A N 1
ATOM 6129 C CA . ARG A 1 794 ? -5.367 -16.918 -15.261 1.00 79.38 794 ARG A CA 1
ATOM 6130 C C . ARG A 1 794 ? -6.384 -17.440 -16.258 1.00 79.38 794 ARG A C 1
ATOM 6132 O O . ARG A 1 794 ? -7.582 -17.222 -16.075 1.00 79.38 794 ARG A O 1
ATOM 6139 N N . PHE A 1 795 ? -5.930 -18.187 -17.255 1.00 78.31 795 PHE A N 1
ATOM 6140 C CA . PHE A 1 795 ? -6.762 -18.789 -18.299 1.00 78.31 795 PHE A CA 1
ATOM 6141 C C . PHE A 1 795 ? -6.068 -20.047 -18.832 1.00 78.31 795 PHE A C 1
ATOM 6143 O O . PHE A 1 795 ? -4.855 -20.060 -19.021 1.00 78.31 795 PHE A O 1
ATOM 6150 N N . GLY A 1 796 ? -6.808 -21.139 -19.039 1.00 69.81 796 GLY A N 1
ATOM 6151 C CA . GLY A 1 796 ? -6.190 -22.411 -19.432 1.00 69.81 796 GLY A CA 1
ATOM 6152 C C . GLY A 1 796 ? -5.066 -22.844 -18.462 1.00 69.81 796 GLY A C 1
ATOM 6153 O O . GLY A 1 796 ? -5.294 -22.846 -17.251 1.00 69.81 796 GLY A O 1
ATOM 6154 N N . PRO A 1 797 ? -3.873 -23.225 -18.961 1.00 63.06 797 PRO A N 1
ATOM 6155 C CA . PRO A 1 797 ? -2.665 -23.444 -18.161 1.00 63.06 797 PRO A CA 1
ATOM 6156 C C . PRO A 1 797 ? -1.796 -22.181 -17.972 1.00 63.06 797 PRO A C 1
ATOM 6158 O O . PRO A 1 797 ? -0.680 -22.302 -17.472 1.00 63.06 797 PRO A O 1
ATOM 6161 N N . HIS A 1 798 ? -2.250 -21.004 -18.414 1.00 70.62 798 HIS A N 1
ATOM 6162 C CA . HIS A 1 798 ? -1.459 -19.775 -18.465 1.00 70.62 798 HIS A CA 1
ATOM 6163 C C . HIS A 1 798 ? -1.734 -18.842 -17.286 1.00 70.62 798 HIS A C 1
ATOM 6165 O O . HIS A 1 798 ? -2.837 -18.776 -16.732 1.00 70.62 798 HIS A O 1
ATOM 6171 N N . TYR A 1 799 ? -0.698 -18.072 -16.979 1.00 78.88 799 TYR A N 1
ATOM 6172 C CA . TYR A 1 799 ? -0.702 -16.933 -16.084 1.00 78.88 799 TYR A CA 1
ATOM 6173 C C . TYR A 1 799 ? -0.046 -15.754 -16.817 1.00 78.88 799 TYR A C 1
ATOM 6175 O O . TYR A 1 799 ? 0.930 -15.953 -17.551 1.00 78.88 799 TYR A O 1
ATOM 6183 N N . ARG A 1 800 ? -0.595 -14.549 -16.638 1.00 84.19 800 ARG A N 1
ATOM 6184 C CA . ARG A 1 800 ? -0.021 -13.287 -17.121 1.00 84.19 800 ARG A CA 1
ATOM 6185 C C . ARG A 1 800 ? -0.215 -12.190 -16.093 1.00 84.19 800 ARG A C 1
ATOM 6187 O O . ARG A 1 800 ? -1.333 -12.034 -15.599 1.00 84.19 800 ARG A O 1
ATOM 6194 N N . ALA A 1 801 ? 0.832 -11.410 -15.843 1.00 88.19 801 ALA A N 1
ATOM 6195 C CA . ALA A 1 801 ? 0.744 -10.169 -15.089 1.00 88.19 801 ALA A CA 1
ATOM 6196 C C . ALA A 1 801 ? 1.052 -8.932 -15.949 1.00 88.19 801 ALA A C 1
ATOM 6198 O O . ALA A 1 801 ? 1.956 -8.941 -16.783 1.00 88.19 801 ALA A O 1
ATOM 6199 N N . GLU A 1 802 ? 0.305 -7.859 -15.709 1.00 91.50 802 GLU A N 1
ATOM 6200 C CA . GLU A 1 802 ? 0.477 -6.542 -16.324 1.00 91.50 802 GLU A CA 1
ATOM 6201 C C . GLU A 1 802 ? 0.387 -5.442 -15.268 1.00 91.50 802 GLU A C 1
ATOM 6203 O O . GLU A 1 802 ? -0.287 -5.606 -14.250 1.00 91.50 802 GLU A O 1
ATOM 6208 N N . VAL A 1 803 ? 1.046 -4.311 -15.520 1.00 92.00 803 VAL A N 1
ATOM 6209 C CA . VAL A 1 803 ? 0.926 -3.115 -14.675 1.00 92.00 803 VAL A CA 1
ATOM 6210 C C . VAL A 1 803 ? 0.007 -2.121 -15.364 1.00 92.00 803 VAL A C 1
ATOM 6212 O O . VAL A 1 803 ? 0.220 -1.774 -16.527 1.00 92.00 803 VAL A O 1
ATOM 6215 N N . ILE A 1 804 ? -1.002 -1.632 -14.645 1.00 90.75 804 ILE A N 1
ATOM 6216 C CA . ILE A 1 804 ? -1.912 -0.618 -15.174 1.00 90.75 804 ILE A CA 1
ATOM 6217 C C . ILE A 1 804 ? -1.136 0.684 -15.383 1.00 90.75 804 ILE A C 1
ATOM 6219 O O . ILE A 1 804 ? -0.715 1.337 -14.430 1.00 90.75 804 ILE A O 1
ATOM 6223 N N . SER A 1 805 ? -0.982 1.088 -16.640 1.00 88.81 805 SER A N 1
ATOM 6224 C CA . SER A 1 805 ? -0.344 2.351 -17.036 1.00 88.81 805 SER A CA 1
ATOM 6225 C C . SER A 1 805 ? -1.258 3.254 -17.873 1.00 88.81 805 SER A C 1
ATOM 6227 O O . SER A 1 805 ? -0.832 4.307 -18.339 1.00 88.81 805 SER A O 1
ATOM 6229 N N . SER A 1 806 ? -2.505 2.835 -18.105 1.00 85.75 806 SER A N 1
ATOM 6230 C CA . SER A 1 806 ? -3.514 3.559 -18.884 1.00 85.75 806 SER A CA 1
ATOM 6231 C C . SER A 1 806 ? -4.933 3.177 -18.418 1.00 85.75 806 SER A C 1
ATOM 6233 O O . SER A 1 806 ? -5.080 2.189 -17.695 1.00 85.75 806 SER A O 1
ATOM 6235 N N . PRO A 1 807 ? -5.993 3.895 -18.842 1.00 82.25 807 PRO A N 1
ATOM 6236 C CA . PRO A 1 807 ? -7.380 3.592 -18.470 1.00 82.25 807 PRO A CA 1
ATOM 6237 C C . PRO A 1 807 ? -7.911 2.199 -18.844 1.00 82.25 807 PRO A C 1
ATOM 6239 O O . PRO A 1 807 ? -9.025 1.857 -18.445 1.00 82.25 807 PRO A O 1
ATOM 6242 N N . THR A 1 808 ? -7.210 1.404 -19.659 1.00 86.75 808 THR A N 1
ATOM 6243 C CA . THR A 1 808 ? -7.630 0.040 -20.022 1.00 86.75 808 THR A CA 1
ATOM 6244 C C . THR A 1 808 ? -6.414 -0.836 -20.306 1.00 86.75 808 THR A C 1
ATOM 6246 O O . THR A 1 808 ? -5.576 -0.504 -21.137 1.00 86.75 808 THR A O 1
ATOM 6249 N N . THR A 1 809 ? -6.323 -1.973 -19.616 1.00 90.94 809 THR A N 1
ATOM 6250 C CA . THR A 1 809 ? -5.268 -2.980 -19.813 1.00 90.94 809 THR A CA 1
ATOM 6251 C C . THR A 1 809 ? -5.804 -4.131 -20.662 1.00 90.94 809 THR A C 1
ATOM 6253 O O . THR A 1 809 ? -6.918 -4.597 -20.424 1.00 90.94 809 THR A O 1
ATOM 6256 N N . HIS A 1 810 ? -5.029 -4.585 -21.646 1.00 92.75 810 HIS A N 1
ATOM 6257 C CA . HIS A 1 810 ? -5.422 -5.619 -22.611 1.00 92.75 810 HIS A CA 1
ATOM 6258 C C . HIS A 1 810 ? -4.738 -6.959 -22.325 1.00 92.75 810 HIS A C 1
ATOM 6260 O O . HIS A 1 810 ? -3.550 -6.987 -22.012 1.00 92.75 810 HIS A O 1
ATOM 6266 N N . PHE A 1 811 ? -5.467 -8.061 -22.499 1.00 91.94 811 PHE A N 1
ATOM 6267 C CA . PHE A 1 811 ? -4.935 -9.425 -22.468 1.00 91.94 811 PHE A CA 1
ATOM 6268 C C . PHE A 1 811 ? -5.463 -10.243 -23.656 1.00 91.94 811 PHE A C 1
ATOM 6270 O O . PHE A 1 811 ? -6.680 -10.369 -23.819 1.00 91.94 811 PHE A O 1
ATOM 6277 N N . GLY A 1 812 ? -4.578 -10.871 -24.434 1.00 90.19 812 GLY A N 1
ATOM 6278 C CA . GLY A 1 812 ? -4.937 -11.975 -25.327 1.00 90.19 812 GLY A CA 1
ATOM 6279 C C . GLY A 1 812 ? -5.040 -13.311 -24.590 1.00 90.19 812 GLY A C 1
ATOM 6280 O O . GLY A 1 812 ? -4.424 -13.509 -23.540 1.00 90.19 812 GLY A O 1
ATOM 6281 N N . LEU A 1 813 ? -5.847 -14.233 -25.126 1.00 88.19 813 LEU A N 1
ATOM 6282 C CA . LEU A 1 813 ? -6.248 -15.468 -24.441 1.00 88.19 813 LEU A CA 1
ATOM 6283 C C . LEU A 1 813 ? -5.876 -16.769 -25.180 1.00 88.19 813 LEU A C 1
ATOM 6285 O O . LEU A 1 813 ? -6.475 -17.789 -24.867 1.00 88.19 813 LEU A O 1
ATOM 6289 N N . ASP A 1 814 ? -4.957 -16.779 -26.158 1.00 80.25 814 ASP A N 1
ATOM 6290 C CA . ASP A 1 814 ? -4.418 -17.990 -26.844 1.00 80.25 814 ASP A CA 1
ATOM 6291 C C . ASP A 1 814 ? -5.479 -19.058 -27.215 1.00 80.25 814 ASP A C 1
ATOM 6293 O O . ASP A 1 814 ? -5.364 -20.253 -26.932 1.00 80.25 814 ASP A O 1
ATOM 6297 N N . GLY A 1 815 ? -6.599 -18.614 -27.791 1.00 77.62 815 GLY A N 1
ATOM 6298 C CA . GLY A 1 815 ? -7.705 -19.491 -28.202 1.00 77.62 815 GLY A CA 1
ATOM 6299 C C . GLY A 1 815 ? -8.552 -20.089 -27.065 1.00 77.62 815 GLY A C 1
ATOM 6300 O O . GLY A 1 815 ? -9.402 -20.942 -27.331 1.00 77.62 815 GLY A O 1
ATOM 6301 N N . PHE A 1 816 ? -8.363 -19.672 -25.808 1.00 82.94 816 PHE A N 1
ATOM 6302 C CA . PHE A 1 816 ? -9.173 -20.116 -24.672 1.00 82.94 816 PHE A CA 1
ATOM 6303 C C . PHE A 1 816 ? -10.501 -19.350 -24.576 1.00 82.94 816 PHE A C 1
ATOM 6305 O O . PHE A 1 816 ? -10.542 -18.134 -24.420 1.00 82.94 816 PHE A O 1
ATOM 6312 N N . GLU A 1 817 ? -11.608 -20.094 -24.583 1.00 84.00 817 GLU A N 1
ATOM 6313 C CA . GLU A 1 817 ? -12.989 -19.568 -24.557 1.00 84.00 817 GLU A CA 1
ATOM 6314 C C . GLU A 1 817 ? -13.444 -19.068 -23.163 1.00 84.00 817 GLU A C 1
ATOM 6316 O O . GLU A 1 817 ? -14.615 -18.752 -22.956 1.00 84.00 817 GLU A O 1
ATOM 6321 N N . GLN A 1 818 ? -12.547 -19.057 -22.170 1.00 80.06 818 GLN A N 1
ATOM 6322 C CA . GLN A 1 818 ? -12.814 -18.578 -20.812 1.00 80.06 818 GLN A CA 1
ATOM 6323 C C . GLN A 1 818 ? -11.512 -18.322 -20.039 1.00 80.06 818 GLN A C 1
ATOM 6325 O O . GLN A 1 818 ? -10.622 -19.175 -20.011 1.00 80.06 818 GLN A O 1
ATOM 6330 N N . ALA A 1 819 ? -11.457 -17.201 -19.315 1.00 81.75 819 ALA A N 1
ATOM 6331 C CA . ALA A 1 819 ? -10.495 -16.983 -18.238 1.00 81.75 819 ALA A CA 1
ATOM 6332 C C . ALA A 1 819 ? -11.077 -17.413 -16.877 1.00 81.75 819 ALA A C 1
ATOM 6334 O O . ALA A 1 819 ? -12.270 -17.265 -16.617 1.00 81.75 819 ALA A O 1
ATOM 6335 N N . SER A 1 820 ? -10.230 -17.952 -16.000 1.00 73.25 820 SER A N 1
ATOM 6336 C CA . SER A 1 820 ? -10.590 -18.484 -14.678 1.00 73.25 820 SER A CA 1
ATOM 6337 C C . SER A 1 820 ? -10.718 -17.381 -13.626 1.00 73.25 820 SER A C 1
ATOM 6339 O O . SER A 1 820 ? -11.680 -17.357 -12.854 1.00 73.25 820 SER A O 1
ATOM 6341 N N . THR A 1 821 ? -9.751 -16.460 -13.582 1.00 77.75 821 THR A N 1
ATOM 6342 C CA . THR A 1 821 ? -9.717 -15.333 -12.636 1.00 77.75 821 THR A CA 1
ATOM 6343 C C . THR A 1 821 ? -8.951 -14.154 -13.215 1.00 77.75 821 THR A C 1
ATOM 6345 O O . THR A 1 821 ? -7.867 -14.371 -13.754 1.00 77.75 821 THR A O 1
ATOM 6348 N N . LEU A 1 822 ? -9.446 -12.937 -12.989 1.00 81.50 822 LEU A N 1
ATOM 6349 C CA . LEU A 1 822 ? -8.656 -11.704 -13.041 1.00 81.50 822 LEU A CA 1
ATOM 6350 C C . LEU A 1 822 ? -8.512 -11.180 -11.607 1.00 81.50 822 LEU A C 1
ATOM 6352 O O . LEU A 1 822 ? -9.523 -10.981 -10.929 1.00 81.50 822 LEU A O 1
ATOM 6356 N N . ARG A 1 823 ? -7.283 -10.976 -11.132 1.00 81.19 823 ARG A N 1
ATOM 6357 C CA . ARG A 1 823 ? -6.989 -10.335 -9.843 1.00 81.19 823 ARG A CA 1
ATOM 6358 C C . ARG A 1 823 ? -6.363 -8.963 -10.074 1.00 81.19 823 ARG A C 1
ATOM 6360 O O . ARG A 1 823 ? -5.500 -8.836 -10.929 1.00 81.19 823 ARG A O 1
ATOM 6367 N N . ALA A 1 824 ? -6.792 -7.976 -9.297 1.00 81.12 824 ALA A N 1
ATOM 6368 C CA . ALA A 1 824 ? -6.168 -6.663 -9.189 1.00 81.12 824 ALA A CA 1
ATOM 6369 C C . ALA A 1 824 ? -5.537 -6.503 -7.805 1.00 81.12 824 ALA A C 1
ATOM 6371 O O . ALA A 1 824 ? -6.086 -6.999 -6.814 1.00 81.12 824 ALA A O 1
ATOM 6372 N N . ILE A 1 825 ? -4.395 -5.826 -7.755 1.00 80.81 825 ILE A N 1
ATOM 6373 C CA . ILE A 1 825 ? -3.634 -5.511 -6.545 1.00 80.81 825 ILE A CA 1
ATOM 6374 C C . ILE A 1 825 ? -3.219 -4.057 -6.675 1.00 80.81 825 ILE A C 1
ATOM 6376 O O . ILE A 1 825 ? -2.449 -3.704 -7.565 1.00 80.81 825 ILE A O 1
ATOM 6380 N N . PHE A 1 826 ? -3.828 -3.214 -5.856 1.00 79.88 826 PHE A N 1
ATOM 6381 C CA . PHE A 1 826 ? -3.763 -1.768 -6.002 1.00 79.88 826 PHE A CA 1
ATOM 6382 C C . PHE A 1 826 ? -2.558 -1.176 -5.242 1.00 79.88 826 PHE A C 1
ATOM 6384 O O . PHE A 1 826 ? -2.129 -1.799 -4.269 1.00 79.88 826 PHE A O 1
ATOM 6391 N N . PRO A 1 827 ? -2.063 0.030 -5.604 1.00 77.81 827 PRO A N 1
ATOM 6392 C CA . PRO A 1 827 ? -0.919 0.716 -4.973 1.00 77.81 827 PRO A CA 1
ATOM 6393 C C . PRO A 1 827 ? -0.980 0.931 -3.457 1.00 77.81 827 PRO A C 1
ATOM 6395 O O . PRO A 1 827 ? -0.015 1.382 -2.865 1.00 77.81 827 PRO A O 1
ATOM 6398 N N . ASN A 1 828 ? -2.114 0.641 -2.822 1.00 71.50 828 ASN A N 1
ATOM 6399 C CA . ASN A 1 828 ? -2.315 0.704 -1.377 1.00 71.50 828 ASN A CA 1
ATOM 6400 C C . ASN A 1 828 ? -2.709 -0.656 -0.776 1.00 71.50 828 ASN A C 1
ATOM 6402 O O . ASN A 1 828 ? -3.443 -0.734 0.208 1.00 71.50 828 ASN A O 1
ATOM 6406 N N . GLY A 1 829 ? -2.277 -1.748 -1.412 1.00 70.94 829 GLY A N 1
ATOM 6407 C CA . GLY A 1 829 ? -2.367 -3.121 -0.911 1.00 70.94 829 GLY A CA 1
ATOM 6408 C C . GLY A 1 829 ? -3.754 -3.775 -0.924 1.00 70.94 829 GLY A C 1
ATOM 6409 O O . GLY A 1 829 ? -3.875 -4.968 -0.629 1.00 70.94 829 GLY A O 1
ATOM 6410 N N . LEU A 1 830 ? -4.816 -3.061 -1.322 1.00 72.25 830 LEU A N 1
ATOM 6411 C CA . LEU A 1 830 ? -6.113 -3.693 -1.587 1.00 72.25 830 LEU A CA 1
ATOM 6412 C C . LEU A 1 830 ? -5.949 -4.755 -2.681 1.00 72.25 830 LEU A C 1
ATOM 6414 O O . LEU A 1 830 ? -5.327 -4.499 -3.710 1.00 72.25 830 LEU A O 1
ATOM 6418 N N . THR A 1 831 ? -6.588 -5.915 -2.510 1.00 71.19 831 THR A N 1
ATOM 6419 C CA . THR A 1 831 ? -6.689 -6.907 -3.588 1.00 71.19 831 THR A CA 1
ATOM 6420 C C . THR A 1 831 ? -8.125 -7.303 -3.868 1.00 71.19 831 THR A C 1
ATOM 6422 O O . THR A 1 831 ? -8.960 -7.402 -2.967 1.00 71.19 831 THR A O 1
ATOM 6425 N N . GLN A 1 832 ? -8.405 -7.534 -5.144 1.00 71.69 832 GLN A N 1
ATOM 6426 C CA . GLN A 1 832 ? -9.737 -7.808 -5.661 1.00 71.69 832 GLN A CA 1
ATOM 6427 C C . GLN A 1 832 ? -9.661 -8.919 -6.701 1.00 71.69 832 GLN A C 1
ATOM 6429 O O . GLN A 1 832 ? -8.671 -9.036 -7.414 1.00 71.69 832 GLN A O 1
ATOM 6434 N N . THR A 1 833 ? -10.651 -9.810 -6.767 1.00 71.94 833 THR A N 1
ATOM 6435 C CA . THR A 1 833 ? -10.596 -10.970 -7.672 1.00 71.94 833 THR A CA 1
ATOM 6436 C C . THR A 1 833 ? -11.947 -11.253 -8.304 1.00 71.94 833 THR A C 1
ATOM 6438 O O . THR A 1 833 ? -12.861 -11.766 -7.654 1.00 71.94 833 THR A O 1
ATOM 6441 N N . ILE A 1 834 ? -12.019 -11.014 -9.609 1.00 72.69 834 ILE A N 1
ATOM 6442 C CA . ILE A 1 834 ? -13.132 -11.385 -10.474 1.00 72.69 834 ILE A CA 1
ATOM 6443 C C . ILE A 1 834 ? -12.959 -12.856 -10.856 1.00 72.69 834 ILE A C 1
ATOM 6445 O O . ILE A 1 834 ? -11.907 -13.271 -11.348 1.00 72.69 834 ILE A O 1
ATOM 6449 N N . ARG A 1 835 ? -13.993 -13.671 -10.633 1.00 69.94 835 ARG A N 1
ATOM 6450 C CA . ARG A 1 835 ? -14.002 -15.098 -10.997 1.00 69.94 835 ARG A CA 1
ATOM 6451 C C . ARG A 1 835 ? -14.772 -15.311 -12.291 1.00 69.94 835 ARG A C 1
ATOM 6453 O O . ARG A 1 835 ? -15.892 -14.830 -12.414 1.00 69.94 835 ARG A O 1
ATOM 6460 N N . ASN A 1 836 ? -14.214 -16.120 -13.187 1.00 74.44 836 ASN A N 1
ATOM 6461 C CA . ASN A 1 836 ? -14.777 -16.437 -14.499 1.00 74.44 836 ASN A CA 1
ATOM 6462 C C . ASN A 1 836 ? -15.197 -15.187 -15.308 1.00 74.44 836 ASN A C 1
ATOM 6464 O O . ASN A 1 836 ? -16.357 -15.124 -15.730 1.00 74.44 836 ASN A O 1
ATOM 6468 N N . PRO A 1 837 ? -14.318 -14.176 -15.478 1.00 79.69 837 PRO A N 1
ATOM 6469 C CA . PRO A 1 837 ? -14.672 -12.965 -16.209 1.00 79.69 837 PRO A CA 1
ATOM 6470 C C . PRO A 1 837 ? -15.161 -13.257 -17.642 1.00 79.69 837 PRO A C 1
ATOM 6472 O O . PRO A 1 837 ? -14.677 -14.202 -18.275 1.00 79.69 837 PRO A O 1
ATOM 6475 N N . PRO A 1 838 ? -16.107 -12.455 -18.167 1.00 79.19 838 PRO A N 1
ATOM 6476 C CA . PRO A 1 838 ? -16.567 -12.573 -19.545 1.00 79.19 838 PRO A CA 1
ATOM 6477 C C . PRO A 1 838 ? -15.454 -12.198 -20.532 1.00 79.19 838 PRO A C 1
ATOM 6479 O O . PRO A 1 838 ? -14.911 -11.099 -20.483 1.00 79.19 838 PRO A O 1
ATOM 6482 N N . ILE A 1 839 ? -15.145 -13.116 -21.443 1.00 83.44 839 ILE A N 1
ATOM 6483 C CA . ILE A 1 839 ? -14.227 -12.888 -22.566 1.00 83.44 839 ILE A CA 1
ATOM 6484 C C . ILE A 1 839 ? -14.853 -11.984 -23.639 1.00 83.44 839 ILE A C 1
ATOM 6486 O O . ILE A 1 839 ? -16.072 -11.807 -23.665 1.00 83.44 839 ILE A O 1
ATOM 6490 N N . ASP A 1 840 ? -14.013 -11.434 -24.516 1.00 81.88 840 ASP A N 1
ATOM 6491 C CA . ASP A 1 840 ? -14.366 -10.462 -25.559 1.00 81.88 840 ASP A CA 1
ATOM 6492 C C . ASP A 1 840 ? -15.178 -9.272 -25.024 1.00 81.88 840 ASP A C 1
ATOM 6494 O O . ASP A 1 840 ? -16.189 -8.855 -25.596 1.00 81.88 840 ASP A O 1
ATOM 6498 N N . SER A 1 841 ? -14.765 -8.758 -23.865 1.00 75.81 841 SER A N 1
ATOM 6499 C CA . SER A 1 841 ? -15.447 -7.662 -23.187 1.00 75.81 841 SER A CA 1
ATOM 6500 C C . SER A 1 841 ? -14.493 -6.810 -22.352 1.00 75.81 841 SER A C 1
ATOM 6502 O O . SER A 1 841 ? -13.386 -7.237 -22.015 1.00 75.81 841 SER A O 1
ATOM 6504 N N . ILE A 1 842 ? -14.958 -5.608 -22.003 1.00 67.31 842 ILE A N 1
ATOM 6505 C CA . ILE A 1 842 ? -14.331 -4.748 -21.000 1.00 67.31 842 ILE A CA 1
ATOM 6506 C C . ILE A 1 842 ? -14.989 -5.051 -19.650 1.00 67.31 842 ILE A C 1
ATOM 6508 O O . ILE A 1 842 ? -16.193 -4.840 -19.489 1.00 67.31 842 ILE A O 1
ATOM 6512 N N . ILE A 1 843 ? -14.208 -5.525 -18.679 1.00 65.75 843 ILE A N 1
ATOM 6513 C CA . ILE A 1 843 ? -14.650 -5.625 -17.284 1.00 65.75 843 ILE A CA 1
ATOM 6514 C C . ILE A 1 843 ? -14.478 -4.263 -16.622 1.00 65.75 843 ILE A C 1
ATOM 6516 O O . ILE A 1 843 ? -13.449 -3.612 -16.802 1.00 65.75 843 ILE A O 1
ATOM 6520 N N . GLU A 1 844 ? -15.466 -3.871 -15.821 1.00 62.88 844 GLU A N 1
ATOM 6521 C CA . GLU A 1 844 ? -15.459 -2.636 -15.044 1.00 62.88 844 GLU A CA 1
ATOM 6522 C C . GLU A 1 844 ? -15.752 -2.975 -13.575 1.00 62.88 844 GLU A C 1
ATOM 6524 O O . GLU A 1 844 ? -16.865 -3.385 -13.247 1.00 62.88 844 GLU A O 1
ATOM 6529 N N . GLU A 1 845 ? -14.742 -2.844 -12.713 1.00 57.38 845 GLU A N 1
ATOM 6530 C CA . GLU A 1 845 ? -14.754 -3.346 -11.328 1.00 57.38 845 GLU A CA 1
ATOM 6531 C C . GLU A 1 845 ? -14.778 -2.195 -10.297 1.00 57.38 845 GLU A C 1
ATOM 6533 O O . GLU A 1 845 ? -14.117 -1.172 -10.484 1.00 57.38 845 GLU A O 1
ATOM 6538 N N . GLU A 1 846 ? -15.546 -2.361 -9.210 1.00 60.62 846 GLU A N 1
ATOM 6539 C CA . GLU A 1 846 ? -15.685 -1.396 -8.102 1.00 60.62 846 GLU A CA 1
ATOM 6540 C C . GLU A 1 846 ? -14.675 -1.701 -6.984 1.00 60.62 846 GLU A C 1
ATOM 6542 O O . GLU A 1 846 ? -14.699 -2.802 -6.440 1.00 60.62 846 GLU A O 1
ATOM 6547 N N . GLN A 1 847 ? -13.827 -0.739 -6.602 1.00 59.66 847 GLN A N 1
ATOM 6548 C CA . GLN A 1 847 ? -12.854 -0.897 -5.505 1.00 59.66 847 GLN A CA 1
ATOM 6549 C C . GLN A 1 847 ? -13.572 -1.133 -4.142 1.00 59.66 847 GLN A C 1
ATOM 6551 O O . GLN A 1 847 ? -14.789 -0.975 -4.030 1.00 59.66 847 GLN A O 1
ATOM 6556 N N . THR A 1 848 ? -12.863 -1.515 -3.069 1.00 56.31 848 THR A N 1
ATOM 6557 C CA . THR A 1 848 ? -13.488 -1.750 -1.742 1.00 56.31 848 THR A CA 1
ATOM 6558 C C . THR A 1 848 ? -12.611 -1.333 -0.549 1.00 56.31 848 THR A C 1
ATOM 6560 O O . THR A 1 848 ? -11.392 -1.248 -0.657 1.00 56.31 848 THR A O 1
ATOM 6563 N N . LEU A 1 849 ? -13.231 -1.087 0.616 1.00 54.34 849 LEU A N 1
ATOM 6564 C CA . LEU A 1 849 ? -12.534 -0.711 1.861 1.00 54.34 849 LEU A CA 1
ATOM 6565 C C . LEU A 1 849 ? -11.510 -1.753 2.334 1.00 54.34 849 LEU A C 1
ATOM 6567 O O . LEU A 1 849 ? -11.742 -2.960 2.222 1.00 54.34 849 LEU A O 1
ATOM 6571 N N . LYS A 1 850 ? -10.423 -1.246 2.930 1.00 58.75 850 LYS A N 1
ATOM 6572 C CA . LYS A 1 850 ? -9.255 -2.011 3.395 1.00 58.75 850 LYS A CA 1
ATOM 6573 C C . LYS A 1 850 ? -9.270 -2.368 4.892 1.00 58.75 850 LYS A C 1
ATOM 6575 O O . LYS A 1 850 ? -8.873 -3.484 5.218 1.00 58.75 850 LYS A O 1
ATOM 6580 N N . GLY A 1 851 ? -9.771 -1.481 5.762 1.00 54.56 851 GLY A N 1
ATOM 6581 C CA . GLY A 1 851 ? -9.724 -1.643 7.226 1.00 54.56 851 GLY A CA 1
ATOM 6582 C C . GLY A 1 851 ? -11.014 -1.274 7.981 1.00 54.56 851 GLY A C 1
ATOM 6583 O O . GLY A 1 851 ? -11.820 -0.475 7.494 1.00 54.56 851 GLY A O 1
ATOM 6584 N N . SER A 1 852 ? -11.229 -1.925 9.131 1.00 57.41 852 SER A N 1
ATOM 6585 C CA . SER A 1 852 ? -12.188 -1.657 10.215 1.00 57.41 852 SER A CA 1
ATOM 6586 C C . SER A 1 852 ? -12.107 -2.773 11.278 1.00 57.41 852 SER A C 1
ATOM 6588 O O . SER A 1 852 ? -12.407 -3.930 10.965 1.00 57.41 852 SER A O 1
ATOM 6590 N N . CYS A 1 853 ? -11.922 -2.382 12.535 1.00 81.75 853 CYS A N 1
ATOM 6591 C CA . CYS A 1 853 ? -11.609 -3.236 13.683 1.00 81.75 853 CYS A CA 1
ATOM 6592 C C . CYS A 1 853 ? -12.440 -4.540 13.862 1.00 81.75 853 CYS A C 1
ATOM 6594 O O . CYS A 1 853 ? -13.611 -4.598 13.455 1.00 81.75 853 CYS A O 1
ATOM 6596 N N . PRO A 1 854 ? -11.911 -5.550 14.595 1.00 88.88 854 PRO A N 1
ATOM 6597 C CA . PRO A 1 854 ? -12.477 -6.900 14.722 1.00 88.88 854 PRO A CA 1
ATOM 6598 C C . PRO A 1 854 ? -13.966 -6.988 15.064 1.00 88.88 854 PRO A C 1
ATOM 6600 O O . PRO A 1 854 ? -14.494 -6.227 15.880 1.00 88.88 854 PRO A O 1
ATOM 6603 N N . TYR A 1 855 ? -14.648 -8.002 14.523 1.00 93.50 855 TYR A N 1
ATOM 6604 C CA . TYR A 1 855 ? -16.103 -8.142 14.661 1.00 93.50 855 TYR A CA 1
ATOM 6605 C C . TYR A 1 855 ? -16.532 -9.122 15.750 1.00 93.50 855 TYR A C 1
ATOM 6607 O O . TYR A 1 855 ? -16.066 -10.261 15.820 1.00 93.50 855 TYR A O 1
ATOM 6615 N N . LEU A 1 856 ? -17.500 -8.686 16.556 1.00 95.62 856 LEU A N 1
ATOM 6616 C CA . LEU A 1 856 ? -18.108 -9.440 17.643 1.00 95.62 856 LEU A CA 1
ATOM 6617 C C . LEU A 1 856 ? -19.420 -10.107 17.202 1.00 95.62 856 LEU A C 1
ATOM 6619 O O . LEU A 1 856 ? -20.332 -9.443 16.706 1.00 95.62 856 LEU A O 1
ATOM 6623 N N . TYR A 1 857 ? -19.562 -11.402 17.491 1.00 96.69 857 TYR A N 1
ATOM 6624 C CA . TYR A 1 857 ? -20.805 -12.160 17.311 1.00 96.69 857 TYR A CA 1
ATOM 6625 C C . TYR A 1 857 ? -21.216 -12.872 18.601 1.00 96.69 857 TYR A C 1
ATOM 6627 O O . TYR A 1 857 ? -20.371 -13.309 19.391 1.00 96.69 857 TYR A O 1
ATOM 6635 N N . ALA A 1 858 ? -22.522 -13.065 18.784 1.00 97.31 858 ALA A N 1
ATOM 6636 C CA . ALA A 1 858 ? -23.102 -13.785 19.914 1.00 97.31 858 ALA A CA 1
ATOM 6637 C C . ALA A 1 858 ? -24.074 -14.879 19.450 1.00 97.31 858 ALA A C 1
ATOM 6639 O O . ALA A 1 858 ? -24.724 -14.751 18.415 1.00 97.31 858 ALA A O 1
ATOM 6640 N N . TRP A 1 859 ? -24.162 -15.976 20.210 1.00 97.19 859 TRP A N 1
ATOM 6641 C CA . TRP A 1 859 ? -25.124 -17.048 19.940 1.00 97.19 859 TRP A CA 1
ATOM 6642 C C . TRP A 1 859 ? -26.545 -16.652 20.375 1.00 97.19 859 TRP A C 1
ATOM 6644 O O . TRP A 1 859 ? -26.836 -16.590 21.574 1.00 97.19 859 TRP A O 1
ATOM 6654 N N . ASP A 1 860 ? -27.446 -16.470 19.408 1.00 94.94 860 ASP A N 1
ATOM 6655 C CA . ASP A 1 860 ? -28.827 -15.994 19.610 1.00 94.94 860 ASP A CA 1
ATOM 6656 C C . ASP A 1 860 ? -29.845 -17.106 19.931 1.00 94.94 860 ASP A C 1
ATOM 6658 O O . ASP A 1 860 ? -31.027 -16.842 20.158 1.00 94.94 860 ASP A O 1
ATOM 6662 N N . GLY A 1 861 ? -29.389 -18.361 19.987 1.00 94.25 861 GLY A N 1
ATOM 6663 C CA . GLY A 1 861 ? -30.225 -19.545 20.202 1.00 94.25 861 GLY A CA 1
ATOM 6664 C C . GLY A 1 861 ? -30.371 -20.439 18.970 1.00 94.25 861 GLY A C 1
ATOM 6665 O O . GLY A 1 861 ? -30.566 -21.645 19.144 1.00 94.25 861 GLY A O 1
ATOM 6666 N N . GLU A 1 862 ? -30.223 -19.886 17.765 1.00 94.00 862 GLU A N 1
ATOM 6667 C CA . GLU A 1 862 ? -30.334 -20.599 16.486 1.00 94.00 862 GLU A CA 1
ATOM 6668 C C . GLU A 1 862 ? -29.061 -20.468 15.631 1.00 94.00 862 GLU A C 1
ATOM 6670 O O . GLU A 1 862 ? -28.650 -21.447 14.999 1.00 94.00 862 GLU A O 1
ATOM 6675 N N . GLN A 1 863 ? -28.403 -19.305 15.660 1.00 94.25 863 GLN A N 1
ATOM 6676 C CA . GLN A 1 863 ? -27.180 -18.987 14.919 1.00 94.25 863 GLN A CA 1
ATOM 6677 C C . GLN A 1 863 ? -26.269 -18.019 15.704 1.00 94.25 863 GLN A C 1
ATOM 6679 O O . GLN A 1 863 ? -26.539 -17.679 16.857 1.00 94.25 863 GLN A O 1
ATOM 6684 N N . TYR A 1 864 ? -25.148 -17.607 15.101 1.00 95.12 864 TYR A N 1
ATOM 6685 C CA . TYR A 1 864 ? -24.365 -16.477 15.609 1.00 95.12 864 TYR A CA 1
ATOM 6686 C C . TYR A 1 864 ? -24.812 -15.214 14.883 1.00 95.12 864 TYR A C 1
ATOM 6688 O O . TYR A 1 864 ? -24.685 -15.131 13.662 1.00 95.12 864 TYR A O 1
ATOM 6696 N N . SER A 1 865 ? -25.328 -14.252 15.637 1.00 93.44 865 SER A N 1
ATOM 6697 C CA . SER A 1 865 ? -25.736 -12.948 15.124 1.00 93.44 865 SER A CA 1
ATOM 6698 C C . SER A 1 865 ? -24.621 -11.924 15.337 1.00 93.44 865 SER A C 1
ATOM 6700 O O . SER A 1 865 ? -23.950 -11.928 16.372 1.00 93.44 865 SER A O 1
ATOM 6702 N N . PHE A 1 866 ? -24.419 -11.063 14.337 1.00 93.25 866 PHE A N 1
ATOM 6703 C CA . PHE A 1 866 ? -23.492 -9.933 14.399 1.00 93.25 866 PHE A CA 1
ATOM 6704 C C . PHE A 1 866 ? -23.936 -8.957 15.494 1.00 93.25 866 PHE A C 1
ATOM 6706 O O . PHE A 1 866 ? -25.113 -8.603 15.558 1.00 93.25 866 PHE A O 1
ATOM 6713 N N . VAL A 1 867 ? -22.999 -8.535 16.343 1.00 93.25 867 VAL A N 1
ATOM 6714 C CA . VAL A 1 867 ? -23.242 -7.558 17.409 1.00 93.25 867 VAL A CA 1
ATOM 6715 C C . VAL A 1 867 ? -22.716 -6.192 16.975 1.00 93.25 867 VAL A C 1
ATOM 6717 O O . VAL A 1 867 ? -23.502 -5.285 16.725 1.00 93.25 867 VAL A O 1
ATOM 6720 N N . THR A 1 868 ? -21.392 -6.034 16.893 1.00 92.19 868 THR A N 1
ATOM 6721 C CA . THR A 1 868 ? -20.716 -4.752 16.631 1.00 92.19 868 THR A CA 1
ATOM 6722 C C . THR A 1 868 ? -19.215 -4.984 16.358 1.00 92.19 868 THR A C 1
ATOM 6724 O O . THR A 1 868 ? -18.748 -6.120 16.430 1.00 92.19 868 THR A O 1
ATOM 6727 N N . ASP A 1 869 ? -18.458 -3.933 16.049 1.00 91.06 869 ASP A N 1
ATOM 6728 C CA . ASP A 1 869 ? -16.983 -3.910 16.009 1.00 91.06 869 ASP A CA 1
ATOM 6729 C C . ASP A 1 869 ? -16.362 -3.642 17.399 1.00 91.06 869 ASP A C 1
ATOM 6731 O O . ASP A 1 869 ? -17.004 -3.054 18.274 1.00 91.06 869 ASP A O 1
ATOM 6735 N N . CYS A 1 870 ? -15.117 -4.062 17.629 1.00 91.31 870 CYS A N 1
ATOM 6736 C CA . CYS A 1 870 ? -14.396 -3.865 18.894 1.00 91.31 870 CYS A CA 1
ATOM 6737 C C . CYS A 1 870 ? -12.928 -3.472 18.688 1.00 91.31 870 CYS A C 1
ATOM 6739 O O . CYS A 1 870 ? -12.361 -3.783 17.651 1.00 91.31 870 CYS A O 1
ATOM 6741 N N . LEU A 1 871 ? -12.322 -2.847 19.705 1.00 91.50 871 LEU A N 1
ATOM 6742 C CA . LEU A 1 871 ? -10.959 -2.277 19.731 1.00 91.50 871 LEU A CA 1
ATOM 6743 C C . LEU A 1 871 ? -10.768 -0.967 18.940 1.00 91.50 871 LEU A C 1
ATOM 6745 O O . LEU A 1 871 ? -9.646 -0.483 18.819 1.00 91.50 871 LEU A O 1
ATOM 6749 N N . TRP A 1 872 ? -11.859 -0.318 18.523 1.00 89.06 872 TRP A N 1
ATOM 6750 C CA . TRP A 1 872 ? -11.850 0.955 17.781 1.00 89.06 872 TRP A CA 1
ATOM 6751 C C . TRP A 1 872 ? -11.132 2.090 18.525 1.00 89.06 872 TRP A C 1
ATOM 6753 O O . TRP A 1 872 ? -10.517 2.966 17.925 1.00 89.06 872 TRP A O 1
ATOM 6763 N N . ALA A 1 873 ? -11.176 2.087 19.858 1.00 89.69 873 ALA A N 1
ATOM 6764 C CA . ALA A 1 873 ? -10.457 3.055 20.679 1.00 89.69 873 ALA A CA 1
ATOM 6765 C C . ALA A 1 873 ? -8.939 2.795 20.807 1.00 89.69 873 ALA A C 1
ATOM 6767 O O . ALA A 1 873 ? -8.273 3.556 21.510 1.00 89.69 873 ALA A O 1
ATOM 6768 N N . ALA A 1 874 ? -8.389 1.745 20.188 1.00 92.75 874 ALA A N 1
ATOM 6769 C CA . ALA A 1 874 ? -7.020 1.271 20.403 1.00 92.75 874 ALA A CA 1
ATOM 6770 C C . ALA A 1 874 ? -6.195 1.013 19.115 1.00 92.75 874 ALA A C 1
ATOM 6772 O O . ALA A 1 874 ? -5.527 -0.025 19.044 1.00 92.75 874 ALA A O 1
ATOM 6773 N N . PRO A 1 875 ? -6.201 1.922 18.117 1.00 93.44 875 PRO A N 1
ATOM 6774 C CA . PRO A 1 875 ? -5.390 1.757 16.915 1.00 93.44 875 PRO A CA 1
ATOM 6775 C C . PRO A 1 875 ? -3.890 1.874 17.231 1.00 93.44 875 PRO A C 1
ATOM 6777 O O . PRO A 1 875 ? -3.479 2.650 18.098 1.00 93.44 875 PRO A O 1
ATOM 6780 N N . LEU A 1 876 ? -3.063 1.139 16.491 1.00 94.19 876 LEU A N 1
ATOM 6781 C CA . LEU A 1 876 ? -1.602 1.216 16.525 1.00 94.19 876 LEU A CA 1
ATOM 6782 C C . LEU A 1 876 ? -1.069 1.770 15.212 1.00 94.19 876 LEU A C 1
ATOM 6784 O O . LEU A 1 876 ? -1.482 1.339 14.146 1.00 94.19 876 LEU A O 1
ATOM 6788 N N . GLY A 1 877 ? -0.115 2.697 15.284 1.00 91.38 877 GLY A N 1
ATOM 6789 C CA . GLY A 1 877 ? 0.591 3.217 14.107 1.00 91.38 877 GLY A CA 1
ATOM 6790 C C . GLY A 1 877 ? -0.241 4.107 13.178 1.00 91.38 877 GLY A C 1
ATOM 6791 O O . GLY A 1 877 ? 0.357 4.792 12.353 1.00 91.38 877 GLY A O 1
ATOM 6792 N N . LEU A 1 878 ? -1.570 4.141 13.341 1.00 92.38 878 LEU A N 1
ATOM 6793 C CA . LEU A 1 878 ? -2.490 4.963 12.558 1.00 92.38 878 LEU A CA 1
ATOM 6794 C C . LEU A 1 878 ? -2.087 6.437 12.631 1.00 92.38 878 LEU A C 1
ATOM 6796 O O . LEU A 1 878 ? -2.067 7.034 13.715 1.00 92.38 878 LEU A O 1
ATOM 6800 N N . GLN A 1 879 ? -1.776 7.026 11.480 1.00 91.12 879 GLN A N 1
ATOM 6801 C CA . GLN A 1 879 ? -1.385 8.428 11.378 1.00 91.12 879 GLN A CA 1
ATOM 6802 C C . GLN A 1 879 ? -2.627 9.309 11.194 1.00 91.12 879 GLN A C 1
ATOM 6804 O O . GLN A 1 879 ? -3.496 9.022 10.378 1.00 91.12 879 GLN A O 1
ATOM 6809 N N . VAL A 1 880 ? -2.723 10.390 11.974 1.00 90.69 880 VAL A N 1
ATOM 6810 C CA . VAL A 1 880 ? -3.778 11.426 11.877 1.00 90.69 880 VAL A CA 1
ATOM 6811 C C . VAL A 1 880 ? -3.283 12.721 11.214 1.00 90.69 880 VAL A C 1
ATOM 6813 O O . VAL A 1 880 ? -4.050 13.661 11.019 1.00 90.69 880 VAL A O 1
ATOM 6816 N N . ALA A 1 881 ? -1.982 12.773 10.936 1.00 88.31 881 ALA A N 1
ATOM 6817 C CA . ALA A 1 881 ? -1.228 13.757 10.164 1.00 88.31 881 ALA A CA 1
ATOM 6818 C C . ALA A 1 881 ? 0.195 13.187 9.981 1.00 88.31 881 ALA A C 1
ATOM 6820 O O . ALA A 1 881 ? 0.559 12.237 10.683 1.00 88.31 881 ALA A O 1
ATOM 6821 N N . GLN A 1 882 ? 1.016 13.765 9.101 1.00 82.94 882 GLN A N 1
ATOM 6822 C CA . GLN A 1 882 ? 2.369 13.251 8.852 1.00 82.94 882 GLN A CA 1
ATOM 6823 C C . GLN A 1 882 ? 3.209 13.244 10.145 1.00 82.94 882 GLN A C 1
ATOM 6825 O O . GLN A 1 882 ? 3.382 14.281 10.790 1.00 82.94 882 GLN A O 1
ATOM 6830 N N . ASN A 1 883 ? 3.743 12.080 10.530 1.00 77.81 883 ASN A N 1
ATOM 6831 C CA . ASN A 1 883 ? 4.461 11.834 11.791 1.00 77.81 883 ASN A CA 1
ATOM 6832 C C . ASN A 1 883 ? 3.640 12.060 13.085 1.00 77.81 883 ASN A C 1
ATOM 6834 O O . ASN A 1 883 ? 4.218 12.194 14.169 1.00 77.81 883 ASN A O 1
ATOM 6838 N N . VAL A 1 884 ? 2.302 12.088 13.018 1.00 87.94 884 VAL A N 1
ATOM 6839 C CA . VAL A 1 884 ? 1.420 12.229 14.192 1.00 87.94 884 VAL A CA 1
ATOM 6840 C C . VAL A 1 884 ? 0.522 11.003 14.316 1.00 87.94 884 VAL A C 1
ATOM 6842 O O . VAL A 1 884 ? -0.434 10.840 13.565 1.00 87.94 884 VAL A O 1
ATOM 6845 N N . VAL A 1 885 ? 0.807 10.157 15.304 1.00 89.50 885 VAL A N 1
ATOM 6846 C CA . VAL A 1 885 ? 0.093 8.891 15.540 1.00 89.50 885 VAL A CA 1
ATOM 6847 C C . VAL A 1 885 ? -1.098 9.098 16.482 1.00 89.50 885 VAL A C 1
ATOM 6849 O O . VAL A 1 885 ? -1.006 9.853 17.456 1.00 89.50 885 VAL A O 1
ATOM 6852 N N . ALA A 1 886 ? -2.213 8.413 16.221 1.00 90.31 886 ALA A N 1
ATOM 6853 C CA . ALA A 1 886 ? -3.351 8.351 17.134 1.00 90.31 886 ALA A CA 1
ATOM 6854 C C . ALA A 1 886 ? -2.958 7.730 18.490 1.00 90.31 886 ALA A C 1
ATOM 6856 O O . ALA A 1 886 ? -2.179 6.781 18.561 1.00 90.31 886 ALA A O 1
ATOM 6857 N N . GLN A 1 887 ? -3.511 8.253 19.588 1.00 89.56 887 GLN A N 1
ATOM 6858 C CA . GLN A 1 887 ? -3.272 7.695 20.920 1.00 89.56 887 GLN A CA 1
ATOM 6859 C C . GLN A 1 887 ? -4.206 6.508 21.193 1.00 89.56 887 GLN A C 1
ATOM 6861 O O . GLN A 1 887 ? -5.425 6.645 21.075 1.00 89.56 887 GLN A O 1
ATOM 6866 N N . ASP A 1 888 ? -3.648 5.386 21.648 1.00 91.19 888 ASP A N 1
ATOM 6867 C CA . ASP A 1 888 ? -4.409 4.196 22.011 1.00 91.19 888 ASP A CA 1
ATOM 6868 C C . ASP A 1 888 ? -5.092 4.310 23.388 1.00 91.19 888 ASP A C 1
ATOM 6870 O O . ASP A 1 888 ? -4.549 4.832 24.367 1.00 91.19 888 ASP A O 1
ATOM 6874 N N . ARG A 1 889 ? -6.303 3.753 23.483 1.00 92.81 889 ARG A N 1
ATOM 6875 C CA . ARG A 1 889 ? -6.985 3.405 24.732 1.00 92.81 889 ARG A CA 1
ATOM 6876 C C . ARG A 1 889 ? -7.339 1.912 24.686 1.00 92.81 889 ARG A C 1
ATOM 6878 O O . ARG A 1 889 ? -8.453 1.575 24.287 1.00 92.81 889 ARG A O 1
ATOM 6885 N N . PRO A 1 890 ? -6.442 1.013 25.134 1.00 93.50 890 PRO A N 1
ATOM 6886 C CA . PRO A 1 890 ? -6.533 -0.428 24.881 1.00 93.50 890 PRO A CA 1
ATOM 6887 C C . PRO A 1 890 ? -7.626 -1.191 25.631 1.00 93.50 890 PRO A C 1
ATOM 6889 O O . PRO A 1 890 ? -7.497 -2.389 25.830 1.00 93.50 890 PRO A O 1
ATOM 6892 N N . TRP A 1 891 ? -8.694 -0.539 26.091 1.00 93.12 891 TRP A N 1
ATOM 6893 C CA . TRP A 1 891 ? -9.820 -1.190 26.758 1.00 93.12 891 TRP A CA 1
ATOM 6894 C C . TRP A 1 891 ? -11.152 -0.623 26.278 1.00 93.12 891 TRP A C 1
ATOM 6896 O O . TRP A 1 891 ? -11.353 0.593 26.246 1.00 93.12 891 TRP A O 1
ATOM 6906 N N . GLU A 1 892 ? -12.102 -1.509 26.003 1.00 91.88 892 GLU A N 1
ATOM 6907 C CA . GLU A 1 892 ? -13.479 -1.171 25.656 1.00 91.88 892 GLU A CA 1
ATOM 6908 C C . GLU A 1 892 ? -14.482 -1.934 26.521 1.00 91.88 892 GLU A C 1
ATOM 6910 O O . GLU A 1 892 ? -14.224 -3.045 26.986 1.00 91.88 892 GLU A O 1
ATOM 6915 N N . TYR A 1 893 ? -15.638 -1.306 26.735 1.00 93.50 893 TYR A N 1
ATOM 6916 C CA . TYR A 1 893 ? -16.766 -1.838 27.495 1.00 93.50 893 TYR A CA 1
ATOM 6917 C C . TYR A 1 893 ? -17.995 -1.792 26.588 1.00 93.50 893 TYR A C 1
ATOM 6919 O O . TYR A 1 893 ? -18.759 -0.830 26.625 1.00 93.50 893 TYR A O 1
ATOM 6927 N N . LEU A 1 894 ? -18.145 -2.802 25.737 1.00 93.88 894 LEU A N 1
ATOM 6928 C CA . LEU A 1 894 ? -19.188 -2.860 24.712 1.00 93.88 894 LEU A CA 1
ATOM 6929 C C . LEU A 1 894 ? -20.464 -3.471 25.283 1.00 93.88 894 LEU A C 1
ATOM 6931 O O . LEU A 1 894 ? -20.406 -4.494 25.974 1.00 93.88 894 LEU A O 1
ATOM 6935 N N . LYS A 1 895 ? -21.615 -2.870 24.987 1.00 94.31 895 LYS A N 1
ATOM 6936 C CA . LYS A 1 895 ? -22.914 -3.452 25.310 1.00 94.31 895 LYS A CA 1
ATOM 6937 C C . LYS A 1 895 ? -23.194 -4.589 24.328 1.00 94.31 895 LYS A C 1
ATOM 6939 O O . LYS A 1 895 ? -22.998 -4.465 23.124 1.00 94.31 895 LYS A O 1
ATOM 6944 N N . VAL A 1 896 ? -23.689 -5.705 24.846 1.00 95.25 896 VAL A N 1
ATOM 6945 C CA . VAL A 1 896 ? -24.270 -6.778 24.039 1.00 95.25 896 VAL A CA 1
ATOM 6946 C C . VAL A 1 896 ? -25.703 -6.964 24.513 1.00 95.25 896 VAL A C 1
ATOM 6948 O O . VAL A 1 896 ? -25.934 -7.364 25.659 1.00 95.25 896 VAL A O 1
ATOM 6951 N N . ASP A 1 897 ? -26.661 -6.639 23.645 1.00 93.25 897 ASP A N 1
ATOM 6952 C CA . ASP A 1 897 ? -28.082 -6.750 23.962 1.00 93.25 897 ASP A CA 1
ATOM 6953 C C . ASP A 1 897 ? -28.443 -8.182 24.351 1.00 93.25 897 ASP A C 1
ATOM 6955 O O . ASP A 1 897 ? -28.078 -9.155 23.681 1.00 93.25 897 ASP A O 1
ATOM 6959 N N . GLY A 1 898 ? -29.218 -8.311 25.427 1.00 92.62 898 GLY A N 1
ATOM 6960 C CA . GLY A 1 898 ? -29.644 -9.592 25.968 1.00 92.62 898 GLY A CA 1
ATOM 6961 C C . GLY A 1 898 ? -30.390 -10.459 24.964 1.00 92.62 898 GLY A C 1
ATOM 6962 O O . GLY A 1 898 ? -30.378 -11.681 25.091 1.00 92.62 898 GLY A O 1
ATOM 6963 N N . ASP A 1 899 ? -31.015 -9.860 23.950 1.00 91.06 899 ASP A N 1
ATOM 6964 C CA . ASP A 1 899 ? -31.741 -10.579 22.906 1.00 91.06 899 ASP A CA 1
ATOM 6965 C C . ASP A 1 899 ? -30.855 -11.265 21.860 1.00 91.06 899 ASP A C 1
ATOM 6967 O O . ASP A 1 899 ? -31.288 -12.269 21.293 1.00 91.06 899 ASP A O 1
ATOM 6971 N N . LEU A 1 900 ? -29.601 -10.828 21.700 1.00 93.00 900 LEU A N 1
ATOM 6972 C CA . LEU A 1 900 ? -28.597 -11.484 20.850 1.00 93.00 900 LEU A CA 1
ATOM 6973 C C . LEU A 1 900 ? -27.874 -12.642 21.563 1.00 93.00 900 LEU A C 1
ATOM 6975 O O . LEU A 1 900 ? -27.069 -13.340 20.951 1.00 93.00 900 LEU A O 1
ATOM 6979 N N . VAL A 1 901 ? -28.147 -12.861 22.856 1.00 95.25 901 VAL A N 1
ATOM 6980 C CA . VAL A 1 901 ? -27.451 -13.851 23.689 1.00 95.25 901 VAL A CA 1
ATOM 6981 C C . VAL A 1 901 ? -28.434 -14.862 24.282 1.00 95.25 901 VAL A C 1
ATOM 6983 O O . VAL A 1 901 ? -29.336 -14.527 25.058 1.00 95.25 901 VAL A O 1
ATOM 6986 N N . ARG A 1 902 ? -28.226 -16.150 23.991 1.00 95.44 902 ARG A N 1
ATOM 6987 C CA . ARG A 1 902 ? -28.932 -17.270 24.634 1.00 95.44 902 ARG A CA 1
ATOM 6988 C C . ARG A 1 902 ? -27.953 -18.297 25.209 1.00 95.44 902 ARG A C 1
ATOM 6990 O O . ARG A 1 902 ? -26.892 -18.538 24.638 1.00 95.44 902 ARG A O 1
ATOM 6997 N N . PRO A 1 903 ? -28.287 -18.938 26.344 1.00 94.00 903 PRO A N 1
ATOM 6998 C CA . PRO A 1 903 ? -27.432 -19.959 26.934 1.00 94.00 903 PRO A CA 1
ATOM 6999 C C . PRO A 1 903 ? -27.491 -21.259 26.125 1.00 94.00 903 PRO A C 1
ATOM 7001 O O . PRO A 1 903 ? -28.572 -21.770 25.822 1.00 94.00 903 PRO A O 1
ATOM 7004 N N . ARG A 1 904 ? -26.332 -21.861 25.853 1.00 92.88 904 ARG A N 1
ATOM 7005 C CA . ARG A 1 904 ? -26.210 -23.170 25.201 1.00 92.88 904 ARG A CA 1
ATOM 7006 C C . ARG A 1 904 ? -25.960 -24.270 26.234 1.00 92.88 904 ARG A C 1
ATOM 7008 O O . ARG A 1 904 ? -24.915 -24.905 26.285 1.00 92.88 904 ARG A O 1
ATOM 7015 N N . GLY A 1 905 ? -26.943 -24.489 27.101 1.00 91.00 905 GLY A N 1
ATOM 7016 C CA . GLY A 1 905 ? -26.777 -25.329 28.289 1.00 91.00 905 GLY A CA 1
ATOM 7017 C C . GLY A 1 905 ? -26.372 -24.485 29.495 1.00 91.00 905 GLY A C 1
ATOM 7018 O O . GLY A 1 905 ? -27.201 -23.731 29.995 1.00 91.00 905 GLY A O 1
ATOM 7019 N N . ASP A 1 906 ? -25.135 -24.623 29.980 1.00 93.69 906 ASP A N 1
ATOM 7020 C CA . ASP A 1 906 ? -24.615 -23.937 31.180 1.00 93.69 906 ASP A CA 1
ATOM 7021 C C . ASP A 1 906 ? -23.594 -22.817 30.884 1.00 93.69 906 ASP A C 1
ATOM 7023 O O . ASP A 1 906 ? -22.906 -22.323 31.785 1.00 93.69 906 ASP A O 1
ATOM 7027 N N . HIS A 1 907 ? -23.501 -22.406 29.619 1.00 96.69 907 HIS A N 1
ATOM 7028 C CA . HIS A 1 907 ? -22.591 -21.372 29.135 1.00 96.69 907 HIS A CA 1
ATOM 7029 C C . HIS A 1 907 ? -23.229 -20.494 28.047 1.00 96.69 907 HIS A C 1
ATOM 7031 O O . HIS A 1 907 ? -24.211 -20.879 27.413 1.00 96.69 907 HIS A O 1
ATOM 7037 N N . TYR A 1 908 ? -22.654 -19.311 27.842 1.00 97.88 908 TYR A N 1
ATOM 7038 C CA . TYR A 1 908 ? -22.859 -18.446 26.682 1.00 97.88 908 TYR A CA 1
ATOM 7039 C C . TYR A 1 908 ? -21.643 -18.542 25.755 1.00 97.88 908 TYR A C 1
ATOM 7041 O O . TYR A 1 908 ? -20.522 -18.767 26.223 1.00 97.88 908 TYR A O 1
ATOM 7049 N N . GLU A 1 909 ? -21.866 -18.344 24.458 1.00 97.94 909 GLU A N 1
ATOM 7050 C CA . GLU A 1 909 ? -20.834 -18.397 23.423 1.00 97.94 909 GLU A CA 1
ATOM 7051 C C . GLU A 1 909 ? -20.759 -17.074 22.656 1.00 97.94 909 GLU A C 1
ATOM 7053 O O . GLU A 1 909 ? -21.776 -16.589 22.157 1.00 97.94 909 GLU A O 1
ATOM 7058 N N . LEU A 1 910 ? -19.550 -16.518 22.557 1.00 98.25 910 LEU A N 1
ATOM 7059 C CA . LEU A 1 910 ? -19.234 -15.326 21.765 1.00 98.25 910 LEU A CA 1
ATOM 7060 C C . LEU A 1 910 ? -18.100 -15.661 20.779 1.00 98.25 910 LEU A C 1
ATOM 7062 O O . LEU A 1 910 ? -17.341 -16.616 21.004 1.00 98.25 910 LEU A O 1
ATOM 7066 N N . ARG A 1 911 ? -17.989 -14.898 19.690 1.00 97.69 911 ARG A N 1
ATOM 7067 C CA . ARG A 1 911 ? -16.911 -14.980 18.690 1.00 97.69 911 ARG A CA 1
ATOM 7068 C C . ARG A 1 911 ? -16.343 -13.599 18.426 1.00 97.69 911 ARG A C 1
ATOM 7070 O O . ARG A 1 911 ? -17.118 -12.655 18.327 1.00 97.69 911 ARG A O 1
ATOM 7077 N N . ILE A 1 912 ? -15.027 -13.514 18.284 1.00 97.69 912 ILE A N 1
ATOM 7078 C CA . ILE A 1 912 ? -14.342 -12.357 17.705 1.00 97.69 912 ILE A CA 1
ATOM 7079 C C . ILE A 1 912 ? -13.644 -12.861 16.441 1.00 97.69 912 ILE A C 1
ATOM 7081 O O . ILE A 1 912 ? -12.963 -13.887 16.502 1.00 97.69 912 ILE A O 1
ATOM 7085 N N . THR A 1 913 ? -13.848 -12.204 15.304 1.00 96.44 913 THR A N 1
ATOM 7086 C CA . THR A 1 913 ? -13.225 -12.579 14.024 1.00 96.44 913 THR A CA 1
ATOM 7087 C C . THR A 1 913 ? -12.392 -11.436 13.482 1.00 96.44 913 THR A C 1
ATOM 7089 O O . THR A 1 913 ? -12.863 -10.298 13.491 1.00 96.44 913 THR A O 1
ATOM 7092 N N . GLU A 1 914 ? -11.224 -11.769 12.939 1.00 94.19 914 GLU A N 1
ATOM 7093 C CA . GLU A 1 914 ? -10.483 -10.863 12.071 1.00 94.19 914 GLU A CA 1
ATOM 7094 C C . GLU A 1 914 ? -10.875 -11.140 10.613 1.00 94.19 914 GLU A C 1
ATOM 7096 O O . GLU A 1 914 ? -10.803 -12.277 10.142 1.00 94.19 914 GLU A O 1
ATOM 7101 N N . GLU A 1 915 ? -11.355 -10.120 9.913 1.00 87.50 915 GLU A N 1
ATOM 7102 C CA . GLU A 1 915 ? -12.041 -10.220 8.617 1.00 87.50 915 GLU A CA 1
ATOM 7103 C C . GLU A 1 915 ? -11.397 -9.323 7.546 1.00 87.50 915 GLU A C 1
ATOM 7105 O O . GLU A 1 915 ? -11.538 -9.591 6.344 1.00 87.50 915 GLU A O 1
ATOM 7110 N N . LEU A 1 916 ? -10.680 -8.277 7.961 1.00 85.06 916 LEU A N 1
ATOM 7111 C CA . LEU A 1 916 ? -10.089 -7.270 7.082 1.00 85.06 916 LEU A CA 1
ATOM 7112 C C . LEU A 1 916 ? -8.562 -7.387 7.067 1.00 85.06 916 LEU A C 1
ATOM 7114 O O . LEU A 1 916 ? -8.020 -8.390 7.533 1.00 85.06 916 LEU A O 1
ATOM 7118 N N . TRP A 1 917 ? -7.863 -6.451 6.424 1.00 86.44 917 TRP A N 1
ATOM 7119 C CA . TRP A 1 917 ? -6.407 -6.515 6.280 1.00 86.44 917 TRP A CA 1
ATOM 7120 C C . TRP A 1 917 ? -5.706 -5.931 7.513 1.00 86.44 917 TRP A C 1
ATOM 7122 O O . TRP A 1 917 ? -5.028 -4.912 7.442 1.00 86.44 917 TRP A O 1
ATOM 7132 N N . GLU A 1 918 ? -5.937 -6.560 8.667 1.00 88.81 918 GLU A N 1
ATOM 7133 C CA . GLU A 1 918 ? -5.595 -6.011 9.984 1.00 88.81 918 GLU A CA 1
ATOM 7134 C C . GLU A 1 918 ? -5.023 -7.087 10.927 1.00 88.81 918 GLU A C 1
ATOM 7136 O O . GLU A 1 918 ? -5.009 -8.290 10.624 1.00 88.81 918 GLU A O 1
ATOM 7141 N N . ILE A 1 919 ? -4.504 -6.641 12.074 1.00 95.31 919 ILE A N 1
ATOM 7142 C CA . ILE A 1 919 ? -3.879 -7.472 13.106 1.00 95.31 919 ILE A CA 1
ATOM 7143 C C . ILE A 1 919 ? -4.461 -7.118 14.476 1.00 95.31 919 ILE A C 1
ATOM 7145 O O . ILE A 1 919 ? -4.073 -6.130 15.100 1.00 95.31 919 ILE A O 1
ATOM 7149 N N . ALA A 1 920 ? -5.325 -7.990 14.993 1.00 96.81 920 ALA A N 1
ATOM 7150 C CA . ALA A 1 920 ? -5.876 -7.850 16.336 1.00 96.81 920 ALA A CA 1
ATOM 7151 C C . ALA A 1 920 ? -4.956 -8.454 17.409 1.00 96.81 920 ALA A C 1
ATOM 7153 O O . ALA A 1 920 ? -4.571 -9.629 17.346 1.00 96.81 920 ALA A O 1
ATOM 7154 N N . TYR A 1 921 ? -4.680 -7.676 18.455 1.00 97.69 921 TYR A N 1
ATOM 7155 C CA . TYR A 1 921 ? -3.902 -8.072 19.629 1.00 97.69 921 TYR A CA 1
ATOM 7156 C C . TYR A 1 921 ? -4.829 -8.137 20.845 1.00 97.69 921 TYR A C 1
ATOM 7158 O O . TYR A 1 921 ? -5.229 -7.101 21.362 1.00 97.69 921 TYR A O 1
ATOM 7166 N N . ILE A 1 922 ? -5.175 -9.329 21.335 1.00 98.00 922 ILE A N 1
ATOM 7167 C CA . ILE A 1 922 ? -6.126 -9.512 22.447 1.00 98.00 922 ILE A CA 1
ATOM 7168 C C . ILE A 1 922 ? -5.397 -10.072 23.676 1.00 98.00 922 ILE A C 1
ATOM 7170 O O . ILE A 1 922 ? -4.963 -11.223 23.668 1.00 98.00 922 ILE A O 1
ATOM 7174 N N . ASP A 1 923 ? -5.293 -9.262 24.734 1.00 97.12 923 ASP A N 1
ATOM 7175 C CA . ASP A 1 923 ? -4.590 -9.560 26.002 1.00 97.12 923 ASP A CA 1
ATOM 7176 C C . ASP A 1 923 ? -5.596 -9.978 27.101 1.00 97.12 923 ASP A C 1
ATOM 7178 O O . ASP A 1 923 ? -5.379 -10.911 27.874 1.00 97.12 923 ASP A O 1
ATOM 7182 N N . HIS A 1 924 ? -6.793 -9.375 27.131 1.00 97.88 924 HIS A N 1
ATOM 7183 C CA . HIS A 1 924 ? -7.824 -9.767 28.097 1.00 97.88 924 HIS A CA 1
ATOM 7184 C C . HIS A 1 924 ? -9.255 -9.665 27.566 1.00 97.88 924 HIS A C 1
ATOM 7186 O O . HIS A 1 924 ? -9.645 -8.663 26.979 1.00 97.88 924 HIS A O 1
ATOM 7192 N N . VAL A 1 925 ? -10.079 -10.680 27.856 1.00 97.75 925 VAL A N 1
ATOM 7193 C CA . VAL A 1 925 ? -11.527 -10.634 27.621 1.00 97.75 925 VAL A CA 1
ATOM 7194 C C . VAL A 1 925 ? -12.304 -11.111 28.849 1.00 97.75 925 VAL A C 1
ATOM 7196 O O . VAL A 1 925 ? -12.082 -12.207 29.373 1.00 97.75 925 VAL A O 1
ATOM 7199 N N . ALA A 1 926 ? -13.275 -10.308 29.279 1.00 97.56 926 ALA A N 1
ATOM 7200 C CA . ALA A 1 926 ? -14.236 -10.638 30.326 1.00 97.56 926 ALA A CA 1
ATOM 7201 C C . ALA A 1 926 ? -15.663 -10.270 29.898 1.00 97.56 926 ALA A C 1
ATOM 7203 O O . ALA A 1 926 ? -15.879 -9.348 29.120 1.00 97.56 926 ALA A O 1
ATOM 7204 N N . LEU A 1 927 ? -16.656 -10.981 30.433 1.00 97.56 927 LEU A N 1
ATOM 7205 C CA . LEU A 1 927 ? -18.070 -10.737 30.154 1.00 97.56 927 LEU A CA 1
ATOM 7206 C C . LEU A 1 927 ? -18.814 -10.554 31.475 1.00 97.56 927 LEU A C 1
ATOM 7208 O O . LEU A 1 927 ? -18.691 -11.383 32.378 1.00 97.56 927 LEU A O 1
ATOM 7212 N N . THR A 1 928 ? -19.597 -9.487 31.585 1.00 97.00 928 THR A N 1
ATOM 7213 C CA . THR A 1 928 ? -20.455 -9.212 32.743 1.00 97.00 928 THR A CA 1
ATOM 7214 C C . THR A 1 928 ? -21.907 -9.288 32.307 1.00 97.00 928 THR A C 1
ATOM 7216 O O . THR A 1 928 ? -22.300 -8.574 31.393 1.00 97.00 928 THR A O 1
ATOM 7219 N N . ALA A 1 929 ? -22.719 -10.124 32.953 1.00 97.06 929 ALA A N 1
ATOM 7220 C CA . ALA A 1 929 ? -24.171 -10.050 32.801 1.00 97.06 929 ALA A CA 1
ATOM 7221 C C . ALA A 1 929 ? -24.725 -8.960 33.726 1.00 97.06 929 ALA A C 1
ATOM 7223 O O . ALA A 1 929 ? -24.345 -8.900 34.897 1.00 97.06 929 ALA A O 1
ATOM 7224 N N . VAL A 1 930 ? -25.633 -8.132 33.223 1.00 96.75 930 VAL A N 1
ATOM 7225 C CA . VAL A 1 930 ? -26.305 -7.068 33.972 1.00 96.75 930 VAL A CA 1
ATOM 7226 C C . VAL A 1 930 ? -27.788 -7.409 34.037 1.00 96.75 930 VAL A C 1
ATOM 7228 O O . VAL A 1 930 ? -28.469 -7.388 33.021 1.00 96.75 930 VAL A O 1
ATOM 7231 N N . ASP A 1 931 ? -28.297 -7.726 35.226 1.00 97.00 931 ASP A N 1
ATOM 7232 C CA . ASP A 1 931 ? -29.732 -7.870 35.473 1.00 97.00 931 ASP A CA 1
ATOM 7233 C C . ASP A 1 931 ? -30.308 -6.502 35.868 1.00 97.00 931 ASP A C 1
ATOM 7235 O O . ASP A 1 931 ? -29.784 -5.843 36.770 1.00 97.00 931 ASP A O 1
ATOM 7239 N N . HIS A 1 932 ? -31.408 -6.090 35.238 1.00 96.25 932 HIS A N 1
ATOM 7240 C CA . HIS A 1 932 ? -32.099 -4.824 35.522 1.00 96.25 932 HIS A CA 1
ATOM 7241 C C . HIS A 1 932 ? -33.611 -4.938 35.275 1.00 96.25 932 HIS A C 1
ATOM 7243 O O . HIS A 1 932 ? -34.040 -5.804 34.508 1.00 96.25 932 HIS A O 1
ATOM 7249 N N . PRO A 1 933 ? -34.448 -4.095 35.910 1.00 96.38 933 PRO A N 1
ATOM 7250 C CA . PRO A 1 933 ? -35.872 -4.004 35.593 1.00 96.38 933 PRO A CA 1
ATOM 7251 C C . PRO A 1 933 ? -36.121 -3.799 34.092 1.00 96.38 933 PRO A C 1
ATOM 7253 O O . PRO A 1 933 ? -35.329 -3.159 33.407 1.00 96.38 933 PRO A O 1
ATOM 7256 N N . ALA A 1 934 ? -37.227 -4.334 33.572 1.00 94.31 934 ALA A N 1
ATOM 7257 C CA . ALA A 1 934 ? -37.544 -4.226 32.146 1.00 94.31 934 ALA A CA 1
ATOM 7258 C C . ALA A 1 934 ? -37.843 -2.786 31.667 1.00 94.31 934 ALA A C 1
ATOM 7260 O O . ALA A 1 934 ? -37.799 -2.557 30.464 1.00 94.31 934 ALA A O 1
ATOM 7261 N N . ASP A 1 935 ? -38.128 -1.857 32.590 1.00 94.62 935 ASP A N 1
ATOM 7262 C CA . ASP A 1 935 ? -38.344 -0.408 32.395 1.00 94.62 935 ASP A CA 1
ATOM 7263 C C . ASP A 1 935 ? -37.086 0.444 32.689 1.00 94.62 935 ASP A C 1
ATOM 7265 O O . ASP A 1 935 ? -37.173 1.636 33.007 1.00 94.62 935 ASP A O 1
ATOM 7269 N N . VAL A 1 936 ? -35.913 -0.198 32.671 1.00 94.62 936 VAL A N 1
ATOM 7270 C CA . VAL A 1 936 ? -34.598 0.427 32.832 1.00 94.62 936 VAL A CA 1
ATOM 7271 C C . VAL A 1 936 ? -33.752 0.125 31.605 1.00 94.62 936 VAL A C 1
ATOM 7273 O O . VAL A 1 936 ? -33.484 -1.041 31.306 1.00 94.62 936 VAL A O 1
ATOM 7276 N N . GLU A 1 937 ? -33.258 1.179 30.967 1.00 92.19 937 GLU A N 1
ATOM 7277 C CA . GLU A 1 937 ? -32.241 1.099 29.925 1.00 92.19 937 GLU A CA 1
ATOM 7278 C C . GLU A 1 937 ? -30.836 1.189 30.520 1.00 92.19 937 GLU A C 1
ATOM 7280 O O . GLU A 1 937 ? -30.606 1.876 31.523 1.00 92.19 937 GLU A O 1
ATOM 7285 N N . VAL A 1 938 ? -29.902 0.460 29.903 1.00 93.69 938 VAL A N 1
ATOM 7286 C CA . VAL A 1 938 ? -28.515 0.314 30.357 1.00 93.69 938 VAL A CA 1
ATOM 7287 C C . VAL A 1 938 ? -27.566 0.510 29.179 1.00 93.69 938 VAL A C 1
ATOM 7289 O O . VAL A 1 938 ? -27.705 -0.150 28.153 1.00 93.69 938 VAL A O 1
ATOM 7292 N N . TRP A 1 939 ? -26.576 1.386 29.350 1.00 93.00 939 TRP A N 1
ATOM 7293 C CA . TRP A 1 939 ? -25.580 1.734 28.335 1.00 93.00 939 TRP A CA 1
ATOM 7294 C C . TRP A 1 939 ? -24.192 1.889 28.955 1.00 93.00 939 TRP A C 1
ATOM 7296 O O . TRP A 1 939 ? -24.051 2.200 30.139 1.00 93.00 939 TRP A O 1
ATOM 7306 N N . THR A 1 940 ? -23.152 1.703 28.154 1.00 91.19 940 THR A N 1
ATOM 7307 C CA . THR A 1 940 ? -21.751 1.891 28.548 1.00 91.19 940 THR A CA 1
ATOM 7308 C C . THR A 1 940 ? -21.141 3.094 27.826 1.00 91.19 940 THR A C 1
ATOM 7310 O O . THR A 1 940 ? -21.793 3.778 27.038 1.00 91.19 940 THR A O 1
ATOM 7313 N N . HIS A 1 941 ? -19.878 3.402 28.120 1.00 82.75 941 HIS A N 1
ATOM 7314 C CA . HIS A 1 941 ? -19.104 4.378 27.357 1.00 82.75 941 HIS A CA 1
ATOM 7315 C C . HIS A 1 941 ? -18.548 3.743 26.069 1.00 82.75 941 HIS A C 1
ATOM 7317 O O . HIS A 1 941 ? -17.351 3.513 25.947 1.00 82.75 941 HIS A O 1
ATOM 7323 N N . GLU A 1 942 ? -19.424 3.486 25.094 1.00 85.31 942 GLU A N 1
ATOM 7324 C CA . GLU A 1 942 ? -19.062 2.914 23.779 1.00 85.31 942 GLU A CA 1
ATOM 7325 C C . GLU A 1 942 ? -18.464 3.938 22.798 1.00 85.31 942 GLU A C 1
ATOM 7327 O O . GLU A 1 942 ? -18.248 3.640 21.624 1.00 85.31 942 GLU A O 1
ATOM 7332 N N . LYS A 1 943 ? -18.211 5.167 23.264 1.00 90.94 943 LYS A N 1
ATOM 7333 C CA . LYS A 1 943 ? -17.602 6.224 22.457 1.00 90.94 943 LYS A CA 1
ATOM 7334 C C . LYS A 1 943 ? -16.088 6.115 22.388 1.00 90.94 943 LYS A C 1
ATOM 7336 O O . LYS A 1 943 ? -15.404 5.887 23.388 1.00 90.94 943 LYS A O 1
ATOM 7341 N N . VAL A 1 944 ? -15.581 6.423 21.208 1.00 91.75 944 VAL A N 1
ATOM 7342 C CA . VAL A 1 944 ? -14.181 6.704 20.925 1.00 91.75 944 VAL A CA 1
ATOM 7343 C C . VAL A 1 944 ? -13.807 8.053 21.550 1.00 91.75 944 VAL A C 1
ATOM 7345 O O . VAL A 1 944 ? -14.626 8.975 21.630 1.00 91.75 944 VAL A O 1
ATOM 7348 N N . GLY A 1 945 ? -12.577 8.149 22.054 1.00 90.00 945 GLY A N 1
ATOM 7349 C CA . GLY A 1 945 ? -12.067 9.310 22.782 1.00 90.00 945 GLY A CA 1
ATOM 7350 C C . GLY A 1 945 ? -11.230 8.930 24.008 1.00 90.00 945 GLY A C 1
ATOM 7351 O O . GLY A 1 945 ? -11.190 7.752 24.387 1.00 90.00 945 GLY A O 1
ATOM 7352 N N . PRO A 1 946 ? -10.560 9.915 24.632 1.00 89.31 946 PRO A N 1
ATOM 7353 C CA . PRO A 1 946 ? -9.603 9.688 25.703 1.00 89.31 946 PRO A CA 1
ATOM 7354 C C . PRO A 1 946 ? -10.295 9.275 27.011 1.00 89.31 946 PRO A C 1
ATOM 7356 O O . PRO A 1 946 ? -11.514 9.402 27.185 1.00 89.31 946 PRO A O 1
ATOM 7359 N N . ALA A 1 947 ? -9.502 8.742 27.939 1.00 88.62 947 ALA A N 1
ATOM 7360 C CA . ALA A 1 947 ? -9.992 8.061 29.136 1.00 88.62 947 ALA A CA 1
ATOM 7361 C C . ALA A 1 947 ? -10.833 8.954 30.071 1.00 88.62 947 ALA A C 1
ATOM 7363 O O . ALA A 1 947 ? -11.684 8.439 30.795 1.00 88.62 947 ALA A O 1
ATOM 7364 N N . GLU A 1 948 ? -10.641 10.275 30.042 1.00 89.62 948 GLU A N 1
ATOM 7365 C CA . GLU A 1 948 ? -11.376 11.245 30.862 1.00 89.62 948 GLU A CA 1
ATOM 7366 C C . GLU A 1 948 ? -12.855 11.343 30.473 1.00 89.62 948 GLU A C 1
ATOM 7368 O O . GLU A 1 948 ? -13.692 11.596 31.339 1.00 89.62 948 GLU A O 1
ATOM 7373 N N . ILE A 1 949 ? -13.183 11.139 29.190 1.00 88.62 949 ILE A N 1
ATOM 7374 C CA . ILE A 1 949 ? -14.567 11.200 28.690 1.00 88.62 949 ILE A CA 1
ATOM 7375 C C . ILE A 1 949 ? -15.174 9.820 28.432 1.00 88.62 949 ILE A C 1
ATOM 7377 O O . ILE A 1 949 ? -16.397 9.718 28.380 1.00 88.62 949 ILE A O 1
ATOM 7381 N N . ALA A 1 950 ? -14.348 8.784 28.252 1.00 88.12 950 ALA A N 1
ATOM 7382 C CA . ALA A 1 950 ? -14.754 7.419 27.900 1.00 88.12 950 ALA A CA 1
ATOM 7383 C C . ALA A 1 950 ? -14.377 6.374 28.975 1.00 88.12 950 ALA A C 1
ATOM 7385 O O . ALA A 1 950 ? -14.158 5.199 28.679 1.00 88.12 950 ALA A O 1
ATOM 7386 N N . GLY A 1 951 ? -14.264 6.800 30.236 1.00 85.19 951 GLY A N 1
ATOM 7387 C CA . GLY A 1 951 ? -13.965 5.913 31.360 1.00 85.19 951 GLY A CA 1
ATOM 7388 C C . GLY A 1 951 ? -15.075 4.880 31.638 1.00 85.19 951 GLY A C 1
ATOM 7389 O O . GLY A 1 951 ? -16.228 5.080 31.250 1.00 85.19 951 GLY A O 1
ATOM 7390 N N . PRO A 1 952 ? -14.765 3.774 32.342 1.00 83.88 952 PRO A N 1
ATOM 7391 C CA . PRO A 1 952 ? -15.737 2.724 32.641 1.00 83.88 952 PRO A CA 1
ATOM 7392 C C . PRO A 1 952 ? -16.827 3.199 33.622 1.00 83.88 952 PRO A C 1
ATOM 7394 O O . PRO A 1 952 ? -16.680 3.117 34.841 1.00 83.88 952 PRO A O 1
ATOM 7397 N N . GLU A 1 953 ? -17.957 3.657 33.081 1.00 89.19 953 GLU A N 1
ATOM 7398 C CA . GLU A 1 953 ? -19.222 3.864 33.800 1.00 89.19 953 GLU A CA 1
ATOM 7399 C C . GLU A 1 953 ? -20.346 3.109 33.078 1.00 89.19 953 GLU A C 1
ATOM 7401 O O . GLU A 1 953 ? -20.445 3.145 31.850 1.00 89.19 953 GLU A O 1
ATOM 7406 N N . LEU A 1 954 ? -21.197 2.451 33.868 1.00 91.69 954 LEU A N 1
ATOM 7407 C CA . LEU A 1 954 ? -22.444 1.839 33.426 1.00 91.69 954 LEU A CA 1
ATOM 7408 C C . LEU A 1 954 ? -23.589 2.824 33.697 1.00 91.69 954 LEU A C 1
ATOM 7410 O O . LEU A 1 954 ? -23.966 3.058 34.851 1.00 91.69 954 LEU A O 1
ATOM 7414 N N . HIS A 1 955 ? -24.118 3.426 32.638 1.00 93.19 955 HIS A N 1
ATOM 7415 C CA . HIS A 1 955 ? -25.272 4.314 32.700 1.00 93.19 955 HIS A CA 1
ATOM 7416 C C . HIS A 1 955 ? -26.537 3.478 32.792 1.00 93.19 955 HIS A C 1
ATOM 7418 O O . HIS A 1 955 ? -26.766 2.615 31.954 1.00 93.19 955 HIS A O 1
ATOM 7424 N N . ALA A 1 956 ? -27.371 3.748 33.792 1.00 93.88 956 ALA A N 1
ATOM 7425 C CA . ALA A 1 956 ? -28.679 3.123 33.919 1.00 93.88 956 ALA A CA 1
ATOM 7426 C C . ALA A 1 956 ? -29.727 4.180 34.276 1.00 93.88 956 ALA A C 1
ATOM 7428 O O . ALA A 1 956 ? -29.526 4.979 35.201 1.00 93.88 956 ALA A O 1
ATOM 7429 N N . PHE A 1 957 ? -30.843 4.201 33.556 1.00 94.12 957 PHE A N 1
ATOM 7430 C CA . PHE A 1 957 ? -31.928 5.161 33.760 1.00 94.12 957 PHE A CA 1
ATOM 7431 C C . PHE A 1 957 ? -33.288 4.544 33.429 1.00 94.12 957 PHE A C 1
ATOM 7433 O O . PHE A 1 957 ? -33.377 3.545 32.726 1.00 94.12 957 PHE A O 1
ATOM 7440 N N . LEU A 1 958 ? -34.345 5.116 34.004 1.00 93.44 958 LEU A N 1
ATOM 7441 C CA . LEU A 1 958 ? -35.720 4.674 33.778 1.00 93.44 958 LEU A CA 1
ATOM 7442 C C . LEU A 1 958 ? -36.236 5.220 32.449 1.00 93.44 958 LEU A C 1
ATOM 7444 O O . LEU A 1 958 ? -35.962 6.380 32.135 1.00 93.44 958 LEU A O 1
ATOM 7448 N N . ASP A 1 959 ? -37.108 4.476 31.772 1.00 91.81 959 ASP A N 1
ATOM 7449 C CA . ASP A 1 959 ? -37.830 4.966 30.586 1.00 91.81 959 ASP A CA 1
ATOM 7450 C C . ASP A 1 959 ? -38.563 6.293 30.878 1.00 91.81 959 ASP A C 1
ATOM 7452 O O . ASP A 1 959 ? -38.614 7.200 30.053 1.00 91.81 959 ASP A O 1
ATOM 7456 N N . SER A 1 960 ? -39.073 6.460 32.107 1.00 91.62 960 SER A N 1
ATOM 7457 C CA . SER A 1 960 ? -39.754 7.679 32.576 1.00 91.62 960 SER A CA 1
ATOM 7458 C C . SER A 1 960 ? -38.841 8.891 32.841 1.00 91.62 960 SER A C 1
ATOM 7460 O O . SER A 1 960 ? -39.328 9.953 33.250 1.00 91.62 960 SER A O 1
ATOM 7462 N N . ASP A 1 961 ? -37.525 8.727 32.699 1.00 92.75 961 ASP A N 1
ATOM 7463 C CA . ASP A 1 961 ? -36.538 9.810 32.763 1.00 92.75 961 ASP A CA 1
ATOM 7464 C C . ASP A 1 961 ? -36.042 10.256 31.383 1.00 92.75 961 ASP A C 1
ATOM 7466 O O . ASP A 1 961 ? -35.391 11.300 31.296 1.00 92.75 961 ASP A O 1
ATOM 7470 N N . VAL A 1 962 ? -36.379 9.514 30.324 1.00 92.38 962 VAL A N 1
ATOM 7471 C CA . VAL A 1 962 ? -36.066 9.859 28.937 1.00 92.38 962 VAL A CA 1
ATOM 7472 C C . VAL A 1 962 ? -37.061 10.911 28.437 1.00 92.38 962 VAL A C 1
ATOM 7474 O O . VAL A 1 962 ? -38.269 10.677 28.392 1.00 92.38 962 VAL A O 1
ATOM 7477 N N . LEU A 1 963 ? -36.558 12.080 28.045 1.00 91.38 963 LEU A N 1
ATOM 7478 C CA . LEU A 1 963 ? -37.298 13.053 27.250 1.00 91.38 963 LEU A CA 1
ATOM 7479 C C . LEU A 1 963 ? -37.080 12.718 25.766 1.00 91.38 963 LEU A C 1
ATOM 7481 O O . LEU A 1 963 ? -35.934 12.764 25.300 1.00 91.38 963 LEU A O 1
ATOM 7485 N N . PRO A 1 964 ? -38.142 12.363 25.019 1.00 85.88 964 PRO A N 1
ATOM 7486 C CA . PRO A 1 964 ? -38.028 12.109 23.592 1.00 85.88 964 PRO A CA 1
ATOM 7487 C C . PRO A 1 964 ? -37.761 13.413 22.835 1.00 85.88 964 PRO A C 1
ATOM 7489 O O . PRO A 1 964 ? -38.165 14.497 23.260 1.00 85.88 964 PRO A O 1
ATOM 7492 N N . LEU A 1 965 ? -37.124 13.286 21.676 1.00 94.38 965 LEU A N 1
ATOM 7493 C CA . LEU A 1 965 ? -36.872 14.388 20.756 1.00 94.38 965 LEU A CA 1
ATOM 7494 C C . LEU A 1 965 ? -38.190 15.028 20.284 1.00 94.38 965 LEU A C 1
ATOM 7496 O O . LEU A 1 965 ? -39.023 14.379 19.639 1.00 94.38 965 LEU A O 1
ATOM 7500 N N . TYR A 1 966 ? -38.381 16.309 20.605 1.00 94.81 966 TYR A N 1
ATOM 7501 C CA . TYR A 1 966 ? -39.559 17.080 20.210 1.00 94.81 966 TYR A CA 1
ATOM 7502 C C . TYR A 1 966 ? -39.437 17.536 18.752 1.00 94.81 966 TYR A C 1
ATOM 7504 O O . TYR A 1 966 ? -40.343 17.276 17.954 1.00 94.81 966 TYR A O 1
ATOM 7512 N N . ALA A 1 967 ? -38.298 18.142 18.408 1.00 97.06 967 ALA A N 1
ATOM 7513 C CA . ALA A 1 967 ? -37.934 18.521 17.047 1.00 97.06 967 ALA A CA 1
ATOM 7514 C C . ALA A 1 967 ? -36.420 18.370 16.812 1.00 97.06 967 ALA A C 1
ATOM 7516 O O . ALA A 1 967 ? -35.628 18.519 17.740 1.00 97.06 967 ALA A O 1
ATOM 7517 N N . ALA A 1 968 ? -36.017 18.119 15.569 1.00 97.81 968 ALA A N 1
ATOM 7518 C CA . ALA A 1 968 ? -34.642 18.270 15.109 1.00 97.81 968 ALA A CA 1
ATOM 7519 C C . ALA A 1 968 ? -34.610 19.007 13.772 1.00 97.81 968 ALA A C 1
ATOM 7521 O O . ALA A 1 968 ? -35.348 18.649 12.852 1.00 97.81 968 ALA A O 1
ATOM 7522 N N . ILE A 1 969 ? -33.763 20.032 13.687 1.00 97.38 969 ILE A N 1
ATOM 7523 C CA . ILE A 1 969 ? -33.642 20.912 12.521 1.00 97.38 969 ILE A CA 1
ATOM 7524 C C . ILE A 1 969 ? -32.230 20.802 11.937 1.00 97.38 969 ILE A C 1
ATOM 7526 O O . ILE A 1 969 ? -31.240 20.870 12.671 1.00 97.38 969 ILE A O 1
ATOM 7530 N N . ASP A 1 970 ? -32.143 20.619 10.621 1.00 95.56 970 ASP A N 1
ATOM 7531 C CA . ASP A 1 970 ? -30.878 20.519 9.886 1.00 95.56 970 ASP A CA 1
ATOM 7532 C C . ASP A 1 970 ? -30.259 21.913 9.579 1.00 95.56 970 ASP A C 1
ATOM 7534 O O . ASP A 1 970 ? -30.878 22.953 9.837 1.00 95.56 970 ASP A O 1
ATOM 7538 N N . PRO A 1 971 ? -29.046 21.991 8.995 1.00 92.25 971 PRO A N 1
ATOM 7539 C CA . PRO A 1 971 ? -28.421 23.264 8.620 1.00 92.25 971 PRO A CA 1
ATOM 7540 C C . PRO A 1 971 ? -29.169 24.054 7.530 1.00 92.25 971 PRO A C 1
ATOM 7542 O O . PRO A 1 971 ? -28.884 25.236 7.332 1.00 92.25 971 PRO A O 1
ATOM 7545 N N . ALA A 1 972 ? -30.101 23.426 6.805 1.00 91.50 972 ALA A N 1
ATOM 7546 C CA . ALA A 1 972 ? -30.944 24.064 5.795 1.00 91.50 972 ALA A CA 1
ATOM 7547 C C . ALA A 1 972 ? -32.270 24.608 6.365 1.00 91.50 972 ALA A C 1
ATOM 7549 O O . ALA A 1 972 ? -32.924 25.411 5.697 1.00 91.50 972 ALA A O 1
ATOM 7550 N N . GLY A 1 973 ? -32.635 24.225 7.593 1.00 93.00 973 GLY A N 1
ATOM 7551 C CA . GLY A 1 973 ? -33.887 24.595 8.254 1.00 93.00 973 GLY A CA 1
ATOM 7552 C C . GLY A 1 973 ? -35.020 23.572 8.092 1.00 93.00 973 GLY A C 1
ATOM 7553 O O . GLY A 1 973 ? -36.162 23.898 8.415 1.00 93.00 973 GLY A O 1
ATOM 7554 N N . GLU A 1 974 ? -34.730 22.367 7.597 1.00 95.81 974 GLU A N 1
ATOM 7555 C CA . GLU A 1 974 ? -35.701 21.288 7.390 1.00 95.81 974 GLU A CA 1
ATOM 7556 C C . GLU A 1 974 ? -35.904 20.441 8.662 1.00 95.81 974 GLU A C 1
ATOM 7558 O O . GLU A 1 974 ? -34.987 20.252 9.464 1.00 95.81 974 GLU A O 1
ATOM 7563 N N . ASP A 1 975 ? -37.120 19.910 8.843 1.00 97.31 975 ASP A N 1
ATOM 7564 C CA . ASP A 1 975 ? -37.484 19.041 9.974 1.00 97.31 975 ASP A CA 1
ATOM 7565 C C . ASP A 1 975 ? -37.055 17.587 9.710 1.00 97.31 975 ASP A C 1
ATOM 7567 O O . ASP A 1 975 ? -37.674 16.852 8.932 1.00 97.31 975 ASP A O 1
ATOM 7571 N N . VAL A 1 976 ? -36.001 17.163 10.407 1.00 97.19 976 VAL A N 1
ATOM 7572 C CA . VAL A 1 976 ? -35.413 15.818 10.322 1.00 97.19 976 VAL A CA 1
ATOM 7573 C C . VAL A 1 976 ? -35.757 14.943 11.529 1.00 97.19 976 VAL A C 1
ATOM 7575 O O . VAL A 1 976 ? -35.213 13.853 11.684 1.00 97.19 976 VAL A O 1
ATOM 7578 N N . THR A 1 977 ? -36.711 15.361 12.371 1.00 97.31 977 THR A N 1
ATOM 7579 C CA . THR A 1 977 ? -37.041 14.686 13.643 1.00 97.31 977 THR A CA 1
ATOM 7580 C C . THR A 1 977 ? -37.406 13.209 13.473 1.00 97.31 977 THR A C 1
ATOM 7582 O O . THR A 1 977 ? -37.189 12.403 14.371 1.00 97.31 977 THR A O 1
ATOM 7585 N N . HIS A 1 978 ? -37.977 12.834 12.328 1.00 95.69 978 HIS A N 1
ATOM 7586 C CA . HIS A 1 978 ? -38.376 11.455 12.047 1.00 95.69 978 HIS A CA 1
ATOM 7587 C C . HIS A 1 978 ? -37.201 10.484 11.826 1.00 95.69 978 HIS A C 1
ATOM 7589 O O . HIS A 1 978 ? -37.426 9.288 11.935 1.00 95.69 978 HIS A O 1
ATOM 7595 N N . LEU A 1 979 ? -35.988 10.986 11.560 1.00 95.50 979 LEU A N 1
ATOM 7596 C CA . LEU A 1 979 ? -34.752 10.204 11.377 1.00 95.50 979 LEU A CA 1
ATOM 7597 C C . LEU A 1 979 ? -33.900 10.119 12.660 1.00 95.50 979 LEU A C 1
ATOM 7599 O O . LEU A 1 979 ? -32.750 9.703 12.605 1.00 95.50 979 LEU A O 1
ATOM 7603 N N . LEU A 1 980 ? -34.415 10.633 13.785 1.00 96.94 980 LEU A N 1
ATOM 7604 C CA . LEU A 1 980 ? -33.677 10.775 15.050 1.00 96.94 980 LEU A CA 1
ATOM 7605 C C . LEU A 1 980 ? -34.513 10.402 16.290 1.00 96.94 980 LEU A C 1
ATOM 7607 O O . LEU A 1 980 ? -34.113 10.692 17.420 1.00 96.94 980 LEU A O 1
ATOM 7611 N N . ARG A 1 981 ? -35.690 9.793 16.103 1.00 94.44 981 ARG A N 1
ATOM 7612 C CA . ARG A 1 981 ? -36.609 9.412 17.195 1.00 94.44 981 ARG A CA 1
ATOM 7613 C C . ARG A 1 981 ? -36.419 7.989 17.699 1.00 94.44 981 ARG A C 1
ATOM 7615 O O . ARG A 1 981 ? -36.560 7.765 18.897 1.00 94.44 981 ARG A O 1
ATOM 7622 N N . ASP A 1 982 ? -36.153 7.059 16.793 1.00 92.81 982 ASP A N 1
ATOM 7623 C CA . ASP A 1 982 ? -36.217 5.619 17.018 1.00 92.81 982 ASP A CA 1
ATOM 7624 C C . ASP A 1 982 ? -34.937 4.978 16.465 1.00 92.81 982 ASP A C 1
ATOM 7626 O O . ASP A 1 982 ? -34.454 5.392 15.418 1.00 92.81 982 ASP A O 1
ATOM 7630 N N . VAL A 1 983 ? -34.391 3.967 17.147 1.00 91.62 983 VAL A N 1
ATOM 7631 C CA . VAL A 1 983 ? -33.239 3.198 16.640 1.00 91.62 983 VAL A CA 1
ATOM 7632 C C . VAL A 1 983 ? -33.759 2.135 15.670 1.00 91.62 983 VAL A C 1
ATOM 7634 O O . VAL A 1 983 ? -34.102 1.022 16.080 1.00 91.62 983 VAL A O 1
ATOM 7637 N N . ASP A 1 984 ? -33.909 2.502 14.397 1.00 90.94 984 ASP A N 1
ATOM 7638 C CA . ASP A 1 984 ? -34.475 1.649 13.345 1.00 90.94 984 ASP A CA 1
ATOM 7639 C C . ASP A 1 984 ? -33.549 1.432 12.127 1.00 90.94 984 ASP A C 1
ATOM 7641 O O . ASP A 1 984 ? -33.846 0.593 11.267 1.00 90.94 984 ASP A O 1
ATOM 7645 N N . GLY A 1 985 ? -32.393 2.105 12.089 1.00 88.50 985 GLY A N 1
ATOM 7646 C CA . GLY A 1 985 ? -31.403 2.051 11.014 1.00 88.50 985 GLY A CA 1
ATOM 7647 C C . GLY A 1 985 ? -31.608 3.068 9.881 1.00 88.50 985 GLY A C 1
ATOM 7648 O O . GLY A 1 985 ? -30.832 3.047 8.915 1.00 88.50 985 GLY A O 1
ATOM 7649 N N . ASN A 1 986 ? -32.610 3.951 9.960 1.00 90.75 986 ASN A N 1
ATOM 7650 C CA . ASN A 1 986 ? -32.862 5.029 8.998 1.00 90.75 986 ASN A CA 1
ATOM 7651 C C . ASN A 1 986 ? -32.079 6.312 9.340 1.00 90.75 986 ASN A C 1
ATOM 7653 O O . ASN A 1 986 ? -32.651 7.386 9.519 1.00 90.75 986 ASN A O 1
ATOM 7657 N N . HIS A 1 987 ? -30.752 6.201 9.371 1.00 93.38 987 HIS A N 1
ATOM 7658 C CA . HIS A 1 987 ? -29.854 7.265 9.816 1.00 93.38 987 HIS A CA 1
ATOM 7659 C C . HIS A 1 987 ? -30.019 8.612 9.078 1.00 93.38 987 HIS A C 1
ATOM 7661 O O . HIS A 1 987 ? -29.962 8.688 7.844 1.00 93.38 987 HIS A O 1
ATOM 7667 N N . TYR A 1 988 ? -30.087 9.697 9.853 1.00 95.06 988 TYR A N 1
ATOM 7668 C CA . TYR A 1 988 ? -29.870 11.075 9.422 1.00 95.06 988 TYR A CA 1
ATOM 7669 C C . TYR A 1 988 ? -28.432 11.294 8.925 1.00 95.06 988 TYR A C 1
ATOM 7671 O O . TYR A 1 988 ? -27.455 11.013 9.624 1.00 95.06 988 TYR A O 1
ATOM 7679 N N . LYS A 1 989 ? -28.327 11.874 7.724 1.00 93.56 989 LYS A N 1
ATOM 7680 C CA . LYS A 1 989 ? -27.090 12.314 7.067 1.00 93.56 989 LYS A CA 1
ATOM 7681 C C . LYS A 1 989 ? -27.073 13.845 7.019 1.00 93.56 989 LYS A C 1
ATOM 7683 O O . LYS A 1 989 ? -27.824 14.439 6.248 1.00 93.56 989 LYS A O 1
ATOM 7688 N N . GLY A 1 990 ? -26.225 14.485 7.825 1.00 91.25 990 GLY A N 1
ATOM 7689 C CA . GLY A 1 990 ? -26.212 15.951 7.973 1.00 91.25 990 GLY A CA 1
ATOM 7690 C C . GLY A 1 990 ? -25.500 16.735 6.865 1.00 91.25 990 GLY A C 1
ATOM 7691 O O . GLY A 1 990 ? -25.533 17.964 6.866 1.00 91.25 990 GLY A O 1
ATOM 7692 N N . PHE A 1 991 ? -24.859 16.048 5.920 1.00 89.38 991 PHE A N 1
ATOM 7693 C CA . PHE A 1 991 ? -24.024 16.631 4.872 1.00 89.38 991 PHE A CA 1
ATOM 7694 C C . PHE A 1 991 ? -24.525 16.253 3.472 1.00 89.38 991 PHE A C 1
ATOM 7696 O O . PHE A 1 991 ? -24.996 15.141 3.222 1.00 89.38 991 PHE A O 1
ATOM 7703 N N . ARG A 1 992 ? -24.404 17.194 2.528 1.00 82.56 992 ARG A N 1
ATOM 7704 C CA . ARG A 1 992 ? -24.803 16.995 1.120 1.00 82.56 992 ARG A CA 1
ATOM 7705 C C . ARG A 1 992 ? -23.703 16.360 0.273 1.00 82.56 992 ARG A C 1
ATOM 7707 O O . ARG A 1 992 ? -24.010 15.635 -0.664 1.00 82.56 992 ARG A O 1
ATOM 7714 N N . GLN A 1 993 ? -22.456 16.633 0.632 1.00 76.12 993 GLN A N 1
ATOM 7715 C CA . GLN A 1 993 ? -21.245 16.188 -0.042 1.00 76.12 993 GLN A CA 1
ATOM 7716 C C . GLN A 1 993 ? -20.148 15.892 0.978 1.00 76.12 993 GLN A C 1
ATOM 7718 O O . GLN A 1 993 ? -20.184 16.439 2.084 1.00 76.12 993 GLN A O 1
ATOM 7723 N N . ARG A 1 994 ? -19.181 15.067 0.584 1.00 79.50 994 ARG A N 1
ATOM 7724 C CA . ARG A 1 994 ? -17.871 14.969 1.230 1.00 79.50 994 ARG A CA 1
ATOM 7725 C C . ARG A 1 994 ? -16.904 16.019 0.681 1.00 79.50 994 ARG A C 1
ATOM 7727 O O . ARG A 1 994 ? -17.209 16.720 -0.279 1.00 79.50 994 ARG A O 1
ATOM 7734 N N . LEU A 1 995 ? -15.752 16.114 1.334 1.00 79.31 995 LEU A N 1
ATOM 7735 C CA . LEU A 1 995 ? -14.498 16.639 0.789 1.00 79.31 995 LEU A CA 1
ATOM 7736 C C . LEU A 1 995 ? -13.508 15.481 0.548 1.00 79.31 995 LEU A C 1
ATOM 7738 O O . LEU A 1 995 ? -12.779 15.490 -0.442 1.00 79.31 995 LEU A O 1
ATOM 7742 N N . ARG A 1 996 ? -13.520 14.477 1.443 1.00 78.12 996 ARG A N 1
ATOM 7743 C CA . ARG A 1 996 ? -12.870 13.153 1.358 1.00 78.12 996 ARG A CA 1
ATOM 7744 C C . ARG A 1 996 ? -13.742 12.121 2.099 1.00 78.12 996 ARG A C 1
ATOM 7746 O O . ARG A 1 996 ? -14.652 12.517 2.827 1.00 78.12 996 ARG A O 1
ATOM 7753 N N . GLN A 1 997 ? -13.487 10.816 1.974 1.00 81.62 997 GLN A N 1
ATOM 7754 C CA . GLN A 1 997 ? -14.067 9.834 2.912 1.00 81.62 997 GLN A CA 1
ATOM 7755 C C . GLN A 1 997 ? -13.737 10.262 4.352 1.00 81.62 997 GLN A C 1
ATOM 7757 O O . GLN A 1 997 ? -12.623 10.703 4.619 1.00 81.62 997 GLN A O 1
ATOM 7762 N N . GLY A 1 998 ? -14.710 10.217 5.263 1.00 85.94 998 GLY A N 1
ATOM 7763 C CA . GLY A 1 998 ? -14.516 10.649 6.652 1.00 85.94 998 GLY A CA 1
ATOM 7764 C C . GLY A 1 998 ? -14.500 12.167 6.894 1.00 85.94 998 GLY A C 1
ATOM 7765 O O . GLY A 1 998 ? -14.757 12.580 8.024 1.00 85.94 998 GLY A O 1
ATOM 7766 N N . LEU A 1 999 ? -14.302 13.007 5.866 1.00 89.19 999 LEU A N 1
ATOM 7767 C CA . LEU A 1 999 ? -14.279 14.474 5.967 1.00 89.19 999 LEU A CA 1
ATOM 7768 C C . LEU A 1 999 ? -15.356 15.123 5.085 1.00 89.19 999 LEU A C 1
ATOM 7770 O O . LEU A 1 999 ? -15.344 15.035 3.859 1.00 89.19 999 LEU A O 1
ATOM 7774 N N . CYS A 1 1000 ? -16.259 15.865 5.710 1.00 90.94 1000 CYS A N 1
ATOM 7775 C CA . CYS A 1 1000 ? -17.339 16.620 5.081 1.00 90.94 1000 CYS A CA 1
ATOM 7776 C C . CYS A 1 1000 ? -17.176 18.126 5.352 1.00 90.94 1000 CYS A C 1
ATOM 7778 O O . CYS A 1 1000 ? -16.446 18.512 6.262 1.00 90.94 1000 CYS A O 1
ATOM 7780 N N . PRO A 1 1001 ? -17.905 19.013 4.653 1.00 91.19 1001 PRO A N 1
ATOM 7781 C CA . PRO A 1 1001 ? -18.094 20.379 5.131 1.00 91.19 1001 PRO A CA 1
ATOM 7782 C C . PRO A 1 1001 ? -18.715 20.381 6.547 1.00 91.19 1001 PRO A C 1
ATOM 7784 O O . PRO A 1 1001 ? -19.531 19.495 6.846 1.00 91.19 1001 PRO A O 1
ATOM 7787 N N . PRO A 1 1002 ? -18.392 21.362 7.414 1.00 94.56 1002 PRO A N 1
ATOM 7788 C CA . PRO A 1 1002 ? -18.975 21.460 8.749 1.00 94.56 1002 PRO A CA 1
ATOM 7789 C C . PRO A 1 1002 ? -20.507 21.473 8.717 1.00 94.56 1002 PRO A C 1
ATOM 7791 O O . PRO A 1 1002 ? -21.131 22.293 8.040 1.00 94.56 1002 PRO A O 1
ATOM 7794 N N . HIS A 1 1003 ? -21.113 20.564 9.472 1.00 95.81 1003 HIS A N 1
ATOM 7795 C CA . HIS A 1 1003 ? -22.552 20.346 9.525 1.00 95.81 1003 HIS A CA 1
ATOM 7796 C C . HIS A 1 1003 ? -23.005 20.044 10.957 1.00 95.81 1003 HIS A C 1
ATOM 7798 O O . HIS A 1 1003 ? -22.201 19.835 11.869 1.00 95.81 1003 HIS A O 1
ATOM 7804 N N . TRP A 1 1004 ? -24.315 20.087 11.187 1.00 97.00 1004 TRP A N 1
ATOM 7805 C CA . TRP A 1 1004 ? -24.876 19.934 12.524 1.00 97.00 1004 TRP A CA 1
ATOM 7806 C C . TRP A 1 1004 ? -26.326 19.444 12.509 1.00 97.00 1004 TRP A C 1
ATOM 7808 O O . TRP A 1 1004 ? -26.939 19.277 11.455 1.00 97.00 1004 TRP A O 1
ATOM 7818 N N . VAL A 1 1005 ? -26.876 19.226 13.700 1.00 98.00 1005 VAL A N 1
ATOM 7819 C CA . VAL A 1 1005 ? -28.319 19.140 13.938 1.00 98.00 1005 VAL A CA 1
ATOM 7820 C C . VAL A 1 1005 ? -28.677 19.892 15.217 1.00 98.00 1005 VAL A C 1
ATOM 7822 O O . VAL A 1 1005 ? -27.999 19.751 16.239 1.00 98.00 1005 VAL A O 1
ATOM 7825 N N . ASP A 1 1006 ? -29.734 20.699 15.144 1.00 97.69 1006 ASP A N 1
ATOM 7826 C CA . ASP A 1 1006 ? -30.292 21.445 16.272 1.00 97.69 1006 ASP A CA 1
ATOM 7827 C C . ASP A 1 1006 ? -31.408 20.604 16.901 1.00 97.69 1006 ASP A C 1
ATOM 7829 O O . ASP A 1 1006 ? -32.494 20.475 16.336 1.00 97.69 1006 ASP A O 1
ATOM 7833 N N . LEU A 1 1007 ? -31.126 20.011 18.061 1.00 98.12 1007 LEU A N 1
ATOM 7834 C CA . LEU A 1 1007 ? -32.012 19.128 18.817 1.00 98.12 1007 LEU A CA 1
ATOM 7835 C C . LEU A 1 1007 ? -32.835 19.940 19.824 1.00 98.12 1007 LEU A C 1
ATOM 7837 O O . LEU A 1 1007 ? -32.274 20.655 20.655 1.00 98.12 1007 LEU A O 1
ATOM 7841 N N . ASP A 1 1008 ? -34.157 19.795 19.787 1.00 96.56 1008 ASP A N 1
ATOM 7842 C CA . ASP A 1 1008 ? -35.105 20.354 20.752 1.00 96.56 1008 ASP A CA 1
ATOM 7843 C C . ASP A 1 1008 ? -35.825 19.215 21.488 1.00 96.56 1008 ASP A C 1
ATOM 7845 O O . ASP A 1 1008 ? -36.439 18.340 20.872 1.00 96.56 1008 ASP A O 1
ATOM 7849 N N . PHE A 1 1009 ? -35.766 19.233 22.820 1.00 93.44 1009 PHE A N 1
ATOM 7850 C CA . PHE A 1 1009 ? -36.407 18.254 23.708 1.00 93.44 1009 PHE A CA 1
ATOM 7851 C C . PHE A 1 1009 ? -37.693 18.795 24.361 1.00 93.44 1009 PHE A C 1
ATOM 7853 O O . PHE A 1 1009 ? -38.273 18.156 25.240 1.00 93.44 1009 PHE A O 1
ATOM 7860 N N . GLY A 1 1010 ? -38.168 19.963 23.919 1.00 90.56 1010 GLY A N 1
ATOM 7861 C CA . GLY A 1 1010 ? -39.384 20.599 24.406 1.00 90.56 1010 GLY A CA 1
ATOM 7862 C C . GLY A 1 1010 ? -39.212 21.284 25.772 1.00 90.56 1010 GLY A C 1
ATOM 7863 O O . GLY A 1 1010 ? -38.098 21.570 26.210 1.00 90.56 1010 GLY A O 1
ATOM 7864 N N . PRO A 1 1011 ? -40.318 21.609 26.468 1.00 88.44 1011 PRO A N 1
ATOM 7865 C CA . PRO A 1 1011 ? -40.260 22.328 27.737 1.00 88.44 1011 PRO A CA 1
ATOM 7866 C C . PRO A 1 1011 ? -39.636 21.480 28.855 1.00 88.44 1011 PRO A C 1
ATOM 7868 O O . PRO A 1 1011 ? -39.956 20.301 29.013 1.00 88.44 1011 PRO A O 1
ATOM 7871 N N . TRP A 1 1012 ? -38.801 22.111 29.686 1.00 89.94 1012 TRP A N 1
ATOM 7872 C CA . TRP A 1 1012 ? -38.133 21.443 30.805 1.00 89.94 1012 TRP A CA 1
ATOM 7873 C C . TRP A 1 1012 ? -39.136 20.826 31.803 1.00 89.94 1012 TRP A C 1
ATOM 7875 O O . TRP A 1 1012 ? -40.094 21.499 32.195 1.00 89.94 1012 TRP A O 1
ATOM 7885 N N . PRO A 1 1013 ? -38.928 19.580 32.271 1.00 86.06 1013 PRO A N 1
ATOM 7886 C CA . PRO A 1 1013 ? -39.843 18.921 33.198 1.00 86.06 1013 PRO A CA 1
ATOM 7887 C C . PRO A 1 1013 ? -39.870 19.585 34.585 1.00 86.06 1013 PRO A C 1
ATOM 7889 O O . PRO A 1 1013 ? -38.838 19.758 35.244 1.00 86.06 1013 PRO A O 1
ATOM 7892 N N . ASP A 1 1014 ? -41.081 19.894 35.059 1.00 79.12 1014 ASP A N 1
ATOM 7893 C CA . ASP A 1 1014 ? -41.328 20.531 36.357 1.00 79.12 1014 ASP A CA 1
ATOM 7894 C C . ASP A 1 1014 ? -40.630 19.805 37.521 1.00 79.12 1014 ASP A C 1
ATOM 7896 O O . ASP A 1 1014 ? -40.691 18.582 37.669 1.00 79.12 1014 ASP A O 1
ATOM 7900 N N . GLY A 1 1015 ? -39.987 20.585 38.394 1.00 78.06 1015 GLY A N 1
ATOM 7901 C CA . GLY A 1 1015 ? -39.350 20.093 39.619 1.00 78.06 1015 GLY A CA 1
ATOM 7902 C C . GLY A 1 1015 ? -38.004 19.378 39.439 1.00 78.06 1015 GLY A C 1
ATOM 7903 O O . GLY A 1 1015 ? -37.411 18.994 40.446 1.00 78.06 1015 GLY A O 1
ATOM 7904 N N . ARG A 1 1016 ? -37.488 19.220 38.210 1.00 78.00 1016 ARG A N 1
ATOM 7905 C CA . ARG A 1 1016 ? -36.194 18.558 37.946 1.00 78.00 1016 ARG A CA 1
ATOM 7906 C C . ARG A 1 1016 ? -35.020 19.553 37.847 1.00 78.00 1016 ARG A C 1
ATOM 7908 O O . ARG A 1 1016 ? -34.480 19.773 36.766 1.00 78.00 1016 ARG A O 1
ATOM 7915 N N . THR A 1 1017 ? -34.658 20.227 38.944 1.00 71.75 1017 THR A N 1
ATOM 7916 C CA . THR A 1 1017 ? -33.698 21.363 38.926 1.00 71.75 1017 THR A CA 1
ATOM 7917 C C . THR A 1 1017 ? -32.251 21.043 39.317 1.00 71.75 1017 THR A C 1
ATOM 7919 O O . THR A 1 1017 ? -31.379 21.868 39.066 1.00 71.75 1017 THR A O 1
ATOM 7922 N N . GLU A 1 1018 ? -31.977 19.883 39.918 1.00 76.62 1018 GLU A N 1
ATOM 7923 C CA . GLU A 1 1018 ? -30.632 19.474 40.393 1.00 76.62 1018 GLU A CA 1
ATOM 7924 C C . GLU A 1 1018 ? -30.218 18.091 39.846 1.00 76.62 1018 GLU A C 1
ATOM 7926 O O . GLU A 1 1018 ? -29.337 17.419 40.375 1.00 76.62 1018 GLU A O 1
ATOM 7931 N N . ASN A 1 1019 ? -30.894 17.634 38.794 1.00 85.75 1019 ASN A N 1
ATOM 7932 C CA . ASN A 1 1019 ? -30.727 16.304 38.218 1.00 85.75 1019 ASN A CA 1
ATOM 7933 C C . ASN A 1 1019 ? -29.523 16.234 37.271 1.00 85.75 1019 ASN A C 1
ATOM 7935 O O . ASN A 1 1019 ? -29.240 17.205 36.567 1.00 85.75 1019 ASN A O 1
ATOM 7939 N N . ARG A 1 1020 ? -28.878 15.058 37.208 1.00 91.81 1020 ARG A N 1
ATOM 7940 C CA . ARG A 1 1020 ? -27.916 14.722 36.147 1.00 91.81 1020 ARG A CA 1
ATOM 7941 C C . ARG A 1 1020 ? -28.656 14.696 34.811 1.00 91.81 1020 ARG A C 1
ATOM 7943 O O . ARG A 1 1020 ? -29.748 14.125 34.728 1.00 91.81 1020 ARG A O 1
ATOM 7950 N N . VAL A 1 1021 ? -28.066 15.311 33.795 1.00 95.12 1021 VAL A N 1
ATOM 7951 C CA . VAL A 1 1021 ? -28.639 15.440 32.457 1.00 95.12 1021 VAL A CA 1
ATOM 7952 C C . VAL A 1 1021 ? -27.698 14.788 31.457 1.00 95.12 1021 VAL A C 1
ATOM 7954 O O . VAL A 1 1021 ? -26.544 15.194 31.338 1.00 95.12 1021 VAL A O 1
ATOM 7957 N N . LEU A 1 1022 ? -28.189 13.775 30.749 1.00 95.19 1022 LEU A N 1
ATOM 7958 C CA . LEU A 1 1022 ? -27.405 13.010 29.785 1.00 95.19 1022 LEU A CA 1
ATOM 7959 C C . LEU A 1 1022 ? -28.018 13.158 28.396 1.00 95.19 1022 LEU A C 1
ATOM 7961 O O . LEU A 1 1022 ? -29.195 12.856 28.211 1.00 95.19 1022 LEU A O 1
ATOM 7965 N N . LEU A 1 1023 ? -27.221 13.589 27.424 1.00 96.69 1023 LEU A N 1
ATOM 7966 C CA . LEU A 1 1023 ? -27.549 13.445 26.012 1.00 96.69 1023 LEU A CA 1
ATOM 7967 C C . LEU A 1 1023 ? -27.139 12.030 25.583 1.00 96.69 1023 LEU A C 1
ATOM 7969 O O . LEU A 1 1023 ? -25.992 11.626 25.782 1.00 96.69 1023 LEU A O 1
ATOM 7973 N N . VAL A 1 1024 ? -28.084 11.276 25.031 1.00 96.12 1024 VAL A N 1
ATOM 7974 C CA . VAL A 1 1024 ? -27.889 9.915 24.522 1.00 96.12 1024 VAL A CA 1
ATOM 7975 C C . VAL A 1 1024 ? -28.063 9.962 23.010 1.00 96.12 1024 VAL A C 1
ATOM 7977 O O . VAL A 1 1024 ? -29.095 10.428 22.527 1.00 96.12 1024 VAL A O 1
ATOM 7980 N N . LEU A 1 1025 ? -27.050 9.514 22.271 1.00 96.81 1025 LEU A N 1
ATOM 7981 C CA . LEU A 1 1025 ? -27.028 9.527 20.808 1.00 96.81 1025 LEU A CA 1
ATOM 7982 C C . LEU A 1 1025 ? -26.696 8.129 20.294 1.00 96.81 1025 LEU A C 1
ATOM 7984 O O . LEU A 1 1025 ? -25.745 7.517 20.773 1.00 96.81 1025 LEU A O 1
ATOM 7988 N N . THR A 1 1026 ? -27.441 7.646 19.305 1.00 96.00 1026 THR A N 1
ATOM 7989 C CA . THR A 1 1026 ? -27.138 6.397 18.588 1.00 96.00 1026 THR A CA 1
ATOM 7990 C C . THR A 1 1026 ? -26.726 6.737 17.166 1.00 96.00 1026 T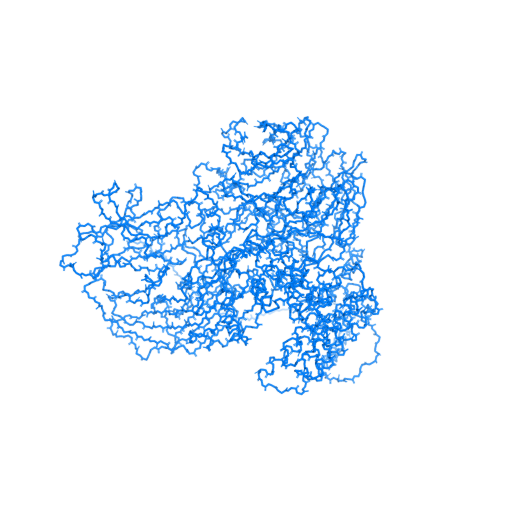HR A C 1
ATOM 7992 O O . THR A 1 1026 ? -27.387 7.552 16.522 1.00 96.00 1026 THR A O 1
ATOM 7995 N N . GLY A 1 1027 ? -25.641 6.149 16.671 1.00 95.50 1027 GLY A N 1
ATOM 7996 C CA . GLY A 1 1027 ? -25.135 6.411 15.324 1.00 95.50 1027 GLY A CA 1
ATOM 7997 C C . GLY A 1 1027 ? -23.866 5.623 15.018 1.00 95.50 1027 GLY A C 1
ATOM 7998 O O . GLY A 1 1027 ? -23.443 4.798 15.826 1.00 95.50 1027 GLY A O 1
ATOM 7999 N N . TRP A 1 1028 ? -23.260 5.893 13.866 1.00 94.00 1028 TRP A N 1
ATOM 8000 C CA . TRP A 1 1028 ? -21.978 5.329 13.433 1.00 94.00 1028 TRP A CA 1
ATOM 8001 C C . TRP A 1 1028 ? -21.182 6.363 12.628 1.00 94.00 1028 TRP A C 1
ATOM 8003 O O . TRP A 1 1028 ? -21.760 7.307 12.082 1.00 94.00 1028 TRP A O 1
ATOM 8013 N N . ILE A 1 1029 ? -19.862 6.193 12.567 1.00 91.31 1029 ILE A N 1
ATOM 8014 C CA . ILE A 1 1029 ? -18.953 7.025 11.766 1.00 91.31 1029 ILE A CA 1
ATOM 8015 C C . ILE A 1 1029 ? -18.357 6.200 10.620 1.00 91.31 1029 ILE A C 1
ATOM 8017 O O . ILE A 1 1029 ? -18.010 5.035 10.821 1.00 91.31 1029 ILE A O 1
ATOM 8021 N N . LEU A 1 1030 ? -18.183 6.800 9.441 1.00 87.44 1030 LEU A N 1
ATOM 8022 C CA . LEU A 1 1030 ? -17.234 6.288 8.454 1.00 87.44 1030 LEU A CA 1
ATOM 8023 C C . LEU A 1 1030 ? -15.906 7.046 8.634 1.00 87.44 1030 LEU A C 1
ATOM 8025 O O . LEU A 1 1030 ? -15.903 8.268 8.492 1.00 87.44 1030 LEU A O 1
ATOM 8029 N N . PRO A 1 1031 ? -14.798 6.382 9.000 1.00 85.31 1031 PRO A N 1
ATOM 8030 C CA . PRO A 1 1031 ? -13.538 7.061 9.281 1.00 85.31 1031 PRO A CA 1
ATOM 8031 C C . PRO A 1 1031 ? -12.709 7.347 8.019 1.00 85.31 1031 PRO A C 1
ATOM 8033 O O . PRO A 1 1031 ? -12.923 6.765 6.953 1.00 85.31 1031 PRO A O 1
ATOM 8036 N N . THR A 1 1032 ? -11.716 8.219 8.176 1.00 85.56 1032 THR A N 1
ATOM 8037 C CA . THR A 1 1032 ? -10.496 8.231 7.360 1.00 85.56 1032 THR A CA 1
ATOM 8038 C C . THR A 1 1032 ? -9.567 7.079 7.758 1.00 85.56 1032 THR A C 1
ATOM 8040 O O . THR A 1 1032 ? -9.573 6.643 8.909 1.00 85.56 1032 THR A O 1
ATOM 8043 N N . ASP A 1 1033 ? -8.747 6.618 6.818 1.00 82.56 1033 ASP A N 1
ATOM 8044 C CA . ASP A 1 1033 ? -7.568 5.777 7.064 1.00 82.56 1033 ASP A CA 1
ATOM 8045 C C . ASP A 1 1033 ? -6.293 6.648 7.175 1.00 82.56 1033 ASP A C 1
ATOM 8047 O O . ASP A 1 1033 ? -6.356 7.879 7.058 1.00 82.56 1033 ASP A O 1
ATOM 8051 N N . SER A 1 1034 ? -5.137 6.031 7.457 1.00 87.69 1034 SER A N 1
ATOM 8052 C CA . SER A 1 1034 ? -3.853 6.742 7.595 1.00 87.69 1034 SER A CA 1
ATOM 8053 C C . SER A 1 1034 ? -3.470 7.512 6.330 1.00 87.69 1034 SER A C 1
ATOM 8055 O O . SER A 1 1034 ? -3.069 8.674 6.421 1.00 87.69 1034 SER A O 1
ATOM 8057 N N . SER A 1 1035 ? -3.644 6.898 5.158 1.00 85.62 1035 SER A N 1
ATOM 8058 C CA . SER A 1 1035 ? -3.350 7.514 3.862 1.00 85.62 1035 SER A CA 1
ATOM 8059 C C . SER A 1 1035 ? -4.212 8.761 3.604 1.00 85.62 1035 SER A C 1
ATOM 8061 O O . SER A 1 1035 ? -3.682 9.839 3.325 1.00 85.62 1035 SER A O 1
ATOM 8063 N N . LEU A 1 1036 ? -5.531 8.686 3.824 1.00 84.12 1036 LEU A N 1
ATOM 8064 C CA . LEU A 1 1036 ? -6.418 9.852 3.720 1.00 84.12 1036 LEU A CA 1
ATOM 8065 C C . LEU A 1 1036 ? -6.101 10.946 4.753 1.00 84.12 1036 LEU A C 1
ATOM 8067 O O . LEU A 1 1036 ? -6.236 12.131 4.446 1.00 84.12 1036 LEU A O 1
ATOM 8071 N N . ASN A 1 1037 ? -5.683 10.587 5.971 1.00 88.69 1037 ASN A N 1
ATOM 8072 C CA . ASN A 1 1037 ? -5.290 11.569 6.987 1.00 88.69 1037 ASN A CA 1
ATOM 8073 C C . ASN A 1 1037 ? -4.029 12.350 6.589 1.00 88.69 1037 ASN A C 1
ATOM 8075 O O . ASN A 1 1037 ? -3.974 13.560 6.817 1.00 88.69 1037 ASN A O 1
ATOM 8079 N N . ILE A 1 1038 ? -3.035 11.684 5.990 1.00 87.38 1038 ILE A N 1
ATOM 8080 C CA . ILE A 1 1038 ? -1.827 12.339 5.469 1.00 87.38 1038 ILE A CA 1
ATOM 8081 C C . ILE A 1 1038 ? -2.200 13.305 4.350 1.00 87.38 1038 ILE A C 1
ATOM 8083 O O . ILE A 1 1038 ? -1.872 14.485 4.443 1.00 87.38 1038 ILE A O 1
ATOM 8087 N N . GLN A 1 1039 ? -2.971 12.862 3.360 1.00 85.25 1039 GLN A N 1
ATOM 8088 C CA . GLN A 1 1039 ? -3.424 13.717 2.263 1.00 85.25 1039 GLN A CA 1
ATOM 8089 C C . GLN A 1 1039 ? -4.199 14.960 2.739 1.00 85.25 1039 GLN A C 1
ATOM 8091 O O . GLN A 1 1039 ? -4.003 16.065 2.224 1.00 85.25 1039 GLN A O 1
ATOM 8096 N N . ILE A 1 1040 ? -5.080 14.806 3.737 1.00 87.25 1040 ILE A N 1
ATOM 8097 C CA . ILE A 1 1040 ? -5.809 15.932 4.344 1.00 87.25 1040 ILE A CA 1
ATOM 8098 C C . ILE A 1 1040 ? -4.841 16.915 5.020 1.00 87.25 1040 ILE A C 1
ATOM 8100 O O . ILE A 1 1040 ? -5.062 18.120 4.947 1.00 87.25 1040 ILE A O 1
ATOM 8104 N N . ASP A 1 1041 ? -3.776 16.432 5.665 1.00 90.12 1041 ASP A N 1
ATOM 8105 C CA . ASP A 1 1041 ? -2.756 17.274 6.306 1.00 90.12 1041 ASP A CA 1
ATOM 8106 C C . ASP A 1 1041 ? -1.821 17.960 5.292 1.00 90.12 1041 ASP A C 1
ATOM 8108 O O . ASP A 1 1041 ? -1.407 19.102 5.505 1.00 90.12 1041 ASP A O 1
ATOM 8112 N N . GLN A 1 1042 ? -1.527 17.300 4.168 1.00 88.06 1042 GLN A N 1
ATOM 8113 C CA . GLN A 1 1042 ? -0.720 17.857 3.082 1.00 88.06 1042 GLN A CA 1
ATOM 8114 C C . GLN A 1 1042 ? -1.438 18.966 2.296 1.00 88.06 1042 GLN A C 1
ATOM 8116 O O . GLN A 1 1042 ? -0.773 19.867 1.774 1.00 88.06 1042 GLN A O 1
ATOM 8121 N N . ASN A 1 1043 ? -2.770 18.911 2.177 1.00 87.88 1043 ASN A N 1
ATOM 8122 C CA . ASN A 1 1043 ? -3.555 19.858 1.385 1.00 87.88 1043 ASN A CA 1
ATOM 8123 C C . ASN A 1 1043 ? -3.979 21.101 2.207 1.00 87.88 1043 ASN A C 1
ATOM 8125 O O . ASN A 1 1043 ? -4.886 21.011 3.035 1.00 87.88 1043 ASN A O 1
ATOM 8129 N N . PRO A 1 1044 ? -3.417 22.301 1.941 1.00 86.69 1044 PRO A N 1
ATOM 8130 C CA . PRO A 1 1044 ? -3.715 23.515 2.708 1.00 86.69 1044 PRO A CA 1
ATOM 8131 C C . PRO A 1 1044 ? -5.122 24.092 2.471 1.00 86.69 1044 PRO A C 1
ATOM 8133 O O . PRO A 1 1044 ? -5.519 24.997 3.206 1.00 86.69 1044 PRO A O 1
ATOM 8136 N N . ASP A 1 1045 ? -5.866 23.608 1.470 1.00 85.50 1045 ASP A N 1
ATOM 8137 C CA . ASP A 1 1045 ? -7.258 23.999 1.219 1.00 85.50 1045 ASP A CA 1
ATOM 8138 C C . ASP A 1 1045 ? -8.263 23.172 2.052 1.00 85.50 1045 ASP A C 1
ATOM 8140 O O . ASP A 1 1045 ? -9.456 23.491 2.066 1.00 85.50 1045 ASP A O 1
ATOM 8144 N N . LEU A 1 1046 ? -7.810 22.113 2.742 1.00 86.56 1046 LEU A N 1
ATOM 8145 C CA . LEU A 1 1046 ? -8.641 21.261 3.596 1.00 86.56 1046 LEU A CA 1
ATOM 8146 C C . LEU A 1 1046 ? -8.461 21.600 5.084 1.00 86.56 1046 LEU A C 1
ATOM 8148 O O . LEU A 1 1046 ? -7.358 21.782 5.593 1.00 86.56 1046 LEU A O 1
ATOM 8152 N N . GLU A 1 1047 ? -9.578 21.665 5.811 1.00 89.56 1047 GLU A N 1
ATOM 8153 C CA . GLU A 1 1047 ? -9.572 21.784 7.271 1.00 89.56 1047 GLU A CA 1
ATOM 8154 C C . GLU A 1 1047 ? -9.503 20.396 7.930 1.00 89.56 1047 GLU A C 1
ATOM 8156 O O . GLU A 1 1047 ? -10.075 19.421 7.438 1.00 89.56 1047 GLU A O 1
ATOM 8161 N N . LYS A 1 1048 ? -8.841 20.314 9.091 1.00 89.56 1048 LYS A N 1
ATOM 8162 C CA . LYS A 1 1048 ? -8.782 19.083 9.897 1.00 89.56 1048 LYS A CA 1
ATOM 8163 C C . LYS A 1 1048 ? -10.174 18.685 10.399 1.00 89.56 1048 LYS A C 1
ATOM 8165 O O . LYS A 1 1048 ? -11.025 19.541 10.637 1.00 89.56 1048 LYS A O 1
ATOM 8170 N N . ILE A 1 1049 ? -10.388 17.387 10.622 1.00 91.69 1049 ILE A N 1
ATOM 8171 C CA . ILE A 1 1049 ? -11.679 16.848 11.074 1.00 91.69 1049 ILE A CA 1
ATOM 8172 C C . ILE A 1 1049 ? -12.087 17.458 12.433 1.00 91.69 1049 ILE A C 1
ATOM 8174 O O . ILE A 1 1049 ? -11.477 17.202 13.473 1.00 91.69 1049 ILE A O 1
ATOM 8178 N N . GLU A 1 1050 ? -13.176 18.230 12.437 1.00 94.56 1050 GLU A N 1
ATOM 8179 C CA . GLU A 1 1050 ? -13.893 18.662 13.635 1.00 94.56 1050 GLU A CA 1
ATOM 8180 C C . GLU A 1 1050 ? -14.714 17.478 14.157 1.00 94.56 1050 GLU A C 1
ATOM 8182 O O . GLU A 1 1050 ? -15.862 17.284 13.750 1.00 94.56 1050 GLU A O 1
ATOM 8187 N N . PHE A 1 1051 ? -14.162 16.671 15.064 1.00 95.12 1051 PHE A N 1
ATOM 8188 C CA . PHE A 1 1051 ? -14.941 15.621 15.726 1.00 95.12 1051 PHE A CA 1
ATOM 8189 C C . PHE A 1 1051 ? -16.135 16.190 16.529 1.00 95.12 1051 PHE A C 1
ATOM 8191 O O . PHE A 1 1051 ? -16.125 17.364 16.909 1.00 95.12 1051 PHE A O 1
ATOM 8198 N N . PRO A 1 1052 ? -17.179 15.383 16.814 1.00 97.44 1052 PRO A N 1
ATOM 8199 C CA . PRO A 1 1052 ? -18.435 15.896 17.350 1.00 97.44 1052 PRO A CA 1
ATOM 8200 C C . PRO A 1 1052 ? -18.324 16.715 18.649 1.00 97.44 1052 PRO A C 1
ATOM 8202 O O . PRO A 1 1052 ? -17.693 16.320 19.637 1.00 97.44 1052 PRO A O 1
ATOM 8205 N N . SER A 1 1053 ? -19.013 17.857 18.635 1.00 97.94 1053 SER A N 1
ATOM 8206 C CA . SER A 1 1053 ? -19.025 18.891 19.675 1.00 97.94 1053 SER A CA 1
ATOM 8207 C C . SER A 1 1053 ? -20.457 19.280 20.071 1.00 97.94 1053 SER A C 1
ATOM 8209 O O . SER A 1 1053 ? -21.379 19.180 19.256 1.00 97.94 1053 SER A O 1
ATOM 8211 N N . VAL A 1 1054 ? -20.651 19.750 21.312 1.00 98.44 1054 VAL A N 1
ATOM 8212 C CA . VAL A 1 1054 ? -21.957 20.226 21.816 1.00 98.44 1054 VAL A CA 1
ATOM 8213 C C . VAL A 1 1054 ? -21.956 21.742 21.961 1.00 98.44 1054 VAL A C 1
ATOM 8215 O O . VAL A 1 1054 ? -21.102 22.327 22.635 1.00 98.44 1054 VAL A O 1
ATOM 8218 N N . TRP A 1 1055 ? -22.974 22.363 21.377 1.00 98.00 1055 TRP A N 1
ATOM 8219 C CA . TRP A 1 1055 ? -23.252 23.791 21.424 1.00 98.00 1055 TRP A CA 1
ATOM 8220 C C . TRP A 1 1055 ? -24.596 24.045 22.116 1.00 98.00 1055 TRP A C 1
ATOM 8222 O O . TRP A 1 1055 ? -25.516 23.230 22.027 1.00 98.00 1055 TRP A O 1
ATOM 8232 N N . VAL A 1 1056 ? -24.716 25.185 22.796 1.00 97.31 1056 VAL A N 1
ATOM 8233 C CA . VAL A 1 1056 ? -25.926 25.594 23.533 1.00 97.31 1056 VAL A CA 1
ATOM 8234 C C . VAL A 1 1056 ? -26.390 26.992 23.104 1.00 97.31 1056 VAL A C 1
ATOM 8236 O O . VAL A 1 1056 ? -25.554 27.782 22.655 1.00 97.31 1056 VAL A O 1
ATOM 8239 N N . PRO A 1 1057 ? -27.686 27.334 23.241 1.00 96.25 1057 PRO A N 1
ATOM 8240 C CA . PRO A 1 1057 ? -28.198 28.652 22.879 1.00 96.25 1057 PRO A CA 1
ATOM 8241 C C . PRO A 1 1057 ? -27.541 29.789 23.674 1.00 96.25 1057 PRO A C 1
ATOM 8243 O O . PRO A 1 1057 ? -27.518 29.776 24.909 1.00 96.25 1057 PRO A O 1
ATOM 8246 N N . ASP A 1 1058 ? -27.070 30.822 22.981 1.00 94.25 1058 ASP A N 1
ATOM 8247 C CA . ASP A 1 1058 ? -26.526 32.042 23.581 1.00 94.25 1058 ASP A CA 1
ATOM 8248 C C . ASP A 1 1058 ? -27.039 33.273 22.824 1.00 94.25 1058 ASP A C 1
ATOM 8250 O O . ASP A 1 1058 ? -26.774 33.450 21.638 1.00 94.25 1058 ASP A O 1
ATOM 8254 N N . SER A 1 1059 ? -27.791 34.135 23.512 1.00 89.62 1059 SER A N 1
ATOM 8255 C CA . SER A 1 1059 ? -28.380 35.344 22.924 1.00 89.62 1059 SER A CA 1
ATOM 8256 C C . SER A 1 1059 ? -27.357 36.440 22.627 1.00 89.62 1059 SER A C 1
ATOM 8258 O O . SER A 1 1059 ? -27.682 37.381 21.906 1.00 89.62 1059 SER A O 1
ATOM 8260 N N . GLU A 1 1060 ? -26.148 36.338 23.186 1.00 89.94 1060 GLU A N 1
ATOM 8261 C CA . GLU A 1 1060 ? -25.047 37.270 22.929 1.00 89.94 1060 GLU A CA 1
ATOM 8262 C C . GLU A 1 1060 ? -24.145 36.798 21.769 1.00 89.94 1060 GLU A C 1
ATOM 8264 O O . GLU A 1 1060 ? -23.307 37.565 21.288 1.00 89.94 1060 GLU A O 1
ATOM 8269 N N . ALA A 1 1061 ? -24.301 35.551 21.302 1.00 89.62 1061 ALA A N 1
ATOM 8270 C CA . ALA A 1 1061 ? -23.542 35.006 20.179 1.00 89.62 1061 ALA A CA 1
ATOM 8271 C C . ALA A 1 1061 ? -24.123 35.468 18.822 1.00 89.62 1061 ALA A C 1
ATOM 8273 O O . ALA A 1 1061 ? -25.346 35.478 18.659 1.00 89.62 1061 ALA A O 1
ATOM 8274 N N . PRO A 1 1062 ? -23.292 35.817 17.815 1.00 86.31 1062 PRO A N 1
ATOM 8275 C CA . PRO A 1 1062 ? -23.775 36.335 16.526 1.00 86.31 1062 PRO A CA 1
ATOM 8276 C C . PRO A 1 1062 ? -24.695 35.391 15.737 1.00 86.31 1062 PRO A C 1
ATOM 8278 O O . PRO A 1 1062 ? -25.537 35.861 14.974 1.00 86.31 1062 PRO A O 1
ATOM 8281 N N . ASP A 1 1063 ? -24.526 34.080 15.906 1.00 87.12 1063 ASP A N 1
ATOM 8282 C CA . ASP A 1 1063 ? -25.315 33.008 15.288 1.00 87.12 1063 ASP A CA 1
ATOM 8283 C C . ASP A 1 1063 ? -26.360 32.398 16.246 1.00 87.12 1063 ASP A C 1
ATOM 8285 O O . ASP A 1 1063 ? -27.108 31.500 15.857 1.00 87.12 1063 ASP A O 1
ATOM 8289 N N . GLY A 1 1064 ? -26.434 32.891 17.488 1.00 93.56 1064 GLY A N 1
ATOM 8290 C CA . GLY A 1 1064 ? -27.314 32.384 18.540 1.00 93.56 1064 GLY A CA 1
ATOM 8291 C C . GLY A 1 1064 ? -26.795 31.153 19.292 1.00 93.56 1064 GLY A C 1
ATOM 8292 O O . GLY A 1 1064 ? -27.537 30.612 20.117 1.00 93.56 1064 GLY A O 1
ATOM 8293 N N . TRP A 1 1065 ? -25.562 30.697 19.036 1.00 96.25 1065 TRP A N 1
ATOM 8294 C CA . TRP A 1 1065 ? -25.009 29.469 19.614 1.00 96.25 1065 TRP A CA 1
ATOM 8295 C C . TRP A 1 1065 ? -23.618 29.665 20.215 1.00 96.25 1065 TRP A C 1
ATOM 8297 O O . TRP A 1 1065 ? -22.799 30.455 19.758 1.00 96.25 1065 TRP A O 1
ATOM 8307 N N . LYS A 1 1066 ? -23.316 28.884 21.251 1.00 95.75 1066 LYS A N 1
ATOM 8308 C CA . LYS A 1 1066 ? -22.014 28.886 21.914 1.00 95.75 1066 LYS A CA 1
ATOM 8309 C C . LYS A 1 1066 ? -21.496 27.471 22.109 1.00 95.75 1066 LYS A C 1
ATOM 8311 O O . LYS A 1 1066 ? -22.206 26.620 22.644 1.00 95.75 1066 LYS A O 1
ATOM 8316 N N . LEU A 1 1067 ? -20.234 27.251 21.742 1.00 97.12 1067 LEU A N 1
ATOM 8317 C CA . LEU A 1 1067 ? -19.533 26.001 22.005 1.00 97.12 1067 LEU A CA 1
ATOM 8318 C C . LEU A 1 1067 ? -19.444 25.765 23.516 1.00 97.12 1067 LEU A C 1
ATOM 8320 O O . LEU A 1 1067 ? -18.937 26.615 24.255 1.00 97.12 1067 LEU A O 1
ATOM 8324 N N . ALA A 1 1068 ? -19.942 24.616 23.965 1.00 97.38 1068 ALA A N 1
ATOM 8325 C CA . ALA A 1 1068 ? -20.024 24.266 25.378 1.00 97.38 1068 ALA A CA 1
ATOM 8326 C C . ALA A 1 1068 ? -19.176 23.038 25.729 1.00 97.38 1068 ALA A C 1
ATOM 8328 O O . ALA A 1 1068 ? -18.499 23.041 26.754 1.00 97.38 1068 ALA A O 1
ATOM 8329 N N . ILE A 1 1069 ? -19.166 22.023 24.859 1.00 97.62 1069 ILE A N 1
ATOM 8330 C CA . ILE A 1 1069 ? -18.282 20.857 24.958 1.00 97.62 1069 ILE A CA 1
ATOM 8331 C C . ILE A 1 1069 ? -17.500 20.768 23.638 1.00 97.62 1069 ILE A C 1
ATOM 8333 O O . ILE A 1 1069 ? -18.109 20.435 22.619 1.00 97.62 1069 ILE A O 1
ATOM 8337 N N . PRO A 1 1070 ? -16.184 21.072 23.620 1.00 95.75 1070 PRO A N 1
ATOM 8338 C CA . PRO A 1 1070 ? -15.379 21.089 22.393 1.00 95.75 1070 PRO A CA 1
ATOM 8339 C C . PRO A 1 1070 ? -15.243 19.710 21.748 1.00 95.75 1070 PRO A C 1
ATOM 8341 O O . PRO A 1 1070 ? -15.135 19.623 20.533 1.00 95.75 1070 PRO A O 1
ATOM 8344 N N . TYR A 1 1071 ? -15.281 18.646 22.549 1.00 95.38 1071 TYR A N 1
ATOM 8345 C CA . TYR A 1 1071 ? -15.215 17.272 22.077 1.00 95.38 1071 TYR A CA 1
ATOM 8346 C C . TYR A 1 1071 ? -15.997 16.363 23.026 1.00 95.38 1071 TYR A C 1
ATOM 8348 O O . TYR A 1 1071 ? -15.692 16.312 24.219 1.00 95.38 1071 TYR A O 1
ATOM 8356 N N . MET A 1 1072 ? -17.025 15.675 22.521 1.00 95.44 1072 MET A N 1
ATOM 8357 C CA . MET A 1 1072 ? -17.882 14.800 23.340 1.00 95.44 1072 MET A CA 1
ATOM 8358 C C . MET A 1 1072 ? -17.581 13.298 23.196 1.00 95.44 1072 MET A C 1
ATOM 8360 O O . MET A 1 1072 ? -18.137 12.492 23.954 1.00 95.44 1072 MET A O 1
ATOM 8364 N N . GLY A 1 1073 ? -16.679 12.945 22.271 1.00 94.69 1073 GLY A N 1
ATOM 8365 C CA . GLY A 1 1073 ? -16.478 11.594 21.737 1.00 94.69 1073 GLY A CA 1
ATOM 8366 C C . GLY A 1 1073 ? -17.518 11.229 20.671 1.00 94.69 1073 GLY A C 1
ATOM 8367 O O . GLY A 1 1073 ? -18.467 11.977 20.436 1.00 94.69 1073 GLY A O 1
ATOM 8368 N N . PHE A 1 1074 ? -17.335 10.088 20.010 1.00 95.19 1074 PHE A N 1
ATOM 8369 C CA . PHE A 1 1074 ? -18.158 9.662 18.868 1.00 95.19 1074 PHE A CA 1
ATOM 8370 C C . PHE A 1 1074 ? -18.326 8.128 18.820 1.00 95.19 1074 PHE A C 1
ATOM 8372 O O . PHE A 1 1074 ? -17.518 7.426 19.430 1.00 95.19 1074 PHE A O 1
ATOM 8379 N N . PRO A 1 1075 ? -19.385 7.585 18.187 1.00 94.00 1075 PRO A N 1
ATOM 8380 C CA . PRO A 1 1075 ? -19.546 6.141 17.986 1.00 94.00 1075 PRO A CA 1
ATOM 8381 C C . PRO A 1 1075 ? -18.505 5.590 16.999 1.00 94.00 1075 PRO A C 1
ATOM 8383 O O . PRO A 1 1075 ? -18.044 6.322 16.132 1.00 94.00 1075 PRO A O 1
ATOM 8386 N N . GLY A 1 1076 ? -18.161 4.304 17.119 1.00 89.19 1076 GLY A N 1
ATOM 8387 C CA . GLY A 1 1076 ? -17.237 3.618 16.204 1.00 89.19 1076 GLY A CA 1
ATOM 8388 C C . GLY A 1 1076 ? -17.822 3.314 14.814 1.00 89.19 1076 GLY A C 1
ATOM 8389 O O . GLY A 1 1076 ? -18.857 3.855 14.414 1.00 89.19 1076 GLY A O 1
ATOM 8390 N N . GLY A 1 1077 ? -17.151 2.422 14.081 1.00 87.12 1077 GLY A N 1
ATOM 8391 C CA . GLY A 1 1077 ? -17.441 2.092 12.679 1.00 87.12 1077 GLY A CA 1
ATOM 8392 C C . GLY A 1 1077 ? -18.743 1.318 12.443 1.00 87.12 1077 GLY A C 1
ATOM 8393 O O . GLY A 1 1077 ? -19.206 1.207 11.304 1.00 87.12 1077 GLY A O 1
ATOM 8394 N N . LYS A 1 1078 ? -19.362 0.789 13.501 1.00 90.00 1078 LYS A N 1
ATOM 8395 C CA . LYS A 1 1078 ? -20.725 0.232 13.500 1.00 90.00 1078 LYS A CA 1
ATOM 8396 C C . LYS A 1 1078 ? -21.622 1.027 14.448 1.00 90.00 1078 LYS A C 1
ATOM 8398 O O . LYS A 1 1078 ? -21.140 1.766 15.302 1.00 90.00 1078 LYS A O 1
ATOM 8403 N N . SER A 1 1079 ? -22.939 0.862 14.308 1.00 90.56 1079 SER A N 1
ATOM 8404 C CA . SER A 1 1079 ? -23.919 1.563 15.144 1.00 90.56 1079 SER A CA 1
ATOM 8405 C C . SER A 1 1079 ? -23.687 1.267 16.631 1.00 90.56 1079 SER A C 1
ATOM 8407 O O . SER A 1 1079 ? -23.744 0.111 17.051 1.00 90.56 1079 SER A O 1
ATOM 8409 N N . LYS A 1 1080 ? -23.421 2.318 17.414 1.00 92.94 1080 LYS A N 1
ATOM 8410 C CA . LYS A 1 1080 ? -23.223 2.284 18.874 1.00 92.94 1080 LYS A CA 1
ATOM 8411 C C . LYS A 1 1080 ? -23.992 3.422 19.538 1.00 92.94 1080 LYS A C 1
ATOM 8413 O O . LYS A 1 1080 ? -24.278 4.443 18.905 1.00 92.94 1080 LYS A O 1
ATOM 8418 N N . THR A 1 1081 ? -24.264 3.274 20.832 1.00 94.12 1081 THR A N 1
ATOM 8419 C CA . THR A 1 1081 ? -24.900 4.322 21.637 1.00 94.12 1081 THR A CA 1
ATOM 8420 C C . THR A 1 1081 ? -23.865 5.021 22.504 1.00 94.12 1081 THR A C 1
ATOM 8422 O O . THR A 1 1081 ? -23.180 4.401 23.315 1.00 94.12 1081 THR A O 1
ATOM 8425 N N . ILE A 1 1082 ? -23.777 6.341 22.379 1.00 95.00 1082 ILE A N 1
ATOM 8426 C CA . ILE A 1 1082 ? -22.882 7.172 23.180 1.00 95.00 1082 ILE A CA 1
ATOM 8427 C C . ILE A 1 1082 ? -23.675 8.004 24.186 1.00 95.00 1082 ILE A C 1
ATOM 8429 O O . ILE A 1 1082 ? -24.769 8.495 23.905 1.00 95.00 1082 ILE A O 1
ATOM 8433 N N . VAL A 1 1083 ? -23.093 8.185 25.371 1.00 95.31 1083 VAL A N 1
ATOM 8434 C CA . VAL A 1 1083 ? -23.670 8.993 26.450 1.00 95.31 1083 VAL A CA 1
ATOM 8435 C C . VAL A 1 1083 ? -22.755 10.182 26.738 1.00 95.31 1083 VAL A C 1
ATOM 8437 O O . VAL A 1 1083 ? -21.533 10.046 26.868 1.00 95.31 1083 VAL A O 1
ATOM 8440 N N . VAL A 1 1084 ? -23.345 11.371 26.821 1.00 95.75 1084 VAL A N 1
ATOM 8441 C CA . VAL A 1 1084 ? -22.649 12.644 27.030 1.00 95.75 1084 VAL A CA 1
ATOM 8442 C C . VAL A 1 1084 ? -23.287 13.359 28.213 1.00 95.75 1084 VAL A C 1
ATOM 8444 O O . VAL A 1 1084 ? -24.481 13.649 28.204 1.00 95.75 1084 VAL A O 1
ATOM 8447 N N . ASP A 1 1085 ? -22.496 13.642 29.248 1.00 94.56 1085 ASP A N 1
ATOM 8448 C CA . ASP A 1 1085 ? -22.972 14.408 30.397 1.00 94.56 1085 ASP A CA 1
ATOM 8449 C C . ASP A 1 1085 ? -23.037 15.895 30.030 1.00 94.56 1085 ASP A C 1
ATOM 8451 O O . ASP A 1 1085 ? -22.021 16.519 29.725 1.00 94.56 1085 ASP A O 1
ATOM 8455 N N . VAL A 1 1086 ? -24.250 16.449 30.019 1.00 96.50 1086 VAL A N 1
ATOM 8456 C CA . VAL A 1 1086 ? -24.524 17.853 29.672 1.00 96.50 1086 VAL A CA 1
ATOM 8457 C C . VAL A 1 1086 ? -25.025 18.654 30.880 1.00 96.50 1086 VAL A C 1
ATOM 8459 O O . VAL A 1 1086 ? -25.471 19.791 30.725 1.00 96.50 1086 VAL A O 1
ATOM 8462 N N . SER A 1 1087 ? -24.939 18.085 32.091 1.00 94.38 1087 SER A N 1
ATOM 8463 C CA . SER A 1 1087 ? -25.515 18.635 33.331 1.00 94.38 1087 SER A CA 1
ATOM 8464 C C . SER A 1 1087 ? -25.107 20.081 33.629 1.00 94.38 1087 SER A C 1
ATOM 8466 O O . SER A 1 1087 ? -25.946 20.869 34.068 1.00 94.38 1087 SER A O 1
ATOM 8468 N N . ASP A 1 1088 ? -23.839 20.420 33.378 1.00 94.44 1088 ASP A N 1
ATOM 8469 C CA . ASP A 1 1088 ? -23.248 21.728 33.694 1.00 94.44 1088 ASP A CA 1
ATOM 8470 C C . ASP A 1 1088 ? -23.373 22.756 32.556 1.00 94.44 1088 ASP A C 1
ATOM 8472 O O . ASP A 1 1088 ? -23.122 23.944 32.768 1.00 94.44 1088 ASP A O 1
ATOM 8476 N N . VAL A 1 1089 ? -23.757 22.319 31.350 1.00 95.12 1089 VAL A N 1
ATOM 8477 C CA . VAL A 1 1089 ? -23.822 23.174 30.150 1.00 95.12 1089 VAL A CA 1
ATOM 8478 C C . VAL A 1 1089 ? -25.242 23.447 29.664 1.00 95.12 1089 VAL A C 1
ATOM 8480 O O . VAL A 1 1089 ? -25.484 24.497 29.067 1.00 95.12 1089 VAL A O 1
ATOM 8483 N N . ILE A 1 1090 ? -26.190 22.535 29.902 1.00 93.56 1090 ILE A N 1
ATOM 8484 C CA . ILE A 1 1090 ? -27.537 22.654 29.345 1.00 93.56 1090 ILE A CA 1
ATOM 8485 C C . ILE A 1 1090 ? -28.337 23.793 29.985 1.00 93.56 1090 ILE A C 1
ATOM 8487 O O . ILE A 1 1090 ? -28.441 23.938 31.208 1.00 93.56 1090 ILE A O 1
ATOM 8491 N N . ARG A 1 1091 ? -28.969 24.593 29.129 1.00 90.69 1091 ARG A N 1
ATOM 8492 C CA . ARG A 1 1091 ? -29.850 25.685 29.532 1.00 90.69 1091 ARG A CA 1
ATOM 8493 C C . ARG A 1 1091 ? -31.248 25.160 29.821 1.00 90.69 1091 ARG A C 1
ATOM 8495 O O . ARG A 1 1091 ? -31.968 24.756 28.924 1.00 90.69 1091 ARG A O 1
ATOM 8502 N N . ARG A 1 1092 ? -31.671 25.179 31.085 1.00 88.38 1092 ARG A N 1
ATOM 8503 C CA . ARG A 1 1092 ? -33.012 24.692 31.478 1.00 88.38 1092 ARG A CA 1
ATOM 8504 C C . ARG A 1 1092 ? -34.151 25.625 31.043 1.00 88.38 1092 ARG A C 1
ATOM 8506 O O . ARG A 1 1092 ? -35.306 25.217 31.049 1.00 88.38 1092 ARG A O 1
ATOM 8513 N N . ASP A 1 1093 ? -33.831 26.869 30.693 1.00 88.81 1093 ASP A N 1
ATOM 8514 C CA . ASP A 1 1093 ? -34.745 27.852 30.104 1.00 88.81 1093 ASP A CA 1
ATOM 8515 C C . ASP A 1 1093 ? -34.892 27.709 28.578 1.00 88.81 1093 ASP A C 1
ATOM 8517 O O . ASP A 1 1093 ? -35.905 28.135 28.027 1.00 88.81 1093 ASP A O 1
ATOM 8521 N N . ASP A 1 1094 ? -33.911 27.090 27.918 1.00 91.12 1094 ASP A N 1
ATOM 8522 C CA . ASP A 1 1094 ? -33.878 26.818 26.479 1.00 91.12 1094 ASP A CA 1
ATOM 8523 C C . ASP A 1 1094 ? -33.070 25.524 26.226 1.00 91.12 1094 ASP A C 1
ATOM 8525 O O . ASP A 1 1094 ? -31.877 25.592 25.917 1.00 91.12 1094 ASP A O 1
ATOM 8529 N N . PRO A 1 1095 ? -33.670 24.331 26.429 1.00 91.00 1095 PRO A N 1
ATOM 8530 C CA . PRO A 1 1095 ? -32.951 23.053 26.488 1.00 91.00 1095 PRO A CA 1
ATOM 8531 C C . PRO A 1 1095 ? -32.598 22.481 25.113 1.00 91.00 1095 PRO A C 1
ATOM 8533 O O . PRO A 1 1095 ? -32.452 21.267 24.957 1.00 91.00 1095 PRO A O 1
ATOM 8536 N N . ARG A 1 1096 ? -32.454 23.353 24.113 1.00 95.69 1096 ARG A N 1
ATOM 8537 C CA . ARG A 1 1096 ? -31.943 22.982 22.800 1.00 95.69 1096 ARG A CA 1
ATOM 8538 C C . ARG A 1 1096 ? -30.442 22.721 22.880 1.00 95.69 1096 ARG A C 1
ATOM 8540 O O . ARG A 1 1096 ? -29.719 23.401 23.607 1.00 95.69 1096 ARG A O 1
ATOM 8547 N N . LEU A 1 1097 ? -29.971 21.753 22.106 1.00 97.94 1097 LEU A N 1
ATOM 8548 C CA . LEU A 1 1097 ? -28.556 21.419 21.952 1.00 97.94 1097 LEU A CA 1
ATOM 8549 C C . LEU A 1 1097 ? -28.239 21.326 20.463 1.00 97.94 1097 LEU A C 1
ATOM 8551 O O . LEU A 1 1097 ? -29.024 20.767 19.707 1.00 97.94 1097 LEU A O 1
ATOM 8555 N N . ARG A 1 1098 ? -27.080 21.821 20.041 1.00 98.00 1098 ARG A N 1
ATOM 8556 C CA . ARG A 1 1098 ? -26.572 21.623 18.681 1.00 98.00 1098 ARG A CA 1
ATOM 8557 C C . ARG A 1 1098 ? -25.407 20.645 18.724 1.00 98.00 1098 ARG A C 1
ATOM 8559 O O . ARG A 1 1098 ? -24.435 20.881 19.441 1.00 98.00 1098 ARG A O 1
ATOM 8566 N N . VAL A 1 1099 ? -25.502 19.571 17.948 1.00 98.25 1099 VAL A N 1
ATOM 8567 C CA . VAL A 1 1099 ? -24.396 18.632 17.712 1.00 98.25 1099 VAL A CA 1
ATOM 8568 C C . VAL A 1 1099 ? -23.740 19.022 16.394 1.00 98.25 1099 VAL A C 1
ATOM 8570 O O . VAL A 1 1099 ? -24.397 18.927 15.363 1.00 98.25 1099 VAL A O 1
ATOM 8573 N N . ARG A 1 1100 ? -22.482 19.484 16.420 1.00 97.50 1100 ARG A N 1
ATOM 8574 C CA . ARG A 1 1100 ? -21.722 19.932 15.232 1.00 97.50 1100 ARG A CA 1
ATOM 8575 C C . ARG A 1 1100 ? -20.467 19.088 15.022 1.00 97.50 1100 ARG A C 1
ATOM 8577 O O . ARG A 1 1100 ? -19.776 18.783 15.995 1.00 97.50 1100 ARG A O 1
ATOM 8584 N N . THR A 1 1101 ? -20.155 18.784 13.764 1.00 97.81 1101 THR A N 1
ATOM 8585 C CA . THR A 1 1101 ? -18.937 18.081 13.335 1.00 97.81 1101 THR A CA 1
ATOM 8586 C C . THR A 1 1101 ? -18.610 18.390 11.866 1.00 97.81 1101 THR A C 1
ATOM 8588 O O . THR A 1 1101 ? -19.462 18.898 11.137 1.00 97.81 1101 THR A O 1
ATOM 8591 N N . SER A 1 1102 ? -17.405 18.052 11.411 1.00 96.50 1102 SER A N 1
ATOM 8592 C CA . SER A 1 1102 ? -17.082 17.877 9.988 1.00 96.50 1102 SER A CA 1
ATOM 8593 C C . SER A 1 1102 ? -16.779 16.414 9.626 1.00 96.50 1102 SER A C 1
ATOM 8595 O O . SER A 1 1102 ? -16.536 16.114 8.463 1.00 96.50 1102 SER A O 1
ATOM 8597 N N . ALA A 1 1103 ? -16.848 15.486 10.587 1.00 95.44 1103 ALA A N 1
ATOM 8598 C CA . ALA A 1 1103 ? -16.649 14.060 10.346 1.00 95.44 1103 ALA A CA 1
ATOM 8599 C C . ALA A 1 1103 ? -17.833 13.423 9.595 1.00 95.44 1103 ALA A C 1
ATOM 8601 O O . ALA A 1 1103 ? -18.979 13.837 9.779 1.00 95.44 1103 ALA A O 1
ATOM 8602 N N . GLU A 1 1104 ? -17.584 12.383 8.798 1.00 92.69 1104 GLU A N 1
ATOM 8603 C CA . GLU A 1 1104 ? -18.631 11.633 8.088 1.00 92.69 1104 GLU A CA 1
ATOM 8604 C C . GLU A 1 1104 ? -19.446 10.739 9.045 1.00 92.69 1104 GLU A C 1
ATOM 8606 O O . GLU A 1 1104 ? -19.228 9.532 9.166 1.00 92.69 1104 GLU A O 1
ATOM 8611 N N . ILE A 1 1105 ? -20.386 11.356 9.765 1.00 94.50 1105 ILE A N 1
ATOM 8612 C CA . ILE A 1 1105 ? -21.194 10.703 10.796 1.00 94.50 1105 ILE A CA 1
ATOM 8613 C C . ILE A 1 1105 ? -22.667 10.577 10.398 1.00 94.50 1105 ILE A C 1
ATOM 8615 O O . ILE A 1 1105 ? -23.259 11.463 9.774 1.00 94.50 1105 ILE A O 1
ATOM 8619 N N . TYR A 1 1106 ? -23.273 9.475 10.829 1.00 95.31 1106 TYR A N 1
ATOM 8620 C CA . TYR A 1 1106 ? -24.656 9.114 10.556 1.00 95.31 1106 TYR A CA 1
ATOM 8621 C C . TYR A 1 1106 ? -25.370 8.822 11.882 1.00 95.31 1106 TYR A C 1
ATOM 8623 O O . TYR A 1 1106 ? -24.976 7.924 12.629 1.00 95.31 1106 TYR A O 1
ATOM 8631 N N . TRP A 1 1107 ? -26.419 9.583 12.191 1.00 96.88 1107 TRP A N 1
ATOM 8632 C CA . TRP A 1 1107 ? -27.137 9.505 13.471 1.00 96.88 1107 TRP A CA 1
ATOM 8633 C C . TRP A 1 1107 ? -28.498 8.828 13.298 1.00 96.88 1107 TRP A C 1
ATOM 8635 O O . TRP A 1 1107 ? -29.241 9.202 12.404 1.00 96.88 1107 TRP A O 1
ATOM 8645 N N . ASP A 1 1108 ? -28.836 7.869 14.157 1.00 95.75 1108 ASP A N 1
ATOM 8646 C CA . ASP A 1 1108 ? -30.093 7.098 14.113 1.00 95.75 1108 ASP A CA 1
ATOM 8647 C C . ASP A 1 1108 ? -31.108 7.591 15.161 1.00 95.75 1108 ASP A C 1
ATOM 8649 O O . ASP A 1 1108 ? -32.306 7.667 14.911 1.00 95.75 1108 ASP A O 1
ATOM 8653 N N . ALA A 1 1109 ? -30.634 7.985 16.351 1.00 96.62 1109 ALA A N 1
ATOM 8654 C CA . ALA A 1 1109 ? -31.504 8.457 17.428 1.00 96.62 1109 ALA A CA 1
ATOM 8655 C C . ALA A 1 1109 ? -30.829 9.476 18.354 1.00 96.62 1109 ALA A C 1
ATOM 8657 O O . ALA A 1 1109 ? -29.627 9.392 18.619 1.00 96.62 1109 ALA A O 1
ATOM 8658 N N . ALA A 1 1110 ? -31.625 10.394 18.909 1.00 97.19 1110 ALA A N 1
ATOM 8659 C CA . ALA A 1 1110 ? -31.209 11.343 19.938 1.00 97.19 1110 ALA A CA 1
ATOM 8660 C C . ALA A 1 1110 ? -32.257 11.465 21.058 1.00 97.19 1110 ALA A C 1
ATOM 8662 O O . ALA A 1 1110 ? -33.441 11.675 20.801 1.00 97.19 1110 ALA A O 1
ATOM 8663 N N . ALA A 1 1111 ? -31.822 11.393 22.317 1.00 95.88 1111 ALA A N 1
ATOM 8664 C CA . ALA A 1 1111 ? -32.688 11.523 23.489 1.00 95.88 1111 ALA A CA 1
ATOM 8665 C C . ALA A 1 1111 ? -31.993 12.270 24.638 1.00 95.88 1111 ALA A C 1
ATOM 8667 O O . ALA A 1 1111 ? -30.769 12.222 24.773 1.00 95.88 1111 ALA A O 1
ATOM 8668 N N . LEU A 1 1112 ? -32.772 12.932 25.500 1.00 96.06 1112 LEU A N 1
ATOM 8669 C CA . LEU A 1 1112 ? -32.252 13.658 26.663 1.00 96.06 1112 LEU A CA 1
ATOM 8670 C C . LEU A 1 1112 ? -32.783 13.039 27.959 1.00 96.06 1112 LEU A C 1
ATOM 8672 O O . LEU A 1 1112 ? -33.975 13.090 28.244 1.00 96.06 1112 LEU A O 1
ATOM 8676 N N . VAL A 1 1113 ? -31.906 12.478 28.784 1.00 95.25 1113 VAL A N 1
ATOM 8677 C CA . VAL A 1 1113 ? -32.278 11.858 30.061 1.00 95.25 1113 VAL A CA 1
ATOM 8678 C C . VAL A 1 1113 ? -32.117 12.865 31.192 1.00 95.25 1113 VAL A C 1
ATOM 8680 O O . VAL A 1 1113 ? -31.010 13.340 31.443 1.00 95.25 1113 VAL A O 1
ATOM 8683 N N . VAL A 1 1114 ? -33.192 13.146 31.932 1.00 94.56 1114 VAL A N 1
ATOM 8684 C CA . VAL A 1 1114 ? -33.147 13.981 33.147 1.00 94.56 1114 VAL A CA 1
ATOM 8685 C C . VAL A 1 1114 ? -33.308 13.084 34.373 1.00 94.56 1114 VAL A C 1
ATOM 8687 O O . VAL A 1 1114 ? -34.410 12.919 34.900 1.00 94.56 1114 VAL A O 1
ATOM 8690 N N . GLN A 1 1115 ? -32.206 12.474 34.813 1.00 90.56 1115 GLN A N 1
ATOM 8691 C CA . GLN A 1 1115 ? -32.199 11.343 35.746 1.00 90.56 1115 GLN A CA 1
ATOM 8692 C C . GLN A 1 1115 ? -32.769 11.721 37.128 1.00 90.56 1115 GLN A C 1
ATOM 8694 O O . GLN A 1 1115 ? -32.171 12.502 37.873 1.00 90.56 1115 GLN A O 1
ATOM 8699 N N . THR A 1 1116 ? -33.918 11.151 37.509 1.00 87.44 1116 THR A N 1
ATOM 8700 C CA . THR A 1 1116 ? -34.565 11.397 38.816 1.00 87.44 1116 THR A CA 1
ATOM 8701 C C . THR A 1 1116 ? -33.942 10.585 39.937 1.00 87.44 1116 THR A C 1
ATOM 8703 O O . THR A 1 1116 ? -33.832 11.065 41.066 1.00 87.44 1116 THR A O 1
ATOM 8706 N N . ARG A 1 1117 ? -33.519 9.357 39.631 1.00 87.19 1117 ARG A N 1
ATOM 8707 C CA . ARG A 1 1117 ? -32.796 8.459 40.535 1.00 87.19 1117 ARG A CA 1
ATOM 8708 C C . ARG A 1 1117 ? -31.929 7.499 39.728 1.00 87.19 1117 ARG A C 1
ATOM 8710 O O . ARG A 1 1117 ? -32.260 7.174 38.593 1.00 87.19 1117 ARG A O 1
ATOM 8717 N N . ARG A 1 1118 ? -30.868 6.970 40.341 1.00 86.56 1118 ARG A N 1
ATOM 8718 C CA . ARG A 1 1118 ? -30.198 5.778 39.805 1.00 86.56 1118 ARG A CA 1
ATOM 8719 C C . ARG A 1 1118 ? -31.098 4.551 40.074 1.00 86.56 1118 ARG A C 1
ATOM 8721 O O . ARG A 1 1118 ? -31.539 4.390 41.218 1.00 86.56 1118 ARG A O 1
ATOM 8728 N N . PRO A 1 1119 ? -31.447 3.741 39.059 1.00 90.31 1119 PRO A N 1
ATOM 8729 C CA . PRO A 1 1119 ? -32.189 2.498 39.250 1.00 90.31 1119 PRO A CA 1
ATOM 8730 C C . PRO A 1 1119 ? -31.311 1.426 39.916 1.00 90.31 1119 PRO A C 1
ATOM 8732 O O . PRO A 1 1119 ? -30.093 1.567 40.010 1.00 90.31 1119 PRO A O 1
ATOM 8735 N N . GLU A 1 1120 ? -31.943 0.359 40.405 1.00 92.50 1120 GLU A N 1
ATOM 8736 C CA . GLU A 1 1120 ? -31.238 -0.805 40.947 1.00 92.50 1120 GLU A CA 1
ATOM 8737 C C . GLU A 1 1120 ? -30.879 -1.759 39.803 1.00 92.50 1120 GLU A C 1
ATOM 8739 O O . GLU A 1 1120 ? -31.727 -2.063 38.965 1.00 92.50 1120 GLU A O 1
ATOM 8744 N N . ILE A 1 1121 ? -29.631 -2.221 39.788 1.00 94.81 1121 ILE A N 1
ATOM 8745 C CA . ILE A 1 1121 ? -29.083 -3.179 38.825 1.00 94.81 1121 ILE A CA 1
ATOM 8746 C C . ILE A 1 1121 ? -28.228 -4.203 39.580 1.00 94.81 1121 ILE A C 1
ATOM 8748 O O . ILE A 1 1121 ? -27.677 -3.889 40.639 1.00 94.81 1121 ILE A O 1
ATOM 8752 N N . VAL A 1 1122 ? -28.096 -5.416 39.047 1.00 95.19 1122 VAL A N 1
ATOM 8753 C CA . VAL A 1 1122 ? -27.270 -6.483 39.633 1.00 95.19 1122 VAL A CA 1
ATOM 8754 C C . VAL A 1 1122 ? -26.312 -7.015 38.575 1.00 95.19 1122 VAL A C 1
ATOM 8756 O O . VAL A 1 1122 ? -26.742 -7.552 37.560 1.00 95.19 1122 VAL A O 1
ATOM 8759 N N . THR A 1 1123 ? -25.010 -6.885 38.814 1.00 95.25 1123 THR A N 1
ATOM 8760 C CA . THR A 1 1123 ? -23.970 -7.370 37.901 1.00 95.25 1123 THR A CA 1
ATOM 8761 C C . THR A 1 1123 ? -23.442 -8.743 38.320 1.00 95.25 1123 THR A C 1
ATOM 8763 O O . THR A 1 1123 ? -23.299 -9.044 39.506 1.00 95.25 1123 THR A O 1
ATOM 8766 N N . HIS A 1 1124 ? -23.125 -9.580 37.331 1.00 95.81 1124 HIS A N 1
ATOM 8767 C CA . HIS A 1 1124 ? -22.514 -10.897 37.511 1.00 95.81 1124 HIS A CA 1
ATOM 8768 C C . HIS A 1 1124 ? -21.311 -11.032 36.575 1.00 95.81 1124 HIS A C 1
ATOM 8770 O O . HIS A 1 1124 ? -21.482 -11.184 35.365 1.00 95.81 1124 HIS A O 1
ATOM 8776 N N . GLU A 1 1125 ? -20.097 -11.017 37.125 1.00 95.69 1125 GLU A N 1
ATOM 8777 C CA . GLU A 1 1125 ? -18.886 -11.372 36.374 1.00 95.69 1125 GLU A CA 1
ATOM 8778 C C . GLU A 1 1125 ? -18.952 -12.846 35.947 1.00 95.69 1125 GLU A C 1
ATOM 8780 O O . GLU A 1 1125 ? -19.126 -13.749 36.776 1.00 95.69 1125 GLU A O 1
ATOM 8785 N N . LEU A 1 1126 ? -18.825 -13.108 34.646 1.00 96.94 1126 LEU A N 1
ATOM 8786 C CA . LEU A 1 1126 ? -18.930 -14.452 34.094 1.00 96.94 1126 LEU A CA 1
ATOM 8787 C C . LEU A 1 1126 ? -17.547 -15.071 33.927 1.00 96.94 1126 LEU A C 1
ATOM 8789 O O . LEU A 1 1126 ? -16.651 -14.520 33.290 1.00 96.94 1126 LEU A O 1
ATOM 8793 N N . LYS A 1 1127 ? -17.374 -16.280 34.465 1.00 96.44 1127 LYS A N 1
ATOM 8794 C CA . LYS A 1 1127 ? -16.105 -16.998 34.346 1.00 96.44 1127 LYS A CA 1
ATOM 8795 C C . LYS A 1 1127 ? -15.890 -17.471 32.907 1.00 96.44 1127 LYS A C 1
ATOM 8797 O O . LYS A 1 1127 ? -16.604 -18.368 32.457 1.00 96.44 1127 LYS A O 1
ATOM 8802 N N . LEU A 1 1128 ? -14.842 -16.965 32.254 1.00 98.00 1128 LEU A N 1
ATOM 8803 C CA . LEU A 1 1128 ? -14.313 -17.517 31.005 1.00 98.00 1128 LEU A CA 1
ATOM 8804 C C . LEU A 1 1128 ? -13.768 -18.940 31.247 1.00 98.00 1128 LEU A C 1
ATOM 8806 O O . LEU A 1 1128 ? -12.800 -19.159 31.994 1.00 98.00 1128 LEU A O 1
ATOM 8810 N N . THR A 1 1129 ? -14.437 -19.928 30.656 1.00 97.69 1129 THR A N 1
ATOM 8811 C CA . THR A 1 1129 ? -14.159 -21.359 30.855 1.00 97.69 1129 THR A CA 1
ATOM 8812 C C . THR A 1 1129 ? -13.366 -22.001 29.725 1.00 97.69 1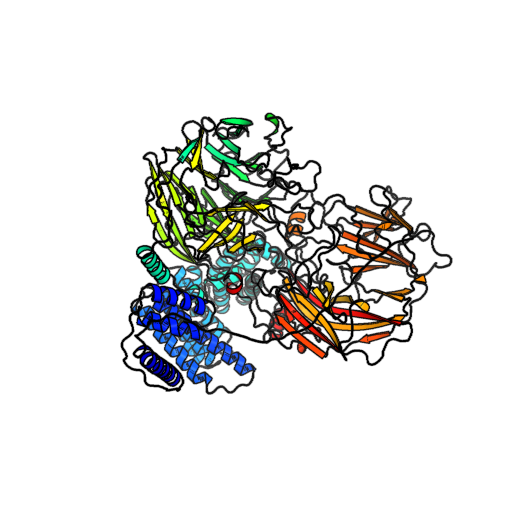129 THR A C 1
ATOM 8814 O O . THR A 1 1129 ? -12.651 -22.958 30.011 1.00 97.69 1129 THR A O 1
ATOM 8817 N N . ALA A 1 1130 ? -13.451 -21.472 28.504 1.00 98.19 1130 ALA A N 1
ATOM 8818 C CA . ALA A 1 1130 ? -12.654 -21.894 27.353 1.00 98.19 1130 ALA A CA 1
ATOM 8819 C C . ALA A 1 1130 ? -12.418 -20.707 26.408 1.00 98.19 1130 ALA A C 1
ATOM 8821 O O . ALA A 1 1130 ? -13.303 -19.856 26.277 1.00 98.19 1130 ALA A O 1
ATOM 8822 N N . ALA A 1 1131 ? -11.245 -20.677 25.772 1.00 98.44 1131 ALA A N 1
ATOM 8823 C CA . ALA A 1 1131 ? -10.942 -19.810 24.642 1.00 98.44 1131 ALA A CA 1
ATOM 8824 C C . ALA A 1 1131 ? -10.119 -20.603 23.613 1.00 98.44 1131 ALA A C 1
ATOM 8826 O O . ALA A 1 1131 ? -9.145 -21.250 23.993 1.00 98.44 1131 ALA A O 1
ATOM 8827 N N . GLU A 1 1132 ? -10.525 -20.593 22.345 1.00 98.50 1132 GLU A N 1
ATOM 8828 C CA . GLU A 1 1132 ? -9.862 -21.330 21.258 1.00 98.50 1132 GLU A CA 1
ATOM 8829 C C . GLU A 1 1132 ? -9.627 -20.391 20.068 1.00 98.50 1132 GLU A C 1
ATOM 8831 O O . GLU A 1 1132 ? -10.577 -19.761 19.604 1.00 98.50 1132 GLU A O 1
ATOM 8836 N N . LEU A 1 1133 ? -8.391 -20.317 19.565 1.00 98.50 1133 LEU A N 1
ATOM 8837 C CA . LEU A 1 1133 ? -8.060 -19.631 18.313 1.00 98.50 1133 LEU A CA 1
ATOM 8838 C C . LEU A 1 1133 ? -8.065 -20.634 17.153 1.00 98.50 1133 LEU A C 1
ATOM 8840 O O . LEU A 1 1133 ? -7.414 -21.680 17.235 1.00 98.50 1133 LEU A O 1
ATOM 8844 N N . VAL A 1 1134 ? -8.735 -20.304 16.050 1.00 97.44 1134 VAL A N 1
ATOM 8845 C CA . VAL A 1 1134 ? -8.770 -21.121 14.825 1.00 97.44 1134 VAL A CA 1
ATOM 8846 C C . VAL A 1 1134 ? -8.679 -20.265 13.563 1.00 97.44 1134 VAL A C 1
ATOM 8848 O O . VAL A 1 1134 ? -9.043 -19.095 13.588 1.00 97.44 1134 VAL A O 1
ATOM 8851 N N . TYR A 1 1135 ? -8.310 -20.872 12.433 1.00 95.06 1135 TYR A N 1
ATOM 8852 C CA . TYR A 1 1135 ? -8.613 -20.294 11.122 1.00 95.06 1135 TYR A CA 1
ATOM 8853 C C . TYR A 1 1135 ? -10.064 -20.606 10.740 1.00 95.06 1135 TYR A C 1
ATOM 8855 O O . TYR A 1 1135 ? -10.466 -21.778 10.695 1.00 95.06 1135 TYR A O 1
ATOM 8863 N N . ARG A 1 1136 ? -10.852 -19.569 10.448 1.00 94.31 1136 ARG A N 1
ATOM 8864 C CA . ARG A 1 1136 ? -12.247 -19.690 10.006 1.00 94.31 1136 ARG A CA 1
ATOM 8865 C C . ARG A 1 1136 ? -12.385 -19.422 8.508 1.00 94.31 1136 ARG A C 1
ATOM 8867 O O . ARG A 1 1136 ? -13.043 -20.217 7.829 1.00 94.31 1136 ARG A O 1
ATOM 8874 N N . GLY A 1 1137 ? -11.739 -18.365 8.021 1.00 91.81 1137 GLY A N 1
ATOM 8875 C CA . GLY A 1 1137 ? -12.027 -17.723 6.740 1.00 91.81 1137 GLY A CA 1
ATOM 8876 C C . GLY A 1 1137 ? -12.963 -16.519 6.896 1.00 91.81 1137 GLY A C 1
ATOM 8877 O O . GLY A 1 1137 ? -13.387 -16.193 8.006 1.00 91.81 1137 GLY A O 1
ATOM 8878 N N . PHE A 1 1138 ? -13.290 -15.898 5.765 1.00 89.06 1138 PHE A N 1
ATOM 8879 C CA . PHE A 1 1138 ? -13.938 -14.591 5.656 1.00 89.06 1138 PHE A CA 1
ATOM 8880 C C . PHE A 1 1138 ? -15.457 -14.685 5.467 1.00 89.06 1138 PHE A C 1
ATOM 8882 O O . PHE A 1 1138 ? -15.917 -15.488 4.651 1.00 89.06 1138 PHE A O 1
ATOM 8889 N N . SER A 1 1139 ? -16.220 -13.856 6.177 1.00 90.75 1139 SER A N 1
ATOM 8890 C CA . SER A 1 1139 ? -17.684 -13.741 6.084 1.00 90.75 1139 SER A CA 1
ATOM 8891 C C . SER A 1 1139 ? -18.142 -12.992 4.826 1.00 90.75 1139 SER A C 1
ATOM 8893 O O . SER A 1 1139 ? -17.475 -12.064 4.365 1.00 90.75 1139 SER A O 1
ATOM 8895 N N . GLU A 1 1140 ? -19.319 -13.335 4.293 1.00 86.19 1140 GLU A N 1
ATOM 8896 C CA . GLU A 1 1140 ? -19.952 -12.550 3.222 1.00 86.19 1140 GLU A CA 1
ATOM 8897 C C . GLU A 1 1140 ? -20.402 -11.169 3.738 1.00 86.19 1140 GLU A C 1
ATOM 8899 O O . GLU A 1 1140 ? -20.945 -11.045 4.839 1.00 86.19 1140 GLU A O 1
ATOM 8904 N N . LYS A 1 1141 ? -20.157 -10.123 2.938 1.00 81.94 1141 LYS A N 1
ATOM 8905 C CA . LYS A 1 1141 ? -20.419 -8.720 3.281 1.00 81.94 1141 LYS A CA 1
ATOM 8906 C C . LYS A 1 1141 ? -21.747 -8.239 2.695 1.00 81.94 1141 LYS A C 1
ATOM 8908 O O . LYS A 1 1141 ? -22.018 -8.434 1.512 1.00 81.94 1141 LYS A O 1
ATOM 8913 N N . HIS A 1 1142 ? -22.537 -7.529 3.494 1.00 83.25 1142 HIS A N 1
ATOM 8914 C CA . HIS A 1 1142 ? -23.842 -7.003 3.102 1.00 83.25 1142 HIS A CA 1
ATOM 8915 C C . HIS A 1 1142 ? -24.063 -5.560 3.594 1.00 83.25 1142 HIS A C 1
ATOM 8917 O O . HIS A 1 1142 ? -23.587 -5.156 4.653 1.00 83.25 1142 HIS A O 1
ATOM 8923 N N . ARG A 1 1143 ? -24.868 -4.782 2.861 1.00 75.88 1143 ARG A N 1
ATOM 8924 C CA . ARG A 1 1143 ? -25.293 -3.414 3.220 1.00 75.88 1143 ARG A CA 1
ATOM 8925 C C . ARG A 1 1143 ? -26.818 -3.305 3.111 1.00 75.88 1143 ARG A C 1
ATOM 8927 O O . ARG A 1 1143 ? -27.413 -3.909 2.223 1.00 75.88 1143 ARG A O 1
ATOM 8934 N N . ARG A 1 1144 ? -27.463 -2.577 4.036 1.00 80.25 1144 ARG A N 1
ATOM 8935 C CA . ARG A 1 1144 ? -28.935 -2.394 4.058 1.00 80.25 1144 ARG A CA 1
ATOM 8936 C C . ARG A 1 1144 ? -29.405 -1.184 3.245 1.00 80.25 1144 ARG A C 1
ATOM 8938 O O . ARG A 1 1144 ? -30.415 -1.274 2.555 1.00 80.25 1144 ARG A O 1
ATOM 8945 N N . SER A 1 1145 ? -28.683 -0.072 3.340 1.00 80.56 1145 SER A N 1
ATOM 8946 C CA . SER A 1 1145 ? -28.905 1.178 2.605 1.00 80.56 1145 SER A CA 1
ATOM 8947 C C . SER A 1 1145 ? -27.583 1.948 2.495 1.00 80.56 1145 SER A C 1
ATOM 8949 O O . SER A 1 1145 ? -26.611 1.592 3.160 1.00 80.56 1145 SER A O 1
ATOM 8951 N N . GLU A 1 1146 ? -27.544 3.019 1.702 1.00 74.75 1146 GLU A N 1
ATOM 8952 C CA . GLU A 1 1146 ? -26.373 3.905 1.568 1.00 74.75 1146 GLU A CA 1
ATOM 8953 C C . GLU A 1 1146 ? -25.969 4.617 2.874 1.00 74.75 1146 GLU A C 1
ATOM 8955 O O . GLU A 1 1146 ? -24.822 5.034 3.007 1.00 74.75 1146 GLU A O 1
ATOM 8960 N N . THR A 1 1147 ? -26.890 4.770 3.835 1.00 84.75 1147 THR A N 1
ATOM 8961 C CA . THR A 1 1147 ? -26.644 5.435 5.131 1.00 84.75 1147 THR A CA 1
ATOM 8962 C C . THR A 1 1147 ? -26.458 4.456 6.294 1.00 84.75 1147 THR A C 1
ATOM 8964 O O . THR A 1 1147 ? -26.187 4.880 7.416 1.00 84.75 1147 THR A O 1
ATOM 8967 N N . SER A 1 1148 ? -26.604 3.148 6.055 1.00 84.44 1148 SER A N 1
ATOM 8968 C CA . SER A 1 1148 ? -26.362 2.098 7.052 1.00 84.44 1148 SER A CA 1
ATOM 8969 C C . SER A 1 1148 ? -24.927 1.557 6.980 1.00 84.44 1148 SER A C 1
ATOM 8971 O O . SER A 1 1148 ? -24.394 1.396 5.875 1.00 84.44 1148 SER A O 1
ATOM 8973 N N . PRO A 1 1149 ? -24.335 1.149 8.118 1.00 86.75 1149 PRO A N 1
ATOM 8974 C CA . PRO A 1 1149 ? -23.053 0.462 8.111 1.00 86.75 1149 PRO A CA 1
ATOM 8975 C C . PRO A 1 1149 ? -23.171 -0.923 7.457 1.00 86.75 1149 PRO A C 1
ATOM 8977 O O . PRO A 1 1149 ? -24.245 -1.531 7.384 1.00 86.75 1149 PRO A O 1
ATOM 8980 N N . GLU A 1 1150 ? -22.038 -1.441 6.988 1.00 82.50 1150 GLU A N 1
ATOM 8981 C CA . GLU A 1 1150 ? -21.932 -2.803 6.457 1.00 82.50 1150 GLU A CA 1
ATOM 8982 C C . GLU A 1 1150 ? -21.977 -3.840 7.589 1.00 82.50 1150 GLU A C 1
ATOM 8984 O O . GLU A 1 1150 ? -21.351 -3.642 8.637 1.00 82.50 1150 GLU A O 1
ATOM 8989 N N . TRP A 1 1151 ? -22.672 -4.955 7.357 1.00 84.19 1151 TRP A N 1
ATOM 8990 C CA . TRP A 1 1151 ? -22.772 -6.105 8.260 1.00 84.19 1151 TRP A CA 1
ATOM 8991 C C . TRP A 1 1151 ? -22.306 -7.387 7.559 1.00 84.19 1151 TRP A C 1
ATOM 8993 O O . TRP A 1 1151 ? -22.261 -7.452 6.330 1.00 84.19 1151 TRP A O 1
ATOM 9003 N N . TYR A 1 1152 ? -21.957 -8.401 8.348 1.00 88.06 1152 TYR A N 1
ATOM 9004 C CA . TYR A 1 1152 ? -21.289 -9.610 7.867 1.00 88.06 1152 TYR A CA 1
ATOM 9005 C C . TYR A 1 1152 ? -22.072 -10.868 8.259 1.00 88.06 1152 TYR A C 1
ATOM 9007 O O . TYR A 1 1152 ? -22.453 -11.033 9.422 1.00 88.06 1152 TYR A O 1
ATOM 9015 N N . ASP A 1 1153 ? -22.340 -11.747 7.290 1.00 91.00 1153 ASP A N 1
ATOM 9016 C CA . ASP A 1 1153 ? -23.066 -12.999 7.518 1.00 91.00 1153 ASP A CA 1
ATOM 9017 C C . ASP A 1 1153 ? -22.108 -14.086 8.013 1.00 91.00 1153 ASP A C 1
ATOM 9019 O O . ASP A 1 1153 ? -21.348 -14.689 7.252 1.00 91.00 1153 ASP A O 1
ATOM 9023 N N . TYR A 1 1154 ? -22.188 -14.381 9.312 1.00 92.81 1154 TYR A N 1
ATOM 9024 C CA . TYR A 1 1154 ? -21.358 -15.398 9.948 1.00 92.81 1154 TYR A CA 1
ATOM 9025 C C . TYR A 1 1154 ? -21.522 -16.801 9.324 1.00 92.81 1154 TYR A C 1
ATOM 9027 O O . TYR A 1 1154 ? -20.616 -17.635 9.440 1.00 92.81 1154 TYR A O 1
ATOM 9035 N N . SER A 1 1155 ? -22.670 -17.092 8.702 1.00 91.06 1155 SER A N 1
ATOM 9036 C CA . SER A 1 1155 ? -23.005 -18.411 8.156 1.00 91.06 1155 SER A CA 1
ATOM 9037 C C . SER A 1 1155 ? -22.382 -18.694 6.785 1.00 91.06 1155 SER A C 1
ATOM 9039 O O . SER A 1 1155 ? -22.197 -19.866 6.438 1.00 91.06 1155 SER A O 1
ATOM 9041 N N . GLN A 1 1156 ? -22.012 -17.654 6.033 1.00 91.62 1156 GLN A N 1
ATOM 9042 C CA . GLN A 1 1156 ? -21.443 -17.765 4.691 1.00 91.62 1156 GLN A CA 1
ATOM 9043 C C . GLN A 1 1156 ? -19.958 -17.404 4.710 1.00 91.62 1156 GLN A C 1
ATOM 9045 O O . GLN A 1 1156 ? -19.594 -16.242 4.853 1.00 91.62 1156 GLN A O 1
ATOM 9050 N N . VAL A 1 1157 ? -19.097 -18.422 4.593 1.00 91.12 1157 VAL A N 1
ATOM 9051 C CA . VAL A 1 1157 ? -17.651 -18.290 4.830 1.00 91.12 1157 VAL A CA 1
ATOM 9052 C C . VAL A 1 1157 ? -16.823 -18.776 3.646 1.00 91.12 1157 VAL A C 1
ATOM 9054 O O . VAL A 1 1157 ? -16.923 -19.935 3.234 1.00 91.12 1157 VAL A O 1
ATOM 9057 N N . SER A 1 1158 ? -15.927 -17.917 3.165 1.00 86.00 1158 SER A N 1
ATOM 9058 C CA . SER A 1 1158 ? -14.868 -18.257 2.218 1.00 86.00 1158 SER A CA 1
ATOM 9059 C C . SER A 1 1158 ? -13.562 -18.559 2.956 1.00 86.00 1158 SER A C 1
ATOM 9061 O O . SER A 1 1158 ? -13.040 -17.716 3.675 1.00 86.00 1158 SER A O 1
ATOM 9063 N N . ARG A 1 1159 ? -12.987 -19.750 2.756 1.00 86.50 1159 ARG A N 1
ATOM 9064 C CA . ARG A 1 1159 ? -11.665 -20.125 3.312 1.00 86.50 1159 ARG A CA 1
ATOM 9065 C C . ARG A 1 1159 ? -10.480 -19.709 2.446 1.00 86.50 1159 ARG A C 1
ATOM 9067 O O . ARG A 1 1159 ? -9.343 -20.045 2.753 1.00 86.50 1159 ARG A O 1
ATOM 9074 N N . GLU A 1 1160 ? -10.770 -19.030 1.351 1.00 78.50 1160 GLU A N 1
ATOM 9075 C CA . GLU A 1 1160 ? -9.780 -18.521 0.422 1.00 78.50 1160 GLU A CA 1
ATOM 9076 C C . GLU A 1 1160 ? -9.123 -17.263 1.014 1.00 78.50 1160 GLU A C 1
ATOM 9078 O O . GLU A 1 1160 ? -9.856 -16.317 1.303 1.00 78.50 1160 GLU A O 1
ATOM 9083 N N . PRO A 1 1161 ? -7.779 -17.201 1.156 1.00 74.56 1161 PRO A N 1
ATOM 9084 C CA . PRO A 1 1161 ? -7.052 -15.954 1.402 1.00 74.56 1161 PRO A CA 1
ATOM 9085 C C . PRO A 1 1161 ? -7.590 -14.780 0.571 1.00 74.56 1161 PRO A C 1
ATOM 9087 O O . PRO A 1 1161 ? -7.646 -14.877 -0.662 1.00 74.56 1161 PRO A O 1
ATOM 9090 N N . ARG A 1 1162 ? -8.005 -13.712 1.263 1.00 76.06 1162 ARG A N 1
ATOM 9091 C CA . ARG A 1 1162 ? -8.589 -12.487 0.692 1.00 76.06 1162 ARG A CA 1
ATOM 9092 C C . ARG A 1 1162 ? -7.595 -11.327 0.609 1.00 76.06 1162 ARG A C 1
ATOM 9094 O O . ARG A 1 1162 ? -7.765 -10.467 -0.243 1.00 76.06 1162 ARG A O 1
ATOM 9101 N N . TRP A 1 1163 ? -6.580 -11.321 1.466 1.00 79.81 1163 TRP A N 1
ATOM 9102 C CA . TRP A 1 1163 ? -5.668 -10.195 1.655 1.00 79.81 1163 TRP A CA 1
ATOM 9103 C C . TRP A 1 1163 ? -4.205 -10.625 1.497 1.00 79.81 1163 TRP A C 1
ATOM 9105 O O . TRP A 1 1163 ? -3.915 -11.801 1.759 1.00 79.81 1163 TRP A O 1
ATOM 9115 N N . PRO A 1 1164 ? -3.295 -9.710 1.109 1.00 77.62 1164 PRO A N 1
ATOM 9116 C CA . PRO A 1 1164 ? -1.862 -9.976 1.091 1.00 77.62 1164 PRO A CA 1
ATOM 9117 C C . PRO A 1 1164 ? -1.348 -10.472 2.452 1.00 77.62 1164 PRO A C 1
ATOM 9119 O O . PRO A 1 1164 ? -1.878 -10.080 3.497 1.00 77.62 1164 PRO A O 1
ATOM 9122 N N . PRO A 1 1165 ? -0.316 -11.333 2.464 1.00 81.56 1165 PRO A N 1
ATOM 9123 C CA . PRO A 1 1165 ? 0.256 -11.868 3.695 1.00 81.56 1165 PRO A CA 1
ATOM 9124 C C . PRO A 1 1165 ? 0.866 -10.753 4.552 1.00 81.56 1165 PRO A C 1
ATOM 9126 O O . PRO A 1 1165 ? 1.718 -10.003 4.088 1.00 81.56 1165 PRO A O 1
ATOM 9129 N N . LEU A 1 1166 ? 0.503 -10.700 5.829 1.00 86.50 1166 LEU A N 1
ATOM 9130 C CA . LEU A 1 1166 ? 1.157 -9.809 6.788 1.00 86.50 1166 LEU A CA 1
ATOM 9131 C C . LEU A 1 1166 ? 2.395 -10.471 7.407 1.00 86.50 1166 LEU A C 1
ATOM 9133 O O . LEU A 1 1166 ? 2.406 -11.673 7.703 1.00 86.50 1166 LEU A O 1
ATOM 9137 N N . GLY A 1 1167 ? 3.441 -9.667 7.597 1.00 84.75 1167 GLY A N 1
ATOM 9138 C CA . GLY A 1 1167 ? 4.723 -10.065 8.167 1.00 84.75 1167 GLY A CA 1
ATOM 9139 C C . GLY A 1 1167 ? 4.677 -10.358 9.671 1.00 84.75 1167 GLY A C 1
ATOM 9140 O O . GLY A 1 1167 ? 3.638 -10.301 10.328 1.00 84.75 1167 GLY A O 1
ATOM 9141 N N . GLY A 1 1168 ? 5.843 -10.671 10.239 1.00 87.81 1168 GLY A N 1
ATOM 9142 C CA . GLY A 1 1168 ? 5.970 -11.012 11.659 1.00 87.81 1168 GLY A CA 1
ATOM 9143 C C . GLY A 1 1168 ? 5.492 -12.432 11.994 1.00 87.81 1168 GLY A C 1
ATOM 9144 O O . GLY A 1 1168 ? 5.578 -13.356 11.173 1.00 87.81 1168 GLY A O 1
ATOM 9145 N N . LYS A 1 1169 ? 5.052 -12.629 13.240 1.00 92.31 1169 LYS A N 1
ATOM 9146 C CA . LYS A 1 1169 ? 4.578 -13.910 13.785 1.00 92.31 1169 LYS A CA 1
ATOM 9147 C C . LYS A 1 1169 ? 3.198 -13.771 14.429 1.00 92.31 1169 LYS A C 1
ATOM 9149 O O . LYS A 1 1169 ? 2.921 -12.816 15.150 1.00 92.31 1169 LYS A O 1
ATOM 9154 N N . PHE A 1 1170 ? 2.359 -14.778 14.227 1.00 96.56 1170 PHE A N 1
ATOM 9155 C CA . PHE A 1 1170 ? 0.981 -14.859 14.710 1.00 96.56 1170 PHE A CA 1
ATOM 9156 C C . PHE A 1 1170 ? 0.813 -16.019 15.691 1.00 96.56 1170 PHE A C 1
ATOM 9158 O O . PHE A 1 1170 ? 1.601 -16.974 15.705 1.00 96.56 1170 PHE A O 1
ATOM 9165 N N . SER A 1 1171 ? -0.245 -15.962 16.501 1.00 97.19 1171 SER A N 1
ATOM 9166 C CA . SER A 1 1171 ? -0.533 -17.015 17.477 1.00 97.19 1171 SER A CA 1
ATOM 9167 C C . SER A 1 1171 ? -0.874 -18.348 16.807 1.00 97.19 1171 SER A C 1
ATOM 9169 O O . SER A 1 1171 ? -1.572 -18.392 15.788 1.00 97.19 1171 SER A O 1
ATOM 9171 N N . ILE A 1 1172 ? -0.378 -19.443 17.386 1.00 95.38 1172 ILE A N 1
ATOM 9172 C CA . ILE A 1 1172 ? -0.759 -20.812 17.018 1.00 95.38 1172 ILE A CA 1
ATOM 9173 C C . ILE A 1 1172 ? -2.238 -21.083 17.318 1.00 95.38 1172 ILE A C 1
ATOM 9175 O O . ILE A 1 1172 ? -2.800 -20.564 18.280 1.00 95.38 1172 ILE A O 1
ATOM 9179 N N . PHE A 1 1173 ? -2.858 -21.936 16.503 1.00 96.50 1173 PHE A N 1
ATOM 9180 C CA . PHE A 1 1173 ? -4.236 -22.382 16.708 1.00 96.50 1173 PHE A CA 1
ATOM 9181 C C . PHE A 1 1173 ? -4.351 -23.383 17.867 1.00 96.50 1173 PHE A C 1
ATOM 9183 O O . PHE A 1 1173 ? -3.460 -24.210 18.073 1.00 96.50 1173 PHE A O 1
ATOM 9190 N N . GLY A 1 1174 ? -5.475 -23.346 18.587 1.00 96.44 1174 GLY A N 1
ATOM 9191 C CA . GLY A 1 1174 ? -5.761 -24.202 19.741 1.00 96.44 1174 GLY A CA 1
ATOM 9192 C C . GLY A 1 1174 ? -6.191 -23.420 20.986 1.00 96.44 1174 GLY A C 1
ATOM 9193 O O . GLY A 1 1174 ? -6.693 -22.302 20.884 1.00 96.44 1174 GLY A O 1
ATOM 9194 N N . ASP A 1 1175 ? -6.013 -24.025 22.167 1.00 97.19 1175 ASP A N 1
ATOM 9195 C CA . ASP A 1 1175 ? -6.354 -23.411 23.459 1.00 97.19 1175 ASP A CA 1
ATOM 9196 C C . ASP A 1 1175 ? -5.483 -22.178 23.736 1.00 97.19 1175 ASP A C 1
ATOM 9198 O O . ASP A 1 1175 ? -4.276 -22.283 23.958 1.00 97.19 1175 ASP A O 1
ATOM 9202 N N . CYS A 1 1176 ? -6.119 -21.010 23.756 1.00 97.50 1176 CYS A N 1
ATOM 9203 C CA . CYS A 1 1176 ? -5.495 -19.720 24.037 1.00 97.50 1176 CYS A CA 1
ATOM 9204 C C . CYS A 1 1176 ? -6.003 -19.108 25.353 1.00 97.50 1176 CYS A C 1
ATOM 9206 O O . CYS A 1 1176 ? -5.711 -17.959 25.677 1.00 97.50 1176 CYS A O 1
ATOM 9208 N N . LEU A 1 1177 ? -6.749 -19.873 26.154 1.00 97.81 1177 LEU A N 1
ATOM 9209 C CA . LEU A 1 1177 ? -7.345 -19.432 27.414 1.00 97.81 1177 LEU A CA 1
ATOM 9210 C C . LEU A 1 1177 ? -6.362 -18.837 28.442 1.00 97.81 1177 LEU A C 1
ATOM 9212 O O . LEU A 1 1177 ? -6.790 -17.962 29.199 1.00 97.81 1177 LEU A O 1
ATOM 9216 N N . PRO A 1 1178 ? -5.080 -19.248 28.530 1.00 96.69 1178 PRO A N 1
ATOM 9217 C CA . PRO A 1 1178 ? -4.101 -18.561 29.374 1.00 96.69 1178 PRO A CA 1
ATOM 9218 C C . PRO A 1 1178 ? -3.760 -17.131 28.921 1.00 96.69 1178 PRO A C 1
ATOM 9220 O O . PRO A 1 1178 ? -3.344 -16.351 29.768 1.00 96.69 1178 PRO A O 1
ATOM 9223 N N . LEU A 1 1179 ? -3.949 -16.804 27.635 1.00 97.12 1179 LEU A N 1
ATOM 9224 C CA . LEU A 1 1179 ? -3.507 -15.566 26.965 1.00 97.12 1179 LEU A CA 1
ATOM 9225 C C . LEU A 1 1179 ? -4.578 -14.468 26.884 1.00 97.12 1179 LEU A C 1
ATOM 9227 O O . LEU A 1 1179 ? -4.315 -13.412 26.341 1.00 97.12 1179 LEU A O 1
ATOM 9231 N N . VAL A 1 1180 ? -5.806 -14.744 27.336 1.00 97.50 1180 VAL A N 1
ATOM 9232 C CA . VAL A 1 1180 ? -6.931 -13.779 27.307 1.00 97.50 1180 VAL A CA 1
ATOM 9233 C C . VAL A 1 1180 ? -7.568 -13.585 28.688 1.00 97.50 1180 VAL A C 1
ATOM 9235 O O . VAL A 1 1180 ? -8.655 -13.024 28.843 1.00 97.50 1180 VAL A O 1
ATOM 9238 N N . ARG A 1 1181 ? -6.930 -14.121 29.733 1.00 95.50 1181 ARG A N 1
ATOM 9239 C CA . ARG A 1 1181 ? -7.492 -14.218 31.091 1.00 95.50 1181 ARG A CA 1
ATOM 9240 C C . ARG A 1 1181 ? -7.101 -13.077 32.017 1.00 95.50 1181 ARG A C 1
ATOM 9242 O O . ARG A 1 1181 ? -7.799 -12.866 33.007 1.00 95.50 1181 ARG A O 1
ATOM 9249 N N . GLN A 1 1182 ? -5.994 -12.402 31.746 1.00 95.44 1182 GLN A N 1
ATOM 9250 C CA . GLN A 1 1182 ? -5.420 -11.340 32.566 1.00 95.44 1182 GLN A CA 1
ATOM 9251 C C . GLN A 1 1182 ? -4.761 -10.340 31.632 1.00 95.44 1182 GLN A C 1
ATOM 9253 O O . GLN A 1 1182 ? -4.176 -10.770 30.658 1.00 95.44 1182 GLN A O 1
ATOM 9258 N N . TRP A 1 1183 ? -4.815 -9.053 31.971 1.00 94.94 1183 TRP A N 1
ATOM 9259 C CA . TRP A 1 1183 ? -4.068 -8.018 31.258 1.00 94.94 1183 TRP A CA 1
ATOM 9260 C C . TRP A 1 1183 ? -2.607 -8.006 31.744 1.00 94.94 1183 TRP A C 1
ATOM 9262 O O . TRP A 1 1183 ? -2.279 -7.275 32.695 1.00 94.94 1183 TRP A O 1
ATOM 9272 N N . ASP A 1 1184 ? -1.774 -8.888 31.182 1.00 95.94 1184 ASP A N 1
ATOM 9273 C CA . ASP A 1 1184 ? -0.413 -9.194 31.662 1.00 95.94 1184 ASP A CA 1
ATOM 9274 C C . ASP A 1 1184 ? 0.694 -9.207 30.584 1.00 95.94 1184 ASP A C 1
ATOM 9276 O O . ASP A 1 1184 ? 1.793 -9.716 30.833 1.00 95.94 1184 ASP A O 1
ATOM 9280 N N . ASP A 1 1185 ? 0.437 -8.557 29.442 1.00 96.94 1185 ASP A N 1
ATOM 9281 C CA . ASP A 1 1185 ? 1.290 -8.482 28.245 1.00 96.94 1185 ASP A CA 1
ATOM 9282 C C . ASP A 1 1185 ? 1.444 -9.830 27.499 1.00 96.94 1185 ASP A C 1
ATOM 9284 O O . ASP A 1 1185 ? 2.313 -9.970 26.633 1.00 96.94 1185 ASP A O 1
ATOM 9288 N N . ARG A 1 1186 ? 0.624 -10.842 27.816 1.00 96.12 1186 ARG A N 1
ATOM 9289 C CA . ARG A 1 1186 ? 0.507 -12.095 27.049 1.00 96.12 1186 ARG A CA 1
ATOM 9290 C C . ARG A 1 1186 ? -0.740 -12.002 26.192 1.00 96.12 1186 ARG A C 1
ATOM 9292 O O . ARG A 1 1186 ? -1.814 -11.767 26.725 1.00 96.12 1186 ARG A O 1
ATOM 9299 N N . MET A 1 1187 ? -0.618 -12.225 24.890 1.00 96.94 1187 MET A N 1
ATOM 9300 C CA . MET A 1 1187 ? -1.717 -11.922 23.974 1.00 96.94 1187 MET A CA 1
ATOM 9301 C C . MET A 1 1187 ? -1.911 -12.960 22.878 1.00 96.94 1187 MET A C 1
ATOM 9303 O O . MET A 1 1187 ? -0.990 -13.664 22.449 1.00 96.94 1187 MET A O 1
ATOM 9307 N N . VAL A 1 1188 ? -3.149 -13.023 22.407 1.00 98.25 1188 VAL A N 1
ATOM 9308 C CA . VAL A 1 1188 ? -3.507 -13.624 21.129 1.00 98.25 1188 VAL A CA 1
ATOM 9309 C C . VAL A 1 1188 ? -3.270 -12.581 20.044 1.00 98.25 1188 VAL A C 1
ATOM 9311 O O . VAL A 1 1188 ? -3.844 -11.501 20.092 1.00 98.25 1188 VAL A O 1
ATOM 9314 N N . VAL A 1 1189 ? -2.435 -12.925 19.070 1.00 98.19 1189 VAL A N 1
ATOM 9315 C CA . VAL A 1 1189 ? -2.181 -12.128 17.863 1.00 98.19 1189 VAL A CA 1
ATOM 9316 C C . VAL A 1 1189 ? -2.874 -12.829 16.703 1.00 98.19 1189 VAL A C 1
ATOM 9318 O O . VAL A 1 1189 ? -2.448 -13.918 16.290 1.00 98.19 1189 VAL A O 1
ATOM 9321 N N . MET A 1 1190 ? -3.974 -12.234 16.251 1.00 97.56 1190 MET A N 1
ATOM 9322 C CA . MET A 1 1190 ? -4.811 -12.699 15.148 1.00 97.56 1190 MET A CA 1
ATOM 9323 C C . MET A 1 1190 ? -4.375 -12.025 13.847 1.00 97.56 1190 MET A C 1
ATOM 9325 O O . MET A 1 1190 ? -3.857 -10.915 13.864 1.00 97.56 1190 MET A O 1
ATOM 9329 N N . GLY A 1 1191 ? -4.569 -12.707 12.725 1.00 94.75 1191 GLY A N 1
ATOM 9330 C CA . GLY A 1 1191 ? -4.476 -12.117 11.394 1.00 94.75 1191 GLY A CA 1
ATOM 9331 C C . GLY A 1 1191 ? -5.711 -12.461 10.555 1.00 94.75 1191 GLY A C 1
ATOM 9332 O O . GLY A 1 1191 ? -6.600 -13.176 11.030 1.00 94.75 1191 GLY A O 1
ATOM 9333 N N . PRO A 1 1192 ? -5.767 -12.009 9.295 1.00 91.50 1192 PRO A N 1
ATOM 9334 C CA . PRO A 1 1192 ? -6.989 -12.050 8.501 1.00 91.50 1192 PRO A CA 1
ATOM 9335 C C . PRO A 1 1192 ? -7.561 -13.459 8.283 1.00 91.50 1192 PRO A C 1
ATOM 9337 O O . PRO A 1 1192 ? -6.892 -14.365 7.777 1.00 91.50 1192 PRO A O 1
ATOM 9340 N N . GLY A 1 1193 ? -8.837 -13.635 8.636 1.00 92.94 1193 GLY A N 1
ATOM 9341 C CA . GLY A 1 1193 ? -9.582 -14.896 8.570 1.00 92.94 1193 GLY A CA 1
ATOM 9342 C C . GLY A 1 1193 ? -9.507 -15.756 9.841 1.00 92.94 1193 GLY A C 1
ATOM 9343 O O . GLY A 1 1193 ? -10.054 -16.867 9.856 1.00 92.94 1193 GLY A O 1
ATOM 9344 N N . ASP A 1 1194 ? -8.845 -15.285 10.901 1.00 97.12 1194 ASP A N 1
ATOM 9345 C CA . ASP A 1 1194 ? -8.811 -15.957 12.202 1.00 97.12 1194 ASP A CA 1
ATOM 9346 C C . ASP A 1 1194 ? -10.082 -15.699 13.035 1.00 97.12 1194 ASP A C 1
ATOM 9348 O O . ASP A 1 1194 ? -10.740 -14.666 12.942 1.00 97.12 1194 ASP A O 1
ATOM 9352 N N . GLU A 1 1195 ? -10.410 -16.645 13.914 1.00 97.94 1195 GLU A N 1
ATOM 9353 C CA . GLU A 1 1195 ? -11.531 -16.574 14.852 1.00 97.94 1195 GLU A CA 1
ATOM 9354 C C . GLU A 1 1195 ? -11.077 -16.948 16.269 1.00 97.94 1195 GLU A C 1
ATOM 9356 O O . GLU A 1 1195 ? -10.558 -18.044 16.500 1.00 97.94 1195 GLU A O 1
ATOM 9361 N N . LEU A 1 1196 ? -11.365 -16.072 17.233 1.00 98.50 1196 LEU A N 1
ATOM 9362 C CA . LEU A 1 1196 ? -11.283 -16.338 18.665 1.00 98.50 1196 LEU A CA 1
ATOM 9363 C C . LEU A 1 1196 ? -12.662 -16.749 19.203 1.00 98.50 1196 LEU A C 1
ATOM 9365 O O . LEU A 1 1196 ? -13.631 -15.984 19.198 1.00 98.50 1196 LEU A O 1
ATOM 9369 N N . ARG A 1 1197 ? -12.751 -17.977 19.714 1.00 98.50 1197 ARG A N 1
ATOM 9370 C CA . ARG A 1 1197 ? -13.978 -18.572 20.257 1.00 98.50 1197 ARG A CA 1
ATOM 9371 C C . ARG A 1 1197 ? -13.997 -18.486 21.765 1.00 98.50 1197 ARG A C 1
ATOM 9373 O O . ARG A 1 1197 ? -13.133 -19.067 22.410 1.00 98.50 1197 ARG A O 1
ATOM 9380 N N . LEU A 1 1198 ? -15.009 -17.843 22.337 1.00 98.56 1198 LEU A N 1
ATOM 9381 C CA . LEU A 1 1198 ? -15.101 -17.607 23.776 1.00 98.56 1198 LEU A CA 1
ATOM 9382 C C . LEU A 1 1198 ? -16.304 -18.331 24.386 1.00 98.56 1198 LEU A C 1
ATOM 9384 O O . LEU A 1 1198 ? -17.405 -18.313 23.835 1.00 98.56 1198 LEU A O 1
ATOM 9388 N N . THR A 1 1199 ? -16.097 -18.959 25.547 1.00 98.44 1199 THR A N 1
ATOM 9389 C CA . THR A 1 1199 ? -17.151 -19.651 26.307 1.00 98.44 1199 THR A CA 1
ATOM 9390 C C . THR A 1 1199 ? -17.182 -19.174 27.755 1.00 98.44 1199 THR A C 1
ATOM 9392 O O . THR A 1 1199 ? -16.230 -19.406 28.509 1.00 98.44 1199 THR A O 1
ATOM 9395 N N . PHE A 1 1200 ? -18.295 -18.568 28.172 1.00 98.31 1200 PHE A N 1
ATOM 9396 C CA . PHE A 1 1200 ? -18.491 -18.015 29.516 1.00 98.31 1200 PHE A CA 1
ATOM 9397 C C . PHE A 1 1200 ? -19.564 -18.781 30.282 1.00 98.31 1200 PHE A C 1
ATOM 9399 O O . PHE A 1 1200 ? -20.656 -19.006 29.769 1.00 98.31 1200 PHE A O 1
ATOM 9406 N N . ARG A 1 1201 ? -19.306 -19.142 31.539 1.00 97.31 1201 ARG A N 1
ATOM 9407 C CA . ARG A 1 1201 ? -20.292 -19.857 32.363 1.00 97.31 1201 ARG A CA 1
ATOM 9408 C C . ARG A 1 1201 ? -21.497 -18.972 32.714 1.00 97.31 1201 ARG A C 1
ATOM 9410 O O . ARG A 1 1201 ? -21.316 -17.851 33.185 1.00 97.31 1201 ARG A O 1
ATOM 9417 N N . THR A 1 1202 ? -22.719 -19.495 32.580 1.00 94.62 1202 THR A N 1
ATOM 9418 C CA . THR A 1 1202 ? -23.950 -18.773 32.957 1.00 94.62 1202 THR A CA 1
ATOM 9419 C C . THR A 1 1202 ? -24.024 -18.501 34.468 1.00 94.62 1202 THR A C 1
ATOM 9421 O O . THR A 1 1202 ? -23.632 -19.375 35.253 1.00 94.62 1202 THR A O 1
ATOM 9424 N N . PRO A 1 1203 ? -24.624 -17.376 34.912 1.00 90.75 1203 PRO A N 1
ATOM 9425 C CA . PRO A 1 1203 ? -24.998 -17.174 36.310 1.00 90.75 1203 PRO A CA 1
ATOM 9426 C C . PRO A 1 1203 ? -25.873 -18.311 36.847 1.00 90.75 1203 PRO A C 1
ATOM 9428 O O . PRO A 1 1203 ? -26.752 -18.817 36.152 1.00 90.75 1203 PRO A O 1
ATOM 9431 N N . LEU A 1 1204 ? -25.676 -18.676 38.117 1.00 82.31 1204 LEU A N 1
ATOM 9432 C CA . LEU A 1 1204 ? -26.508 -19.681 38.799 1.00 82.31 1204 LEU A CA 1
ATOM 9433 C C . LEU A 1 1204 ? -27.938 -19.184 39.077 1.00 82.31 1204 LEU A C 1
ATOM 9435 O O . LEU A 1 1204 ? -28.831 -19.994 39.318 1.00 82.31 1204 LEU A O 1
ATOM 9439 N N . ALA A 1 1205 ? -28.145 -17.864 39.073 1.00 85.81 1205 ALA A N 1
ATOM 9440 C CA . ALA A 1 1205 ? -29.440 -17.225 39.255 1.00 85.81 1205 ALA A CA 1
ATOM 9441 C C . ALA A 1 1205 ? -30.003 -16.733 37.911 1.00 85.81 1205 ALA A C 1
ATOM 9443 O O . ALA A 1 1205 ? -29.323 -16.053 37.133 1.00 85.81 1205 ALA A O 1
ATOM 9444 N N . ALA A 1 1206 ? -31.273 -17.053 37.664 1.00 88.19 1206 ALA A N 1
ATOM 9445 C CA . ALA A 1 1206 ? -32.065 -16.375 36.645 1.00 88.19 1206 ALA A CA 1
ATOM 9446 C C . ALA A 1 1206 ? -32.381 -14.933 37.099 1.00 88.19 1206 ALA A C 1
ATOM 9448 O O . ALA A 1 1206 ? -32.454 -14.703 38.313 1.00 88.19 1206 ALA A O 1
ATOM 9449 N N . PRO A 1 1207 ? -32.601 -13.987 36.166 1.00 92.38 1207 PRO A N 1
ATOM 9450 C CA . PRO A 1 1207 ? -33.038 -12.636 36.507 1.00 92.38 1207 PRO A CA 1
ATOM 9451 C C . PRO A 1 1207 ? -34.330 -12.646 37.346 1.00 92.38 1207 PRO A C 1
ATOM 9453 O O . PRO A 1 1207 ? -35.154 -13.561 37.199 1.00 92.38 1207 PRO A O 1
ATOM 9456 N N . PRO A 1 1208 ? -34.547 -11.647 38.223 1.00 93.69 1208 PRO A N 1
ATOM 9457 C CA . PRO A 1 1208 ? -35.804 -11.502 38.950 1.00 93.69 1208 PRO A CA 1
ATOM 9458 C C . PRO A 1 1208 ? -37.025 -11.416 38.016 1.00 93.69 1208 PRO A C 1
ATOM 9460 O O . PRO A 1 1208 ? -36.936 -11.038 36.851 1.00 93.69 1208 PRO A O 1
ATOM 9463 N N . THR A 1 1209 ? -38.215 -11.754 38.517 1.00 93.81 1209 THR A N 1
ATOM 9464 C CA . THR A 1 1209 ? -39.438 -11.646 37.703 1.00 93.81 1209 THR A CA 1
ATOM 9465 C C . THR A 1 1209 ? -39.717 -10.184 37.338 1.00 93.81 1209 THR A C 1
ATOM 9467 O O . THR A 1 1209 ? -39.866 -9.350 38.227 1.00 93.81 1209 THR A O 1
ATOM 9470 N N . GLY A 1 1210 ? -39.823 -9.895 36.037 1.00 93.44 1210 GLY A N 1
ATOM 9471 C CA . GLY A 1 1210 ? -39.976 -8.534 35.505 1.00 93.44 1210 GLY A CA 1
ATOM 9472 C C . GLY A 1 1210 ? -38.655 -7.814 35.204 1.00 93.44 1210 GLY A C 1
ATOM 9473 O O . GLY A 1 1210 ? -38.678 -6.621 34.925 1.00 93.44 1210 GLY A O 1
ATOM 9474 N N . TRP A 1 1211 ? -37.521 -8.514 35.285 1.00 96.19 1211 TRP A N 1
ATOM 9475 C CA . TRP A 1 1211 ? -36.196 -8.004 34.929 1.00 96.19 1211 TRP A CA 1
ATOM 9476 C C . TRP A 1 1211 ? -35.709 -8.642 33.620 1.00 96.19 1211 TRP A C 1
ATOM 9478 O O . TRP A 1 1211 ? -36.041 -9.797 33.335 1.00 96.19 1211 TRP A O 1
ATOM 9488 N N . LYS A 1 1212 ? -34.916 -7.896 32.845 1.00 95.38 1212 LYS A N 1
ATOM 9489 C CA . LYS A 1 1212 ? -34.157 -8.377 31.681 1.00 95.38 1212 LYS A CA 1
ATOM 9490 C C . LYS A 1 1212 ? -32.667 -8.518 32.036 1.00 95.38 1212 LYS A C 1
ATOM 9492 O O . LYS A 1 1212 ? -32.253 -8.145 33.137 1.00 95.38 1212 LYS A O 1
ATOM 9497 N N . ARG A 1 1213 ? -31.895 -9.150 31.146 1.00 95.94 1213 ARG A N 1
ATOM 9498 C CA . ARG A 1 1213 ? -30.450 -9.373 31.293 1.00 95.94 1213 ARG A CA 1
ATOM 9499 C C . ARG A 1 1213 ? -29.742 -8.978 30.009 1.00 95.94 1213 ARG A C 1
ATOM 9501 O O . ARG A 1 1213 ? -29.795 -9.753 29.058 1.00 95.94 1213 ARG A O 1
ATOM 9508 N N . ASP A 1 1214 ? -29.055 -7.848 30.040 1.00 96.69 1214 ASP A N 1
ATOM 9509 C CA . ASP A 1 1214 ? -28.092 -7.446 29.015 1.00 96.69 1214 ASP A CA 1
ATOM 9510 C C . ASP A 1 1214 ? -26.671 -7.841 29.454 1.00 96.69 1214 ASP A C 1
ATOM 9512 O O . ASP A 1 1214 ? -26.461 -8.384 30.549 1.00 96.69 1214 ASP A O 1
ATOM 9516 N N . PHE A 1 1215 ? -25.675 -7.619 28.598 1.00 96.75 1215 PHE A N 1
ATOM 9517 C CA . PHE A 1 1215 ? -24.285 -7.962 28.885 1.00 96.75 1215 PHE A CA 1
ATOM 9518 C C . PHE A 1 1215 ? -23.339 -6.811 28.540 1.00 96.75 1215 PHE A C 1
ATOM 9520 O O . PHE A 1 1215 ? -23.625 -5.982 27.680 1.00 96.75 1215 PHE A O 1
ATOM 9527 N N . VAL A 1 1216 ? -22.184 -6.789 29.203 1.00 96.56 1216 VAL A N 1
ATOM 9528 C CA . VAL A 1 1216 ? -21.060 -5.907 28.885 1.00 96.56 1216 VAL A CA 1
ATOM 9529 C C . VAL A 1 1216 ? -19.828 -6.764 28.631 1.00 96.56 1216 VAL A C 1
ATOM 9531 O O . VAL A 1 1216 ? -19.370 -7.475 29.534 1.00 96.56 1216 VAL A O 1
ATOM 9534 N N . LEU A 1 1217 ? -19.302 -6.703 27.409 1.00 96.25 1217 LEU A N 1
ATOM 9535 C CA . LEU A 1 1217 ? -18.006 -7.268 27.056 1.00 96.25 1217 LEU A CA 1
ATOM 9536 C C . LEU A 1 1217 ? -16.920 -6.254 27.427 1.00 96.25 1217 LEU A C 1
ATOM 9538 O O . LEU A 1 1217 ? -16.883 -5.155 26.883 1.00 96.25 1217 LEU A O 1
ATOM 9542 N N . HIS A 1 1218 ? -16.034 -6.636 28.340 1.00 95.88 1218 HIS A N 1
ATOM 9543 C CA . HIS A 1 1218 ? -14.782 -5.932 28.578 1.00 95.88 1218 HIS A CA 1
ATOM 9544 C C . HIS A 1 1218 ? -13.701 -6.595 27.725 1.00 95.88 1218 HIS A C 1
ATOM 9546 O O . HIS A 1 1218 ? -13.326 -7.740 27.989 1.00 95.88 1218 HIS A O 1
ATOM 9552 N N . CYS A 1 1219 ? -13.232 -5.890 26.699 1.00 95.31 1219 CYS A N 1
ATOM 9553 C CA . CYS A 1 1219 ? -12.154 -6.341 25.828 1.00 95.31 1219 CYS A CA 1
ATOM 9554 C C . CYS A 1 1219 ? -10.948 -5.425 26.026 1.00 95.31 1219 CYS A C 1
ATOM 9556 O O . CYS A 1 1219 ? -11.102 -4.205 26.024 1.00 95.31 1219 CYS A O 1
ATOM 9558 N N . VAL A 1 1220 ? -9.769 -6.013 26.214 1.00 96.88 1220 VAL A N 1
ATOM 9559 C CA . VAL A 1 1220 ? -8.492 -5.308 26.300 1.00 96.88 1220 VAL A CA 1
ATOM 9560 C C . VAL A 1 1220 ? -7.584 -5.824 25.203 1.00 96.88 1220 VAL A C 1
ATOM 9562 O O . VAL A 1 1220 ? -7.323 -7.030 25.110 1.00 96.88 1220 VAL A O 1
ATOM 9565 N N . GLY A 1 1221 ? -7.106 -4.900 24.391 1.00 96.50 1221 GLY A N 1
ATOM 9566 C CA . GLY A 1 1221 ? -6.347 -5.206 23.204 1.00 96.50 1221 GLY A CA 1
ATOM 9567 C C . GLY A 1 1221 ? -6.064 -3.972 22.369 1.00 96.50 1221 GLY A C 1
ATOM 9568 O O . GLY A 1 1221 ? -6.390 -2.852 22.759 1.00 96.50 1221 GLY A O 1
ATOM 9569 N N . TRP A 1 1222 ? -5.478 -4.224 21.213 1.00 96.75 1222 TRP A N 1
ATOM 9570 C CA . TRP A 1 1222 ? -5.143 -3.234 20.207 1.00 96.75 1222 TRP A CA 1
ATOM 9571 C C . TRP A 1 1222 ? -5.512 -3.757 18.830 1.00 96.75 1222 TRP A C 1
ATOM 9573 O O . TRP A 1 1222 ? -5.583 -4.970 18.618 1.00 96.75 1222 TRP A O 1
ATOM 9583 N N . ASP A 1 1223 ? -5.690 -2.827 17.911 1.00 94.19 1223 ASP A N 1
ATOM 9584 C CA . ASP A 1 1223 ? -5.922 -3.098 16.505 1.00 94.19 1223 ASP A CA 1
ATOM 9585 C C . ASP A 1 1223 ? -4.851 -2.398 15.664 1.00 94.19 1223 ASP A C 1
ATOM 9587 O O . ASP A 1 1223 ? -4.325 -1.353 16.060 1.00 94.19 1223 ASP A O 1
ATOM 9591 N N . LYS A 1 1224 ? -4.485 -2.989 14.531 1.00 93.94 1224 LYS A N 1
ATOM 9592 C CA . LYS A 1 1224 ? -3.534 -2.397 13.593 1.00 93.94 1224 LYS A CA 1
ATOM 9593 C C . LYS A 1 1224 ? -3.921 -2.761 12.175 1.00 93.94 1224 LYS A C 1
ATOM 9595 O O . LYS A 1 1224 ? -3.753 -3.911 11.766 1.00 93.94 1224 LYS A O 1
ATOM 9600 N N . ASP A 1 1225 ? -4.390 -1.766 11.439 1.00 89.44 1225 ASP A N 1
ATOM 9601 C CA . ASP A 1 1225 ? -4.585 -1.889 10.006 1.00 89.44 1225 ASP A CA 1
ATOM 9602 C C . ASP A 1 1225 ? -3.241 -2.002 9.264 1.00 89.44 1225 ASP A C 1
ATOM 9604 O O . ASP A 1 1225 ? -2.178 -1.628 9.772 1.00 89.44 1225 ASP A O 1
ATOM 9608 N N . ALA A 1 1226 ? -3.286 -2.569 8.062 1.00 86.88 1226 ALA A N 1
ATOM 9609 C CA . ALA A 1 1226 ? -2.132 -2.689 7.181 1.00 86.88 1226 ALA A CA 1
ATOM 9610 C C . ALA A 1 1226 ? -2.106 -1.626 6.070 1.00 86.88 1226 ALA A C 1
ATOM 9612 O O . ALA A 1 1226 ? -1.483 -1.851 5.030 1.00 86.88 1226 ALA A O 1
ATOM 9613 N N . ASP A 1 1227 ? -2.753 -0.474 6.278 1.00 86.19 1227 ASP A N 1
ATOM 9614 C CA . ASP A 1 1227 ? -2.618 0.673 5.380 1.00 86.19 1227 ASP A CA 1
ATOM 9615 C C . ASP A 1 1227 ? -1.134 1.038 5.218 1.00 86.19 1227 ASP A C 1
ATOM 9617 O O . ASP A 1 1227 ? -0.363 1.002 6.184 1.00 86.19 1227 ASP A O 1
ATOM 9621 N N . LEU A 1 1228 ? -0.706 1.368 3.996 1.00 84.12 1228 LEU A N 1
ATOM 9622 C CA . LEU A 1 1228 ? 0.711 1.621 3.704 1.00 84.12 1228 LEU A CA 1
ATOM 9623 C C . LEU A 1 1228 ? 1.271 2.831 4.470 1.00 84.12 1228 LEU A C 1
ATOM 9625 O O . LEU A 1 1228 ? 2.480 2.932 4.668 1.00 84.12 1228 LEU A O 1
ATOM 9629 N N . ASN A 1 1229 ? 0.401 3.706 4.981 1.00 86.69 1229 ASN A N 1
ATOM 9630 C CA . ASN A 1 1229 ? 0.783 4.819 5.838 1.00 86.69 1229 ASN A CA 1
ATOM 9631 C C . ASN A 1 1229 ? 0.597 4.577 7.341 1.00 86.69 1229 ASN A C 1
ATOM 9633 O O . ASN A 1 1229 ? 0.961 5.439 8.145 1.00 86.69 1229 ASN A O 1
ATOM 9637 N N . THR A 1 1230 ? 0.102 3.412 7.756 1.00 89.31 1230 THR A N 1
ATOM 9638 C CA . THR A 1 1230 ? 0.096 3.005 9.166 1.00 89.31 1230 THR A CA 1
ATOM 9639 C C . THR A 1 1230 ? 1.480 2.505 9.567 1.00 89.31 1230 THR A C 1
ATOM 9641 O O . THR A 1 1230 ? 2.015 1.562 8.983 1.00 89.31 1230 THR A O 1
ATOM 9644 N N . LEU A 1 1231 ? 2.081 3.124 10.590 1.00 88.12 1231 LEU A N 1
ATOM 9645 C CA . LEU A 1 1231 ? 3.458 2.821 10.987 1.00 88.12 1231 LEU A CA 1
ATOM 9646 C C . LEU A 1 1231 ? 3.609 1.346 11.388 1.00 88.12 1231 LEU A C 1
ATOM 9648 O O . LEU A 1 1231 ? 3.027 0.890 12.377 1.00 88.12 1231 LEU A O 1
ATOM 9652 N N . ALA A 1 1232 ? 4.444 0.621 10.640 1.00 85.81 1232 ALA A N 1
ATOM 9653 C CA . ALA A 1 1232 ? 4.639 -0.826 10.747 1.00 85.81 1232 ALA A CA 1
ATOM 9654 C C . ALA A 1 1232 ? 3.353 -1.666 10.554 1.00 85.81 1232 ALA A C 1
ATOM 9656 O O . ALA A 1 1232 ? 3.265 -2.759 11.118 1.00 85.81 1232 ALA A O 1
ATOM 9657 N N . GLY A 1 1233 ? 2.361 -1.194 9.789 1.00 88.12 1233 GLY A N 1
ATOM 9658 C CA . GLY A 1 1233 ? 1.095 -1.902 9.538 1.00 88.12 1233 GLY A CA 1
ATOM 9659 C C . GLY A 1 1233 ? 1.272 -3.291 8.907 1.00 88.12 1233 GLY A C 1
ATOM 9660 O O . GLY A 1 1233 ? 0.604 -4.252 9.282 1.00 88.12 1233 GLY A O 1
ATOM 9661 N N . GLN A 1 1234 ? 2.274 -3.449 8.041 1.00 85.38 1234 GLN A N 1
ATOM 9662 C CA . GLN A 1 1234 ? 2.509 -4.639 7.209 1.00 85.38 1234 GLN A CA 1
ATOM 9663 C C . GLN A 1 1234 ? 3.125 -5.826 7.990 1.00 85.38 1234 GLN A C 1
ATOM 9665 O O . GLN A 1 1234 ? 3.519 -6.838 7.408 1.00 85.38 1234 GLN A O 1
ATOM 9670 N N . SER A 1 1235 ? 3.223 -5.742 9.323 1.00 88.38 1235 SER A N 1
ATOM 9671 C CA . SER A 1 1235 ? 3.851 -6.746 10.194 1.00 88.38 1235 SER A CA 1
ATOM 9672 C C . SER A 1 1235 ? 3.142 -6.860 11.542 1.00 88.38 1235 SER A C 1
ATOM 9674 O O . SER A 1 1235 ? 2.743 -5.854 12.115 1.00 88.38 1235 SER A O 1
ATOM 9676 N N . SER A 1 1236 ? 3.069 -8.050 12.147 1.00 93.06 1236 SER A N 1
ATOM 9677 C CA . SER A 1 1236 ? 2.577 -8.180 13.532 1.00 93.06 1236 SER A CA 1
ATOM 9678 C C . SER A 1 1236 ? 3.532 -7.624 14.603 1.00 93.06 1236 SER A C 1
ATOM 9680 O O . SER A 1 1236 ? 3.156 -7.515 15.771 1.00 93.06 1236 SER A O 1
ATOM 9682 N N . GLU A 1 1237 ? 4.750 -7.243 14.220 1.00 91.25 1237 GLU A N 1
ATOM 9683 C CA . GLU A 1 1237 ? 5.804 -6.712 15.091 1.00 91.25 1237 GLU A CA 1
ATOM 9684 C C . GLU A 1 1237 ? 6.051 -5.213 14.791 1.00 91.25 1237 GLU A C 1
ATOM 9686 O O . GLU A 1 1237 ? 5.949 -4.820 13.627 1.00 91.25 1237 GLU A O 1
ATOM 9691 N N . PRO A 1 1238 ? 6.419 -4.369 15.781 1.00 91.81 1238 PRO A N 1
ATOM 9692 C CA . PRO A 1 1238 ? 6.624 -4.688 17.198 1.00 91.81 1238 PRO A CA 1
ATOM 9693 C C . PRO A 1 1238 ? 5.310 -4.919 17.959 1.00 91.81 1238 PRO A C 1
ATOM 9695 O O . PRO A 1 1238 ? 4.271 -4.354 17.618 1.00 91.81 1238 PRO A O 1
ATOM 9698 N N . LEU A 1 1239 ? 5.364 -5.735 19.016 1.00 95.38 1239 LEU A N 1
ATOM 9699 C CA . LEU A 1 1239 ? 4.198 -6.009 19.863 1.00 95.38 1239 LEU A CA 1
ATOM 9700 C C . LEU A 1 1239 ? 3.840 -4.792 20.742 1.00 95.38 1239 LEU A C 1
ATOM 9702 O O . LEU A 1 1239 ? 4.747 -4.174 21.312 1.00 95.38 1239 LEU A O 1
ATOM 9706 N N . PRO A 1 1240 ? 2.543 -4.469 20.912 1.00 96.12 1240 PRO A N 1
ATOM 9707 C CA . PRO A 1 1240 ? 2.096 -3.498 21.906 1.00 96.12 1240 PRO A CA 1
ATOM 9708 C C . PRO A 1 1240 ? 2.283 -4.046 23.328 1.00 96.12 1240 PRO A C 1
ATOM 9710 O O . PRO A 1 1240 ? 2.494 -5.242 23.534 1.00 96.12 1240 PRO A O 1
ATOM 9713 N N . PHE A 1 1241 ? 2.207 -3.176 24.336 1.00 95.81 1241 PHE A N 1
ATOM 9714 C CA . PHE A 1 1241 ? 2.247 -3.586 25.742 1.00 95.81 1241 PHE A CA 1
ATOM 9715 C C . PHE A 1 1241 ? 1.620 -2.544 26.663 1.00 95.81 1241 PHE A C 1
ATOM 9717 O O . PHE A 1 1241 ? 1.551 -1.356 26.353 1.00 95.81 1241 PHE A O 1
ATOM 9724 N N . ARG A 1 1242 ? 1.208 -2.970 27.858 1.00 94.00 1242 ARG A N 1
ATOM 9725 C CA . ARG A 1 1242 ? 0.391 -2.165 28.777 1.00 94.00 1242 ARG A CA 1
ATOM 9726 C C . ARG A 1 1242 ? 1.000 -0.825 29.210 1.00 94.00 1242 ARG A C 1
ATOM 9728 O O . ARG A 1 1242 ? 0.269 0.099 29.554 1.00 94.00 1242 ARG A O 1
ATOM 9735 N N . SER A 1 1243 ? 2.327 -0.737 29.282 1.00 93.62 1243 SER A N 1
ATOM 9736 C CA . SER A 1 1243 ? 3.057 0.479 29.676 1.00 93.62 1243 SER A CA 1
ATOM 9737 C C . SER A 1 1243 ? 3.668 1.237 28.493 1.00 93.62 1243 SER A C 1
ATOM 9739 O O . SER A 1 1243 ? 4.617 2.004 28.682 1.00 93.62 1243 SER A O 1
ATOM 9741 N N . MET A 1 1244 ? 3.205 0.969 27.275 1.00 93.69 1244 MET A N 1
ATOM 9742 C CA . MET A 1 1244 ? 3.600 1.699 26.076 1.00 93.69 1244 MET A CA 1
ATOM 9743 C C . MET A 1 1244 ? 3.126 3.158 26.166 1.00 93.69 1244 MET A C 1
ATOM 9745 O O . MET A 1 1244 ? 2.128 3.453 26.821 1.00 93.69 1244 MET A O 1
ATOM 9749 N N . ARG A 1 1245 ? 3.892 4.087 25.583 1.00 89.12 1245 ARG A N 1
ATOM 9750 C CA . ARG A 1 1245 ? 3.565 5.530 25.576 1.00 89.12 1245 ARG A CA 1
ATOM 9751 C C . ARG A 1 1245 ? 3.257 6.079 24.183 1.00 89.12 1245 ARG A C 1
ATOM 9753 O O . ARG A 1 1245 ? 2.639 7.131 24.081 1.00 89.12 1245 ARG A O 1
ATOM 9760 N N . SER A 1 1246 ? 3.732 5.392 23.152 1.00 88.44 1246 SER A N 1
ATOM 9761 C CA . SER A 1 1246 ? 3.542 5.682 21.733 1.00 88.44 1246 SER A CA 1
ATOM 9762 C C . SER A 1 1246 ? 3.803 4.401 20.943 1.00 88.44 1246 SER A C 1
ATOM 9764 O O . SER A 1 1246 ? 4.539 3.532 21.423 1.00 88.44 1246 SER A O 1
ATOM 9766 N N . TYR A 1 1247 ? 3.246 4.310 19.736 1.00 88.81 1247 TYR A N 1
ATOM 9767 C CA . TYR A 1 1247 ? 3.562 3.260 18.774 1.00 88.81 1247 TYR A CA 1
ATOM 9768 C C . TYR A 1 1247 ? 4.228 3.869 17.524 1.00 88.81 1247 TYR A C 1
ATOM 9770 O O . TYR A 1 1247 ? 3.722 4.878 17.038 1.00 88.81 1247 TYR A O 1
ATOM 9778 N N . PRO A 1 1248 ? 5.314 3.283 16.983 1.00 87.81 1248 PRO A N 1
ATOM 9779 C CA . PRO A 1 1248 ? 6.109 2.201 17.566 1.00 87.81 1248 PRO A CA 1
ATOM 9780 C C . PRO A 1 1248 ? 6.712 2.557 18.944 1.00 87.81 1248 PRO A C 1
ATOM 9782 O O . PRO A 1 1248 ? 6.859 3.741 19.270 1.00 87.81 1248 PRO A O 1
ATOM 9785 N N . PRO A 1 1249 ? 7.061 1.560 19.782 1.00 85.75 1249 PRO A N 1
ATOM 9786 C CA . PRO A 1 1249 ? 7.674 1.810 21.084 1.00 85.75 1249 PRO A CA 1
ATOM 9787 C C . PRO A 1 1249 ? 8.993 2.597 20.957 1.00 85.75 1249 PRO A C 1
ATOM 9789 O O . PRO A 1 1249 ? 9.857 2.207 20.168 1.00 85.75 1249 PRO A O 1
ATOM 9792 N N . PRO A 1 1250 ? 9.200 3.671 21.742 1.00 78.69 1250 PRO A N 1
ATOM 9793 C CA . PRO A 1 1250 ? 10.394 4.503 21.626 1.00 78.69 1250 PRO A CA 1
ATOM 9794 C C . PRO A 1 1250 ? 11.655 3.763 22.121 1.00 78.69 1250 PRO A C 1
ATOM 9796 O O . PRO A 1 1250 ? 11.545 2.833 22.929 1.00 78.69 1250 PRO A O 1
ATOM 9799 N N . PRO A 1 1251 ? 12.873 4.176 21.706 1.00 69.56 1251 PRO A N 1
ATOM 9800 C CA . PRO A 1 1251 ? 14.113 3.445 21.999 1.00 69.56 1251 PRO A CA 1
ATOM 9801 C C . PRO A 1 1251 ? 14.408 3.200 23.489 1.00 69.56 1251 PRO A C 1
ATOM 9803 O O . PRO A 1 1251 ? 15.056 2.210 23.835 1.00 69.56 1251 PRO A O 1
ATOM 9806 N N . ASP A 1 1252 ? 13.921 4.059 24.392 1.00 78.19 1252 ASP A N 1
ATOM 9807 C CA . ASP A 1 1252 ? 14.062 3.897 25.847 1.00 78.19 1252 ASP A CA 1
ATOM 9808 C C . ASP A 1 1252 ? 13.096 2.854 26.452 1.00 78.19 1252 ASP A C 1
ATOM 9810 O O . ASP A 1 1252 ? 13.233 2.508 27.626 1.00 78.19 1252 ASP A O 1
ATOM 9814 N N . GLN A 1 1253 ? 12.165 2.306 25.659 1.00 84.25 1253 GLN A N 1
ATOM 9815 C CA . GLN A 1 1253 ? 11.284 1.188 26.028 1.00 84.25 1253 GLN A CA 1
ATOM 9816 C C . GLN A 1 1253 ? 11.679 -0.153 25.371 1.00 84.25 1253 GLN A C 1
ATOM 9818 O O . GLN A 1 1253 ? 10.947 -1.141 25.468 1.00 84.25 1253 GLN A O 1
ATOM 9823 N N . ALA A 1 1254 ? 12.856 -0.233 24.739 1.00 77.19 1254 ALA A N 1
ATOM 9824 C CA . ALA A 1 1254 ? 13.316 -1.436 24.039 1.00 77.19 1254 ALA A CA 1
ATOM 9825 C C . ALA A 1 1254 ? 13.539 -2.665 24.953 1.00 77.19 1254 ALA A C 1
ATOM 9827 O O . ALA A 1 1254 ? 13.501 -3.801 24.481 1.00 77.19 1254 ALA A O 1
ATOM 9828 N N . GLU A 1 1255 ? 13.781 -2.483 26.258 1.00 82.56 1255 GLU A N 1
ATOM 9829 C CA . GLU A 1 1255 ? 13.864 -3.606 27.212 1.00 82.56 1255 GLU A CA 1
ATOM 9830 C C . GLU A 1 1255 ? 12.482 -4.204 27.509 1.00 82.56 1255 GLU A C 1
ATOM 9832 O O . GLU A 1 1255 ? 12.328 -5.424 27.580 1.00 82.56 1255 GLU A O 1
ATOM 9837 N N . GLN A 1 1256 ? 11.465 -3.349 27.623 1.00 91.12 1256 GLN A N 1
ATOM 9838 C CA . GLN A 1 1256 ? 10.072 -3.735 27.804 1.00 91.12 1256 GLN A CA 1
ATOM 9839 C C . GLN A 1 1256 ? 9.567 -4.485 26.570 1.00 91.12 1256 GLN A C 1
ATOM 9841 O O . GLN A 1 1256 ? 8.987 -5.554 26.735 1.00 91.12 1256 GLN A O 1
ATOM 9846 N N . LEU A 1 1257 ? 9.876 -3.999 25.360 1.00 89.25 1257 LEU A N 1
ATOM 9847 C CA . LEU A 1 1257 ? 9.566 -4.700 24.111 1.00 89.25 1257 LEU A CA 1
ATOM 9848 C C . LEU A 1 1257 ? 10.169 -6.118 24.094 1.00 89.25 1257 LEU A C 1
ATOM 9850 O O . LEU A 1 1257 ? 9.422 -7.086 23.978 1.00 89.25 1257 LEU A O 1
ATOM 9854 N N . ARG A 1 1258 ? 11.477 -6.274 24.358 1.00 85.81 1258 ARG A N 1
ATOM 9855 C CA . ARG A 1 1258 ? 12.121 -7.605 24.439 1.00 85.81 1258 ARG A CA 1
ATOM 9856 C C . ARG A 1 1258 ? 11.508 -8.523 25.500 1.00 85.81 1258 ARG A C 1
ATOM 9858 O O . ARG A 1 1258 ? 11.422 -9.734 25.301 1.00 85.81 1258 ARG A O 1
ATOM 9865 N N . ARG A 1 1259 ? 11.072 -7.976 26.643 1.00 94.19 1259 ARG A N 1
ATOM 9866 C CA . ARG A 1 1259 ? 10.339 -8.745 27.666 1.00 94.19 1259 ARG A CA 1
ATOM 9867 C C . ARG A 1 1259 ? 9.005 -9.260 27.116 1.00 94.19 1259 ARG A C 1
ATOM 9869 O O . ARG A 1 1259 ? 8.656 -10.404 27.393 1.00 94.19 1259 ARG A O 1
ATOM 9876 N N . VAL A 1 1260 ? 8.268 -8.432 26.381 1.00 95.00 1260 VAL A N 1
ATOM 9877 C CA . VAL A 1 1260 ? 6.949 -8.762 25.814 1.00 95.00 1260 VAL A CA 1
ATOM 9878 C C . VAL A 1 1260 ? 7.095 -9.784 24.687 1.00 95.00 1260 VAL A C 1
ATOM 9880 O O . VAL A 1 1260 ? 6.395 -10.792 24.692 1.00 95.00 1260 VAL A O 1
ATOM 9883 N N . GLU A 1 1261 ? 8.072 -9.614 23.798 1.00 91.31 1261 GLU A N 1
ATOM 9884 C CA . GLU A 1 1261 ? 8.459 -10.618 22.796 1.00 91.31 1261 GLU A CA 1
ATOM 9885 C C . GLU A 1 1261 ? 8.801 -11.963 23.457 1.00 91.31 1261 GLU A C 1
ATOM 9887 O O . GLU A 1 1261 ? 8.293 -13.003 23.045 1.00 91.31 1261 GLU A O 1
ATOM 9892 N N . GLY A 1 1262 ? 9.587 -11.952 24.541 1.00 90.44 1262 GLY A N 1
ATOM 9893 C CA . GLY A 1 1262 ? 9.928 -13.156 25.305 1.00 90.44 1262 GLY A CA 1
ATOM 9894 C C . GLY A 1 1262 ? 8.731 -13.830 25.990 1.00 90.44 1262 GLY A C 1
ATOM 9895 O O . GLY A 1 1262 ? 8.653 -15.057 26.013 1.00 90.44 1262 GLY A O 1
ATOM 9896 N N . LEU A 1 1263 ? 7.769 -13.055 26.509 1.00 95.00 1263 LEU A N 1
ATOM 9897 C CA . LEU A 1 1263 ? 6.504 -13.578 27.053 1.00 95.00 1263 LEU A CA 1
ATOM 9898 C C . LEU A 1 1263 ? 5.637 -14.250 25.978 1.00 95.00 1263 LEU A C 1
ATOM 9900 O O . LEU A 1 1263 ? 4.877 -15.164 26.300 1.00 95.00 1263 LEU A O 1
ATOM 9904 N N . ASN A 1 1264 ? 5.779 -13.810 24.726 1.00 96.06 1264 ASN A N 1
ATOM 9905 C CA . ASN A 1 1264 ? 5.007 -14.245 23.567 1.00 96.06 1264 ASN A CA 1
ATOM 9906 C C . ASN A 1 1264 ? 5.837 -15.097 22.573 1.00 96.06 1264 ASN A C 1
ATOM 9908 O O . ASN A 1 1264 ? 5.467 -15.266 21.414 1.00 96.06 1264 ASN A O 1
ATOM 9912 N N . ALA A 1 1265 ? 6.969 -15.671 22.997 1.00 90.00 1265 ALA A N 1
ATOM 9913 C CA . ALA A 1 1265 ? 7.825 -16.470 22.112 1.00 90.00 1265 ALA A CA 1
ATOM 9914 C C . ALA A 1 1265 ? 7.310 -17.909 21.886 1.00 90.00 1265 ALA A C 1
ATOM 9916 O O . ALA A 1 1265 ? 7.623 -18.548 20.878 1.00 90.00 1265 ALA A O 1
ATOM 9917 N N . GLU A 1 1266 ? 6.536 -18.460 22.828 1.00 87.31 1266 GLU A N 1
ATOM 9918 C CA . GLU A 1 1266 ? 6.072 -19.853 22.755 1.00 87.31 1266 GLU A CA 1
ATOM 9919 C C . GLU A 1 1266 ? 4.839 -20.042 21.862 1.00 87.31 1266 GLU A C 1
ATOM 9921 O O . GLU A 1 1266 ? 4.731 -21.082 21.211 1.00 87.31 1266 GLU A O 1
ATOM 9926 N N . GLN A 1 1267 ? 3.938 -19.056 21.792 1.00 90.81 1267 GLN A N 1
ATOM 9927 C CA . GLN A 1 1267 ? 2.713 -19.126 20.989 1.00 90.81 1267 GLN A CA 1
ATOM 9928 C C . GLN A 1 1267 ? 2.818 -18.391 19.645 1.00 90.81 1267 GLN A C 1
ATOM 9930 O O . GLN A 1 1267 ? 2.091 -18.757 18.722 1.00 90.81 1267 GLN A O 1
ATOM 9935 N N . LEU A 1 1268 ? 3.699 -17.391 19.489 1.00 93.75 1268 LEU A N 1
ATOM 9936 C CA . LEU A 1 1268 ? 3.927 -16.727 18.199 1.00 93.75 1268 LEU A CA 1
ATOM 9937 C C . LEU A 1 1268 ? 4.856 -17.565 17.314 1.00 93.75 1268 LEU A C 1
ATOM 9939 O O . LEU A 1 1268 ? 6.066 -17.346 17.252 1.00 93.75 1268 LEU A O 1
ATOM 9943 N N . ARG A 1 1269 ? 4.279 -18.565 16.640 1.00 88.00 1269 ARG A N 1
ATOM 9944 C CA . ARG A 1 1269 ? 5.006 -19.483 15.738 1.00 88.00 1269 ARG A CA 1
ATOM 9945 C C . ARG A 1 1269 ? 4.362 -19.655 14.364 1.00 88.00 1269 ARG A C 1
ATOM 9947 O O . ARG A 1 1269 ? 4.954 -20.292 13.500 1.00 88.00 1269 ARG A O 1
ATOM 9954 N N . ARG A 1 1270 ? 3.168 -19.102 14.137 1.00 91.69 1270 ARG A N 1
ATOM 9955 C CA . ARG A 1 1270 ? 2.528 -19.104 12.816 1.00 91.69 1270 ARG A CA 1
ATOM 9956 C C . ARG A 1 1270 ? 3.038 -17.915 12.002 1.00 91.69 1270 ARG A C 1
ATOM 9958 O O . ARG A 1 1270 ? 3.232 -16.834 12.546 1.00 91.69 1270 ARG A O 1
ATOM 9965 N N . ARG A 1 1271 ? 3.205 -18.103 10.696 1.00 87.25 1271 ARG A N 1
ATOM 9966 C CA . ARG A 1 1271 ? 3.406 -17.030 9.714 1.00 87.25 1271 ARG A CA 1
ATOM 9967 C C . ARG A 1 1271 ? 2.330 -17.135 8.641 1.00 87.25 1271 ARG A C 1
ATOM 9969 O O . ARG A 1 1271 ? 1.792 -18.223 8.424 1.00 87.25 1271 ARG A O 1
ATOM 9976 N N . GLN A 1 1272 ? 2.014 -16.024 7.988 1.00 81.81 1272 GLN A N 1
ATOM 9977 C CA . GLN A 1 1272 ? 1.181 -16.047 6.789 1.00 81.81 1272 GLN A CA 1
ATOM 9978 C C . GLN A 1 1272 ? 2.058 -16.456 5.598 1.00 81.81 1272 GLN A C 1
ATOM 9980 O O . GLN A 1 1272 ? 3.223 -16.075 5.521 1.00 81.81 1272 GLN A O 1
ATOM 9985 N N . SER A 1 1273 ? 1.532 -17.297 4.708 1.00 71.06 1273 SER A N 1
ATOM 9986 C CA . SER A 1 1273 ? 2.289 -17.781 3.550 1.00 71.06 1273 SER A CA 1
ATOM 9987 C C . SER A 1 1273 ? 2.012 -16.885 2.354 1.00 71.06 1273 SER A C 1
ATOM 9989 O O . SER A 1 1273 ? 0.889 -16.879 1.848 1.00 71.06 1273 SER A O 1
ATOM 9991 N N . PHE A 1 1274 ? 3.053 -16.195 1.877 1.00 64.94 1274 PHE A N 1
ATOM 9992 C CA . PHE A 1 1274 ? 3.050 -15.510 0.585 1.00 64.94 1274 PHE A CA 1
ATOM 9993 C C . PHE A 1 1274 ? 2.541 -16.455 -0.497 1.00 64.94 1274 PHE A C 1
ATOM 9995 O O . PHE A 1 1274 ? 1.502 -16.213 -1.106 1.00 64.94 1274 PHE A O 1
ATOM 10002 N N . ARG A 1 1275 ? 3.177 -17.619 -0.639 1.00 61.38 1275 ARG A N 1
ATOM 10003 C CA . ARG A 1 1275 ? 2.830 -18.581 -1.686 1.00 61.38 1275 ARG A CA 1
ATOM 10004 C C . ARG A 1 1275 ? 1.370 -19.024 -1.611 1.00 61.38 1275 ARG A C 1
ATOM 10006 O O . ARG A 1 1275 ? 0.732 -19.011 -2.643 1.00 61.38 1275 ARG A O 1
ATOM 10013 N N . HIS A 1 1276 ? 0.775 -19.261 -0.439 1.00 63.44 1276 HIS A N 1
ATOM 10014 C CA . HIS A 1 1276 ? -0.656 -19.616 -0.358 1.00 63.44 1276 HIS A CA 1
ATOM 10015 C C . HIS A 1 1276 ? -1.609 -18.509 -0.861 1.00 63.44 1276 HIS A C 1
ATOM 10017 O O . HIS A 1 1276 ? -2.706 -18.813 -1.328 1.00 63.44 1276 HIS A O 1
ATOM 10023 N N . PHE A 1 1277 ? -1.211 -17.235 -0.793 1.00 63.66 1277 PHE A N 1
ATOM 10024 C CA . PHE A 1 1277 ? -1.972 -16.135 -1.390 1.00 63.66 1277 PHE A CA 1
ATOM 10025 C C . PHE A 1 1277 ? -1.771 -16.038 -2.915 1.00 63.66 1277 PHE A C 1
ATOM 10027 O O . PHE A 1 1277 ? -2.717 -15.714 -3.638 1.00 63.66 1277 PHE A O 1
ATOM 10034 N N . TRP A 1 1278 ? -0.575 -16.346 -3.429 1.00 53.12 1278 TRP A N 1
ATOM 10035 C CA . TRP A 1 1278 ? -0.252 -16.232 -4.861 1.00 53.12 1278 TRP A CA 1
ATOM 10036 C C . TRP A 1 1278 ? -0.424 -17.527 -5.678 1.00 53.12 1278 TRP A C 1
ATOM 10038 O O . TRP A 1 1278 ? -0.591 -17.434 -6.887 1.00 53.12 1278 TRP A O 1
ATOM 10048 N N . SER A 1 1279 ? -0.477 -18.711 -5.061 1.00 44.94 1279 SER A N 1
ATOM 10049 C CA . SER A 1 1279 ? -0.422 -20.040 -5.710 1.00 44.94 1279 SER A CA 1
ATOM 10050 C C . SER A 1 1279 ? -1.749 -20.571 -6.273 1.00 44.94 1279 SER A C 1
ATOM 10052 O O . SER A 1 1279 ? -1.903 -21.787 -6.411 1.00 44.94 1279 SER A O 1
ATOM 10054 N N . ARG A 1 1280 ? -2.745 -19.708 -6.489 1.00 36.50 1280 ARG A N 1
ATOM 10055 C CA . ARG A 1 1280 ? -4.036 -20.116 -7.075 1.00 36.50 1280 ARG A CA 1
ATOM 10056 C C . ARG A 1 1280 ? -3.932 -20.492 -8.554 1.00 36.50 1280 ARG A C 1
ATOM 10058 O O . ARG A 1 1280 ? -2.887 -20.177 -9.167 1.00 36.50 1280 ARG A O 1
#

Nearest PDB structures (foldseek):
  9etn-assembly1_A  TM=6.913E-01  e=3.458E-15  Mus musculus
  8bbg-assembly1_D  TM=2.247E-01  e=2.851E-01  Homo sapiens

=== Feature glossary ===
The record interleaves many kinds of information about one protein. Here is each kind framed as the question it answers.

Q: Are the domains correctly placed relative to each other?
A: Predicted aligned error is AlphaFold's pairwise confidence. Unlike pLDDT (per-residue), PAE is per-residue-pair and captures whether two parts of the structure are correctly placed relative to each other. Units are ångströms of expected positional error.

Q: Which residues are in helices, strands, or loops?
A: Eight-state secondary structure (DSSP): H is the canonical α-helix, G the tighter 3₁₀-helix, I the wider π-helix; E/B are β-structure, T and S are turns and bends, and '-' is everything else. DSSP derives these from the pattern of main-chain N–H···O=C hydrogen bonds, not from the sequence.

Q: What if only a Cα trace is available?
A: P-SEA three-state annotation labels each residue as helix, strand, or coil based purely on the geometry of the Cα trace. It serves as a fallback when the full backbone (and thus DSSP) is unavailable.

Q: What are the backbone torsion angles?
A: φ (phi) and ψ (psi) are the two rotatable backbone dihedrals per residue: φ is the C(i-1)–N–Cα–C torsion, ψ is the N–Cα–C–N(i+1) torsion, both in degrees on (−180°, 180°]. α-helical residues cluster near (−60°, −45°); β-strand residues near (−120°, +130°). A Ramachandran plot is simply a scatter of (φ, ψ) for every residue.

Q: What known structures does this most resemble?
A: Structural nearest neighbors (via Foldseek easy-search vs the PDB). Reported per hit: target PDB id, E-value, and alignment TM-score. A TM-score above ~0.5 is the conventional threshold for 'same fold'.

Q: What family and function is it annotated with?
A: Database cross-references. InterPro integrates a dozen domain/family signature databases into unified entries with residue-range hits. GO terms attach function/process/location labels with evidence codes. CATH codes position the fold in a four-level structural taxonomy. Organism is the NCBI-taxonomy species name.

Q: Which residues are buried vs exposed?
A: Solvent accessibility: the surface area of each residue that a 1.4 Å water probe can touch, in Å². When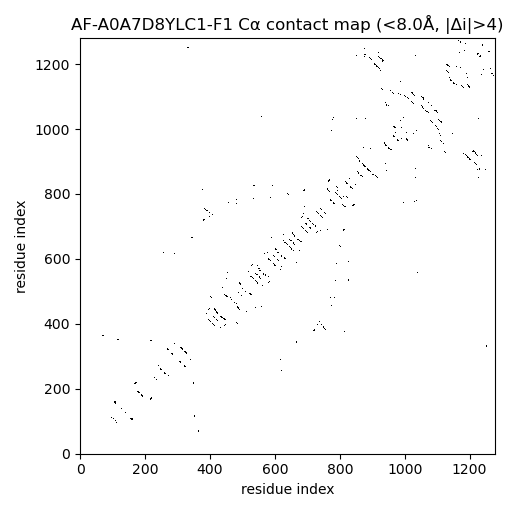 only backbone atoms are present the absolute values are lower than full-atom SASA (side chains contribute most of the area) and are flagged as backbone-only.

Q: What do the diagnostic plots show?
A: Three diagnostic plots accompany the record. The Cα contact map visualizes the tertiary structure as a 2D adjacency matrix (8 Å cutoff, sequence-local contacts suppressed). The Ramachandran plot shows the distribution of backbone (φ, ψ) torsions, with points in the α and β basins reflecting secondary structure content. The PAE plot shows AlphaFold's inter-residue confidence as a color matrix.

Q: What is the amino-acid chain?
A: The amino-acid sequence is the protein's primary structure: the linear order of residues from the N-terminus to the C-terminus, written in one-letter code. Everything else here — the 3D coordinates, the secondary structure, the domain annotations — is ultimately a consequence of this string.

Q: What do the rendered images show?
A: The six renders are orthographic views along the three Cartesian axes in both directions. Representation (cartoon, sticks, or surface) and color scheme (sequence-rainbow or by-chain) vary across proteins so the training set covers all the common visualization conventions.

Q: Where is each backbone atom in 3D?
A: The mmCIF table is the protein's shape written out atom by atom. For each backbone N, Cα, C, and carbonyl O, it records an (x, y, z) coordinate triple in Å plus the residue type, chain letter, and residue number.

Q: How mobile is each atom in the crystal?
A: For experimental (PDB) structures, the B-factor (temperature factor) quantifies the positional spread of each atom in the crystal — a combination of thermal vibration and static disorder — in units of Å². High B-factors mark flexible loops or poorly resolved regions; low B-factors mark the rigid, well-ordered core.

Q: How big and how compact is the whole molecule?
A: Three whole-structure scalars: the radius of gyration (RMS distance of Cα from centroid, in Å), the count of Cα–Cα contacts (pairs closer than 8 Å and separated by more than four residues in sequence — i.e. tertiary, not local, contacts), and the bounding-box dimensions. Together they distinguish compact globular folds from extended fibres or disordered chains.

Q: What does the local fold look like, residue by residue?
A: A 3Di character summarizes, for each residue, the relative orientation of the Cα frame of its nearest spatial neighbor. Because it encodes fold topology rather than chemistry, 3Di alignments detect remote structural similarity that sequence alignment misses.

Q: How confident is the AlphaFold model at each residue?
A: For AlphaFold models, the B-factor field carries pLDDT — the model's own estimate of local accuracy on a 0–100 scale. Regions with pLDDT<50 should be treated as essentially unmodeled; they often correspond to intrinsically disordered segments.